Protein AF-0000000086620412 (afdb_homodimer)

Secondary structure (DSSP, 8-state):
------------TTS---------------------------------PPP-TT-EESSHHHHHHHHHHHHHHHT--EEEEEEEEETTEEEEEEEEETT-SB-------TTS----PPP--B----EEEEEEE-SSTTSPPEEEEEEEE---SSPPPPHHHHTTSGGG----HHHHHHHHHHHHTT--HHHHHHHHHHHHT--TT-SSS-HHHHHHHHHHHHHHHHTTHHHHHHHHHHHHHHH-TT-EEEEEE-TTSBEEEEEEE-HHHHHHHHHHTTEEEEEEE-SSSTT---EEEEEEE-TTS-EEEEEEEE-S-SSHHHHHHHHHHHHHHH-S--SEEEE-S-HHHHHHHHHH-TTSEEEE-HHHHHTTHHHHHHHHHGGGHHHHHHHHHHHHT---HHHHHHHHHHHHHHTT-TT-HHHHHHHHTGGGT-HHHHTTS--TT--S------S-HHHHHHHHHHHHHHHHHHHHHH----SS--HHHHHHHHHB-HHHHHHHHHHHHHHTTEEEEEEETTEEEEEESSTTS-PEEEEEE-SS-EEETT-HHHHHSS--HHHHHHHHHTT-----GGGS-GGGB-GGGS---------------S--TTPBPPPPP--SSS-GGG----TTTT-----B-TTT--BT--GGG-GGGS----------------------S-S-----/--------------S------GGG------------------------PPP-TT-EESSHHHHHHHHHHHHHHHT--EEEEEEEEETTEEEEEEEEETT-SB-------TTS----PPP--B----EEEEEEE-SSTTSPPEEEEEEEE---SSPPPPHHHHTTSGGG----HHHHHHHHHHHHTT--HHHHHHHHHHHHT--TT-SSS-HHHHHHHHHHHHHHHHTTHHHHHHHHHHHHHHH-TT-EEEEEE-TTSBEEEEEEE-HHHHHHHHHHTTEEEEEEE-SSSTT---EEEEEEE-TTS-EEEEEEEE-S-SSHHHHHHHHHHHHHHHTS--SEEEE-S-HHHHHHHHHH-TTSEEEE-HHHHHHTHHHHHHHHHGGGHHHHHHHHHHHHT---HHHHHHHHHHHHHHTT-TT-HHHHHHHHTGGGT-HHHHTTS--TT--S------S-HHHHHHHHHHHHHHHHHHHHHH----SS--HHHHHHHHHB-HHHHHHHHHHHHHHTTEEEEEEETTEEEEEESSTTS-PEEEEEE-SS-EEETT-HHHHHSS--HHHHHHHHHTT-----GGGS-GGGB-GGGS---------------S--TTPBPPPPP--SSS-GGG----TTTT-----B-TTT--BT--GGG-GGGS----------------------S-S-----

Structure (mmCIF, N/CA/C/O backbone):
data_AF-0000000086620412-model_v1
#
loop_
_entity.id
_entity.type
_entity.pdbx_description
1 polymer 'Protein FAR1-RELATED SEQUENCE'
#
loop_
_atom_site.group_PDB
_atom_site.id
_atom_site.type_symbol
_atom_site.label_atom_id
_atom_site.label_alt_id
_atom_site.label_comp_id
_atom_site.label_asym_id
_atom_site.label_entity_id
_atom_site.label_seq_id
_atom_site.pdbx_PDB_ins_code
_atom_site.Cartn_x
_atom_site.Cartn_y
_atom_site.Cartn_z
_atom_site.occupancy
_atom_site.B_iso_or_equiv
_atom_site.auth_seq_id
_atom_site.auth_comp_id
_atom_site.auth_asym_id
_atom_site.auth_atom_id
_atom_site.pdbx_PDB_model_num
ATOM 1 N N . MET A 1 1 ? -27.953 24.812 -4.719 1 19.31 1 MET A N 1
ATOM 2 C CA . MET A 1 1 ? -27.594 24.125 -5.953 1 19.31 1 MET A CA 1
ATOM 3 C C . MET A 1 1 ? -26.422 23.172 -5.723 1 19.31 1 MET A C 1
ATOM 5 O O . MET A 1 1 ? -25.375 23.578 -5.215 1 19.31 1 MET A O 1
ATOM 9 N N . PRO A 1 2 ? -26.703 21.875 -5.43 1 20.3 2 PRO A N 1
ATOM 10 C CA . PRO A 1 2 ? -25.859 20.891 -4.746 1 20.3 2 PRO A CA 1
ATOM 11 C C . PRO A 1 2 ? -24.625 20.5 -5.555 1 20.3 2 PRO A C 1
ATOM 13 O O . PRO A 1 2 ? -24.734 20.062 -6.703 1 20.3 2 PRO A O 1
ATOM 16 N N . GLU A 1 3 ? -23.609 21.391 -5.422 1 19.02 3 GLU A N 1
ATOM 17 C CA . GLU A 1 3 ? -22.422 21.5 -6.254 1 19.02 3 GLU A CA 1
ATOM 18 C C . GLU A 1 3 ? -21.656 20.172 -6.277 1 19.02 3 GLU A C 1
ATOM 20 O O . GLU A 1 3 ? -21.328 19.609 -5.227 1 19.02 3 GLU A O 1
ATOM 25 N N . THR A 1 4 ? -22.031 19.391 -7.277 1 22.11 4 THR A N 1
ATOM 26 C CA . THR A 1 4 ? -21.547 18.062 -7.656 1 22.11 4 THR A CA 1
ATOM 27 C C . THR A 1 4 ? -20.031 18.031 -7.754 1 22.11 4 THR A C 1
ATOM 29 O O . THR A 1 4 ? -19.453 18.625 -8.672 1 22.11 4 THR A O 1
ATOM 32 N N . GLY A 1 5 ? -19.406 18.297 -6.605 1 21.05 5 GLY A N 1
ATOM 33 C CA . GLY A 1 5 ? -17.969 18.391 -6.574 1 21.05 5 GLY A CA 1
ATOM 34 C C . GLY A 1 5 ? -17.266 17.125 -7.047 1 21.05 5 GLY A C 1
ATOM 35 O O . GLY A 1 5 ? -17.578 16.031 -6.586 1 21.05 5 GLY A O 1
ATOM 36 N N . LEU A 1 6 ? -17.016 17.094 -8.32 1 22.66 6 LEU A N 1
ATOM 37 C CA . LEU A 1 6 ? -16.312 16.109 -9.125 1 22.66 6 LEU A CA 1
ATOM 38 C C . LEU A 1 6 ? -14.984 15.734 -8.469 1 22.66 6 LEU A C 1
ATOM 40 O O . LEU A 1 6 ? -14.156 16.609 -8.188 1 22.66 6 LEU A O 1
ATOM 44 N N . CYS A 1 7 ? -15.078 14.742 -7.586 1 22.39 7 CYS A N 1
ATOM 45 C CA . CYS A 1 7 ? -13.992 14.273 -6.738 1 22.39 7 CYS A CA 1
ATOM 46 C C . CYS A 1 7 ? -12.914 13.578 -7.562 1 22.39 7 CYS A C 1
ATOM 48 O O . CYS A 1 7 ? -13.227 12.781 -8.453 1 22.39 7 CYS A O 1
ATOM 50 N N . PHE A 1 8 ? -11.828 14.164 -7.746 1 22.31 8 PHE A N 1
ATOM 51 C CA . PHE A 1 8 ? -10.602 13.758 -8.422 1 22.31 8 PHE A CA 1
ATOM 52 C C . PHE A 1 8 ? -10 12.523 -7.766 1 22.31 8 PHE A C 1
ATOM 54 O O . PHE A 1 8 ? -9.656 12.555 -6.582 1 22.31 8 PHE A O 1
ATOM 61 N N . THR A 1 9 ? -10.609 11.297 -7.98 1 23.78 9 THR A N 1
ATOM 62 C CA . THR A 1 9 ? -10.117 10.117 -7.289 1 23.78 9 THR A CA 1
ATOM 63 C C . THR A 1 9 ? -8.844 9.594 -7.953 1 23.78 9 THR A C 1
ATOM 65 O O . THR A 1 9 ? -8.789 9.461 -9.18 1 23.78 9 THR A O 1
ATOM 68 N N . LEU A 1 10 ? -7.738 9.703 -7.355 1 23.58 10 LEU A N 1
ATOM 69 C CA . LEU A 1 10 ? -6.371 9.359 -7.723 1 23.58 10 LEU A CA 1
ATOM 70 C C . LEU A 1 10 ? -6.16 7.852 -7.676 1 23.58 10 LEU A C 1
ATOM 72 O O . LEU A 1 10 ? -6.367 7.223 -6.633 1 23.58 10 LEU A O 1
ATOM 76 N N . ARG A 1 11 ? -6.527 6.992 -8.727 1 26.33 11 ARG A N 1
ATOM 77 C CA . ARG A 1 11 ? -6.441 5.535 -8.664 1 26.33 11 ARG A CA 1
ATOM 78 C C . ARG A 1 11 ? -5 5.066 -8.836 1 26.33 11 ARG A C 1
ATOM 80 O O . ARG A 1 11 ? -4.215 5.703 -9.547 1 26.33 11 ARG A O 1
ATOM 87 N N . THR A 1 12 ? -4.566 4.359 -7.996 1 24.7 12 THR A N 1
ATOM 88 C CA . THR A 1 12 ? -3.277 3.682 -7.949 1 24.7 12 THR A CA 1
ATOM 89 C C . THR A 1 12 ? -3.113 2.752 -9.148 1 24.7 12 THR A C 1
ATOM 91 O O . THR A 1 12 ? -4.07 2.104 -9.57 1 24.7 12 THR A O 1
ATOM 94 N N . MET A 1 13 ? -2.156 3.006 -10.047 1 26.42 13 MET A N 1
ATOM 95 C CA . MET A 1 13 ? -1.78 2.375 -11.312 1 26.42 13 MET A CA 1
ATOM 96 C C . MET A 1 13 ? -1.567 0.875 -11.125 1 26.42 13 MET A C 1
ATOM 98 O O . MET A 1 13 ? -1.158 0.183 -12.062 1 26.42 13 MET A O 1
ATOM 102 N N . ASP A 1 14 ? -1.514 0.409 -10.039 1 25.53 14 ASP A N 1
ATOM 103 C CA . ASP A 1 14 ? -0.965 -0.898 -10.383 1 25.53 14 ASP A CA 1
ATOM 104 C C . ASP A 1 14 ? -1.842 -1.607 -11.414 1 25.53 14 ASP A C 1
ATOM 106 O O . ASP A 1 14 ? -1.625 -2.783 -11.711 1 25.53 14 ASP A O 1
ATOM 110 N N . ASP A 1 15 ? -3.119 -1.238 -11.531 1 23.14 15 ASP A N 1
ATOM 111 C CA . ASP A 1 15 ? -3.871 -2.16 -12.375 1 23.14 15 ASP A CA 1
ATOM 112 C C . ASP A 1 15 ? -3.725 -1.795 -13.852 1 23.14 15 ASP A C 1
ATOM 114 O O . ASP A 1 15 ? -3.66 -0.614 -14.203 1 23.14 15 ASP A O 1
ATOM 118 N N . PRO A 1 16 ? -3.25 -2.693 -14.766 1 24.53 16 PRO A N 1
ATOM 119 C CA . PRO A 1 16 ? -3.152 -2.541 -16.219 1 24.53 16 PRO A CA 1
ATOM 120 C C . PRO A 1 16 ? -4.363 -1.826 -16.828 1 24.53 16 PRO A C 1
ATOM 122 O O . PRO A 1 16 ? -5.461 -1.889 -16.266 1 24.53 16 PRO A O 1
ATOM 125 N N . LEU A 1 17 ? -4.062 -0.818 -17.531 1 26.16 17 LEU A N 1
ATOM 126 C CA . LEU A 1 17 ? -4.938 0.039 -18.328 1 26.16 17 LEU A CA 1
ATOM 127 C C . LEU A 1 17 ? -5.816 -0.792 -19.266 1 26.16 17 LEU A C 1
ATOM 129 O O . LEU A 1 17 ? -5.316 -1.426 -20.188 1 26.16 17 LEU A O 1
ATOM 133 N N . PHE A 1 18 ? -6.781 -1.546 -18.859 1 22.55 18 PHE A N 1
ATOM 134 C CA . PHE A 1 18 ? -7.637 -2.258 -19.812 1 22.55 18 PHE A CA 1
ATOM 135 C C . PHE A 1 18 ? -8.414 -1.278 -20.688 1 22.55 18 PHE A C 1
ATOM 137 O O . PHE A 1 18 ? -8.969 -0.3 -20.188 1 22.55 18 PHE A O 1
ATOM 144 N N . ASP A 1 19 ? -8.031 -1.105 -21.875 1 23.38 19 ASP A N 1
ATOM 145 C CA . ASP A 1 19 ? -8.586 -0.402 -23.031 1 23.38 19 ASP A CA 1
ATOM 146 C C . ASP A 1 19 ? -10.031 -0.82 -23.281 1 23.38 19 ASP A C 1
ATOM 148 O O . ASP A 1 19 ? -10.289 -1.91 -23.797 1 23.38 19 ASP A O 1
ATOM 152 N N . ILE A 1 20 ? -11.023 -0.627 -22.438 1 21.5 20 ILE A N 1
ATOM 153 C CA . ILE A 1 20 ? -12.352 -1.135 -22.781 1 21.5 20 ILE A CA 1
ATOM 154 C C . ILE A 1 20 ? -13.008 -0.201 -23.797 1 21.5 20 ILE A C 1
ATOM 156 O O . ILE A 1 20 ? -13.211 0.982 -23.516 1 21.5 20 ILE A O 1
ATOM 160 N N . ASP A 1 21 ? -12.82 -0.444 -25.062 1 21.73 21 ASP A N 1
ATOM 161 C CA . ASP A 1 21 ? -13.547 0.177 -26.172 1 21.73 21 ASP A CA 1
ATOM 162 C C . ASP A 1 21 ? -15.055 -0.031 -26.016 1 21.73 21 ASP A C 1
ATOM 164 O O . ASP A 1 21 ? -15.555 -1.136 -26.234 1 21.73 21 ASP A O 1
ATOM 168 N N . LEU A 1 22 ? -15.734 0.61 -25.172 1 21.86 22 LEU A N 1
ATOM 169 C CA . LEU A 1 22 ? -17.156 0.353 -25.031 1 21.86 22 LEU A CA 1
ATOM 170 C C . LEU A 1 22 ? -17.938 0.875 -26.25 1 21.86 22 LEU A C 1
ATOM 172 O O . LEU A 1 22 ? -19.156 0.746 -26.312 1 21.86 22 LEU A O 1
ATOM 176 N N . ASN A 1 23 ? -17.438 1.8 -27.109 1 22.44 23 ASN A N 1
ATOM 177 C CA . ASN A 1 23 ? -18.453 2.463 -27.922 1 22.44 23 ASN A CA 1
ATOM 178 C C . ASN A 1 23 ? -19.141 1.486 -28.875 1 22.44 23 ASN A C 1
ATOM 180 O O . ASN A 1 23 ? -20.312 1.637 -29.188 1 22.44 23 ASN A O 1
ATOM 184 N N . GLN A 1 24 ? -18.453 1.116 -29.812 1 22 24 GLN A N 1
ATOM 185 C CA . GLN A 1 24 ? -19.219 0.636 -30.953 1 22 24 GLN A CA 1
ATOM 186 C C . GLN A 1 24 ? -20.062 -0.585 -30.578 1 22 24 GLN A C 1
ATOM 188 O O . GLN A 1 24 ? -19.562 -1.71 -30.562 1 22 24 GLN A O 1
ATOM 193 N N . LEU A 1 25 ? -20.891 -0.355 -29.484 1 23.12 25 LEU A N 1
ATOM 194 C CA . LEU A 1 25 ? -22.234 -0.912 -29.328 1 23.12 25 LEU A CA 1
ATOM 195 C C . LEU A 1 25 ? -22.969 -0.914 -30.656 1 23.12 25 LEU A C 1
ATOM 197 O O . LEU A 1 25 ? -22.953 0.078 -31.391 1 23.12 25 LEU A O 1
ATOM 201 N N . PRO A 1 26 ? -23.016 -2.041 -31.281 1 22.03 26 PRO A N 1
ATOM 202 C CA . PRO A 1 26 ? -23.969 -2.043 -32.375 1 22.03 26 PRO A CA 1
ATOM 203 C C . PRO A 1 26 ? -25.281 -1.34 -32.031 1 22.03 26 PRO A C 1
ATOM 205 O O . PRO A 1 26 ? -25.75 -1.425 -30.891 1 22.03 26 PRO A O 1
ATOM 208 N N . ASN A 1 27 ? -25.656 -0.078 -32.469 1 23.12 27 ASN A N 1
ATOM 209 C CA . ASN A 1 27 ? -27.016 0.402 -32.688 1 23.12 27 ASN A CA 1
ATOM 210 C C . ASN A 1 27 ? -27.922 -0.705 -33.25 1 23.12 27 ASN A C 1
ATOM 212 O O . ASN A 1 27 ? -29.016 -0.43 -33.75 1 23.12 27 ASN A O 1
ATOM 216 N N . ASP A 1 28 ? -27.469 -1.788 -33.688 1 22.22 28 ASP A N 1
ATOM 217 C CA . ASP A 1 28 ? -28.672 -2.418 -34.219 1 22.22 28 ASP A CA 1
ATOM 218 C C . ASP A 1 28 ? -29.766 -2.475 -33.156 1 22.22 28 ASP A C 1
ATOM 220 O O . ASP A 1 28 ? -29.484 -2.455 -31.953 1 22.22 28 ASP A O 1
ATOM 224 N N . GLY A 1 29 ? -31.219 -2.291 -33.375 1 24.94 29 GLY A N 1
ATOM 225 C CA . GLY A 1 29 ? -32.562 -2.15 -32.844 1 24.94 29 GLY A CA 1
ATOM 226 C C . GLY A 1 29 ? -32.781 -3.037 -31.625 1 24.94 29 GLY A C 1
ATOM 227 O O . GLY A 1 29 ? -33.781 -2.855 -30.906 1 24.94 29 GLY A O 1
ATOM 228 N N . GLU A 1 30 ? -32.344 -4.258 -31.531 1 21.38 30 GLU A N 1
ATOM 229 C CA . GLU A 1 30 ? -33.25 -5.09 -30.766 1 21.38 30 GLU A CA 1
ATOM 230 C C . GLU A 1 30 ? -33.25 -4.734 -29.297 1 21.38 30 GLU A C 1
ATOM 232 O O . GLU A 1 30 ? -32.219 -4.285 -28.766 1 21.38 30 GLU A O 1
ATOM 237 N N . ARG A 1 31 ? -34.469 -4.746 -28.516 1 23.41 31 ARG A N 1
ATOM 238 C CA . ARG A 1 31 ? -35.062 -4.512 -27.219 1 23.41 31 ARG A CA 1
ATOM 239 C C . ARG A 1 31 ? -34.25 -5.148 -26.109 1 23.41 31 ARG A C 1
ATOM 241 O O . ARG A 1 31 ? -33.969 -6.348 -26.141 1 23.41 31 ARG A O 1
ATOM 248 N N . VAL A 1 32 ? -33.312 -4.402 -25.562 1 23.94 32 VAL A N 1
ATOM 249 C CA . VAL A 1 32 ? -32.719 -4.82 -24.297 1 23.94 32 VAL A CA 1
ATOM 250 C C . VAL A 1 32 ? -33.812 -5.199 -23.312 1 23.94 32 VAL A C 1
ATOM 252 O O . VAL A 1 32 ? -34.594 -4.348 -22.891 1 23.94 32 VAL A O 1
ATOM 255 N N . ILE A 1 33 ? -34.5 -6.285 -23.484 1 23.92 33 ILE A N 1
ATOM 256 C CA . ILE A 1 33 ? -35.5 -6.785 -22.547 1 23.92 33 ILE A CA 1
ATOM 257 C C . ILE A 1 33 ? -34.938 -6.75 -21.125 1 23.92 33 ILE A C 1
ATOM 259 O O . ILE A 1 33 ? -33.875 -7.32 -20.859 1 23.92 33 ILE A O 1
ATOM 263 N N . GLU A 1 34 ? -35.156 -5.602 -20.406 1 25.61 34 GLU A N 1
ATOM 264 C CA . GLU A 1 34 ? -35.094 -5.418 -18.953 1 25.61 34 GLU A CA 1
ATOM 265 C C . GLU A 1 34 ? -35.531 -6.684 -18.219 1 25.61 34 GLU A C 1
ATOM 267 O O . GLU A 1 34 ? -36.719 -7 -18.172 1 25.61 34 GLU A O 1
ATOM 272 N N . PHE A 1 35 ? -34.812 -7.691 -18.328 1 23.73 35 PHE A N 1
ATOM 273 C CA . PHE A 1 35 ? -35.25 -8.781 -17.469 1 23.73 35 PHE A CA 1
ATOM 274 C C . PHE A 1 35 ? -35.281 -8.352 -16 1 23.73 35 PHE A C 1
ATOM 276 O O . PHE A 1 35 ? -34.25 -7.895 -15.484 1 23.73 35 PHE A O 1
ATOM 283 N N . GLU A 1 36 ? -36.312 -7.637 -15.453 1 26.86 36 GLU A N 1
ATOM 284 C CA . GLU A 1 36 ? -36.688 -7.535 -14.047 1 26.86 36 GLU A CA 1
ATOM 285 C C . GLU A 1 36 ? -36.312 -8.805 -13.289 1 26.86 36 GLU A C 1
ATOM 287 O O . GLU A 1 36 ? -36.875 -9.875 -13.555 1 26.86 36 GLU A O 1
ATOM 292 N N . GLN A 1 37 ? -35.156 -8.961 -13.016 1 27.08 37 GLN A N 1
ATOM 293 C CA . GLN A 1 37 ? -34.781 -10.078 -12.148 1 27.08 37 GLN A CA 1
ATOM 294 C C . GLN A 1 37 ? -35.531 -10.008 -10.82 1 27.08 37 GLN A C 1
ATOM 296 O O . GLN A 1 37 ? -35.25 -9.148 -9.984 1 27.08 37 GLN A O 1
ATOM 301 N N . ASN A 1 38 ? -36.875 -10.039 -10.688 1 26.7 38 ASN A N 1
ATOM 302 C CA . ASN A 1 38 ? -37.469 -10.656 -9.508 1 26.7 38 ASN A CA 1
ATOM 303 C C . ASN A 1 38 ? -36.562 -11.766 -8.953 1 26.7 38 ASN A C 1
ATOM 305 O O . ASN A 1 38 ? -36.062 -12.594 -9.711 1 26.7 38 ASN A O 1
ATOM 309 N N . ALA A 1 39 ? -35.781 -11.422 -7.898 1 28.39 39 ALA A N 1
ATOM 310 C CA . ALA A 1 39 ? -35.281 -12.508 -7.074 1 28.39 39 ALA A CA 1
ATOM 311 C C . ALA A 1 39 ? -36.125 -13.758 -7.211 1 28.39 39 ALA A C 1
ATOM 313 O O . ALA A 1 39 ? -37.219 -13.844 -6.629 1 28.39 39 ALA A O 1
ATOM 314 N N . LEU A 1 40 ? -36.375 -14.242 -8.273 1 28.27 40 LEU A N 1
ATOM 315 C CA . LEU A 1 40 ? -37 -15.555 -8.352 1 28.27 40 LEU A CA 1
ATOM 316 C C . LEU A 1 40 ? -36.5 -16.469 -7.246 1 28.27 40 LEU A C 1
ATOM 318 O O . LEU A 1 40 ? -35.281 -16.641 -7.082 1 28.27 40 LEU A O 1
ATOM 322 N N . GLU A 1 41 ? -37.125 -16.484 -6.07 1 28.7 41 GLU A N 1
ATOM 323 C CA . GLU A 1 41 ? -37.156 -17.609 -5.141 1 28.7 41 GLU A CA 1
ATOM 324 C C . GLU A 1 41 ? -36.719 -18.906 -5.824 1 28.7 41 GLU A C 1
ATOM 326 O O . GLU A 1 41 ? -37.219 -19.25 -6.891 1 28.7 41 GLU A O 1
ATOM 331 N N . LEU A 1 42 ? -35.469 -19.234 -5.805 1 30.17 42 LEU A N 1
ATOM 332 C CA . LEU A 1 42 ? -35.156 -20.641 -6.047 1 30.17 42 LEU A CA 1
ATOM 333 C C . LEU A 1 42 ? -36.375 -21.516 -5.75 1 30.17 42 LEU A C 1
ATOM 335 O O . LEU A 1 42 ? -36.531 -22.047 -4.645 1 30.17 42 LEU A O 1
ATOM 339 N N . ASN A 1 43 ? -37.562 -20.938 -5.73 1 30.08 43 ASN A N 1
ATOM 340 C CA . ASN A 1 43 ? -38.656 -21.891 -5.766 1 30.08 43 ASN A CA 1
ATOM 341 C C . ASN A 1 43 ? -38.344 -23.078 -6.668 1 30.08 43 ASN A C 1
ATOM 343 O O . ASN A 1 43 ? -37.5 -22.984 -7.555 1 30.08 43 ASN A O 1
ATOM 347 N N . GLU A 1 44 ? -39.031 -24.219 -6.352 1 32.75 44 GLU A N 1
ATOM 348 C CA . GLU A 1 44 ? -39.094 -25.5 -7.055 1 32.75 44 GLU A CA 1
ATOM 349 C C . GLU A 1 44 ? -39.219 -25.297 -8.562 1 32.75 44 GLU A C 1
ATOM 351 O O . GLU A 1 44 ? -40.25 -24.844 -9.055 1 32.75 44 GLU A O 1
ATOM 356 N N . TYR A 1 45 ? -38.344 -24.594 -9.156 1 34.97 45 TYR A N 1
ATOM 357 C CA . TYR A 1 45 ? -38.5 -24.672 -10.609 1 34.97 45 TYR A CA 1
ATOM 358 C C . TYR A 1 45 ? -39.219 -25.938 -11.016 1 34.97 45 TYR A C 1
ATOM 360 O O . TYR A 1 45 ? -38.938 -27.031 -10.508 1 34.97 45 TYR A O 1
ATOM 368 N N . PRO A 1 46 ? -40.375 -25.828 -11.344 1 39.22 46 PRO A N 1
ATOM 369 C CA . PRO A 1 46 ? -40.875 -27.078 -11.922 1 39.22 46 PRO A CA 1
ATOM 370 C C . PRO A 1 46 ? -39.781 -27.859 -12.68 1 39.22 46 PRO A C 1
ATOM 372 O O . PRO A 1 46 ? -38.781 -27.281 -13.094 1 39.22 46 PRO A O 1
ATOM 375 N N . LYS A 1 47 ? -39.75 -29.062 -12.625 1 47.31 47 LYS A N 1
ATOM 376 C CA . LYS A 1 47 ? -38.938 -29.984 -13.406 1 47.31 47 LYS A CA 1
ATOM 377 C C . LYS A 1 47 ? -38.625 -29.422 -14.797 1 47.31 47 LYS A C 1
ATOM 379 O O . LYS A 1 47 ? -39.531 -29.375 -15.648 1 47.31 47 LYS A O 1
ATOM 384 N N . GLU A 1 48 ? -37.875 -28.234 -14.93 1 58.88 48 GLU A N 1
ATOM 385 C CA . GLU A 1 48 ? -37.562 -27.594 -16.203 1 58.88 48 GLU A CA 1
ATOM 386 C C . GLU A 1 48 ? -37.375 -28.609 -17.312 1 58.88 48 GLU A C 1
ATOM 388 O O . GLU A 1 48 ? -36.594 -29.562 -17.141 1 58.88 48 GLU A O 1
ATOM 393 N N . ILE A 1 49 ? -38.188 -28.672 -18.156 1 70.69 49 ILE A N 1
ATOM 394 C CA . ILE A 1 49 ? -38.344 -29.578 -19.297 1 70.69 49 ILE A CA 1
ATOM 395 C C . ILE A 1 49 ? -37.25 -29.328 -20.312 1 70.69 49 ILE A C 1
ATOM 397 O O . ILE A 1 49 ? -36.938 -28.188 -20.641 1 70.69 49 ILE A O 1
ATOM 401 N N . ASP A 1 50 ? -36.5 -30.297 -20.688 1 87.19 50 ASP A N 1
ATOM 402 C CA . ASP A 1 50 ? -35.531 -30.266 -21.781 1 87.19 50 ASP A CA 1
ATOM 403 C C . ASP A 1 50 ? -36.219 -29.859 -23.094 1 87.19 50 ASP A C 1
ATOM 405 O O . ASP A 1 50 ? -37.344 -30.219 -23.344 1 87.19 50 ASP A O 1
ATOM 409 N N . PRO A 1 51 ? -35.562 -28.953 -23.703 1 90.94 51 PRO A N 1
ATOM 410 C CA . PRO A 1 51 ? -36.125 -28.625 -25.016 1 90.94 51 PRO A CA 1
ATOM 411 C C . PRO A 1 51 ? -36.438 -29.859 -25.859 1 90.94 51 PRO A C 1
ATOM 413 O O . PRO A 1 51 ? -35.719 -30.859 -25.766 1 90.94 51 PRO A O 1
ATOM 416 N N . PHE A 1 52 ? -37.594 -29.828 -26.531 1 90.69 52 PHE A N 1
ATOM 417 C CA . PHE A 1 52 ? -37.969 -30.938 -27.391 1 90.69 52 PHE A CA 1
ATOM 418 C C . PHE A 1 52 ? -38.469 -30.438 -28.734 1 90.69 52 PHE A C 1
ATOM 420 O O . PHE A 1 52 ? -38.906 -29.281 -28.844 1 90.69 52 PHE A O 1
ATOM 427 N N . ILE A 1 53 ? -38.375 -31.344 -29.719 1 91.19 53 ILE A N 1
ATOM 428 C CA . ILE A 1 53 ? -38.781 -31 -31.062 1 91.19 53 ILE A CA 1
ATOM 429 C C . ILE A 1 53 ? -40.281 -30.75 -31.078 1 91.19 53 ILE A C 1
ATOM 431 O O . ILE A 1 53 ? -41.062 -31.547 -30.562 1 91.19 53 ILE A O 1
ATOM 435 N N . GLY A 1 54 ? -40.719 -29.641 -31.625 1 87.5 54 GLY A N 1
ATOM 436 C CA . GLY A 1 54 ? -42.125 -29.281 -31.719 1 87.5 54 GLY A CA 1
ATOM 437 C C . GLY A 1 54 ? -42.531 -28.219 -30.703 1 87.5 54 GLY A C 1
ATOM 438 O O . GLY A 1 54 ? -43.625 -27.688 -30.766 1 87.5 54 GLY A O 1
ATOM 439 N N . GLN A 1 55 ? -41.594 -27.953 -29.766 1 91.44 55 GLN A N 1
ATOM 440 C CA . GLN A 1 55 ? -41.875 -26.922 -28.766 1 91.44 55 GLN A CA 1
ATOM 441 C C . GLN A 1 55 ? -42 -25.531 -29.406 1 91.44 55 GLN A C 1
ATOM 443 O O . GLN A 1 55 ? -41.188 -25.203 -30.297 1 91.44 55 GLN A O 1
ATOM 448 N N . CYS A 1 56 ? -43 -24.703 -29.016 1 89.19 56 CYS A N 1
ATOM 449 C CA . CYS A 1 56 ? -43.25 -23.406 -29.625 1 89.19 56 CYS A CA 1
ATOM 450 C C . CYS A 1 56 ? -42.969 -22.266 -28.672 1 89.19 56 CYS A C 1
ATOM 452 O O . CYS A 1 56 ? -43.062 -22.422 -27.453 1 89.19 56 CYS A O 1
ATOM 454 N N . PHE A 1 57 ? -42.469 -21.219 -29.25 1 90.69 57 PHE A N 1
ATOM 455 C CA . PHE A 1 57 ? -42.156 -20 -28.516 1 90.69 57 PHE A CA 1
ATOM 456 C C . PHE A 1 57 ? -42.75 -18.781 -29.203 1 90.69 57 PHE A C 1
ATOM 458 O O . PHE A 1 57 ? -42.969 -18.781 -30.406 1 90.69 57 PHE A O 1
ATOM 465 N N . LEU A 1 58 ? -42.938 -17.703 -28.438 1 85.69 58 LEU A N 1
ATOM 466 C CA . LEU A 1 58 ? -43.531 -16.484 -28.984 1 85.69 58 LEU A CA 1
ATOM 467 C C . LEU A 1 58 ? -42.469 -15.617 -29.656 1 85.69 58 LEU A C 1
ATOM 469 O O . LEU A 1 58 ? -42.781 -14.852 -30.562 1 85.69 58 LEU A O 1
ATOM 473 N N . SER A 1 59 ? -41.344 -15.688 -29.125 1 87.69 59 SER A N 1
ATOM 474 C CA . SER A 1 59 ? -40.25 -14.867 -29.688 1 87.69 59 SER A CA 1
ATOM 475 C C . SER A 1 59 ? -38.969 -15.656 -29.797 1 87.69 59 SER A C 1
ATOM 477 O O . SER A 1 59 ? -38.812 -16.703 -29.172 1 87.69 59 SER A O 1
ATOM 479 N N . GLU A 1 60 ? -38.125 -15.148 -30.672 1 87.94 60 GLU A N 1
ATOM 480 C CA . GLU A 1 60 ? -36.781 -15.742 -30.844 1 87.94 60 GLU A CA 1
ATOM 481 C C . GLU A 1 60 ? -36 -15.695 -29.531 1 87.94 60 GLU A C 1
ATOM 483 O O . GLU A 1 60 ? -35.281 -16.656 -29.203 1 87.94 60 GLU A O 1
ATOM 488 N N . GLU A 1 61 ? -36.125 -14.641 -28.812 1 89.31 61 GLU A N 1
ATOM 489 C CA . GLU A 1 61 ? -35.406 -14.43 -27.562 1 89.31 61 GLU A CA 1
ATOM 490 C C . GLU A 1 61 ? -35.812 -15.438 -26.5 1 89.31 61 GLU A C 1
ATOM 492 O O . GLU A 1 61 ? -35 -15.914 -25.719 1 89.31 61 GLU A O 1
ATOM 497 N N . GLU A 1 62 ? -37.031 -15.719 -26.5 1 89.5 62 GLU A N 1
ATOM 498 C CA . GLU A 1 62 ?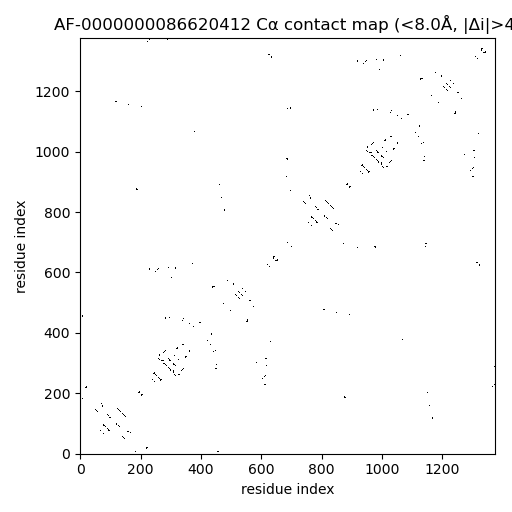 -37.5 -16.703 -25.531 1 89.5 62 GLU A CA 1
ATOM 499 C C . GLU A 1 62 ? -36.906 -18.078 -25.797 1 89.5 62 GLU A C 1
ATOM 501 O O . GLU A 1 62 ? -36.562 -18.797 -24.875 1 89.5 62 GLU A O 1
ATOM 506 N N . ALA A 1 63 ? -36.875 -18.359 -27.094 1 91.06 63 ALA A N 1
ATOM 507 C CA . ALA A 1 63 ? -36.25 -19.641 -27.469 1 91.06 63 ALA A CA 1
ATOM 508 C C . ALA A 1 63 ? -34.781 -19.672 -27.094 1 91.06 63 ALA A C 1
ATOM 510 O O . ALA A 1 63 ? -34.281 -20.688 -26.625 1 91.06 63 ALA A O 1
ATOM 511 N N . PHE A 1 64 ? -34.188 -18.594 -27.328 1 91.56 64 PHE A N 1
ATOM 512 C CA . PHE A 1 64 ? -32.75 -18.484 -27 1 91.56 64 PHE A CA 1
ATOM 513 C C . PHE A 1 64 ? -32.531 -18.641 -25.5 1 91.56 64 PHE A C 1
ATOM 515 O O . PHE A 1 64 ? -31.609 -19.359 -25.078 1 91.56 64 PHE A O 1
ATOM 522 N N . VAL A 1 65 ? -33.312 -18.047 -24.688 1 89.62 65 VAL A N 1
ATOM 523 C CA . VAL A 1 65 ? -33.188 -18.109 -23.234 1 89.62 65 VAL A CA 1
ATOM 524 C C . VAL A 1 65 ? -33.438 -19.547 -22.75 1 89.62 65 VAL A C 1
ATOM 526 O O . VAL A 1 65 ? -32.781 -20.016 -21.844 1 89.62 65 VAL A O 1
ATOM 529 N N . CYS A 1 66 ? -34.375 -20.109 -23.406 1 90.88 66 CYS A N 1
ATOM 530 C CA . CYS A 1 66 ? -34.688 -21.5 -23.062 1 90.88 66 CYS A CA 1
ATOM 531 C C . CYS A 1 66 ? -33.5 -22.406 -23.312 1 90.88 66 CYS A C 1
ATOM 533 O O . CYS A 1 66 ? -33.125 -23.203 -22.438 1 90.88 66 CYS A O 1
ATOM 535 N N . TYR A 1 67 ? -32.969 -22.25 -24.484 1 92.12 67 TYR A N 1
ATOM 536 C CA . TYR A 1 67 ? -31.797 -23.062 -24.812 1 92.12 67 TYR A CA 1
ATOM 537 C C . TYR A 1 67 ? -30.609 -22.703 -23.938 1 92.12 67 TYR A C 1
ATOM 539 O O . TYR A 1 67 ? -29.797 -23.562 -23.562 1 92.12 67 TYR A O 1
ATOM 547 N N . LYS A 1 68 ? -30.438 -21.516 -23.594 1 90.56 68 LYS A N 1
ATOM 548 C CA . LYS A 1 68 ? -29.359 -21.062 -22.719 1 90.56 68 LYS A CA 1
ATOM 549 C C . LYS A 1 68 ? -29.484 -21.688 -21.328 1 90.56 68 LYS A C 1
ATOM 551 O O . LYS A 1 68 ? -28.484 -22.094 -20.75 1 90.56 68 LYS A O 1
ATOM 556 N N . LYS A 1 69 ? -30.656 -21.734 -20.844 1 89.12 69 LYS A N 1
ATOM 557 C CA . LYS A 1 69 ? -30.906 -22.359 -19.531 1 89.12 69 LYS A CA 1
ATOM 558 C C . LYS A 1 69 ? -30.562 -23.844 -19.562 1 89.12 69 LYS A C 1
ATOM 560 O O . LYS A 1 69 ? -29.953 -24.359 -18.625 1 89.12 69 LYS A O 1
ATOM 565 N N . TYR A 1 70 ? -31 -24.391 -20.688 1 91.62 70 TYR A N 1
ATOM 566 C CA . TYR A 1 70 ? -30.656 -25.797 -20.875 1 91.62 70 TYR A CA 1
ATOM 567 C C . TYR A 1 70 ? -29.156 -26 -20.922 1 91.62 70 TYR A C 1
ATOM 569 O O . TYR A 1 70 ? -28.609 -26.922 -20.297 1 91.62 70 TYR A O 1
ATOM 577 N N . ALA A 1 71 ? -28.531 -25.141 -21.672 1 92.19 71 ALA A N 1
ATOM 578 C CA . ALA A 1 71 ? -27.078 -25.203 -21.828 1 92.19 71 ALA A CA 1
ATOM 579 C C . ALA A 1 71 ? -26.375 -25.016 -20.484 1 92.19 71 ALA A C 1
ATOM 581 O O . ALA A 1 71 ? -25.406 -25.703 -20.188 1 92.19 71 ALA A O 1
ATOM 582 N N . HIS A 1 72 ? -26.844 -24.188 -19.672 1 90.5 72 HIS A N 1
ATOM 583 C CA . HIS A 1 72 ? -26.266 -23.922 -18.344 1 90.5 72 HIS A CA 1
ATOM 584 C C . HIS A 1 72 ? -26.406 -25.125 -17.422 1 90.5 72 HIS A C 1
ATOM 586 O O . HIS A 1 72 ? -25.469 -25.469 -16.703 1 90.5 72 HIS A O 1
ATOM 592 N N . ARG A 1 73 ? -27.469 -25.75 -17.516 1 89.44 73 ARG A N 1
ATOM 593 C CA . ARG A 1 73 ? -27.734 -26.922 -16.672 1 89.44 73 ARG A CA 1
ATOM 594 C C . ARG A 1 73 ? -26.891 -28.109 -17.094 1 89.44 73 ARG A C 1
ATOM 596 O O . ARG A 1 73 ? -26.438 -28.891 -16.25 1 89.44 73 ARG A O 1
ATOM 603 N N . THR A 1 74 ? -26.719 -28.219 -18.391 1 90.5 74 THR A N 1
ATOM 604 C CA . THR A 1 74 ? -26 -29.375 -18.906 1 90.5 74 THR A CA 1
ATOM 605 C C . THR A 1 74 ? -24.5 -29.125 -18.891 1 90.5 74 THR A C 1
ATOM 607 O O . THR A 1 74 ? -23.703 -30.078 -18.922 1 90.5 74 THR A O 1
ATOM 610 N N . GLY A 1 75 ? -24.109 -27.859 -18.938 1 90.31 75 GLY A N 1
ATOM 611 C CA . GLY A 1 75 ? -22.688 -27.578 -18.75 1 90.31 75 GLY A CA 1
ATOM 612 C C . GLY A 1 75 ? -22.016 -27.078 -20 1 90.31 75 GLY A C 1
ATOM 613 O O . GLY A 1 75 ? -20.875 -27.453 -20.297 1 90.31 75 GLY A O 1
ATOM 614 N N . PHE A 1 76 ? -22.594 -26.359 -20.844 1 91.19 76 PHE A N 1
ATOM 615 C CA . PHE A 1 76 ? -21.984 -25.75 -22.031 1 91.19 76 PHE A CA 1
ATOM 616 C C . PHE A 1 76 ? -22.594 -24.391 -22.312 1 91.19 76 PHE A C 1
ATOM 618 O O . PHE A 1 76 ? -23.438 -23.906 -21.547 1 91.19 76 PHE A O 1
ATOM 625 N N . SER A 1 77 ? -22.047 -23.656 -23.297 1 90.44 77 SER A N 1
ATOM 626 C CA . SER A 1 77 ? -22.562 -22.344 -23.656 1 90.44 77 SER A CA 1
ATOM 627 C C . SER A 1 77 ? -22.969 -22.297 -25.141 1 90.44 77 SER A C 1
ATOM 629 O O . SER A 1 77 ? -22.609 -23.188 -25.906 1 90.44 77 SER A O 1
ATOM 631 N N . ILE A 1 78 ? -23.797 -21.312 -25.438 1 91.38 78 ILE A N 1
ATOM 632 C CA . ILE A 1 78 ? -24.359 -21.297 -26.781 1 91.38 78 ILE A CA 1
ATOM 633 C C . ILE A 1 78 ? -24.031 -19.969 -27.469 1 91.38 78 ILE A C 1
ATOM 635 O O . ILE A 1 78 ? -23.672 -19 -26.812 1 91.38 78 ILE A O 1
ATOM 639 N N . ARG A 1 79 ? -24.062 -19.969 -28.734 1 88.56 79 ARG A N 1
ATOM 640 C CA . ARG A 1 79 ? -23.938 -18.766 -29.562 1 88.56 79 ARG A CA 1
ATOM 641 C C . ARG A 1 79 ? -24.922 -18.812 -30.734 1 88.56 79 ARG A C 1
ATOM 643 O O . ARG A 1 79 ? -25.391 -19.875 -31.109 1 88.56 79 ARG A O 1
ATOM 650 N N . LYS A 1 80 ? -25.203 -17.609 -31.234 1 86.5 80 LYS A N 1
ATOM 651 C CA . LYS A 1 80 ? -26.047 -17.516 -32.438 1 86.5 80 LYS A CA 1
ATOM 652 C C . LYS A 1 80 ? -25.25 -17.781 -33.688 1 86.5 80 LYS A C 1
ATOM 654 O O . LYS A 1 80 ? -24.094 -17.344 -33.812 1 86.5 80 LYS A O 1
ATOM 659 N N . TYR A 1 81 ? -25.609 -18.547 -34.5 1 82.19 81 TYR A N 1
ATOM 660 C CA . TYR A 1 81 ? -24.828 -19 -35.625 1 82.19 81 TYR A CA 1
ATOM 661 C C . TYR A 1 81 ? -25.422 -18.5 -36.938 1 82.19 81 TYR A C 1
ATOM 663 O O . TYR A 1 81 ? -25.125 -17.391 -37.375 1 82.19 81 TYR A O 1
ATOM 671 N N . ARG A 1 82 ? -26.328 -19.328 -37.625 1 79.5 82 ARG A N 1
ATOM 672 C CA . ARG A 1 82 ? -26.812 -19.031 -38.969 1 79.5 82 ARG A CA 1
ATOM 673 C C . ARG A 1 82 ? -28.234 -18.469 -38.906 1 79.5 82 ARG A C 1
ATOM 675 O O . ARG A 1 82 ? -29.047 -18.891 -38.094 1 79.5 82 ARG A O 1
ATOM 682 N N . THR A 1 83 ? -28.406 -17.328 -39.656 1 83.44 83 THR A N 1
ATOM 683 C CA . THR A 1 83 ? -29.719 -16.719 -39.812 1 83.44 83 THR A CA 1
ATOM 684 C C . THR A 1 83 ? -30.188 -16.797 -41.25 1 83.44 83 THR A C 1
ATOM 686 O O . THR A 1 83 ? -29.406 -16.562 -42.188 1 83.44 83 THR A O 1
ATOM 689 N N . ASP A 1 84 ? -31.281 -17.406 -41.469 1 83.44 84 ASP A N 1
ATOM 690 C CA . ASP A 1 84 ? -31.906 -17.406 -42.781 1 83.44 84 ASP A CA 1
ATOM 691 C C . ASP A 1 84 ? -33 -16.359 -42.875 1 83.44 84 ASP A C 1
ATOM 693 O O . ASP A 1 84 ? -33.969 -16.391 -42.094 1 83.44 84 ASP A O 1
ATOM 697 N N . LYS A 1 85 ? -32.75 -15.391 -43.656 1 82.25 85 LYS A N 1
ATOM 698 C CA . LYS A 1 85 ? -33.719 -14.312 -43.844 1 82.25 85 LYS A CA 1
ATOM 699 C C . LYS A 1 85 ? -34.469 -14.469 -45.156 1 82.25 85 LYS A C 1
ATOM 701 O O . LYS A 1 85 ? -33.844 -14.719 -46.188 1 82.25 85 LYS A O 1
ATOM 706 N N . ARG A 1 86 ? -35.75 -14.562 -45.094 1 75.56 86 ARG A N 1
ATOM 707 C CA . ARG A 1 86 ? -36.625 -14.5 -46.281 1 75.56 86 ARG A CA 1
ATOM 708 C C . ARG A 1 86 ? -37.469 -13.25 -46.281 1 75.56 86 ARG A C 1
ATOM 710 O O . ARG A 1 86 ? -38.219 -13.016 -45.312 1 75.56 86 ARG A O 1
ATOM 717 N N . ASN A 1 87 ? -37.469 -12.438 -47.312 1 78.69 87 ASN A N 1
ATOM 718 C CA . ASN A 1 87 ? -38.188 -11.188 -47.469 1 78.69 87 ASN A CA 1
ATOM 719 C C . ASN A 1 87 ? -37.938 -10.234 -46.312 1 78.69 87 ASN A C 1
ATOM 721 O O . ASN A 1 87 ? -38.875 -9.602 -45.781 1 78.69 87 ASN A O 1
ATOM 725 N N . GLY A 1 88 ? -36.688 -10.242 -45.594 1 74.12 88 GLY A N 1
ATOM 726 C CA . GLY A 1 88 ? -36.312 -9.297 -44.562 1 74.12 88 GLY A CA 1
ATOM 727 C C . GLY A 1 88 ? -36.594 -9.797 -43.156 1 74.12 88 GLY A C 1
ATOM 728 O O . GLY A 1 88 ? -36.156 -9.172 -42.188 1 74.12 88 GLY A O 1
ATOM 729 N N . GLU A 1 89 ? -37.375 -10.766 -43.125 1 77.19 89 GLU A N 1
ATOM 730 C CA . GLU A 1 89 ? -37.719 -11.312 -41.812 1 77.19 89 GLU A CA 1
ATOM 731 C C . GLU A 1 89 ? -36.938 -12.602 -41.531 1 77.19 89 GLU A C 1
ATOM 733 O O . GLU A 1 89 ? -36.75 -13.43 -42.438 1 77.19 89 GLU A O 1
ATOM 738 N N . VAL A 1 90 ? -36.5 -12.711 -40.406 1 83.88 90 VAL A N 1
ATOM 739 C CA . VAL A 1 90 ? -35.781 -13.922 -40 1 83.88 90 VAL A CA 1
ATOM 740 C C . VAL A 1 90 ? -36.75 -15.086 -39.875 1 83.88 90 VAL A C 1
ATOM 742 O O . VAL A 1 90 ? -37.719 -15.016 -39.125 1 83.88 90 VAL A O 1
ATOM 745 N N . LYS A 1 91 ? -36.625 -16.062 -40.781 1 85 91 LYS A N 1
ATOM 746 C CA . LYS A 1 91 ? -37.531 -17.203 -40.75 1 85 91 LYS A CA 1
ATOM 747 C C . LYS A 1 91 ? -36.906 -18.406 -40.062 1 85 91 LYS A C 1
ATOM 749 O O . LYS A 1 91 ? -37.594 -19.312 -39.625 1 85 91 LYS A O 1
ATOM 754 N N . ARG A 1 92 ? -35.594 -18.391 -40.031 1 89.81 92 ARG A N 1
ATOM 755 C CA . ARG A 1 92 ? -34.875 -19.5 -39.406 1 89.81 92 ARG A CA 1
ATOM 756 C C . ARG A 1 92 ? -33.625 -19.016 -38.688 1 89.81 92 ARG A C 1
ATOM 758 O O . ARG A 1 92 ? -32.938 -18.109 -39.156 1 89.81 92 ARG A O 1
ATOM 765 N N . ARG A 1 93 ? -33.469 -19.609 -37.438 1 91.19 93 ARG A N 1
ATOM 766 C CA . ARG A 1 93 ? -32.281 -19.281 -36.656 1 91.19 93 ARG A CA 1
ATOM 767 C C . ARG A 1 93 ? -31.672 -20.547 -36.031 1 91.19 93 ARG A C 1
ATOM 769 O O . ARG A 1 93 ? -32.406 -21.422 -35.562 1 91.19 93 ARG A O 1
ATOM 776 N N . ASP A 1 94 ? -30.406 -20.672 -36.156 1 91.94 94 ASP A N 1
ATOM 777 C CA . ASP A 1 94 ? -29.672 -21.766 -35.531 1 91.94 94 ASP A CA 1
ATOM 778 C C . ASP A 1 94 ? -28.859 -21.281 -34.344 1 91.94 94 ASP A C 1
ATOM 780 O O . ASP A 1 94 ? -28.156 -20.281 -34.438 1 91.94 94 ASP A O 1
ATOM 784 N N . PHE A 1 95 ? -29.109 -22 -33.188 1 93.81 95 PHE A N 1
ATOM 785 C CA . PHE A 1 95 ? -28.266 -21.812 -32.031 1 93.81 95 PHE A CA 1
ATOM 786 C C . PHE A 1 95 ? -27.297 -22.969 -31.859 1 93.81 95 PHE A C 1
ATOM 788 O O . PHE A 1 95 ? -27.703 -24.141 -31.875 1 93.81 95 PHE A O 1
ATOM 795 N N . CYS A 1 96 ? -26.047 -22.734 -31.812 1 92.75 96 CYS A N 1
ATOM 796 C CA . CYS A 1 96 ? -25.078 -23.812 -31.734 1 92.75 96 CYS A CA 1
ATOM 797 C C . CYS A 1 96 ? -24.234 -23.688 -30.469 1 92.75 96 CYS A C 1
ATOM 799 O O . CYS A 1 96 ? -24.25 -22.656 -29.797 1 92.75 96 CYS A O 1
ATOM 801 N N . CYS A 1 97 ? -23.609 -24.828 -30.156 1 91.75 97 CYS A N 1
ATOM 802 C CA . CYS A 1 97 ? -22.641 -24.844 -29.078 1 91.75 97 CYS A CA 1
ATOM 803 C C . CYS A 1 97 ? -21.484 -23.891 -29.359 1 91.75 97 CYS A C 1
ATOM 805 O O . CYS A 1 97 ? -21.125 -23.688 -30.531 1 91.75 97 CYS A O 1
ATOM 807 N N . GLN A 1 98 ? -20.953 -23.328 -28.344 1 88.25 98 GLN A N 1
ATOM 808 C CA . GLN A 1 98 ? -19.844 -22.391 -28.5 1 88.25 98 GLN A CA 1
ATOM 809 C C . GLN A 1 98 ? -18.641 -23.062 -29.125 1 88.25 98 GLN A C 1
ATOM 811 O O . GLN A 1 98 ? -17.812 -22.406 -29.766 1 88.25 98 GLN A O 1
ATOM 816 N N . CYS A 1 99 ? -18.484 -24.375 -28.953 1 86.94 99 CYS A N 1
ATOM 817 C CA . CYS A 1 99 ? -17.328 -25.125 -29.453 1 86.94 99 CYS A CA 1
ATOM 818 C C . CYS A 1 99 ? -17.578 -25.594 -30.875 1 86.94 99 CYS A C 1
ATOM 820 O O . CYS A 1 99 ? -16.812 -26.422 -31.406 1 86.94 99 CYS A O 1
ATOM 822 N N . GLU A 1 100 ? -18.594 -25.016 -31.453 1 87 100 GLU A N 1
ATOM 823 C CA . GLU A 1 100 ? -18.891 -25.391 -32.844 1 87 100 GLU A CA 1
ATOM 824 C C . GLU A 1 100 ? -17.844 -24.828 -33.812 1 87 100 GLU A C 1
ATOM 826 O O . GLU A 1 100 ? -17.359 -23.719 -33.594 1 87 100 GLU A O 1
ATOM 831 N N . GLY A 1 101 ? -17.484 -25.625 -34.719 1 80.06 101 GLY A N 1
ATOM 832 C CA . GLY A 1 101 ? -16.547 -25.172 -35.75 1 80.06 101 GLY A CA 1
ATOM 833 C C . GLY A 1 101 ? -15.117 -25.594 -35.469 1 80.06 101 GLY A C 1
ATOM 834 O O . GLY A 1 101 ? -14.797 -26.109 -34.406 1 80.06 101 GLY A O 1
ATOM 835 N N . LYS A 1 102 ? -14.266 -25.672 -36.438 1 74.38 102 LYS A N 1
ATOM 836 C CA . LYS A 1 102 ? -12.852 -26.016 -36.312 1 74.38 102 LYS A CA 1
ATOM 837 C C . LYS A 1 102 ? -11.969 -24.781 -36.5 1 74.38 102 LYS A C 1
ATOM 839 O O . LYS A 1 102 ? -12.234 -23.953 -37.375 1 74.38 102 LYS A O 1
ATOM 844 N N . ALA A 1 103 ? -11.172 -24.547 -35.406 1 68.5 103 ALA A N 1
ATOM 845 C CA . ALA A 1 103 ? -10.25 -23.422 -35.531 1 68.5 103 ALA A CA 1
ATOM 846 C C . ALA A 1 103 ? -9.312 -23.625 -36.719 1 68.5 103 ALA A C 1
ATOM 848 O O . ALA A 1 103 ? -8.781 -24.719 -36.938 1 68.5 103 ALA A O 1
ATOM 849 N N . PRO A 1 104 ? -9.352 -22.656 -37.625 1 61.03 104 PRO A N 1
ATOM 850 C CA . PRO A 1 104 ? -8.406 -22.797 -38.719 1 61.03 104 PRO A CA 1
ATOM 851 C C . PRO A 1 104 ? -6.957 -22.859 -38.25 1 61.03 104 PRO A C 1
ATOM 853 O O . PRO A 1 104 ? -6.613 -22.312 -37.219 1 61.03 104 PRO A O 1
ATOM 856 N N . LEU A 1 105 ? -6.129 -23.844 -38.688 1 56.38 105 LEU A N 1
ATOM 857 C CA . LEU A 1 105 ? -4.703 -23.938 -38.375 1 56.38 105 LEU A CA 1
ATOM 858 C C . LEU A 1 105 ? -4.012 -22.594 -38.562 1 56.38 105 LEU A C 1
ATOM 860 O O . LEU A 1 105 ? -4.184 -21.938 -39.594 1 56.38 105 LEU A O 1
ATOM 864 N N . LYS A 1 106 ? -3.791 -22 -37.5 1 55.19 106 LYS A N 1
ATOM 865 C CA . LYS A 1 106 ? -3.07 -20.734 -37.594 1 55.19 106 LYS A CA 1
ATOM 866 C C . LYS A 1 106 ? -1.67 -20.953 -38.156 1 55.19 106 LYS A C 1
ATOM 868 O O . LYS A 1 106 ? -0.911 -21.781 -37.656 1 55.19 106 LYS A O 1
ATOM 873 N N . LEU A 1 107 ? -1.479 -20.641 -39.312 1 53.41 107 LEU A N 1
ATOM 874 C CA . LEU A 1 107 ? -0.144 -20.656 -39.906 1 53.41 107 LEU A CA 1
ATOM 875 C C . LEU A 1 107 ? 0.799 -19.734 -39.156 1 53.41 107 LEU A C 1
ATOM 877 O O . LEU A 1 107 ? 0.44 -18.594 -38.844 1 53.41 107 LEU A O 1
ATOM 881 N N . PHE A 1 108 ? 1.636 -20.391 -38.375 1 48.5 108 PHE A N 1
ATOM 882 C CA . PHE A 1 108 ? 2.656 -19.641 -37.656 1 48.5 108 PHE A CA 1
ATOM 883 C C . PHE A 1 108 ? 3.334 -18.641 -38.562 1 48.5 108 PHE A C 1
ATOM 885 O O . PHE A 1 108 ? 3.957 -19.016 -39.562 1 48.5 108 PHE A O 1
ATOM 892 N N . ASP A 1 109 ? 2.787 -17.484 -38.656 1 49.56 109 ASP A N 1
ATOM 893 C CA . ASP A 1 109 ? 3.553 -16.438 -39.312 1 49.56 109 ASP A CA 1
ATOM 894 C C . ASP A 1 109 ? 4.59 -15.828 -38.375 1 49.56 109 ASP A C 1
ATOM 896 O O . ASP A 1 109 ? 4.234 -15.18 -37.375 1 49.56 109 ASP A O 1
ATOM 900 N N . PRO A 1 110 ? 5.844 -16.406 -38.438 1 49.94 110 PRO A N 1
ATOM 901 C CA . PRO A 1 110 ? 6.926 -15.93 -37.562 1 49.94 110 PRO A CA 1
ATOM 902 C C . PRO A 1 110 ? 6.949 -14.414 -37.406 1 49.94 110 PRO A C 1
ATOM 904 O O . PRO A 1 110 ? 7.57 -13.883 -36.5 1 49.94 110 PRO A O 1
ATOM 907 N N . SER A 1 111 ? 6.484 -13.766 -38.312 1 48.81 111 SER A N 1
ATOM 908 C CA . SER A 1 111 ? 6.641 -12.312 -38.312 1 48.81 111 SER A CA 1
ATOM 909 C C . SER A 1 111 ? 5.656 -11.641 -37.375 1 48.81 111 SER A C 1
ATOM 911 O O . SER A 1 111 ? 5.824 -10.469 -37.031 1 48.81 111 SER A O 1
ATOM 913 N N . LYS A 1 112 ? 4.562 -12.234 -37.156 1 48.22 112 LYS A N 1
ATOM 914 C CA . LYS A 1 112 ? 3.533 -11.609 -36.312 1 48.22 112 LYS A CA 1
ATOM 915 C C . LYS A 1 112 ? 3.402 -12.328 -34.969 1 48.22 112 LYS A C 1
ATOM 917 O O . LYS A 1 112 ? 3.4 -13.555 -34.906 1 48.22 112 LYS A O 1
ATOM 922 N N . GLU A 1 113 ? 3.824 -11.727 -33.969 1 49.19 113 GLU A N 1
ATOM 923 C CA . GLU A 1 113 ? 3.58 -12.344 -32.656 1 49.19 113 GLU A CA 1
ATOM 924 C C . GLU A 1 113 ? 2.102 -12.672 -32.5 1 49.19 113 GLU A C 1
ATOM 926 O O . GLU A 1 113 ? 1.251 -11.781 -32.531 1 49.19 113 GLU A O 1
ATOM 931 N N . GLN A 1 114 ? 1.58 -13.547 -33.062 1 49.59 114 GLN A N 1
ATOM 932 C CA . GLN A 1 114 ? 0.171 -13.883 -32.906 1 49.59 114 GLN A CA 1
ATOM 933 C C . GLN A 1 114 ? -0.123 -14.312 -31.469 1 49.59 114 GLN A C 1
ATOM 935 O O . GLN A 1 114 ? 0.674 -15.023 -30.859 1 49.59 114 GLN A O 1
ATOM 940 N N . ARG A 1 115 ? -0.976 -13.562 -30.859 1 51.44 115 ARG A N 1
ATOM 941 C CA . ARG A 1 115 ? -1.435 -14.031 -29.562 1 51.44 115 ARG A CA 1
ATOM 942 C C . ARG A 1 115 ? -1.886 -15.484 -29.625 1 51.44 115 ARG A C 1
ATOM 944 O O . ARG A 1 115 ? -2.576 -15.883 -30.562 1 51.44 115 ARG A O 1
ATOM 951 N N . ASN A 1 116 ? -1.076 -16.266 -29.109 1 53.47 116 ASN A N 1
ATOM 952 C CA . ASN A 1 116 ? -1.47 -17.672 -29.047 1 53.47 116 ASN A CA 1
ATOM 953 C C . ASN A 1 116 ? -2.787 -17.859 -28.297 1 53.47 116 ASN A C 1
ATOM 955 O O . ASN A 1 116 ? -2.791 -18.141 -27.109 1 53.47 116 ASN A O 1
ATOM 959 N N . ARG A 1 117 ? -3.941 -17.203 -29.031 1 57.53 117 ARG A N 1
ATOM 960 C CA . ARG A 1 117 ? -5.23 -17.422 -28.375 1 57.53 117 ARG A CA 1
ATOM 961 C C . ARG A 1 117 ? -5.75 -18.828 -28.641 1 57.53 117 ARG A C 1
ATOM 963 O O . ARG A 1 117 ? -5.758 -19.281 -29.781 1 57.53 117 ARG A O 1
ATOM 970 N N . LYS A 1 118 ? -5.871 -19.594 -27.641 1 65.75 118 LYS A N 1
ATOM 971 C CA . LYS A 1 118 ? -6.387 -20.953 -27.734 1 65.75 118 LYS A CA 1
ATOM 972 C C . LYS A 1 118 ? -7.859 -20.953 -28.125 1 65.75 118 LYS A C 1
ATOM 974 O O . LYS A 1 118 ? -8.625 -20.078 -27.719 1 65.75 118 LYS A O 1
ATOM 979 N N . SER A 1 119 ? -8.188 -21.562 -29.266 1 71.5 119 SER A N 1
ATOM 980 C CA . SER A 1 119 ? -9.57 -21.641 -29.734 1 71.5 119 SER A CA 1
ATOM 981 C C . SER A 1 119 ? -10.344 -22.703 -28.969 1 71.5 119 SER A C 1
ATOM 983 O O . SER A 1 119 ? -9.781 -23.734 -28.562 1 71.5 119 SER A O 1
ATOM 985 N N . VAL A 1 120 ? -11.531 -22.469 -28.641 1 77.44 120 VAL A N 1
ATOM 986 C CA . VAL A 1 120 ? -12.406 -23.406 -27.953 1 77.44 120 VAL A CA 1
ATOM 987 C C . VAL A 1 120 ? -13.18 -24.234 -28.969 1 77.44 120 VAL A C 1
ATOM 989 O O . VAL A 1 120 ? -13.828 -25.219 -28.609 1 77.44 120 VAL A O 1
ATOM 992 N N . ARG A 1 121 ? -12.953 -24.016 -30.234 1 79.88 121 ARG A N 1
ATOM 993 C CA . ARG A 1 121 ? -13.734 -24.672 -31.266 1 79.88 121 ARG A CA 1
ATOM 994 C C . ARG A 1 121 ? -13.227 -26.094 -31.531 1 79.88 121 ARG A C 1
ATOM 996 O O . ARG A 1 121 ? -12.062 -26.281 -31.875 1 79.88 121 ARG A O 1
ATOM 1003 N N . CYS A 1 122 ? -14.055 -27.141 -31.312 1 79.12 122 CYS A N 1
ATOM 1004 C CA . CYS A 1 122 ? -13.664 -28.531 -31.5 1 79.12 122 CYS A CA 1
ATOM 1005 C C . CYS A 1 122 ? -14.617 -29.25 -32.438 1 79.12 122 CYS A C 1
ATOM 1007 O O . CYS A 1 122 ? -14.727 -30.469 -32.406 1 79.12 122 CYS A O 1
ATOM 1009 N N . GLY A 1 123 ? -15.445 -28.516 -33.219 1 81.75 123 GLY A N 1
ATOM 1010 C CA . GLY A 1 123 ? -16.328 -29.109 -34.219 1 81.75 123 GLY A CA 1
ATOM 1011 C C . GLY A 1 123 ? -17.562 -29.75 -33.594 1 81.75 123 GLY A C 1
ATOM 1012 O O . GLY A 1 123 ? -18.078 -30.75 -34.125 1 81.75 123 GLY A O 1
ATOM 1013 N N . CYS A 1 124 ? -17.984 -29.281 -32.5 1 89.25 124 CYS A N 1
ATOM 1014 C CA . CYS A 1 124 ? -19.156 -29.828 -31.844 1 89.25 124 CYS A CA 1
ATOM 1015 C C . CYS A 1 124 ? -20.406 -29.641 -32.688 1 89.25 124 CYS A C 1
ATOM 1017 O O . CYS A 1 124 ? -20.641 -28.547 -33.219 1 89.25 124 CYS A O 1
ATOM 1019 N N . LYS A 1 125 ? -21.25 -30.625 -32.844 1 89.75 125 LYS A N 1
ATOM 1020 C CA . LYS A 1 125 ? -22.406 -30.562 -33.719 1 89.75 125 LYS A CA 1
ATOM 1021 C C . LYS A 1 125 ? -23.672 -30.266 -32.938 1 89.75 125 LYS A C 1
ATOM 1023 O O . LYS A 1 125 ? -24.766 -30.172 -33.5 1 89.75 125 LYS A O 1
ATOM 1028 N N . ALA A 1 126 ? -23.609 -30.109 -31.656 1 93.19 126 ALA A N 1
ATOM 1029 C CA . ALA A 1 126 ? -24.797 -29.828 -30.844 1 93.19 126 ALA A CA 1
ATOM 1030 C C . ALA A 1 126 ? -25.422 -28.484 -31.234 1 93.19 126 ALA A C 1
ATOM 1032 O O . ALA A 1 126 ? -24.734 -27.484 -31.359 1 93.19 126 ALA A O 1
ATOM 1033 N N . ARG A 1 127 ? -26.75 -28.422 -31.484 1 94 127 ARG A N 1
ATOM 1034 C CA . ARG A 1 127 ? -27.422 -27.203 -31.922 1 94 127 ARG A CA 1
ATOM 1035 C C . ARG A 1 127 ? -28.938 -27.344 -31.781 1 94 127 ARG A C 1
ATOM 1037 O O . ARG A 1 127 ? -29.453 -28.453 -31.641 1 94 127 ARG A O 1
ATOM 1044 N N . MET A 1 128 ? -29.547 -26.234 -31.75 1 94.06 128 MET A N 1
ATOM 1045 C CA . MET A 1 128 ? -31 -26.094 -31.75 1 94.06 128 MET A CA 1
ATOM 1046 C C . MET A 1 128 ? -31.453 -25.156 -32.875 1 94.06 128 MET A C 1
ATOM 1048 O O . MET A 1 128 ? -30.984 -24.016 -32.938 1 94.06 128 MET A O 1
ATOM 1052 N N . ARG A 1 129 ? -32.281 -25.703 -33.75 1 94.12 129 ARG A N 1
ATOM 1053 C CA . ARG A 1 129 ? -32.812 -24.906 -34.844 1 94.12 129 ARG A CA 1
ATOM 1054 C C . ARG A 1 129 ? -34.281 -24.531 -34.594 1 94.12 129 ARG A C 1
ATOM 1056 O O . ARG A 1 129 ? -35.094 -25.391 -34.25 1 94.12 129 ARG A O 1
ATOM 1063 N N . ILE A 1 130 ? -34.562 -23.25 -34.75 1 93.25 130 ILE A N 1
ATOM 1064 C CA . ILE A 1 130 ? -35.938 -22.781 -34.625 1 93.25 130 ILE A CA 1
ATOM 1065 C C . ILE A 1 130 ? -36.406 -22.188 -35.969 1 93.25 130 ILE A C 1
ATOM 1067 O O . ILE A 1 130 ? -35.625 -21.562 -36.688 1 93.25 130 ILE A O 1
ATOM 1071 N N . THR A 1 131 ? -37.625 -22.516 -36.281 1 91.56 131 THR A N 1
ATOM 1072 C CA . THR A 1 131 ? -38.219 -22.016 -37.531 1 91.56 131 THR A CA 1
ATOM 1073 C C . THR A 1 131 ? -39.562 -21.375 -37.25 1 91.56 131 THR A C 1
ATOM 1075 O O . THR A 1 131 ? -40.312 -21.844 -36.375 1 91.56 131 THR A O 1
ATOM 1078 N N . LEU A 1 132 ? -39.719 -20.234 -37.906 1 89.56 132 LEU A N 1
ATOM 1079 C CA . LEU A 1 132 ? -41 -19.562 -37.812 1 89.56 132 LEU A CA 1
ATOM 1080 C C . LEU A 1 132 ? -42.062 -20.25 -38.688 1 89.56 132 LEU A C 1
ATOM 1082 O O . LEU A 1 132 ? -41.906 -20.359 -39.875 1 89.56 132 LEU A O 1
ATOM 1086 N N . ARG A 1 133 ? -43 -20.875 -38 1 81.31 133 ARG A N 1
ATOM 1087 C CA . ARG A 1 133 ? -44.031 -21.594 -38.719 1 81.31 133 ARG A CA 1
ATOM 1088 C C . ARG A 1 133 ? -45.438 -21.078 -38.344 1 81.31 133 ARG A C 1
ATOM 1090 O O . ARG A 1 133 ? -45.625 -20.609 -37.219 1 81.31 133 ARG A O 1
ATOM 1097 N N . LYS A 1 134 ? -46.25 -20.969 -39.281 1 73.62 134 LYS A N 1
ATOM 1098 C CA . LYS A 1 134 ? -47.656 -20.672 -39.062 1 73.62 134 LYS A CA 1
ATOM 1099 C C . LYS A 1 134 ? -48.469 -21.953 -38.875 1 73.62 134 LYS A C 1
ATOM 1101 O O . LYS A 1 134 ? -48.531 -22.797 -39.781 1 73.62 134 LYS A O 1
ATOM 1106 N N . SER A 1 135 ? -48.625 -22.5 -37.688 1 63.91 135 SER A N 1
ATOM 1107 C CA . SER A 1 135 ? -49.375 -23.734 -37.469 1 63.91 135 SER A CA 1
ATOM 1108 C C . SER A 1 135 ? -50.812 -23.625 -38 1 63.91 135 SER A C 1
ATOM 1110 O O . SER A 1 135 ? -51.344 -24.578 -38.562 1 63.91 135 SER A O 1
ATOM 1112 N N . PHE A 1 136 ? -51.562 -22.609 -37.625 1 64.69 136 PHE A N 1
ATOM 1113 C CA . PHE A 1 136 ? -52.938 -22.438 -38.094 1 64.69 136 PHE A CA 1
ATOM 1114 C C . PHE A 1 136 ? -53.188 -20.984 -38.5 1 64.69 136 PHE A C 1
ATOM 1116 O O . PHE A 1 136 ? -52.562 -20.078 -37.969 1 64.69 136 PHE A O 1
ATOM 1123 N N . ASP A 1 137 ? -53.844 -20.75 -39.594 1 61.53 137 ASP A N 1
ATOM 1124 C CA . ASP A 1 137 ? -54.156 -19.453 -40.188 1 61.53 137 ASP A CA 1
ATOM 1125 C C . ASP A 1 137 ? -54.656 -18.484 -39.094 1 61.53 137 ASP A C 1
ATOM 1127 O O . ASP A 1 137 ? -54.5 -17.281 -39.219 1 61.53 137 ASP A O 1
ATOM 1131 N N . ILE A 1 138 ? -55.188 -18.938 -38 1 64.44 138 ILE A N 1
ATOM 1132 C CA . ILE A 1 138 ? -55.812 -18.062 -37 1 64.44 138 ILE A CA 1
ATOM 1133 C C . ILE A 1 138 ? -54.781 -17.656 -35.969 1 64.44 138 ILE A C 1
ATOM 1135 O O . ILE A 1 138 ? -54.969 -16.656 -35.25 1 64.44 138 ILE A O 1
ATOM 1139 N N . PHE A 1 139 ? -53.688 -18.453 -35.781 1 65.31 139 PHE A N 1
ATOM 1140 C CA . PHE A 1 139 ? -52.781 -18.172 -34.688 1 65.31 139 PHE A CA 1
ATOM 1141 C C . PHE A 1 139 ? -51.562 -17.422 -35.188 1 65.31 139 PHE A C 1
ATOM 1143 O O . PHE A 1 139 ? -51.156 -17.578 -36.344 1 65.31 139 PHE A O 1
ATOM 1150 N N . PRO A 1 140 ? -51.094 -16.516 -34.469 1 73.75 140 PRO A N 1
ATOM 1151 C CA . PRO A 1 140 ? -49.875 -15.781 -34.875 1 73.75 140 PRO A CA 1
ATOM 1152 C C . PRO A 1 140 ? -48.688 -16.688 -35.125 1 73.75 140 PRO A C 1
ATOM 1154 O O . PRO A 1 140 ? -48.688 -17.844 -34.688 1 73.75 140 PRO A O 1
ATOM 1157 N N . GLN A 1 141 ? -47.875 -16.281 -35.938 1 80.44 141 GLN A N 1
ATOM 1158 C CA . GLN A 1 141 ? -46.625 -17 -36.25 1 80.44 141 GLN A CA 1
ATOM 1159 C C . GLN A 1 141 ? -45.844 -17.281 -34.969 1 80.44 141 GLN A C 1
ATOM 1161 O O . GLN A 1 141 ? -45.75 -16.422 -34.062 1 80.44 141 GLN A O 1
ATOM 1166 N N . GLU A 1 142 ? -45.594 -18.547 -34.781 1 86.44 142 GLU A N 1
ATOM 1167 C CA . GLU A 1 142 ? -44.844 -18.969 -33.625 1 86.44 142 GLU A CA 1
ATOM 1168 C C . GLU A 1 142 ? -43.5 -19.594 -34.031 1 86.44 142 GLU A C 1
ATOM 1170 O O . GLU A 1 142 ? -43.375 -20.172 -35.125 1 86.44 142 GLU A O 1
ATOM 1175 N N . TRP A 1 143 ? -42.531 -19.469 -33.188 1 90.88 143 TRP A N 1
ATOM 1176 C CA . TRP A 1 143 ? -41.219 -20.109 -33.375 1 90.88 143 TRP A CA 1
ATOM 1177 C C . TRP A 1 143 ? -41.25 -21.531 -32.875 1 90.88 143 TRP A C 1
ATOM 1179 O O . TRP A 1 143 ? -41.625 -21.781 -31.703 1 90.88 143 TRP A O 1
ATOM 1189 N N . GLN A 1 144 ? -40.875 -22.438 -33.781 1 91.06 144 GLN A N 1
ATOM 1190 C CA . GLN A 1 144 ? -40.906 -23.844 -33.406 1 91.06 144 GLN A CA 1
ATOM 1191 C C . GLN A 1 144 ? -39.531 -24.5 -33.562 1 91.06 144 GLN A C 1
ATOM 1193 O O . GLN A 1 144 ? -38.812 -24.219 -34.5 1 91.06 144 GLN A O 1
ATOM 1198 N N . ILE A 1 145 ? -39.25 -25.391 -32.562 1 93.94 145 ILE A N 1
ATOM 1199 C CA . ILE A 1 145 ? -38 -26.141 -32.656 1 93.94 145 ILE A CA 1
ATOM 1200 C C . ILE A 1 145 ? -38.125 -27.219 -33.719 1 93.94 145 ILE A C 1
ATOM 1202 O O . ILE A 1 145 ? -38.969 -28.109 -33.594 1 93.94 145 ILE A O 1
ATOM 1206 N N . THR A 1 146 ? -37.312 -27.234 -34.719 1 92.38 146 THR A N 1
ATOM 1207 C CA . THR A 1 146 ? -37.375 -28.188 -35.812 1 92.38 146 THR A CA 1
ATOM 1208 C C . THR A 1 146 ? -36.25 -29.203 -35.719 1 92.38 146 THR A C 1
ATOM 1210 O O . THR A 1 146 ? -36.375 -30.328 -36.188 1 92.38 146 THR A O 1
ATOM 1213 N N . LYS A 1 147 ? -35.156 -28.797 -35.125 1 93 147 LYS A N 1
ATOM 1214 C CA . LYS A 1 147 ? -34.031 -29.688 -34.969 1 93 147 LYS A CA 1
ATOM 1215 C C . LYS A 1 147 ? -33.375 -29.5 -33.594 1 93 147 LYS A C 1
ATOM 1217 O O . LYS A 1 147 ? -33.25 -28.375 -33.125 1 93 147 LYS A O 1
ATOM 1222 N N . PHE A 1 148 ? -33.094 -30.578 -32.938 1 94.38 148 PHE A N 1
ATOM 1223 C CA . PHE A 1 148 ? -32.438 -30.531 -31.641 1 94.38 148 PHE A CA 1
ATOM 1224 C C . PHE A 1 148 ? -31.422 -31.672 -31.5 1 94.38 148 PHE A C 1
ATOM 1226 O O . PHE A 1 148 ? -31.797 -32.844 -31.422 1 94.38 148 PHE A O 1
ATOM 1233 N N . VAL A 1 149 ? -30.172 -31.344 -31.562 1 93.5 149 VAL A N 1
ATOM 1234 C CA . VAL A 1 149 ? -29.094 -32.312 -31.406 1 93.5 149 VAL A CA 1
ATOM 1235 C C . VAL A 1 149 ? -28.469 -32.188 -30.016 1 93.5 149 VAL A C 1
ATOM 1237 O O . VAL A 1 149 ? -27.891 -31.141 -29.688 1 93.5 149 VAL A O 1
ATOM 1240 N N . LYS A 1 150 ? -28.422 -33.156 -29.188 1 91.25 150 LYS A N 1
ATOM 1241 C CA . LYS A 1 150 ? -27.984 -33.125 -27.797 1 91.25 150 LYS A CA 1
ATOM 1242 C C . LYS A 1 150 ? -26.531 -33.594 -27.656 1 91.25 150 LYS A C 1
ATOM 1244 O O . LYS A 1 150 ? -25.875 -33.281 -26.656 1 91.25 150 LYS A O 1
ATOM 1249 N N . GLU A 1 151 ? -26.031 -34.312 -28.625 1 91.06 151 GLU A N 1
ATOM 1250 C CA . GLU A 1 151 ? -24.719 -34.938 -28.5 1 91.06 151 GLU A CA 1
ATOM 1251 C C . GLU A 1 151 ? -23.578 -33.938 -28.688 1 91.06 151 GLU A C 1
ATOM 1253 O O . GLU A 1 151 ? -23.609 -33.156 -29.625 1 91.06 151 GLU A O 1
ATOM 1258 N N . HIS A 1 152 ? -22.719 -33.969 -27.75 1 91.44 152 HIS A N 1
ATOM 1259 C CA . HIS A 1 152 ? -21.547 -33.094 -27.812 1 91.44 152 HIS A CA 1
ATOM 1260 C C . HIS A 1 152 ? -20.281 -33.906 -28.078 1 91.44 152 HIS A C 1
ATOM 1262 O O . HIS A 1 152 ? -20.188 -35.094 -27.719 1 91.44 152 HIS A O 1
ATOM 1268 N N . SER A 1 153 ? -19.297 -33.312 -28.75 1 83.75 153 SER A N 1
ATOM 1269 C CA . SER A 1 153 ? -18.016 -33.969 -29.031 1 83.75 153 SER A CA 1
ATOM 1270 C C . SER A 1 153 ? -16.969 -33.594 -28 1 83.75 153 SER A C 1
ATOM 1272 O O . SER A 1 153 ? -15.789 -33.938 -28.141 1 83.75 153 SER A O 1
ATOM 1274 N N . HIS A 1 154 ? -17.281 -32.875 -27.062 1 83.81 154 HIS A N 1
ATOM 1275 C CA . HIS A 1 154 ? -16.375 -32.438 -26 1 83.81 154 HIS A CA 1
ATOM 1276 C C . HIS A 1 154 ? -16.953 -32.719 -24.625 1 83.81 154 HIS A C 1
ATOM 1278 O O . HIS A 1 154 ? -18.156 -33 -24.484 1 83.81 154 HIS A O 1
ATOM 1284 N N . GLU A 1 155 ? -16.094 -32.688 -23.594 1 84.69 155 GLU A N 1
ATOM 1285 C CA . GLU A 1 155 ? -16.531 -32.938 -22.219 1 84.69 155 GLU A CA 1
ATOM 1286 C C . GLU A 1 155 ? -17.344 -31.734 -21.703 1 84.69 155 GLU A C 1
ATOM 1288 O O . GLU A 1 155 ? -17 -30.578 -21.953 1 84.69 155 GLU A O 1
ATOM 1293 N N . LEU A 1 156 ? -18.453 -32.062 -21.109 1 89.75 156 LEU A N 1
ATOM 1294 C CA . LEU A 1 156 ? -19.328 -31.047 -20.562 1 89.75 156 LEU A CA 1
ATOM 1295 C C . LEU A 1 156 ? -18.844 -30.609 -19.172 1 89.75 156 LEU A C 1
ATOM 1297 O O . LEU A 1 156 ? -18.156 -31.375 -18.484 1 89.75 156 LEU A O 1
ATOM 1301 N N . LEU A 1 157 ? -19.156 -29.453 -18.844 1 90.12 157 LEU A N 1
ATOM 1302 C CA . LEU A 1 157 ? -18.719 -28.875 -17.594 1 90.12 157 LEU A CA 1
ATOM 1303 C C . LEU A 1 157 ? -19.688 -29.203 -16.469 1 90.12 157 LEU A C 1
ATOM 1305 O O . LEU A 1 157 ? -20.875 -29.438 -16.703 1 90.12 157 LEU A O 1
ATOM 1309 N N . THR A 1 158 ? -19.141 -29.219 -15.25 1 88.31 158 THR A N 1
ATOM 1310 C CA . THR A 1 158 ? -19.969 -29.453 -14.07 1 88.31 158 THR A CA 1
ATOM 1311 C C . THR A 1 158 ? -20.703 -28.172 -13.68 1 88.31 158 THR A C 1
ATOM 1313 O O . THR A 1 158 ? -20.422 -27.094 -14.219 1 88.31 158 THR A O 1
ATOM 1316 N N . SER A 1 159 ? -21.656 -28.297 -12.773 1 85.06 159 SER A N 1
ATOM 1317 C CA . SER A 1 159 ? -22.438 -27.156 -12.312 1 85.06 159 SER A CA 1
ATOM 1318 C C . SER A 1 159 ? -21.547 -26.109 -11.648 1 85.06 159 SER A C 1
ATOM 1320 O O . SER A 1 159 ? -21.828 -24.906 -11.734 1 85.06 159 SER A O 1
ATOM 1322 N N . LEU A 1 160 ? -20.484 -26.562 -11.109 1 84.44 160 LEU A N 1
ATOM 1323 C CA . LEU A 1 160 ? -19.594 -25.656 -10.414 1 84.44 160 LEU A CA 1
ATOM 1324 C C . LEU A 1 160 ? -18.672 -24.938 -11.398 1 84.44 160 LEU A C 1
ATOM 1326 O O . LEU A 1 160 ? -18.234 -23.812 -11.141 1 84.44 160 LEU A O 1
ATOM 1330 N N . GLU A 1 161 ? -18.516 -25.547 -12.508 1 87.56 161 GLU A N 1
ATOM 1331 C CA . GLU A 1 161 ? -17.562 -25.016 -13.477 1 87.56 161 GLU A CA 1
ATOM 1332 C C . GLU A 1 161 ? -18.266 -24.078 -14.477 1 87.56 161 GLU A C 1
ATOM 1334 O O . GLU A 1 161 ? -17.641 -23.141 -14.992 1 87.56 161 GLU A O 1
ATOM 1339 N N . VAL A 1 162 ? -19.484 -24.359 -14.766 1 88.94 162 VAL A N 1
ATOM 1340 C CA . VAL A 1 162 ? -20.219 -23.656 -15.812 1 88.94 162 VAL A CA 1
ATOM 1341 C C . VAL A 1 162 ? -20.328 -22.172 -15.477 1 88.94 162 VAL A C 1
ATOM 1343 O O . VAL A 1 162 ? -20.453 -21.328 -16.359 1 88.94 162 VAL A O 1
ATOM 1346 N N . ARG A 1 163 ? -20.281 -21.828 -14.227 1 85.81 163 ARG A N 1
ATOM 1347 C CA . ARG A 1 163 ? -20.422 -20.453 -13.781 1 85.81 163 ARG A CA 1
ATOM 1348 C C . ARG A 1 163 ? -19.266 -19.594 -14.266 1 85.81 163 ARG A C 1
ATOM 1350 O O . ARG A 1 163 ? -19.375 -18.359 -14.305 1 85.81 163 ARG A O 1
ATOM 1357 N N . PHE A 1 164 ? -18.188 -20.219 -14.602 1 88.12 164 PHE A N 1
ATOM 1358 C CA . PHE A 1 164 ? -17 -19.469 -14.984 1 88.12 164 PHE A CA 1
ATOM 1359 C C . PHE A 1 164 ? -17.062 -19.047 -16.438 1 88.12 164 PHE A C 1
ATOM 1361 O O . PHE A 1 164 ? -16.297 -18.188 -16.891 1 88.12 164 PHE A O 1
ATOM 1368 N N . LEU A 1 165 ? -17.953 -19.656 -17.172 1 88.44 165 LEU A N 1
ATOM 1369 C CA . LEU A 1 165 ? -18.062 -19.328 -18.594 1 88.44 165 LEU A CA 1
ATOM 1370 C C . LEU A 1 165 ? -18.5 -17.891 -18.797 1 88.44 165 LEU A C 1
ATOM 1372 O O . LEU A 1 165 ? -19.422 -17.422 -18.109 1 88.44 165 LEU A O 1
ATOM 1376 N N . PRO A 1 166 ? -17.891 -17.188 -19.688 1 83 166 PRO A N 1
ATOM 1377 C CA . PRO A 1 166 ? -18.219 -15.773 -19.922 1 83 166 PRO A CA 1
ATOM 1378 C C . PRO A 1 166 ? -19.703 -15.562 -20.25 1 83 166 PRO A C 1
ATOM 1380 O O . PRO A 1 166 ? -20.266 -14.531 -19.891 1 83 166 PRO A O 1
ATOM 1383 N N . ALA A 1 167 ? -20.328 -16.516 -20.938 1 82.25 167 ALA A N 1
ATOM 1384 C CA . ALA A 1 167 ? -21.719 -16.406 -21.328 1 82.25 167 ALA A CA 1
ATOM 1385 C C . ALA A 1 167 ? -22.641 -16.391 -20.109 1 82.25 167 ALA A C 1
ATOM 1387 O O . ALA A 1 167 ? -23.766 -15.883 -20.172 1 82.25 167 ALA A O 1
ATOM 1388 N N . ASN A 1 168 ? -22.172 -16.938 -19.031 1 85 168 ASN A N 1
ATOM 1389 C CA . ASN A 1 168 ? -23 -17.047 -17.844 1 85 168 ASN A CA 1
ATOM 1390 C C . ASN A 1 168 ? -22.672 -15.953 -16.828 1 85 168 ASN A C 1
ATOM 1392 O O . ASN A 1 168 ? -23.234 -15.922 -15.734 1 85 168 ASN A O 1
ATOM 1396 N N . ARG A 1 169 ? -21.766 -15.148 -17.156 1 87.38 169 ARG A N 1
ATOM 1397 C CA . ARG A 1 169 ? -21.375 -14.07 -16.25 1 87.38 169 ARG A CA 1
ATOM 1398 C C . ARG A 1 169 ? -22.125 -12.781 -16.578 1 87.38 169 ARG A C 1
ATOM 1400 O O . ARG A 1 169 ? -22.266 -12.43 -17.75 1 87.38 169 ARG A O 1
ATOM 1407 N N . ILE A 1 170 ? -22.688 -12.188 -15.531 1 85.88 170 ILE A N 1
ATOM 1408 C CA . ILE A 1 170 ? -23.484 -10.977 -15.75 1 85.88 170 ILE A CA 1
ATOM 1409 C C . ILE A 1 170 ? -23.219 -9.977 -14.625 1 85.88 170 ILE A C 1
ATOM 1411 O O . ILE A 1 170 ? -23.141 -10.359 -13.461 1 85.88 170 ILE A O 1
ATOM 1415 N N . VAL A 1 171 ? -22.953 -8.766 -15.039 1 89 171 VAL A N 1
ATOM 1416 C CA . VAL A 1 171 ? -22.906 -7.668 -14.086 1 89 171 VAL A CA 1
ATOM 1417 C C . VAL A 1 171 ? -24.172 -6.828 -14.195 1 89 171 VAL A C 1
ATOM 1419 O O . VAL A 1 171 ? -24.375 -6.109 -15.172 1 89 171 VAL A O 1
ATOM 1422 N N . TYR A 1 172 ? -24.953 -6.922 -13.188 1 87.5 172 TYR A N 1
ATOM 1423 C CA . TYR A 1 172 ? -26.203 -6.168 -13.172 1 87.5 172 TYR A CA 1
ATOM 1424 C C . TYR A 1 172 ? -25.938 -4.68 -13.008 1 87.5 172 TYR A C 1
ATOM 1426 O O . TYR A 1 172 ? -24.891 -4.281 -12.492 1 87.5 172 TYR A O 1
ATOM 1434 N N . LYS A 1 173 ? -26.812 -3.883 -13.43 1 87.56 173 LYS A N 1
ATOM 1435 C CA . LYS A 1 173 ? -26.672 -2.432 -13.375 1 87.56 173 LYS A CA 1
ATOM 1436 C C . LYS A 1 173 ? -26.5 -1.955 -11.93 1 87.56 173 LYS A C 1
ATOM 1438 O O . LYS A 1 173 ? -25.688 -1.074 -11.656 1 87.56 173 LYS A O 1
ATOM 1443 N N . LYS A 1 174 ? -27.297 -2.566 -11.117 1 89.56 174 LYS A N 1
ATOM 1444 C CA . LYS A 1 174 ? -27.172 -2.213 -9.703 1 89.56 174 LYS A CA 1
ATOM 1445 C C . LYS A 1 174 ? -25.766 -2.451 -9.188 1 89.56 174 LYS A C 1
ATOM 1447 O O . LYS A 1 174 ? -25.234 -1.654 -8.406 1 89.56 174 LYS A O 1
ATOM 1452 N N . ASP A 1 175 ? -25.188 -3.531 -9.648 1 92.62 175 ASP A N 1
ATOM 1453 C CA . ASP A 1 175 ? -23.828 -3.867 -9.234 1 92.62 175 ASP A CA 1
ATOM 1454 C C . ASP A 1 175 ? -22.812 -2.916 -9.859 1 92.62 175 ASP A C 1
ATOM 1456 O O . ASP A 1 175 ? -21.812 -2.561 -9.234 1 92.62 175 ASP A O 1
ATOM 1460 N N . GLU A 1 176 ? -23.141 -2.539 -11.047 1 91.19 176 GLU A N 1
ATOM 1461 C CA . GLU A 1 176 ? -22.25 -1.582 -11.695 1 91.19 176 GLU A CA 1
ATOM 1462 C C . GLU A 1 176 ? -22.188 -0.271 -10.922 1 91.19 176 GLU A C 1
ATOM 1464 O O . GLU A 1 176 ? -21.109 0.285 -10.727 1 91.19 176 GLU A O 1
ATOM 1469 N N . ASP A 1 177 ? -23.297 0.172 -10.5 1 89.88 177 ASP A N 1
ATOM 1470 C CA . ASP A 1 177 ? -23.359 1.412 -9.727 1 89.88 177 ASP A CA 1
ATOM 1471 C C . ASP A 1 177 ? -22.609 1.274 -8.406 1 89.88 177 ASP A C 1
ATOM 1473 O O . ASP A 1 177 ? -21.906 2.195 -7.98 1 89.88 177 ASP A O 1
ATOM 1477 N N . ARG A 1 178 ? -22.859 0.128 -7.855 1 93 178 ARG A N 1
ATOM 1478 C CA . ARG A 1 178 ? -22.188 -0.121 -6.586 1 93 178 ARG A CA 1
ATOM 1479 C C . ARG A 1 178 ? -20.672 -0.193 -6.77 1 93 178 ARG A C 1
ATOM 1481 O O . ARG A 1 178 ? -19.906 0.333 -5.953 1 93 178 ARG A O 1
ATOM 1488 N N . ILE A 1 179 ? -20.25 -0.838 -7.809 1 92.31 179 ILE A N 1
ATOM 1489 C CA . ILE A 1 179 ? -18.844 -0.971 -8.125 1 92.31 179 ILE A CA 1
ATOM 1490 C C . ILE A 1 179 ? -18.234 0.41 -8.344 1 92.31 179 ILE A C 1
ATOM 1492 O O . ILE A 1 179 ? -17.141 0.707 -7.84 1 92.31 179 ILE A O 1
ATOM 1496 N N . LEU A 1 180 ? -18.969 1.254 -8.953 1 88.56 180 LEU A N 1
ATOM 1497 C CA . LEU A 1 180 ? -18.469 2.596 -9.242 1 88.56 180 LEU A CA 1
ATOM 1498 C C . LEU A 1 180 ? -18.375 3.418 -7.961 1 88.56 180 LEU A C 1
ATOM 1500 O O . LEU A 1 180 ? -17.406 4.172 -7.781 1 88.56 180 LEU A O 1
ATOM 1504 N N . LEU A 1 181 ? -19.328 3.264 -7.152 1 89.44 181 LEU A N 1
ATOM 1505 C CA . LEU A 1 181 ? -19.297 3.98 -5.883 1 89.44 181 LEU A CA 1
ATOM 1506 C C . LEU A 1 181 ? -18.094 3.566 -5.043 1 89.44 181 LEU A C 1
ATOM 1508 O O . LEU A 1 181 ? -17.422 4.418 -4.469 1 89.44 181 LEU A O 1
ATOM 1512 N N . LEU A 1 182 ? -17.875 2.264 -4.973 1 91.5 182 LEU A N 1
ATOM 1513 C CA . LEU A 1 182 ? -16.75 1.759 -4.18 1 91.5 182 LEU A CA 1
ATOM 1514 C C . LEU A 1 182 ? -15.422 2.17 -4.793 1 91.5 182 LEU A C 1
ATOM 1516 O O . LEU A 1 182 ? -14.461 2.453 -4.074 1 91.5 182 LEU A O 1
ATOM 1520 N N . LYS A 1 183 ? -15.414 2.188 -6.051 1 87.38 183 LYS A N 1
ATOM 1521 C CA . LYS A 1 183 ? -14.195 2.631 -6.73 1 87.38 183 LYS A CA 1
ATOM 1522 C C . LYS A 1 183 ? -13.914 4.102 -6.445 1 87.38 183 LYS A C 1
ATOM 1524 O O . LYS A 1 183 ? -12.758 4.496 -6.273 1 87.38 183 LYS A O 1
ATOM 1529 N N . GLU A 1 184 ? -14.969 4.848 -6.352 1 81.56 184 GLU A N 1
ATOM 1530 C CA . GLU A 1 184 ? -14.828 6.262 -6.016 1 81.56 184 GLU A CA 1
ATOM 1531 C C . GLU A 1 184 ? -14.289 6.438 -4.602 1 81.56 184 GLU A C 1
ATOM 1533 O O . GLU A 1 184 ? -13.633 7.441 -4.301 1 81.56 184 GLU A O 1
ATOM 1538 N N . GLY A 1 185 ? -14.609 5.496 -3.816 1 81.75 185 GLY A N 1
ATOM 1539 C CA . GLY A 1 185 ? -14.086 5.512 -2.461 1 81.75 185 GLY A CA 1
ATOM 1540 C C . GLY A 1 185 ? -12.617 5.145 -2.383 1 81.75 185 GLY A C 1
ATOM 1541 O O . GLY A 1 185 ? -12.016 5.211 -1.312 1 81.75 185 GLY A O 1
ATOM 1542 N N . GLY A 1 186 ? -12.008 4.746 -3.527 1 78.69 186 GLY A N 1
ATOM 1543 C CA . GLY A 1 186 ? -10.586 4.445 -3.57 1 78.69 186 GLY A CA 1
ATOM 1544 C C . GLY A 1 186 ? -10.281 2.979 -3.33 1 78.69 186 GLY A C 1
ATOM 1545 O O . GLY A 1 186 ? -9.156 2.625 -2.975 1 78.69 186 GLY A O 1
ATOM 1546 N N . LEU A 1 187 ? -11.211 2.123 -3.576 1 87.12 187 LEU A N 1
ATOM 1547 C CA . LEU A 1 187 ? -11.008 0.706 -3.293 1 87.12 187 LEU A CA 1
ATOM 1548 C C . LEU A 1 187 ? -10.383 -0.004 -4.488 1 87.12 187 LEU A C 1
ATOM 1550 O O . LEU A 1 187 ? -10.68 0.33 -5.641 1 87.12 187 LEU A O 1
ATOM 1554 N N . GLN A 1 188 ? -9.555 -1.021 -4.152 1 84.19 188 GLN A N 1
ATOM 1555 C CA . GLN A 1 188 ? -9.031 -1.911 -5.184 1 84.19 188 GLN A CA 1
ATOM 1556 C C . GLN A 1 188 ? -10.078 -2.943 -5.602 1 84.19 188 GLN A C 1
ATOM 1558 O O . GLN A 1 188 ? -11.055 -3.166 -4.891 1 84.19 188 GLN A O 1
ATOM 1563 N N . VAL A 1 189 ? -9.852 -3.508 -6.766 1 89.31 189 VAL A N 1
ATOM 1564 C CA . VAL A 1 189 ? -10.836 -4.434 -7.32 1 89.31 189 VAL A CA 1
ATOM 1565 C C . VAL A 1 189 ? -11.031 -5.609 -6.363 1 89.31 189 VAL A C 1
ATOM 1567 O O . VAL A 1 189 ? -12.164 -6.043 -6.133 1 89.31 189 VAL A O 1
ATOM 1570 N N . SER A 1 190 ? -9.992 -6.113 -5.84 1 85.19 190 SER A N 1
ATOM 1571 C CA . SER A 1 190 ? -10.102 -7.234 -4.914 1 85.19 190 SER A CA 1
ATOM 1572 C C . SER A 1 190 ? -10.938 -6.863 -3.689 1 85.19 190 SER A C 1
ATOM 1574 O O . SER A 1 190 ? -11.711 -7.68 -3.186 1 85.19 190 SER A O 1
ATOM 1576 N N . GLN A 1 191 ? -10.789 -5.613 -3.236 1 87.69 191 GLN A N 1
ATOM 1577 C CA . GLN A 1 191 ? -11.562 -5.137 -2.096 1 87.69 191 GLN A CA 1
ATOM 1578 C C . GLN A 1 191 ? -13.031 -4.969 -2.463 1 87.69 191 GLN A C 1
ATOM 1580 O O . GLN A 1 191 ? -13.922 -5.273 -1.66 1 87.69 191 GLN A O 1
ATOM 1585 N N . ILE A 1 192 ? -13.188 -4.426 -3.67 1 92.38 192 ILE A N 1
ATOM 1586 C CA . ILE A 1 192 ? -14.555 -4.238 -4.152 1 92.38 192 ILE A CA 1
ATOM 1587 C C . ILE A 1 192 ? -15.281 -5.582 -4.172 1 92.38 192 ILE A C 1
ATOM 1589 O O . ILE A 1 192 ? -16.406 -5.695 -3.678 1 92.38 192 ILE A O 1
ATOM 1593 N N . MET A 1 193 ? -14.586 -6.578 -4.727 1 91.75 193 MET A N 1
ATOM 1594 C CA . MET A 1 193 ? -15.18 -7.914 -4.801 1 91.75 193 MET A CA 1
ATOM 1595 C C . MET A 1 193 ? -15.516 -8.438 -3.41 1 91.75 193 MET A C 1
ATOM 1597 O O . MET A 1 193 ? -16.609 -8.961 -3.186 1 91.75 193 MET A O 1
ATOM 1601 N N . ARG A 1 194 ? -14.633 -8.25 -2.492 1 89 194 ARG A N 1
ATOM 1602 C CA . ARG A 1 194 ? -14.828 -8.75 -1.138 1 89 194 ARG A CA 1
ATOM 1603 C C . ARG A 1 194 ? -15.984 -8.031 -0.447 1 89 194 ARG A C 1
ATOM 1605 O O . ARG A 1 194 ? -16.812 -8.664 0.21 1 89 194 ARG A O 1
ATOM 1612 N N . VAL A 1 195 ? -16.047 -6.711 -0.54 1 92.31 195 VAL A N 1
ATOM 1613 C CA . VAL A 1 195 ? -17.109 -5.926 0.081 1 92.31 195 VAL A CA 1
ATOM 1614 C C . VAL A 1 195 ? -18.453 -6.359 -0.469 1 92.31 195 VAL A C 1
ATOM 1616 O O . VAL A 1 195 ? -19.406 -6.547 0.291 1 92.31 195 VAL A O 1
ATOM 1619 N N . MET A 1 196 ? -18.562 -6.562 -1.754 1 93.81 196 MET A N 1
ATOM 1620 C CA . MET A 1 196 ? -19.828 -6.953 -2.375 1 93.81 196 MET A CA 1
ATOM 1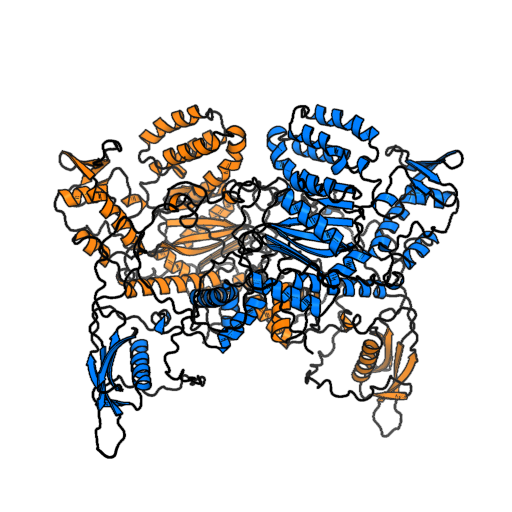621 C C . MET A 1 196 ? -20.234 -8.352 -1.935 1 93.81 196 MET A C 1
ATOM 1623 O O . MET A 1 196 ? -21.422 -8.617 -1.734 1 93.81 196 MET A O 1
ATOM 1627 N N . GLU A 1 197 ? -19.266 -9.266 -1.834 1 91 197 GLU A N 1
ATOM 1628 C CA . GLU A 1 197 ? -19.547 -10.609 -1.338 1 91 197 GLU A CA 1
ATOM 1629 C C . GLU A 1 197 ? -20.109 -10.57 0.081 1 91 197 GLU A C 1
ATOM 1631 O O . GLU A 1 197 ? -21.062 -11.273 0.396 1 91 197 GLU A O 1
ATOM 1636 N N . LEU A 1 198 ? -19.531 -9.727 0.918 1 90.12 198 LEU A N 1
ATOM 1637 C CA . LEU A 1 198 ? -19.984 -9.609 2.305 1 90.12 198 LEU A CA 1
ATOM 1638 C C . LEU A 1 198 ? -21.344 -8.953 2.385 1 90.12 198 LEU A C 1
ATOM 1640 O O . LEU A 1 198 ? -22.188 -9.359 3.182 1 90.12 198 LEU A O 1
ATOM 1644 N N . GLU A 1 199 ? -21.578 -7.918 1.602 1 91.75 199 GLU A N 1
ATOM 1645 C CA . GLU A 1 199 ? -22.859 -7.207 1.595 1 91.75 199 GLU A CA 1
ATOM 1646 C C . GLU A 1 199 ? -24 -8.133 1.188 1 91.75 199 GLU A C 1
ATOM 1648 O O . GLU A 1 199 ? -25.078 -8.07 1.76 1 91.75 199 GLU A O 1
ATOM 1653 N N . LYS A 1 200 ? -23.734 -9.008 0.19 1 91.31 200 LYS A N 1
ATOM 1654 C CA . LYS A 1 200 ? -24.766 -9.898 -0.328 1 91.31 200 LYS A CA 1
ATOM 1655 C C . LYS A 1 200 ? -24.766 -11.227 0.426 1 91.31 200 LYS A C 1
ATOM 1657 O O . LYS A 1 200 ? -25.625 -12.086 0.176 1 91.31 200 LYS A O 1
ATOM 1662 N N . ASN A 1 201 ? -23.844 -11.367 1.325 1 89.19 201 ASN A N 1
ATOM 1663 C CA . ASN A 1 201 ? -23.703 -12.586 2.111 1 89.19 201 ASN A CA 1
ATOM 1664 C C . ASN A 1 201 ? -23.531 -13.812 1.22 1 89.19 201 ASN A C 1
ATOM 1666 O O . ASN A 1 201 ? -24.234 -14.812 1.385 1 89.19 201 ASN A O 1
ATOM 1670 N N . ILE A 1 202 ? -22.719 -13.688 0.155 1 88.44 202 ILE A N 1
ATOM 1671 C CA . ILE A 1 202 ? -22.359 -14.758 -0.774 1 88.44 202 ILE A CA 1
ATOM 1672 C C . ILE A 1 202 ? -20.938 -15.234 -0.494 1 88.44 202 ILE A C 1
ATOM 1674 O O . ILE A 1 202 ? -20.062 -14.43 -0.161 1 88.44 202 ILE A O 1
ATOM 1678 N N . PRO A 1 203 ? -20.781 -16.531 -0.566 1 83.25 203 PRO A N 1
ATOM 1679 C CA . PRO A 1 203 ? -19.422 -17.016 -0.367 1 83.25 203 PRO A CA 1
ATOM 1680 C C . PRO A 1 203 ? -18.422 -16.453 -1.384 1 83.25 203 PRO A C 1
ATOM 1682 O O . PRO A 1 203 ? -18.828 -15.984 -2.449 1 83.25 203 PRO A O 1
ATOM 1685 N N . ARG A 1 204 ? -17.281 -16.484 -1.078 1 83.19 204 ARG A N 1
ATOM 1686 C CA . ARG A 1 204 ? -16.234 -15.906 -1.913 1 83.19 204 ARG A CA 1
ATOM 1687 C C . ARG A 1 204 ? -16.188 -16.594 -3.277 1 83.19 204 ARG A C 1
ATOM 1689 O O . ARG A 1 204 ? -16.219 -17.812 -3.369 1 83.19 204 ARG A O 1
ATOM 1696 N N . GLY A 1 205 ? -16.156 -15.797 -4.258 1 81.62 205 GLY A N 1
ATOM 1697 C CA . GLY A 1 205 ? -16 -16.297 -5.613 1 81.62 205 GLY A CA 1
ATOM 1698 C C . GLY A 1 205 ? -17.328 -16.656 -6.27 1 81.62 205 GLY A C 1
ATOM 1699 O O . GLY A 1 205 ? -17.344 -17.094 -7.422 1 81.62 205 GLY A O 1
ATOM 1700 N N . TYR A 1 206 ? -18.406 -16.453 -5.609 1 86.69 206 TYR A N 1
ATOM 1701 C CA . TYR A 1 206 ? -19.688 -16.891 -6.145 1 86.69 206 TYR A CA 1
ATOM 1702 C C . TYR A 1 206 ? -20.531 -15.703 -6.621 1 86.69 206 TYR A C 1
ATOM 1704 O O . TYR A 1 206 ? -21.734 -15.82 -6.805 1 86.69 206 TYR A O 1
ATOM 1712 N N . LEU A 1 207 ? -19.891 -14.609 -6.723 1 90.12 207 LEU A N 1
ATOM 1713 C CA . LEU A 1 207 ? -20.547 -13.516 -7.43 1 90.12 207 LEU A CA 1
ATOM 1714 C C . LEU A 1 207 ? -20.766 -13.867 -8.898 1 90.12 207 LEU A C 1
ATOM 1716 O O . LEU A 1 207 ? -20.016 -14.656 -9.469 1 90.12 207 LEU A O 1
ATOM 1720 N N . PRO A 1 208 ? -21.781 -13.367 -9.523 1 89.88 208 PRO A N 1
ATOM 1721 C CA . PRO A 1 208 ? -22.062 -13.719 -10.914 1 89.88 208 PRO A CA 1
ATOM 1722 C C . PRO A 1 208 ? -21.031 -13.148 -11.883 1 89.88 208 PRO A C 1
ATOM 1724 O O . PRO A 1 208 ? -21.141 -13.336 -13.102 1 89.88 208 PRO A O 1
ATOM 1727 N N . PHE A 1 209 ? -20.094 -12.398 -11.367 1 91.81 209 PHE A N 1
ATOM 1728 C CA . PHE A 1 209 ? -19.016 -11.867 -12.172 1 91.81 209 PHE A CA 1
ATOM 1729 C C . PHE A 1 209 ? -17.672 -12.039 -11.461 1 91.81 209 PHE A C 1
ATOM 1731 O O . PHE A 1 209 ? -17.641 -12.266 -10.25 1 91.81 209 PHE A O 1
ATOM 1738 N N . PHE A 1 210 ? -16.625 -11.906 -12.258 1 88.94 210 PHE A N 1
ATOM 1739 C CA . PHE A 1 210 ? -15.281 -12.102 -11.719 1 88.94 210 PHE A CA 1
ATOM 1740 C C . PHE A 1 210 ? -14.508 -10.789 -11.719 1 88.94 210 PHE A C 1
ATOM 1742 O O . PHE A 1 210 ? -14.984 -9.773 -12.234 1 88.94 210 PHE A O 1
ATOM 1749 N N . GLU A 1 211 ? -13.367 -10.898 -11.086 1 88.06 211 GLU A N 1
ATOM 1750 C CA . GLU A 1 211 ? -12.5 -9.727 -11.008 1 88.06 211 GLU A CA 1
ATOM 1751 C C . GLU A 1 211 ? -12.156 -9.203 -12.398 1 88.06 211 GLU A C 1
ATOM 1753 O O . GLU A 1 211 ? -12.117 -7.988 -12.625 1 88.06 211 GLU A O 1
ATOM 1758 N N . LYS A 1 212 ? -11.938 -10.125 -13.281 1 85.5 212 LYS A N 1
ATOM 1759 C CA . LYS A 1 212 ? -11.586 -9.75 -14.648 1 85.5 212 LYS A CA 1
ATOM 1760 C C . LYS A 1 212 ? -12.711 -8.945 -15.305 1 85.5 212 LYS A C 1
ATOM 1762 O O . LYS A 1 212 ? -12.445 -8.023 -16.078 1 85.5 212 LYS A O 1
ATOM 1767 N N . ASP A 1 213 ? -13.922 -9.336 -15.008 1 89.81 213 ASP A N 1
ATOM 1768 C CA . ASP A 1 213 ? -15.062 -8.617 -15.562 1 89.81 213 ASP A CA 1
ATOM 1769 C C . ASP A 1 213 ? -15.102 -7.176 -15.047 1 89.81 213 ASP A C 1
ATOM 1771 O O . ASP A 1 213 ? -15.422 -6.254 -15.797 1 89.81 213 ASP A O 1
ATOM 1775 N N . VAL A 1 214 ? -14.797 -7.031 -13.781 1 90.88 214 VAL A N 1
ATOM 1776 C CA . VAL A 1 214 ? -14.789 -5.703 -13.18 1 90.88 214 VAL A CA 1
ATOM 1777 C C . VAL A 1 214 ? -13.656 -4.871 -13.773 1 90.88 214 VAL A C 1
ATOM 1779 O O . VAL A 1 214 ? -13.844 -3.691 -14.086 1 90.88 214 VAL A O 1
ATOM 1782 N N . ARG A 1 215 ? -12.562 -5.496 -13.961 1 87.44 215 ARG A N 1
ATOM 1783 C CA . ARG A 1 215 ? -11.438 -4.793 -14.57 1 87.44 215 ARG A CA 1
ATOM 1784 C C . ARG A 1 215 ? -11.758 -4.379 -16 1 87.44 215 ARG A C 1
ATOM 1786 O O . ARG A 1 215 ? -11.438 -3.266 -16.422 1 87.44 215 ARG A O 1
ATOM 1793 N N . ASN A 1 216 ? -12.398 -5.32 -16.703 1 82.69 216 ASN A N 1
ATOM 1794 C CA . ASN A 1 216 ? -12.844 -5.004 -18.047 1 82.69 216 ASN A CA 1
ATOM 1795 C C . ASN A 1 216 ? -13.852 -3.859 -18.062 1 82.69 216 ASN A C 1
ATOM 1797 O O . ASN A 1 216 ? -13.836 -3.016 -18.953 1 82.69 216 ASN A O 1
ATOM 1801 N N . PHE A 1 217 ? -14.695 -3.932 -17.031 1 86.81 217 PHE A N 1
ATOM 1802 C CA . PHE A 1 217 ? -15.68 -2.871 -16.859 1 86.81 217 PHE A CA 1
ATOM 1803 C C . PHE A 1 217 ? -15 -1.518 -16.703 1 86.81 217 PHE A C 1
ATOM 1805 O O . PHE A 1 217 ? -15.391 -0.54 -17.344 1 86.81 217 PHE A O 1
ATOM 1812 N N . PHE A 1 218 ? -13.969 -1.408 -15.984 1 82.81 218 PHE A N 1
ATOM 1813 C CA . PHE A 1 218 ? -13.234 -0.166 -15.773 1 82.81 218 PHE A CA 1
ATOM 1814 C C . PHE A 1 218 ? -12.508 0.251 -17.047 1 82.81 218 PHE A C 1
ATOM 1816 O O . PHE A 1 218 ? -12.453 1.438 -17.375 1 82.81 218 PHE A O 1
ATOM 1823 N N . THR A 1 219 ? -11.914 -0.775 -17.75 1 78.31 219 THR A N 1
ATOM 1824 C CA . THR A 1 219 ? -11.227 -0.485 -19 1 78.31 219 THR A CA 1
ATOM 1825 C C . THR A 1 219 ? -12.188 0.094 -20.031 1 78.31 219 THR A C 1
ATOM 1827 O O . THR A 1 219 ? -11.836 1.015 -20.781 1 78.31 219 THR A O 1
ATOM 1830 N N . ARG A 1 220 ? -13.391 -0.439 -20 1 77.31 220 ARG A N 1
ATOM 1831 C CA . ARG A 1 220 ? -14.414 0.064 -20.906 1 77.31 220 ARG A CA 1
ATOM 1832 C C . ARG A 1 220 ? -14.781 1.507 -20.578 1 77.31 220 ARG A C 1
ATOM 1834 O O . ARG A 1 220 ? -14.953 2.334 -21.469 1 77.31 220 ARG A O 1
ATOM 1841 N N . ILE A 1 221 ? -14.844 1.786 -19.359 1 75.25 221 ILE A N 1
ATOM 1842 C CA . ILE A 1 221 ? -15.172 3.135 -18.906 1 75.25 221 ILE A CA 1
ATOM 1843 C C . ILE A 1 221 ? -14.023 4.082 -19.234 1 75.25 221 ILE A C 1
ATOM 1845 O O . ILE A 1 221 ? -14.242 5.203 -19.703 1 75.25 221 ILE A O 1
ATOM 1849 N N . ALA A 1 222 ? -12.82 3.645 -19.062 1 69.56 222 ALA A N 1
ATOM 1850 C CA . ALA A 1 222 ? -11.641 4.461 -19.312 1 69.56 222 ALA A CA 1
ATOM 1851 C C . ALA A 1 222 ? -11.5 4.77 -20.812 1 69.56 222 ALA A C 1
ATOM 1853 O O . ALA A 1 222 ? -11.125 5.883 -21.188 1 69.56 222 ALA A O 1
ATOM 1854 N N . LYS A 1 223 ? -11.703 3.805 -21.625 1 65.88 223 LYS A N 1
ATOM 1855 C CA . LYS A 1 223 ? -11.602 3.982 -23.078 1 65.88 223 LYS A CA 1
ATOM 1856 C C . LYS A 1 223 ? -12.625 4.992 -23.578 1 65.88 223 LYS A C 1
ATOM 1858 O O . LYS A 1 223 ? -12.336 5.781 -24.484 1 65.88 223 LYS A O 1
ATOM 1863 N N . LYS A 1 224 ? -13.68 4.988 -22.953 1 63.5 224 LYS A N 1
ATOM 1864 C CA . LYS A 1 224 ? -14.734 5.93 -23.344 1 63.5 224 LYS A CA 1
ATOM 1865 C C . LYS A 1 224 ? -14.352 7.359 -22.984 1 63.5 224 LYS A C 1
ATOM 1867 O O . LYS A 1 224 ? -14.625 8.289 -23.75 1 63.5 224 LYS A O 1
ATOM 1872 N N . HIS A 1 225 ? -13.578 7.543 -21.891 1 60.03 225 HIS A N 1
ATOM 1873 C CA . HIS A 1 225 ? -13.25 8.883 -21.406 1 60.03 225 HIS A CA 1
ATOM 1874 C C . HIS A 1 225 ? -11.797 9.234 -21.688 1 60.03 225 HIS A C 1
ATOM 1876 O O . HIS A 1 225 ? -11.422 10.414 -21.641 1 60.03 225 HIS A O 1
ATOM 1882 N N . GLY A 1 226 ? -10.953 8.297 -21.984 1 59.91 226 GLY A N 1
ATOM 1883 C CA . GLY A 1 226 ? -9.516 8.484 -22.109 1 59.91 226 GLY A CA 1
ATOM 1884 C C . GLY A 1 226 ? -9.117 9.336 -23.297 1 59.91 226 GLY A C 1
ATOM 1885 O O . GLY A 1 226 ? -8.125 10.07 -23.234 1 59.91 226 GLY A O 1
ATOM 1886 N N . ALA A 1 227 ? -9.859 9.398 -24.312 1 60.59 227 ALA A N 1
ATOM 1887 C CA . ALA A 1 227 ? -9.438 10.141 -25.516 1 60.59 227 ALA A CA 1
ATOM 1888 C C . ALA A 1 227 ? -9.523 11.641 -25.281 1 60.59 227 ALA A C 1
ATOM 1890 O O . ALA A 1 227 ? -8.758 12.414 -25.875 1 60.59 227 ALA A O 1
ATOM 1891 N N . ASN A 1 228 ? -10.289 12.07 -24.297 1 69.12 228 ASN A N 1
ATOM 1892 C CA . ASN A 1 228 ? -10.484 13.5 -24.094 1 69.12 228 ASN A CA 1
ATOM 1893 C C . ASN A 1 228 ? -10.117 13.922 -22.672 1 69.12 228 ASN A C 1
ATOM 1895 O O . ASN A 1 228 ? -10.727 14.844 -22.125 1 69.12 228 ASN A O 1
ATOM 1899 N N . ASP A 1 229 ? -9.031 13.305 -22.188 1 75.06 229 ASP A N 1
ATOM 1900 C CA . ASP A 1 229 ? -8.68 13.578 -20.797 1 75.06 229 ASP A CA 1
ATOM 1901 C C . ASP A 1 229 ? -8.234 15.023 -20.609 1 75.06 229 ASP A C 1
ATOM 1903 O O . ASP A 1 229 ? -8.648 15.695 -19.672 1 75.06 229 ASP A O 1
ATOM 1907 N N . ALA A 1 230 ? -7.43 15.43 -21.531 1 79 230 ALA A N 1
ATOM 1908 C CA . ALA A 1 230 ? -6.895 16.781 -21.422 1 79 230 ALA A CA 1
ATOM 1909 C C . ALA A 1 230 ? -7.996 17.828 -21.609 1 79 230 ALA A C 1
ATOM 1911 O O . ALA A 1 230 ? -8.062 18.797 -20.844 1 79 230 ALA A O 1
ATOM 1912 N N . GLU A 1 231 ? -8.836 17.594 -22.484 1 80.25 231 GLU A N 1
ATOM 1913 C CA . GLU A 1 231 ? -9.938 18.516 -22.734 1 80.25 231 GLU A CA 1
ATOM 1914 C C . GLU A 1 231 ? -10.891 18.562 -21.547 1 80.25 231 GLU A C 1
ATOM 1916 O O . GLU A 1 231 ? -11.391 19.641 -21.188 1 80.25 231 GLU A O 1
ATOM 1921 N N . ASP A 1 232 ? -11.078 17.453 -21 1 76.12 232 ASP A N 1
ATOM 1922 C CA . ASP A 1 232 ? -11.961 17.406 -19.844 1 76.12 232 ASP A CA 1
ATOM 1923 C C . ASP A 1 232 ? -11.367 18.141 -18.656 1 76.12 232 ASP A C 1
ATOM 1925 O O . ASP A 1 232 ? -12.086 18.812 -17.906 1 76.12 232 ASP A O 1
ATOM 1929 N N . LEU A 1 233 ? -10.125 17.984 -18.469 1 81.31 233 LEU A N 1
ATOM 1930 C CA . LEU A 1 233 ? -9.445 18.688 -17.391 1 81.31 233 LEU A CA 1
ATOM 1931 C C . LEU A 1 233 ? -9.547 20.203 -17.562 1 81.31 233 LEU A C 1
ATOM 1933 O O . LEU A 1 233 ? -9.836 20.922 -16.609 1 81.31 233 LEU A O 1
ATOM 1937 N N . LEU A 1 234 ? -9.344 20.547 -18.75 1 84.5 234 LEU A N 1
ATOM 1938 C CA . LEU A 1 234 ? -9.383 21.984 -19.031 1 84.5 234 LEU A CA 1
ATOM 1939 C C . LEU A 1 234 ? -10.805 22.516 -18.922 1 84.5 234 LEU A C 1
ATOM 1941 O O . LEU A 1 234 ? -11.016 23.641 -18.469 1 84.5 234 LEU A O 1
ATOM 1945 N N . ARG A 1 235 ? -11.719 21.703 -19.328 1 80.81 235 ARG A N 1
ATOM 1946 C CA . ARG A 1 235 ? -13.117 22.094 -19.156 1 80.81 235 ARG A CA 1
ATOM 1947 C C . ARG A 1 235 ? -13.469 22.25 -17.672 1 80.81 235 ARG A C 1
ATOM 1949 O O . ARG A 1 235 ? -14.18 23.172 -17.281 1 80.81 235 ARG A O 1
ATOM 1956 N N . HIS A 1 236 ? -12.953 21.375 -16.953 1 80.5 236 HIS A N 1
ATOM 1957 C CA . HIS A 1 236 ? -13.18 21.453 -15.516 1 80.5 236 HIS A CA 1
ATOM 1958 C C . HIS A 1 236 ? -12.57 22.719 -14.93 1 80.5 236 HIS A C 1
ATOM 1960 O O . HIS A 1 236 ? -13.18 23.359 -14.062 1 80.5 236 HIS A O 1
ATOM 1966 N N . CYS A 1 237 ? -11.422 23.016 -15.312 1 83.94 237 CYS A N 1
ATOM 1967 C CA . CYS A 1 237 ? -10.766 24.234 -14.836 1 83.94 237 CYS A CA 1
ATOM 1968 C C . CYS A 1 237 ? -11.555 25.469 -15.25 1 83.94 237 CYS A C 1
ATOM 1970 O O . CYS A 1 237 ? -11.703 26.406 -14.461 1 83.94 237 CYS A O 1
ATOM 1972 N N . ARG A 1 238 ? -12.078 25.359 -16.391 1 84.69 238 ARG A N 1
ATOM 1973 C CA . ARG A 1 238 ? -12.867 26.484 -16.875 1 84.69 238 ARG A CA 1
ATOM 1974 C C . ARG A 1 238 ? -14.141 26.672 -16.062 1 84.69 238 ARG A C 1
ATOM 1976 O O . ARG A 1 238 ? -14.492 27.797 -15.68 1 84.69 238 ARG A O 1
ATOM 1983 N N . ILE A 1 239 ? -14.727 25.609 -15.812 1 81.5 239 ILE A N 1
ATOM 1984 C CA . ILE A 1 239 ? -15.961 25.656 -15.031 1 81.5 239 ILE A CA 1
ATOM 1985 C C . ILE A 1 239 ? -15.656 26.141 -13.617 1 81.5 239 ILE A C 1
ATOM 1987 O O . ILE A 1 239 ? -16.391 26.953 -13.07 1 81.5 239 ILE A O 1
ATOM 1991 N N . ALA A 1 240 ? -14.625 25.641 -13.047 1 83 240 ALA A N 1
ATOM 1992 C CA . ALA A 1 240 ? -14.234 26.047 -11.695 1 83 240 ALA A CA 1
ATOM 1993 C C . ALA A 1 240 ? -13.93 27.547 -11.633 1 83 240 ALA A C 1
ATOM 1995 O O . ALA A 1 240 ? -14.266 28.203 -10.656 1 83 240 ALA A O 1
ATOM 1996 N N . LYS A 1 241 ? -13.367 28.062 -12.648 1 87.25 241 LYS A N 1
ATOM 1997 C CA . LYS A 1 241 ? -13.039 29.484 -12.703 1 87.25 241 LYS A CA 1
ATOM 1998 C C . LYS A 1 241 ? -14.297 30.344 -12.867 1 87.25 241 LYS A C 1
ATOM 2000 O O . LYS A 1 241 ? -14.391 31.422 -12.289 1 87.25 241 LYS A O 1
ATOM 2005 N N . GLU A 1 242 ? -15.164 29.781 -13.578 1 85.88 242 GLU A N 1
ATOM 2006 C CA . GLU A 1 242 ? -16.422 30.484 -13.766 1 85.88 242 GLU A CA 1
ATOM 2007 C C . GLU A 1 242 ? -17.234 30.531 -12.477 1 85.88 242 GLU A C 1
ATOM 2009 O O . GLU A 1 242 ? -17.922 31.516 -12.195 1 85.88 242 GLU A O 1
ATOM 2014 N N . GLU A 1 243 ? -17.125 29.5 -11.758 1 83.94 243 GLU A N 1
ATOM 2015 C CA . GLU A 1 243 ? -17.859 29.438 -10.492 1 83.94 243 GLU A CA 1
ATOM 2016 C C . GLU A 1 243 ? -17.219 30.312 -9.438 1 83.94 243 GLU A C 1
ATOM 2018 O O . GLU A 1 243 ? -17.922 30.969 -8.656 1 83.94 243 GLU A O 1
ATOM 2023 N N . ASN A 1 244 ? -15.953 30.234 -9.367 1 87.5 244 ASN A N 1
ATOM 2024 C CA . ASN A 1 244 ? -15.195 31.031 -8.406 1 87.5 244 ASN A CA 1
ATOM 2025 C C . ASN A 1 244 ? -14.008 31.734 -9.062 1 87.5 244 ASN A C 1
ATOM 2027 O O . ASN A 1 244 ? -13.039 31.078 -9.453 1 87.5 244 ASN A O 1
ATOM 2031 N N . ILE A 1 245 ? -14.016 32.938 -9.031 1 85.38 245 ILE A N 1
ATOM 2032 C CA . ILE A 1 245 ? -13.031 33.75 -9.727 1 85.38 245 ILE A CA 1
ATOM 2033 C C . ILE A 1 245 ? -11.656 33.531 -9.102 1 85.38 245 ILE A C 1
ATOM 2035 O O . ILE A 1 245 ? -10.633 33.781 -9.75 1 85.38 245 ILE A O 1
ATOM 2039 N N . LYS A 1 246 ? -11.602 33.094 -7.945 1 88.12 246 LYS A N 1
ATOM 2040 C CA . LYS A 1 246 ? -10.328 32.906 -7.254 1 88.12 246 LYS A CA 1
ATOM 2041 C C . LYS A 1 246 ? -9.609 31.641 -7.723 1 88.12 246 LYS A C 1
ATOM 2043 O O . LYS A 1 246 ? -8.43 31.453 -7.434 1 88.12 246 LYS A O 1
ATOM 2048 N N . PHE A 1 247 ? -10.344 30.906 -8.469 1 90.31 247 PHE A N 1
ATOM 2049 C CA . PHE A 1 247 ? -9.695 29.734 -9.055 1 90.31 247 PHE A CA 1
ATOM 2050 C C . PHE A 1 247 ? -8.75 30.156 -10.18 1 90.31 247 PHE A C 1
ATOM 2052 O O . PHE A 1 247 ? -9.172 30.797 -11.141 1 90.31 247 PHE A O 1
ATOM 2059 N N . GLN A 1 248 ? -7.5 29.797 -10.023 1 91 248 GLN A N 1
ATOM 2060 C CA . GLN A 1 248 ? -6.5 30.188 -11.016 1 91 248 GLN A CA 1
ATOM 2061 C C . GLN A 1 248 ? -5.93 28.969 -11.734 1 91 248 GLN A C 1
ATOM 2063 O O . GLN A 1 248 ? -5.66 27.953 -11.102 1 91 248 GLN A O 1
ATOM 2068 N N . TYR A 1 249 ? -5.887 29.078 -13.016 1 91.62 249 TYR A N 1
ATOM 2069 C CA . TYR A 1 249 ? -5.23 28.016 -13.75 1 91.62 249 TYR A CA 1
ATOM 2070 C C . TYR A 1 249 ? -4.598 28.531 -15.031 1 91.62 249 TYR A C 1
ATOM 2072 O O . TYR A 1 249 ? -4.953 29.609 -15.516 1 91.62 249 TYR A O 1
ATOM 2080 N N . ALA A 1 250 ? -3.572 27.922 -15.516 1 93.25 250 ALA A N 1
ATOM 2081 C CA . ALA A 1 250 ? -2.893 28.219 -16.781 1 93.25 250 ALA A CA 1
ATOM 2082 C C . ALA A 1 250 ? -2.328 26.938 -17.391 1 93.25 250 ALA A C 1
ATOM 2084 O O . ALA A 1 250 ? -2.01 25.984 -16.688 1 93.25 250 ALA A O 1
ATOM 2085 N N . PHE A 1 251 ? -2.336 26.906 -18.719 1 92.06 251 PHE A N 1
ATOM 2086 C CA . PHE A 1 251 ? -1.793 25.734 -19.391 1 92.06 251 PHE A CA 1
ATOM 2087 C C . PHE A 1 251 ? -1.099 26.125 -20.688 1 92.06 251 PHE A C 1
ATOM 2089 O O . PHE A 1 251 ? -1.269 27.25 -21.172 1 92.06 251 PHE A O 1
ATOM 2096 N N . THR A 1 252 ? -0.2 25.297 -21.125 1 91.19 252 THR A N 1
ATOM 2097 C CA . THR A 1 252 ? 0.458 25.469 -22.422 1 91.19 252 THR A CA 1
ATOM 2098 C C . THR A 1 252 ? 0.274 24.219 -23.281 1 91.19 252 THR A C 1
ATOM 2100 O O . THR A 1 252 ? 0.038 23.125 -22.766 1 91.19 252 THR A O 1
ATOM 2103 N N . VAL A 1 253 ? 0.23 24.422 -24.562 1 89.75 253 VAL A N 1
ATOM 2104 C CA . VAL A 1 253 ? 0.098 23.328 -25.516 1 89.75 253 VAL A CA 1
ATOM 2105 C C . VAL A 1 253 ? 1.283 23.344 -26.484 1 89.75 253 VAL A C 1
ATOM 2107 O O . VAL A 1 253 ? 1.848 24.406 -26.766 1 89.75 253 VAL A O 1
ATOM 2110 N N . ASP A 1 254 ? 1.644 22.234 -26.906 1 85.44 254 ASP A N 1
ATOM 2111 C CA . ASP A 1 254 ? 2.762 22.141 -27.844 1 85.44 254 ASP A CA 1
ATOM 2112 C C . ASP A 1 254 ? 2.305 22.422 -29.266 1 85.44 254 ASP A C 1
ATOM 2114 O O . ASP A 1 254 ? 1.16 22.828 -29.5 1 85.44 254 ASP A O 1
ATOM 2118 N N . GLU A 1 255 ? 3.225 22.25 -30.188 1 81.31 255 GLU A N 1
ATOM 2119 C CA . GLU A 1 255 ? 2.977 22.547 -31.594 1 81.31 255 GLU A CA 1
ATOM 2120 C C . GLU A 1 255 ? 1.844 21.688 -32.156 1 81.31 255 GLU A C 1
ATOM 2122 O O . GLU A 1 255 ? 1.077 22.125 -33 1 81.31 255 GLU A O 1
ATOM 2127 N N . GLN A 1 256 ? 1.702 20.469 -31.641 1 81.94 256 GLN A N 1
ATOM 2128 C CA . GLN A 1 256 ? 0.65 19.562 -32.094 1 81.94 256 GLN A CA 1
ATOM 2129 C C . GLN A 1 256 ? -0.608 19.719 -31.234 1 81.94 256 GLN A C 1
ATOM 2131 O O . GLN A 1 256 ? -1.495 18.859 -31.266 1 81.94 256 GLN A O 1
ATOM 2136 N N . ARG A 1 257 ? -0.67 20.75 -30.438 1 85.38 257 ARG A N 1
ATOM 2137 C CA . ARG A 1 257 ? -1.796 21.094 -29.562 1 85.38 257 ARG A CA 1
ATOM 2138 C C . ARG A 1 257 ? -1.975 20.062 -28.469 1 85.38 257 ARG A C 1
ATOM 2140 O O . ARG A 1 257 ? -3.102 19.734 -28.078 1 85.38 257 ARG A O 1
ATOM 2147 N N . ARG A 1 258 ? -0.968 19.516 -28.141 1 88.06 258 ARG A N 1
ATOM 2148 C CA . ARG A 1 258 ? -0.987 18.625 -26.984 1 88.06 258 ARG A CA 1
ATOM 2149 C C . ARG A 1 258 ? -0.678 19.375 -25.703 1 88.06 258 ARG A C 1
ATOM 2151 O O . ARG A 1 258 ? 0.172 20.281 -25.688 1 88.06 258 ARG A O 1
ATOM 2158 N N . LEU A 1 259 ? -1.296 18.859 -24.641 1 86.81 259 LEU A N 1
ATOM 2159 C CA . LEU A 1 259 ? -1.084 19.516 -23.359 1 86.81 259 LEU A CA 1
ATOM 2160 C C . LEU A 1 259 ? 0.36 19.359 -22.906 1 86.81 259 LEU A C 1
ATOM 2162 O O . LEU A 1 259 ? 0.875 18.234 -22.844 1 86.81 259 LEU A O 1
ATOM 2166 N N . GLU A 1 260 ? 1.021 20.438 -22.656 1 88.31 260 GLU A N 1
ATOM 2167 C CA . GLU A 1 260 ? 2.41 20.406 -22.203 1 88.31 260 GLU A CA 1
ATOM 2168 C C . GLU A 1 260 ? 2.508 20.625 -20.688 1 88.31 260 GLU A C 1
ATOM 2170 O O . GLU A 1 260 ? 3.115 19.812 -19.984 1 88.31 260 GLU A O 1
ATOM 2175 N N . HIS A 1 261 ? 2.029 21.828 -20.281 1 91 261 HIS A N 1
ATOM 2176 C CA . HIS A 1 261 ? 2.031 22.172 -18.859 1 91 261 HIS A CA 1
ATOM 2177 C C . HIS A 1 261 ? 0.659 22.656 -18.422 1 91 261 HIS A C 1
ATOM 2179 O O . HIS A 1 261 ? -0.085 23.25 -19.203 1 91 261 HIS A O 1
ATOM 2185 N N . ILE A 1 262 ? 0.372 22.312 -17.172 1 90 262 ILE A N 1
ATOM 2186 C CA . ILE A 1 262 ? -0.837 22.875 -16.578 1 90 262 ILE A CA 1
ATOM 2187 C C . ILE A 1 262 ? -0.609 23.141 -15.094 1 90 262 ILE A C 1
ATOM 2189 O O . ILE A 1 262 ? 0.049 22.359 -14.414 1 90 262 ILE A O 1
ATOM 2193 N N . PHE A 1 263 ? -0.954 24.344 -14.68 1 92.69 263 PHE A N 1
ATOM 2194 C CA . PHE A 1 263 ? -0.954 24.734 -13.273 1 92.69 263 PHE A CA 1
ATOM 2195 C C . PHE A 1 263 ? -2.357 25.125 -12.82 1 92.69 263 PHE A C 1
ATOM 2197 O O . PHE A 1 263 ? -3.107 25.75 -13.57 1 92.69 263 PHE A O 1
ATOM 2204 N N . GLY A 1 264 ? -2.682 24.578 -11.664 1 90.25 264 GLY A N 1
ATOM 2205 C CA . GLY A 1 264 ? -3.977 24.906 -11.094 1 90.25 264 GLY A CA 1
ATOM 2206 C C . GLY A 1 264 ? -3.922 25.172 -9.602 1 90.25 264 GLY A C 1
ATOM 2207 O O . GLY A 1 264 ? -3.203 24.5 -8.867 1 90.25 264 GLY A O 1
ATOM 2208 N N . SER A 1 265 ? -4.598 26.25 -9.195 1 91.88 265 SER A N 1
ATOM 2209 C CA . SER A 1 265 ? -4.762 26.609 -7.789 1 91.88 265 SER A CA 1
ATOM 2210 C C . SER A 1 265 ? -6.227 26.875 -7.457 1 91.88 265 SER A C 1
ATOM 2212 O O . SER A 1 265 ? -6.77 27.938 -7.789 1 91.88 265 SER A O 1
ATOM 2214 N N . PRO A 1 266 ? -6.855 25.922 -6.832 1 88.81 266 PRO A N 1
ATOM 2215 C CA . PRO A 1 266 ? -8.242 26.156 -6.418 1 88.81 266 PRO A CA 1
ATOM 2216 C C . PRO A 1 266 ? -8.406 27.391 -5.547 1 88.81 266 PRO A C 1
ATOM 2218 O O . PRO A 1 266 ? -7.418 27.938 -5.043 1 88.81 266 PRO A O 1
ATOM 2221 N N . ALA A 1 267 ? -9.602 27.75 -5.352 1 88.25 267 ALA A N 1
ATOM 2222 C CA . ALA A 1 267 ? -9.922 29.016 -4.695 1 88.25 267 ALA A CA 1
ATOM 2223 C C . ALA A 1 267 ? -9.391 29.047 -3.264 1 88.25 267 ALA A C 1
ATOM 2225 O O . ALA A 1 267 ? -8.789 30.031 -2.832 1 88.25 267 ALA A O 1
ATOM 2226 N N . HIS A 1 268 ? -9.523 28 -2.57 1 88.44 268 HIS A N 1
ATOM 2227 C CA . HIS A 1 268 ? -9.07 27.938 -1.186 1 88.44 268 HIS A CA 1
ATOM 2228 C C . HIS A 1 268 ? -7.547 28.016 -1.101 1 88.44 268 HIS A C 1
ATOM 2230 O O . HIS A 1 268 ? -6.996 28.594 -0.161 1 88.44 268 HIS A O 1
ATOM 2236 N N . CYS A 1 269 ? -6.957 27.406 -2.072 1 91.88 269 CYS A N 1
ATOM 2237 C CA . CYS A 1 269 ? -5.5 27.422 -2.111 1 91.88 269 CYS A CA 1
ATOM 2238 C C . CYS A 1 269 ? -4.969 28.828 -2.371 1 91.88 269 CYS A C 1
ATOM 2240 O O . CYS A 1 269 ? -3.955 29.219 -1.796 1 91.88 269 CYS A O 1
ATOM 2242 N N . PHE A 1 270 ? -5.719 29.484 -3.18 1 92.5 270 PHE A N 1
ATOM 2243 C CA . PHE A 1 270 ? -5.371 30.875 -3.471 1 92.5 270 PHE A CA 1
ATOM 2244 C C . PHE A 1 270 ? -5.457 31.734 -2.213 1 92.5 270 PHE A C 1
ATOM 2246 O O . PHE A 1 270 ? -4.57 32.531 -1.947 1 92.5 270 PHE A O 1
ATOM 2253 N N . ASP A 1 271 ? -6.395 31.5 -1.459 1 90.75 271 ASP A N 1
ATOM 2254 C CA . ASP A 1 271 ? -6.566 32.219 -0.206 1 90.75 271 ASP A CA 1
ATOM 2255 C C . ASP A 1 271 ? -5.453 31.891 0.783 1 90.75 271 ASP A C 1
ATOM 2257 O O . ASP A 1 271 ? -4.926 32.781 1.462 1 90.75 271 ASP A O 1
ATOM 2261 N N . TRP A 1 272 ? -5.176 30.625 0.826 1 91.62 272 TRP A N 1
ATOM 2262 C CA . TRP A 1 272 ? -4.113 30.188 1.724 1 91.62 272 TRP A CA 1
ATOM 2263 C C . TRP A 1 272 ? -2.777 30.812 1.332 1 91.62 272 TRP A C 1
ATOM 2265 O O . TRP A 1 272 ? -1.988 31.203 2.197 1 91.62 272 TRP A O 1
ATOM 2275 N N . TYR A 1 273 ? -2.6 30.922 0.098 1 94.31 273 TYR A N 1
ATOM 2276 C CA . TYR A 1 273 ? -1.336 31.5 -0.36 1 94.31 273 TYR A CA 1
ATOM 2277 C C . TYR A 1 273 ? -1.229 32.969 0.017 1 94.31 273 TYR A C 1
ATOM 2279 O O . TYR A 1 273 ? -0.151 33.438 0.382 1 94.31 273 TYR A O 1
ATOM 2287 N N . HIS A 1 274 ? -2.209 33.656 -0.085 1 91.62 274 HIS A N 1
ATOM 2288 C CA . HIS A 1 274 ? -2.182 35.062 0.226 1 91.62 274 HIS A CA 1
ATOM 2289 C C . HIS A 1 274 ? -1.998 35.312 1.722 1 91.62 274 HIS A C 1
ATOM 2291 O O . HIS A 1 274 ? -1.416 36.312 2.131 1 91.62 274 HIS A O 1
ATOM 2297 N N . LYS A 1 275 ? -2.422 34.375 2.424 1 90.31 275 LYS A N 1
ATOM 2298 C CA . LYS A 1 275 ? -2.268 34.5 3.869 1 90.31 275 LYS A CA 1
ATOM 2299 C C . LYS A 1 275 ? -0.911 33.969 4.328 1 90.31 275 LYS A C 1
ATOM 2301 O O . LYS A 1 275 ? -0.278 34.562 5.207 1 90.31 275 LYS A O 1
ATOM 2306 N N . TYR A 1 276 ? -0.472 32.875 3.688 1 92.62 276 TYR A N 1
ATOM 2307 C CA . TYR A 1 276 ? 0.684 32.156 4.234 1 92.62 276 TYR A CA 1
ATOM 2308 C C . TYR A 1 276 ? 1.73 31.922 3.154 1 92.62 276 TYR A C 1
ATOM 2310 O O . TYR A 1 276 ? 2.656 31.125 3.352 1 92.62 276 TYR A O 1
ATOM 2318 N N . GLY A 1 277 ? 1.689 32.5 2.082 1 93.56 277 GLY A N 1
ATOM 2319 C CA . GLY A 1 277 ? 2.535 32.219 0.936 1 93.56 277 GLY A CA 1
ATOM 2320 C C . GLY A 1 277 ? 3.928 32.812 1.056 1 93.56 277 GLY A C 1
ATOM 2321 O O . GLY A 1 277 ? 4.676 32.844 0.075 1 93.56 277 GLY A O 1
ATOM 2322 N N . ASP A 1 278 ? 4.352 33.281 2.207 1 93.5 278 ASP A N 1
ATOM 2323 C CA . ASP A 1 278 ? 5.699 33.781 2.412 1 93.5 278 ASP A CA 1
ATOM 2324 C C . ASP A 1 278 ? 6.738 32.688 2.342 1 93.5 278 ASP A C 1
ATOM 2326 O O . ASP A 1 278 ? 7.863 32.906 1.884 1 93.5 278 ASP A O 1
ATOM 2330 N N . VAL A 1 279 ? 6.332 31.562 2.807 1 93.69 279 VAL A N 1
ATOM 2331 C CA . VAL A 1 279 ? 7.195 30.391 2.734 1 93.69 279 VAL A CA 1
ATOM 2332 C C . VAL A 1 279 ? 6.535 29.312 1.874 1 93.69 279 VAL A C 1
ATOM 2334 O O . VAL A 1 279 ? 5.402 28.906 2.141 1 93.69 279 VAL A O 1
ATOM 2337 N N . VAL A 1 280 ? 7.285 28.859 0.912 1 94.75 280 VAL A N 1
ATOM 2338 C CA . VAL A 1 280 ? 6.73 27.891 -0.028 1 94.75 280 VAL A CA 1
ATOM 2339 C C . VAL A 1 280 ? 7.668 26.688 -0.155 1 94.75 280 VAL A C 1
ATOM 2341 O O . VAL A 1 280 ? 8.891 26.844 -0.122 1 94.75 280 VAL A O 1
ATOM 2344 N N . VAL A 1 281 ? 7.074 25.547 -0.205 1 92.31 281 VAL A N 1
ATOM 2345 C CA . VAL A 1 281 ? 7.812 24.328 -0.482 1 92.31 281 VAL A CA 1
ATOM 2346 C C . VAL A 1 281 ? 7.316 23.703 -1.788 1 92.31 281 VAL A C 1
ATOM 2348 O O . VAL A 1 281 ? 6.109 23.609 -2.021 1 92.31 281 VAL A O 1
ATOM 2351 N N . PHE A 1 282 ? 8.219 23.422 -2.598 1 91.38 282 PHE A N 1
ATOM 2352 C CA . PHE A 1 282 ? 7.848 22.797 -3.867 1 91.38 282 PHE A CA 1
ATOM 2353 C C . PHE A 1 282 ? 8.539 21.453 -4.031 1 91.38 282 PHE A C 1
ATOM 2355 O O . PHE A 1 282 ? 9.742 21.328 -3.793 1 91.38 282 PHE A O 1
ATOM 2362 N N . ASP A 1 283 ? 7.723 20.5 -4.402 1 85.12 283 ASP A N 1
ATOM 2363 C CA . ASP A 1 283 ? 8.234 19.141 -4.629 1 85.12 283 ASP A CA 1
ATOM 2364 C C . ASP A 1 283 ? 7.52 18.469 -5.801 1 85.12 283 ASP A C 1
ATOM 2366 O O . ASP A 1 283 ? 6.348 18.75 -6.059 1 85.12 283 ASP A O 1
ATOM 2370 N N . THR A 1 284 ? 8.312 17.734 -6.539 1 79.69 284 THR A N 1
ATOM 2371 C CA . THR A 1 284 ? 7.734 17.016 -7.668 1 79.69 284 THR A CA 1
ATOM 2372 C C . THR A 1 284 ? 7.738 15.508 -7.414 1 79.69 284 THR A C 1
ATOM 2374 O O . THR A 1 284 ? 8.641 14.984 -6.75 1 79.69 284 THR A O 1
ATOM 2377 N N . THR A 1 285 ? 6.684 14.867 -7.805 1 71.69 285 THR A N 1
ATOM 2378 C CA . THR A 1 285 ? 6.582 13.414 -7.711 1 71.69 285 THR A CA 1
ATOM 2379 C C . THR A 1 285 ? 6.203 12.812 -9.062 1 71.69 285 THR A C 1
ATOM 2381 O O . THR A 1 285 ? 5.477 13.43 -9.844 1 71.69 285 THR A O 1
ATOM 2384 N N . TYR A 1 286 ? 6.762 11.555 -9.32 1 59.78 286 TYR A N 1
ATOM 2385 C CA . TYR A 1 286 ? 6.477 10.883 -10.578 1 59.78 286 TYR A CA 1
ATOM 2386 C C . TYR A 1 286 ? 5.477 9.75 -10.383 1 59.78 286 TYR A C 1
ATOM 2388 O O . TYR A 1 286 ? 5.152 9.391 -9.25 1 59.78 286 TYR A O 1
ATOM 2396 N N . LYS A 1 287 ? 4.98 9.219 -11.477 1 54.25 287 LYS A N 1
ATOM 2397 C CA . LYS A 1 287 ? 4.207 7.984 -11.609 1 54.25 287 LYS A CA 1
ATOM 2398 C C . LYS A 1 287 ? 2.881 8.094 -10.859 1 54.25 287 LYS A C 1
ATOM 2400 O O . LYS A 1 287 ? 2.426 7.117 -10.258 1 54.25 287 LYS A O 1
ATOM 2405 N N . VAL A 1 288 ? 2.441 9.328 -10.883 1 59.84 288 VAL A N 1
ATOM 2406 C CA . VAL A 1 288 ? 1.184 9.508 -10.164 1 59.84 288 VAL A CA 1
ATOM 2407 C C . VAL A 1 288 ? 0.036 9.664 -11.164 1 59.84 288 VAL A C 1
ATOM 2409 O O . VAL A 1 288 ? -1.134 9.688 -10.773 1 59.84 288 VAL A O 1
ATOM 2412 N N . ASN A 1 289 ? 0.391 9.789 -12.438 1 64.81 289 ASN A N 1
ATOM 2413 C CA . ASN A 1 289 ? -0.636 9.93 -13.461 1 64.81 289 ASN A CA 1
ATOM 2414 C C . ASN A 1 289 ? -0.376 9.008 -14.648 1 64.81 289 ASN A C 1
ATOM 2416 O O . ASN A 1 289 ? 0.728 8.484 -14.797 1 64.81 289 ASN A O 1
ATOM 2420 N N . ALA A 1 290 ? -1.373 8.781 -15.43 1 63.44 290 ALA A N 1
ATOM 2421 C CA . ALA A 1 290 ? -1.348 7.824 -16.531 1 63.44 290 ALA A CA 1
ATOM 2422 C C . ALA A 1 290 ? -0.326 8.234 -17.594 1 63.44 290 ALA A C 1
ATOM 2424 O O . ALA A 1 290 ? 0.161 7.398 -18.359 1 63.44 290 ALA A O 1
ATOM 2425 N N . TYR A 1 291 ? -0.013 9.477 -17.578 1 71.38 291 TYR A N 1
ATOM 2426 C CA . TYR A 1 291 ? 0.865 9.992 -18.625 1 71.38 291 TYR A CA 1
ATOM 2427 C C . TYR A 1 291 ? 2.285 10.18 -18.109 1 71.38 291 TYR A C 1
ATOM 2429 O O . TYR A 1 291 ? 3.154 10.68 -18.812 1 71.38 291 TYR A O 1
ATOM 2437 N N . GLN A 1 292 ? 2.49 9.859 -16.766 1 74.56 292 GLN A N 1
ATOM 2438 C CA . GLN A 1 292 ? 3.791 9.898 -16.109 1 74.56 292 GLN A CA 1
ATOM 2439 C C . GLN A 1 292 ? 4.371 11.305 -16.125 1 74.56 292 GLN A C 1
ATOM 2441 O O . GLN A 1 292 ? 5.582 11.484 -16.266 1 74.56 292 GLN A O 1
ATOM 2446 N N . MET A 1 293 ? 3.498 12.242 -16.188 1 82.94 293 MET A N 1
ATOM 2447 C CA . MET A 1 293 ? 3.938 13.625 -16.094 1 82.94 293 MET A CA 1
ATOM 2448 C C . MET A 1 293 ? 4.371 13.953 -14.664 1 82.94 293 MET A C 1
ATOM 2450 O O . MET A 1 293 ? 3.74 13.516 -13.703 1 82.94 293 MET A O 1
ATOM 2454 N N . PRO A 1 294 ? 5.496 14.648 -14.562 1 84.62 294 PRO A N 1
ATOM 2455 C CA . PRO A 1 294 ? 5.859 15.086 -13.211 1 84.62 294 PRO A CA 1
ATOM 2456 C C . PRO A 1 294 ? 4.766 15.914 -12.539 1 84.62 294 PRO A C 1
ATOM 2458 O O . PRO A 1 294 ? 4.273 16.875 -13.125 1 84.62 294 PRO A O 1
ATOM 2461 N N . PHE A 1 295 ? 4.375 15.469 -11.398 1 86.19 295 PHE A N 1
ATOM 2462 C CA . PHE A 1 295 ? 3.377 16.172 -10.602 1 86.19 295 PHE A CA 1
ATOM 2463 C C . PHE A 1 295 ? 4.039 17.016 -9.516 1 86.19 295 PHE A C 1
ATOM 2465 O O . PHE A 1 295 ? 4.699 16.469 -8.625 1 86.19 295 PHE A O 1
ATOM 2472 N N . GLY A 1 296 ? 3.9 18.281 -9.625 1 88 296 GLY A N 1
ATOM 2473 C CA . GLY A 1 296 ? 4.465 19.203 -8.648 1 88 296 GLY A CA 1
ATOM 2474 C C . GLY A 1 296 ? 3.42 19.812 -7.73 1 88 296 GLY A C 1
ATOM 2475 O O . GLY A 1 296 ? 2.318 20.141 -8.172 1 88 296 GLY A O 1
ATOM 2476 N N . ILE A 1 297 ? 3.799 19.953 -6.477 1 88.88 297 ILE A N 1
ATOM 2477 C CA . ILE A 1 297 ? 2.883 20.547 -5.508 1 88.88 297 ILE A CA 1
ATOM 2478 C C . ILE A 1 297 ? 3.58 21.688 -4.773 1 88.88 297 ILE A C 1
ATOM 2480 O O . ILE A 1 297 ? 4.766 21.594 -4.453 1 88.88 297 ILE A O 1
ATOM 2484 N N . PHE A 1 298 ? 2.848 22.766 -4.645 1 91.56 298 PHE A N 1
ATOM 2485 C CA . PHE A 1 298 ? 3.26 23.875 -3.793 1 91.56 298 PHE A CA 1
ATOM 2486 C C . PHE A 1 298 ? 2.578 23.781 -2.434 1 91.56 298 PHE A C 1
ATOM 2488 O O . PHE A 1 298 ? 1.349 23.797 -2.35 1 91.56 298 PHE A O 1
ATOM 2495 N N . VAL A 1 299 ? 3.408 23.656 -1.462 1 90.88 299 VAL A N 1
ATOM 2496 C CA . VAL A 1 299 ? 2.844 23.484 -0.127 1 90.88 299 VAL A CA 1
ATOM 2497 C C . VAL A 1 299 ? 3.416 24.547 0.812 1 90.88 299 VAL A C 1
ATOM 2499 O O . VAL A 1 299 ? 4.449 25.156 0.518 1 90.88 299 VAL A O 1
ATOM 2502 N N . GLY A 1 300 ? 2.691 24.812 1.866 1 90.56 300 GLY A N 1
ATOM 2503 C CA . GLY A 1 300 ? 3.117 25.703 2.934 1 90.56 300 GLY A CA 1
ATOM 2504 C C . GLY A 1 300 ? 2.635 25.266 4.305 1 90.56 300 GLY A C 1
ATOM 2505 O O . GLY A 1 300 ? 2.23 24.109 4.488 1 90.56 300 GLY A O 1
ATOM 2506 N N . ILE A 1 301 ? 2.812 26.156 5.242 1 90.75 301 ILE A N 1
ATOM 2507 C CA . ILE A 1 301 ? 2.379 25.875 6.609 1 90.75 301 ILE A CA 1
ATOM 2508 C C . ILE A 1 301 ? 1.449 26.984 7.09 1 90.75 301 ILE A C 1
ATOM 2510 O O . ILE A 1 301 ? 1.695 28.172 6.824 1 90.75 301 ILE A O 1
ATOM 2514 N N . ASN A 1 302 ? 0.415 26.594 7.668 1 90.06 302 ASN A N 1
ATOM 2515 C CA . ASN A 1 302 ? -0.507 27.594 8.188 1 90.06 302 ASN A CA 1
ATOM 2516 C C . ASN A 1 302 ? -0.15 28 9.617 1 90.06 302 ASN A C 1
ATOM 2518 O O . ASN A 1 302 ? 0.929 27.656 10.109 1 90.06 302 ASN A O 1
ATOM 2522 N N . ASN A 1 303 ? -0.95 28.766 10.281 1 91.31 303 ASN A N 1
ATOM 2523 C CA . ASN A 1 303 ? -0.688 29.297 11.609 1 91.31 303 ASN A CA 1
ATOM 2524 C C . ASN A 1 303 ? -0.746 28.219 12.68 1 91.31 303 ASN A C 1
ATOM 2526 O O . ASN A 1 303 ? -0.266 28.406 13.797 1 91.31 303 ASN A O 1
ATOM 2530 N N . HIS A 1 304 ? -1.333 27.078 12.312 1 89.44 304 HIS A N 1
ATOM 2531 C CA . HIS A 1 304 ? -1.409 25.969 13.258 1 89.44 304 HIS A CA 1
ATOM 2532 C C . HIS A 1 304 ? -0.262 24.984 13.039 1 89.44 304 HIS A C 1
ATOM 2534 O O . HIS A 1 304 ? -0.245 23.906 13.633 1 89.44 304 HIS A O 1
ATOM 2540 N N . GLY A 1 305 ? 0.579 25.359 12.164 1 87.62 305 GLY A N 1
ATOM 2541 C CA . GLY A 1 305 ? 1.716 24.484 11.914 1 87.62 305 GLY A CA 1
ATOM 2542 C C . GLY A 1 305 ? 1.37 23.297 11.047 1 87.62 305 GLY A C 1
ATOM 2543 O O . GLY A 1 305 ? 2.053 22.266 11.102 1 87.62 305 GLY A O 1
ATOM 2544 N N . LYS A 1 306 ? 0.321 23.391 10.375 1 87.56 306 LYS A N 1
ATOM 2545 C CA . LYS A 1 306 ? -0.108 22.281 9.523 1 87.56 306 LYS A CA 1
ATOM 2546 C C . LYS A 1 306 ? 0.174 22.578 8.055 1 87.56 306 LYS A C 1
ATOM 2548 O O . LYS A 1 306 ? 0.122 23.734 7.629 1 87.56 306 LYS A O 1
ATOM 2553 N N . THR A 1 307 ? 0.388 21.5 7.332 1 86.38 307 THR A N 1
ATOM 2554 C CA . THR A 1 307 ? 0.699 21.641 5.914 1 86.38 307 THR A CA 1
ATOM 2555 C C . THR A 1 307 ? -0.551 22 5.117 1 86.38 307 THR A C 1
ATOM 2557 O O . THR A 1 307 ? -1.628 21.453 5.355 1 86.38 307 THR A O 1
ATOM 2560 N N . ILE A 1 308 ? -0.406 22.953 4.285 1 89.38 308 ILE A N 1
ATOM 2561 C CA . ILE A 1 308 ? -1.489 23.375 3.404 1 89.38 308 ILE A CA 1
ATOM 2562 C C . ILE A 1 308 ? -1.014 23.359 1.954 1 89.38 308 ILE A C 1
ATOM 2564 O O . ILE A 1 308 ? 0.191 23.344 1.689 1 89.38 308 ILE A O 1
ATOM 2568 N N . LEU A 1 309 ? -1.999 23.391 1.021 1 90.25 309 LEU A N 1
ATOM 2569 C CA . LEU A 1 309 ? -1.705 23.297 -0.406 1 90.25 309 LEU A CA 1
ATOM 2570 C C . LEU A 1 309 ? -1.945 24.641 -1.098 1 90.25 309 LEU A C 1
ATOM 2572 O O . LEU A 1 309 ? -2.959 25.297 -0.852 1 90.25 309 LEU A O 1
ATOM 2576 N N . PHE A 1 310 ? -1.001 25.094 -1.905 1 93.19 310 PHE A N 1
ATOM 2577 C CA . PHE A 1 310 ? -1.146 26.359 -2.635 1 93.19 310 PHE A CA 1
ATOM 2578 C C . PHE A 1 310 ? -1.553 26.094 -4.078 1 93.19 310 PHE A C 1
ATOM 2580 O O . PHE A 1 310 ? -2.199 26.938 -4.707 1 93.19 310 PHE A O 1
ATOM 2587 N N . GLY A 1 311 ? -1.127 25.016 -4.535 1 90.88 311 GLY A N 1
ATOM 2588 C CA . GLY A 1 311 ? -1.438 24.656 -5.91 1 90.88 311 GLY A CA 1
ATOM 2589 C C . GLY A 1 311 ? -0.711 23.406 -6.379 1 90.88 311 GLY A C 1
ATOM 2590 O O . GLY A 1 311 ? 0.149 22.875 -5.672 1 90.88 311 GLY A O 1
ATOM 2591 N N . CYS A 1 312 ? -1.144 22.969 -7.57 1 89.69 312 CYS A N 1
ATOM 2592 C CA . CYS A 1 312 ? -0.538 21.781 -8.164 1 89.69 312 CYS A CA 1
ATOM 2593 C C . CYS A 1 312 ? -0.261 22 -9.648 1 89.69 312 CYS A C 1
ATOM 2595 O O . CYS A 1 312 ? -0.886 22.844 -10.289 1 89.69 312 CYS A O 1
ATOM 2597 N N . ALA A 1 313 ? 0.774 21.25 -10.102 1 90.62 313 ALA A N 1
ATOM 2598 C CA . ALA A 1 313 ? 1.148 21.406 -11.508 1 90.62 313 ALA A CA 1
ATOM 2599 C C . ALA A 1 313 ? 1.496 20.062 -12.141 1 90.62 313 ALA A C 1
ATOM 2601 O O . ALA A 1 313 ? 1.972 19.156 -11.453 1 90.62 313 ALA A O 1
ATOM 2602 N N . LEU A 1 314 ? 1.138 19.969 -13.367 1 88.38 314 LEU A N 1
ATOM 2603 C CA . LEU A 1 314 ? 1.591 18.859 -14.219 1 88.38 314 LEU A CA 1
ATOM 2604 C C . LEU A 1 314 ? 2.531 19.375 -15.305 1 88.38 314 LEU A C 1
ATOM 2606 O O . LEU A 1 314 ? 2.166 20.266 -16.078 1 88.38 314 LEU A O 1
ATOM 2610 N N . LEU A 1 315 ? 3.705 18.812 -15.32 1 90.62 315 LEU A N 1
ATOM 2611 C CA . LEU A 1 315 ? 4.723 19.312 -16.234 1 90.62 315 LEU A CA 1
ATOM 2612 C C . LEU A 1 315 ? 5.098 18.234 -17.266 1 90.62 315 LEU A C 1
ATOM 2614 O O . LEU A 1 315 ? 5.039 17.047 -16.969 1 90.62 315 LEU A O 1
ATOM 2618 N N . ARG A 1 316 ? 5.484 18.734 -18.391 1 86.38 316 ARG A N 1
ATOM 2619 C CA . ARG A 1 316 ? 5.906 17.812 -19.453 1 86.38 316 ARG A CA 1
ATOM 2620 C C . ARG A 1 316 ? 7.199 17.109 -19.078 1 86.38 316 ARG A C 1
ATOM 2622 O O . ARG A 1 316 ? 7.348 15.906 -19.344 1 86.38 316 ARG A O 1
ATOM 2629 N N . ASN A 1 317 ? 8.039 17.844 -18.609 1 84.62 317 ASN A N 1
ATOM 2630 C CA . ASN A 1 317 ? 9.336 17.328 -18.188 1 84.62 317 ASN A CA 1
ATOM 2631 C C . ASN A 1 317 ? 9.922 18.156 -17.047 1 84.62 317 ASN A C 1
ATOM 2633 O O . ASN A 1 317 ? 9.297 19.125 -16.594 1 84.62 317 ASN A O 1
ATOM 2637 N N . GLU A 1 318 ? 11.008 17.672 -16.609 1 85.19 318 GLU A N 1
ATOM 2638 C CA . GLU A 1 318 ? 11.656 18.375 -15.508 1 85.19 318 GLU A CA 1
ATOM 2639 C C . GLU A 1 318 ? 12.891 19.141 -15.984 1 85.19 318 GLU A C 1
ATOM 2641 O O . GLU A 1 318 ? 13.961 19.047 -15.375 1 85.19 318 GLU A O 1
ATOM 2646 N N . LYS A 1 319 ? 12.664 19.859 -17.016 1 87.75 319 LYS A N 1
ATOM 2647 C CA . LYS A 1 319 ? 13.758 20.672 -17.531 1 87.75 319 LYS A CA 1
ATOM 2648 C C . LYS A 1 319 ? 13.641 22.125 -17.047 1 87.75 319 LYS A C 1
ATOM 2650 O O . LYS A 1 319 ? 12.617 22.5 -16.484 1 87.75 319 LYS A O 1
ATOM 2655 N N . THR A 1 320 ? 14.688 22.891 -17.328 1 91.94 320 THR A N 1
ATOM 2656 C CA . THR A 1 320 ? 14.75 24.266 -16.859 1 91.94 320 THR A CA 1
ATOM 2657 C C . THR A 1 320 ? 13.625 25.094 -17.469 1 91.94 320 THR A C 1
ATOM 2659 O O . THR A 1 320 ? 13 25.906 -16.797 1 91.94 320 THR A O 1
ATOM 2662 N N . THR A 1 321 ? 13.281 24.812 -18.672 1 91.75 321 THR A N 1
ATOM 2663 C CA . THR A 1 321 ? 12.258 25.578 -19.375 1 91.75 321 THR A CA 1
ATOM 2664 C C . THR A 1 321 ? 10.883 25.328 -18.75 1 91.75 321 THR A C 1
ATOM 2666 O O . THR A 1 321 ? 10.094 26.266 -18.594 1 91.75 321 THR A O 1
ATOM 2669 N N . SER A 1 322 ? 10.672 24.094 -18.422 1 92.62 322 SER A N 1
ATOM 2670 C CA . SER A 1 322 ? 9.398 23.75 -17.781 1 92.62 322 SER A CA 1
ATOM 2671 C C . SER A 1 322 ? 9.273 24.391 -16.406 1 92.62 322 SER A C 1
ATOM 2673 O O . SER A 1 322 ? 8.219 24.922 -16.062 1 92.62 322 SER A O 1
ATOM 2675 N N . PHE A 1 323 ? 10.367 24.422 -15.695 1 94.81 323 PHE A N 1
ATOM 2676 C CA . PHE A 1 323 ? 10.344 25.016 -14.359 1 94.81 323 PHE A CA 1
ATOM 2677 C C . PHE A 1 323 ? 10.242 26.531 -14.453 1 94.81 323 PHE A C 1
ATOM 2679 O O . PHE A 1 323 ? 9.625 27.172 -13.602 1 94.81 323 PHE A O 1
ATOM 2686 N N . GLN A 1 324 ? 10.852 27.062 -15.438 1 95.75 324 GLN A N 1
ATOM 2687 C CA . GLN A 1 324 ? 10.734 28.5 -15.648 1 95.75 324 GLN A CA 1
ATOM 2688 C C . GLN A 1 324 ? 9.289 28.906 -15.906 1 95.75 324 GLN A C 1
ATOM 2690 O O . GLN A 1 324 ? 8.789 29.875 -15.32 1 95.75 324 GLN A O 1
ATOM 2695 N N . TRP A 1 325 ? 8.711 28.125 -16.734 1 94.75 325 TRP A N 1
ATOM 2696 C CA . TRP A 1 325 ? 7.297 28.391 -17 1 94.75 325 TRP A CA 1
ATOM 2697 C C . TRP A 1 325 ? 6.48 28.297 -15.711 1 94.75 325 TRP A C 1
ATOM 2699 O O . TRP A 1 325 ? 5.625 29.156 -15.445 1 94.75 325 TRP A O 1
ATOM 2709 N N . LEU A 1 326 ? 6.723 27.281 -14.977 1 95.56 326 LEU A N 1
ATOM 2710 C CA . LEU A 1 326 ? 5.949 27.031 -13.766 1 95.56 326 LEU A CA 1
ATOM 2711 C C . LEU A 1 326 ? 6.121 28.172 -12.766 1 95.56 326 LEU A C 1
ATOM 2713 O O . LEU A 1 326 ? 5.137 28.672 -12.219 1 95.56 326 LEU A O 1
ATOM 2717 N N . MET A 1 327 ? 7.352 28.609 -12.539 1 96.06 327 MET A N 1
ATOM 2718 C CA . MET A 1 327 ? 7.621 29.656 -11.562 1 96.06 327 MET A CA 1
ATOM 2719 C C . MET A 1 327 ? 7.023 30.984 -12 1 96.06 327 MET A C 1
ATOM 2721 O O . MET A 1 327 ? 6.422 31.703 -11.195 1 96.06 327 MET A O 1
ATOM 2725 N N . LYS A 1 328 ? 7.148 31.203 -13.242 1 94.62 328 LYS A N 1
ATOM 2726 C CA . LYS A 1 328 ? 6.578 32.438 -13.797 1 94.62 328 LYS A CA 1
ATOM 2727 C C . LYS A 1 328 ? 5.059 32.438 -13.68 1 94.62 328 LYS A C 1
ATOM 2729 O O . LYS A 1 328 ? 4.461 33.438 -13.289 1 94.62 328 LYS A O 1
ATOM 2734 N N . THR A 1 329 ? 4.527 31.344 -14.062 1 93.94 329 THR A N 1
ATOM 2735 C CA . THR A 1 329 ? 3.074 31.203 -14.016 1 93.94 329 THR A CA 1
ATOM 2736 C C . THR A 1 329 ? 2.57 31.297 -12.578 1 93.94 329 THR A C 1
ATOM 2738 O O . THR A 1 329 ? 1.568 31.953 -12.305 1 93.94 329 THR A O 1
ATOM 2741 N N . PHE A 1 330 ? 3.248 30.641 -11.664 1 94.12 330 PHE A N 1
ATOM 2742 C CA . PHE A 1 330 ? 2.854 30.609 -10.266 1 94.12 330 PHE A CA 1
ATOM 2743 C C . PHE A 1 330 ? 2.803 32.031 -9.68 1 94.12 330 PHE A C 1
ATOM 2745 O O . PHE A 1 330 ? 1.794 32.438 -9.094 1 94.12 330 PHE A O 1
ATOM 2752 N N . VAL A 1 331 ? 3.812 32.781 -9.906 1 93.69 331 VAL A N 1
ATOM 2753 C CA . VAL A 1 331 ? 3.91 34.125 -9.32 1 93.69 331 VAL A CA 1
ATOM 2754 C C . VAL A 1 331 ? 2.938 35.062 -10.023 1 93.69 331 VAL A C 1
ATOM 2756 O O . VAL A 1 331 ? 2.344 35.938 -9.391 1 93.69 331 VAL A O 1
ATOM 2759 N N . SER A 1 332 ? 2.807 34.844 -11.289 1 91.69 332 SER A N 1
ATOM 2760 C CA . SER A 1 332 ? 1.907 35.688 -12.047 1 91.69 332 SER A CA 1
ATOM 2761 C C . SER A 1 332 ? 0.457 35.5 -11.625 1 91.69 332 SER A C 1
ATOM 2763 O O . SER A 1 332 ? -0.295 36.469 -11.477 1 91.69 332 SER A O 1
ATOM 2765 N N . LEU A 1 333 ? 0.107 34.25 -11.453 1 91.88 333 LEU A N 1
ATOM 2766 C CA . LEU A 1 333 ? -1.272 33.938 -11.102 1 91.88 333 LEU A CA 1
ATOM 2767 C C . LEU A 1 333 ? -1.547 34.25 -9.633 1 91.88 333 LEU A C 1
ATOM 2769 O O . LEU A 1 333 ? -2.631 34.75 -9.289 1 91.88 333 LEU A O 1
ATOM 2773 N N . MET A 1 334 ? -0.606 33.969 -8.773 1 92.62 334 MET A N 1
ATOM 2774 C CA . MET A 1 334 ? -0.807 34.156 -7.344 1 92.62 334 MET A CA 1
ATOM 2775 C C . MET A 1 334 ? -0.591 35.625 -6.953 1 92.62 334 MET A C 1
ATOM 2777 O O . MET A 1 334 ? -0.963 36.031 -5.852 1 92.62 334 MET A O 1
ATOM 2781 N N . LYS A 1 335 ? 0.071 36.438 -7.75 1 88.12 335 LYS A N 1
ATOM 2782 C CA . LYS A 1 335 ? 0.204 37.875 -7.652 1 88.12 335 LYS A CA 1
ATOM 2783 C C . LYS A 1 335 ? 1.069 38.281 -6.457 1 88.12 335 LYS A C 1
ATOM 2785 O O . LYS A 1 335 ? 0.965 39.375 -5.949 1 88.12 335 LYS A O 1
ATOM 2790 N N . LYS A 1 336 ? 1.71 37.406 -5.934 1 89.62 336 LYS A N 1
ATOM 2791 C CA . LYS A 1 336 ? 2.596 37.656 -4.801 1 89.62 336 LYS A CA 1
ATOM 2792 C C . LYS A 1 336 ? 3.83 36.75 -4.859 1 89.62 336 LYS A C 1
ATOM 2794 O O . LYS A 1 336 ? 3.723 35.562 -5.152 1 89.62 336 LYS A O 1
ATOM 2799 N N . HIS A 1 337 ? 4.957 37.375 -4.613 1 93.56 337 HIS A N 1
ATOM 2800 C CA . HIS A 1 337 ? 6.195 36.625 -4.598 1 93.56 337 HIS A CA 1
ATOM 2801 C C . HIS A 1 337 ? 6.461 36.031 -3.217 1 93.56 337 HIS A C 1
ATOM 2803 O O . HIS A 1 337 ? 6.281 36.719 -2.203 1 93.56 337 HIS A O 1
ATOM 2809 N N . PRO A 1 338 ? 6.809 34.812 -3.246 1 95.25 338 PRO A N 1
ATOM 2810 C CA . PRO A 1 338 ? 7.219 34.25 -1.951 1 95.25 338 PRO A CA 1
ATOM 2811 C C . PRO A 1 338 ? 8.555 34.812 -1.472 1 95.25 338 PRO A C 1
ATOM 2813 O O . PRO A 1 338 ? 9.383 35.219 -2.287 1 95.25 338 PRO A O 1
ATOM 2816 N N . LYS A 1 339 ? 8.734 34.812 -0.195 1 94.56 339 LYS A N 1
ATOM 2817 C CA . LYS A 1 339 ? 10 35.281 0.363 1 94.56 339 LYS A CA 1
ATOM 2818 C C . LYS A 1 339 ? 11.062 34.188 0.294 1 94.56 339 LYS A C 1
ATOM 2820 O O . LYS A 1 339 ? 12.227 34.469 -0.008 1 94.56 339 LYS A O 1
ATOM 2825 N N . THR A 1 340 ? 10.602 33.062 0.608 1 95.88 340 THR A N 1
ATOM 2826 C CA . THR A 1 340 ? 11.531 31.938 0.59 1 95.88 340 THR A CA 1
ATOM 2827 C C . THR A 1 340 ? 10.898 30.719 -0.072 1 95.88 340 THR A C 1
ATOM 2829 O O . THR A 1 340 ? 9.672 30.578 -0.07 1 95.88 340 THR A O 1
ATOM 2832 N N . ILE A 1 341 ? 11.719 29.844 -0.683 1 95.12 341 ILE A N 1
ATOM 2833 C CA . ILE A 1 341 ? 11.242 28.625 -1.331 1 95.12 341 ILE A CA 1
ATOM 2834 C C . ILE A 1 341 ? 12.195 27.469 -1.016 1 95.12 341 ILE A C 1
ATOM 2836 O O . ILE A 1 341 ? 13.414 27.625 -1.078 1 95.12 341 ILE A O 1
ATOM 2840 N N . LEU A 1 342 ? 11.641 26.438 -0.587 1 94 342 LEU A N 1
ATOM 2841 C CA . LEU A 1 342 ? 12.383 25.219 -0.281 1 94 342 LEU A CA 1
ATOM 2842 C C . LEU A 1 342 ? 12.125 24.141 -1.333 1 94 342 LEU A C 1
ATOM 2844 O O . LEU A 1 342 ? 10.977 23.891 -1.694 1 94 342 LEU A O 1
ATOM 2848 N N . THR A 1 343 ? 13.188 23.516 -1.863 1 92.31 343 THR A N 1
ATOM 2849 C CA . THR A 1 343 ? 13.047 22.484 -2.885 1 92.31 343 THR A CA 1
ATOM 2850 C C . THR A 1 343 ? 14.055 21.359 -2.662 1 92.31 343 THR A C 1
ATOM 2852 O O . THR A 1 343 ? 14.883 21.438 -1.757 1 92.31 343 THR A O 1
ATOM 2855 N N . ASP A 1 344 ? 13.93 20.344 -3.465 1 87.94 344 ASP A N 1
ATOM 2856 C CA . ASP A 1 344 ? 14.961 19.312 -3.529 1 87.94 344 ASP A CA 1
ATOM 2857 C C . ASP A 1 344 ? 16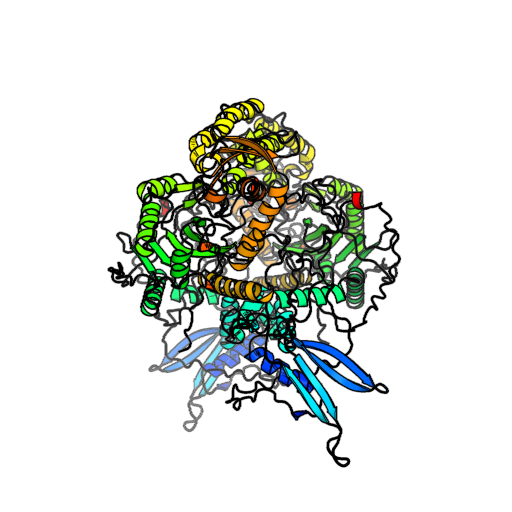.172 19.797 -4.316 1 87.94 344 ASP A C 1
ATOM 2859 O O . ASP A 1 344 ? 16.125 20.844 -4.961 1 87.94 344 ASP A O 1
ATOM 2863 N N . GLN A 1 345 ? 17.203 19.016 -4.234 1 85.88 345 GLN A N 1
ATOM 2864 C CA . GLN A 1 345 ? 18.422 19.391 -4.949 1 85.88 345 GLN A CA 1
ATOM 2865 C C . GLN A 1 345 ? 18.297 19.094 -6.441 1 85.88 345 GLN A C 1
ATOM 2867 O O . GLN A 1 345 ? 18.609 17.984 -6.891 1 85.88 345 GLN A O 1
ATOM 2872 N N . ASP A 1 346 ? 17.781 20.031 -7.145 1 86.38 346 ASP A N 1
ATOM 2873 C CA . ASP A 1 346 ? 17.656 19.922 -8.594 1 86.38 346 ASP A CA 1
ATOM 2874 C C . ASP A 1 346 ? 18.25 21.125 -9.297 1 86.38 346 ASP A C 1
ATOM 2876 O O . ASP A 1 346 ? 17.781 22.25 -9.117 1 86.38 346 ASP A O 1
ATOM 2880 N N . PRO A 1 347 ? 19.266 20.906 -10.062 1 87.31 347 PRO A N 1
ATOM 2881 C CA . PRO A 1 347 ? 19.938 22.031 -10.695 1 87.31 347 PRO A CA 1
ATOM 2882 C C . PRO A 1 347 ? 19.047 22.781 -11.68 1 87.31 347 PRO A C 1
ATOM 2884 O O . PRO A 1 347 ? 19.125 24.016 -11.789 1 87.31 347 PRO A O 1
ATOM 2887 N N . TRP A 1 348 ? 18.188 22.078 -12.352 1 90.12 348 TRP A N 1
ATOM 2888 C CA . TRP A 1 348 ? 17.297 22.719 -13.312 1 90.12 348 TRP A CA 1
ATOM 2889 C C . TRP A 1 348 ? 16.281 23.609 -12.602 1 90.12 348 TRP A C 1
ATOM 2891 O O . TRP A 1 348 ? 16.016 24.719 -13.055 1 90.12 348 TRP A O 1
ATOM 2901 N N . MET A 1 349 ? 15.859 23.141 -11.562 1 92.25 349 MET A N 1
ATOM 2902 C CA . MET A 1 349 ? 14.906 23.906 -10.773 1 92.25 349 MET A CA 1
ATOM 2903 C C . MET A 1 349 ? 15.578 25.125 -10.148 1 92.25 349 MET A C 1
ATOM 2905 O O . MET A 1 349 ? 14.992 26.219 -10.117 1 92.25 349 MET A O 1
ATOM 2909 N N . SER A 1 350 ? 16.781 24.906 -9.703 1 92.88 350 SER A N 1
ATOM 2910 C CA . SER A 1 350 ? 17.531 26 -9.086 1 92.88 350 SER A CA 1
ATOM 2911 C C . SER A 1 350 ? 17.797 27.125 -10.086 1 92.88 350 SER A C 1
ATOM 2913 O O . SER A 1 350 ? 17.688 28.297 -9.742 1 92.88 350 SER A O 1
ATOM 2915 N N . GLU A 1 351 ? 18.094 26.688 -11.211 1 93.62 351 GLU A N 1
ATOM 2916 C CA . GLU A 1 351 ? 18.328 27.672 -12.258 1 93.62 351 GLU A CA 1
ATOM 2917 C C . GLU A 1 351 ? 17.062 28.438 -12.602 1 93.62 351 GLU A C 1
ATOM 2919 O O . GLU A 1 351 ? 17.094 29.656 -12.797 1 93.62 351 GLU A O 1
ATOM 2924 N N . ALA A 1 352 ? 16.031 27.766 -12.703 1 95.69 352 ALA A N 1
ATOM 2925 C CA . ALA A 1 352 ? 14.742 28.391 -13.008 1 95.69 352 ALA A CA 1
ATOM 2926 C C . ALA A 1 352 ? 14.344 29.375 -11.922 1 95.69 352 ALA A C 1
ATOM 2928 O O . ALA A 1 352 ? 13.875 30.484 -12.211 1 95.69 352 ALA A O 1
ATOM 2929 N N . ILE A 1 353 ? 14.531 29.031 -10.68 1 95.56 353 ILE A N 1
ATOM 2930 C CA . ILE A 1 353 ? 14.172 29.891 -9.555 1 95.56 353 ILE A CA 1
ATOM 2931 C C . ILE A 1 353 ? 15.055 31.141 -9.547 1 95.56 353 ILE A C 1
ATOM 2933 O O . ILE A 1 353 ? 14.57 32.25 -9.305 1 95.56 353 ILE A O 1
ATOM 2937 N N . ALA A 1 354 ? 16.297 30.953 -9.797 1 95 354 ALA A N 1
ATOM 2938 C CA . ALA A 1 354 ? 17.234 32.062 -9.82 1 95 354 ALA A CA 1
ATOM 2939 C C . ALA A 1 354 ? 16.859 33.094 -10.906 1 95 354 ALA A C 1
ATOM 2941 O O . ALA A 1 354 ? 17 34.281 -10.711 1 95 354 ALA A O 1
ATOM 2942 N N . LYS A 1 355 ? 16.344 32.625 -11.969 1 94.75 355 LYS A N 1
ATOM 2943 C CA . LYS A 1 355 ? 16.016 33.469 -13.109 1 94.75 355 LYS A CA 1
ATOM 2944 C C . LYS A 1 355 ? 14.664 34.156 -12.93 1 94.75 355 LYS A C 1
ATOM 2946 O O . LYS A 1 355 ? 14.523 35.344 -13.172 1 94.75 355 LYS A O 1
ATOM 2951 N N . GLU A 1 356 ? 13.719 33.406 -12.523 1 94.75 356 GLU A N 1
ATOM 2952 C CA . GLU A 1 356 ? 12.344 33.875 -12.508 1 94.75 356 GLU A CA 1
ATOM 2953 C C . GLU A 1 356 ? 12 34.531 -11.164 1 94.75 356 GLU A C 1
ATOM 2955 O O . GLU A 1 356 ? 11.078 35.344 -11.078 1 94.75 356 GLU A O 1
ATOM 2960 N N . LEU A 1 357 ? 12.633 34.031 -10.062 1 95.06 357 LEU A N 1
ATOM 2961 C CA . LEU A 1 357 ? 12.383 34.531 -8.727 1 95.06 357 LEU A CA 1
ATOM 2962 C C . LEU A 1 357 ? 13.68 35.031 -8.078 1 95.06 357 LEU A C 1
ATOM 2964 O O . LEU A 1 357 ? 14.078 34.5 -7.031 1 95.06 357 LEU A O 1
ATOM 2968 N N . PRO A 1 358 ? 14.18 36.031 -8.523 1 92.31 358 PRO A N 1
ATOM 2969 C CA . PRO A 1 358 ? 15.469 36.469 -7.988 1 92.31 358 PRO A CA 1
ATOM 2970 C C . PRO A 1 358 ? 15.359 37.031 -6.574 1 92.31 358 PRO A C 1
ATOM 2972 O O . PRO A 1 358 ? 16.328 37 -5.816 1 92.31 358 PRO A O 1
ATOM 2975 N N . ALA A 1 359 ? 14.203 37.5 -6.242 1 92.44 359 ALA A N 1
ATOM 2976 C CA . ALA A 1 359 ? 14.023 38.125 -4.93 1 92.44 359 ALA A CA 1
ATOM 2977 C C . ALA A 1 359 ? 13.734 37.062 -3.867 1 92.44 359 ALA A C 1
ATOM 2979 O O . ALA A 1 359 ? 13.789 37.344 -2.668 1 92.44 359 ALA A O 1
ATOM 2980 N N . THR A 1 360 ? 13.422 35.906 -4.277 1 95.5 360 THR A N 1
ATOM 2981 C CA . THR A 1 360 ? 13.078 34.812 -3.365 1 95.5 360 THR A CA 1
ATOM 2982 C C . THR A 1 360 ? 14.328 34.031 -2.965 1 95.5 360 THR A C 1
ATOM 2984 O O . THR A 1 360 ? 15.125 33.625 -3.82 1 95.5 360 THR A O 1
ATOM 2987 N N . LYS A 1 361 ? 14.5 33.906 -1.683 1 96 361 LYS A N 1
ATOM 2988 C CA . LYS A 1 361 ? 15.633 33.125 -1.227 1 96 361 LYS A CA 1
ATOM 2989 C C . LYS A 1 361 ? 15.359 31.625 -1.381 1 96 361 LYS A C 1
ATOM 2991 O O . LYS A 1 361 ? 14.352 31.125 -0.888 1 96 361 LYS A O 1
ATOM 2996 N N . HIS A 1 362 ? 16.234 30.984 -2.035 1 95.56 362 HIS A N 1
ATOM 2997 C CA . HIS A 1 362 ? 16.078 29.562 -2.34 1 95.56 362 HIS A CA 1
ATOM 2998 C C . HIS A 1 362 ? 16.906 28.703 -1.383 1 95.56 362 HIS A C 1
ATOM 3000 O O . HIS A 1 362 ? 18.062 29.031 -1.09 1 95.56 362 HIS A O 1
ATOM 3006 N N . SER A 1 363 ? 16.266 27.609 -0.852 1 94.88 363 SER A N 1
ATOM 3007 C CA . SER A 1 363 ? 16.969 26.672 0.02 1 94.88 363 SER A CA 1
ATOM 3008 C C . SER A 1 363 ? 16.641 25.234 -0.359 1 94.88 363 SER A C 1
ATOM 3010 O O . SER A 1 363 ? 15.625 24.969 -1.012 1 94.88 363 SER A O 1
ATOM 3012 N N . PHE A 1 364 ? 17.578 24.359 0.1 1 93.75 364 PHE A N 1
ATOM 3013 C CA . PHE A 1 364 ? 17.375 22.938 -0.15 1 93.75 364 PHE A CA 1
ATOM 3014 C C . PHE A 1 364 ? 16.906 22.219 1.116 1 93.75 364 PHE A C 1
ATOM 3016 O O . PHE A 1 364 ? 17.297 22.609 2.225 1 93.75 364 PHE A O 1
ATOM 3023 N N . CYS A 1 365 ? 16.094 21.25 0.854 1 89.12 365 CYS A N 1
ATOM 3024 C CA . CYS A 1 365 ? 15.609 20.406 1.953 1 89.12 365 CYS A CA 1
ATOM 3025 C C . CYS A 1 365 ? 16.734 19.531 2.5 1 89.12 365 CYS A C 1
ATOM 3027 O O . CYS A 1 365 ? 17.312 18.734 1.767 1 89.12 365 CYS A O 1
ATOM 3029 N N . ILE A 1 366 ? 16.984 19.625 3.75 1 87.88 366 ILE A N 1
ATOM 3030 C CA . ILE A 1 366 ? 18.094 18.922 4.383 1 87.88 366 ILE A CA 1
ATOM 3031 C C . ILE A 1 366 ? 17.812 17.422 4.383 1 87.88 366 ILE A C 1
ATOM 3033 O O . ILE A 1 366 ? 18.734 16.609 4.254 1 87.88 366 ILE A O 1
ATOM 3037 N N . TRP A 1 367 ? 16.594 17.141 4.469 1 83.06 367 TRP A N 1
ATOM 3038 C CA . TRP A 1 367 ? 16.25 15.719 4.48 1 83.06 367 TRP A CA 1
ATOM 3039 C C . TRP A 1 367 ? 16.641 15.047 3.17 1 83.06 367 TRP A C 1
ATOM 3041 O O . TRP A 1 367 ? 17.156 13.922 3.166 1 83.06 367 TRP A O 1
ATOM 3051 N N . HIS A 1 368 ? 16.438 15.625 2.127 1 80.62 368 HIS A N 1
ATOM 3052 C CA . HIS A 1 368 ? 16.781 15.062 0.822 1 80.62 368 HIS A CA 1
ATOM 3053 C C . HIS A 1 368 ? 18.297 14.922 0.655 1 80.62 368 HIS A C 1
ATOM 3055 O O . HIS A 1 368 ? 18.766 13.984 0.008 1 80.62 368 HIS A O 1
ATOM 3061 N N . ILE A 1 369 ? 18.969 15.828 1.254 1 85.94 369 ILE A N 1
ATOM 3062 C CA . ILE A 1 369 ? 20.422 15.773 1.182 1 85.94 369 ILE A CA 1
ATOM 3063 C C . ILE A 1 369 ? 20.938 14.617 2.029 1 85.94 369 ILE A C 1
ATOM 3065 O O . ILE A 1 369 ? 21.734 13.797 1.554 1 85.94 369 ILE A O 1
ATOM 3069 N N . THR A 1 370 ? 20.5 14.555 3.223 1 85.44 370 THR A N 1
ATOM 3070 C CA . THR A 1 370 ? 21.016 13.555 4.148 1 85.44 370 THR A CA 1
ATOM 3071 C C . THR A 1 370 ? 20.516 12.164 3.777 1 85.44 370 THR A C 1
ATOM 3073 O O . THR A 1 370 ? 21.141 11.156 4.117 1 85.44 370 THR A O 1
ATOM 3076 N N . SER A 1 371 ? 19.359 12.156 3.125 1 77.19 371 SER A N 1
ATOM 3077 C CA . SER A 1 371 ? 18.844 10.867 2.684 1 77.19 371 SER A CA 1
ATOM 3078 C C . SER A 1 371 ? 19.781 10.203 1.681 1 77.19 371 SER A C 1
ATOM 3080 O O . SER A 1 371 ? 19.781 8.984 1.533 1 77.19 371 SER A O 1
ATOM 3082 N N . LYS A 1 372 ? 20.656 10.945 1.065 1 79.62 372 LYS A N 1
ATOM 3083 C CA . LYS A 1 372 ? 21.594 10.438 0.065 1 79.62 372 LYS A CA 1
ATOM 3084 C C . LYS A 1 372 ? 22.906 9.992 0.711 1 79.62 372 LYS A C 1
ATOM 3086 O O . LYS A 1 372 ? 23.734 9.352 0.063 1 79.62 372 LYS A O 1
ATOM 3091 N N . PHE A 1 373 ? 23.094 10.258 1.938 1 81.06 373 PHE A N 1
ATOM 3092 C CA . PHE A 1 373 ? 24.359 10.008 2.635 1 81.06 373 PHE A CA 1
ATOM 3093 C C . PHE A 1 373 ? 24.672 8.516 2.652 1 81.06 373 PHE A C 1
ATOM 3095 O O . PHE A 1 373 ? 25.828 8.125 2.486 1 81.06 373 PHE A O 1
ATOM 3102 N N . SER A 1 374 ? 23.625 7.824 2.818 1 72.81 374 SER A N 1
ATOM 3103 C CA . SER A 1 374 ? 23.844 6.387 2.91 1 72.81 374 SER A CA 1
ATOM 3104 C C . SER A 1 374 ? 24.484 5.844 1.634 1 72.81 374 SER A C 1
ATOM 3106 O O . SER A 1 374 ? 25.422 5.047 1.691 1 72.81 374 SER A O 1
ATOM 3108 N N . GLY A 1 375 ? 24 6.352 0.548 1 70.12 375 GLY A N 1
ATOM 3109 C CA . GLY A 1 375 ? 24.547 5.922 -0.727 1 70.12 375 GLY A CA 1
ATOM 3110 C C . GLY A 1 375 ? 25.938 6.461 -0.99 1 70.12 375 GLY A C 1
ATOM 3111 O O . GLY A 1 375 ? 26.766 5.785 -1.604 1 70.12 375 GLY A O 1
ATOM 3112 N N . TRP A 1 376 ? 26.25 7.586 -0.408 1 74.69 376 TRP A N 1
ATOM 3113 C CA . TRP A 1 376 ? 27.5 8.281 -0.695 1 74.69 376 TRP A CA 1
ATOM 3114 C C . TRP A 1 376 ? 28.625 7.758 0.187 1 74.69 376 TRP A C 1
ATOM 3116 O O . TRP A 1 376 ? 29.766 7.625 -0.266 1 74.69 376 TRP A O 1
ATOM 3126 N N . PHE A 1 377 ? 28.281 7.457 1.493 1 80.62 377 PHE A N 1
ATOM 3127 C CA . PHE A 1 377 ? 29.391 7.43 2.443 1 80.62 377 PHE A CA 1
ATOM 3128 C C . PHE A 1 377 ? 29.438 6.098 3.178 1 80.62 377 PHE A C 1
ATOM 3130 O O . PHE A 1 377 ? 30.422 5.793 3.857 1 80.62 377 PHE A O 1
ATOM 3137 N N . THR A 1 378 ? 28.406 5.398 3.098 1 69.12 378 THR A N 1
ATOM 3138 C CA . THR A 1 378 ? 28.391 4.18 3.898 1 69.12 378 THR A CA 1
ATOM 3139 C C . THR A 1 378 ? 29.562 3.271 3.518 1 69.12 378 THR A C 1
ATOM 3141 O O . THR A 1 378 ? 30.25 2.736 4.391 1 69.12 378 THR A O 1
ATOM 3144 N N . ALA A 1 379 ? 29.75 3.111 2.266 1 63.16 379 ALA A N 1
ATOM 3145 C CA . ALA A 1 379 ? 30.812 2.236 1.777 1 63.16 379 ALA A CA 1
ATOM 3146 C C . ALA A 1 379 ? 32.188 2.812 2.104 1 63.16 379 ALA A C 1
ATOM 3148 O O . ALA A 1 379 ? 33.125 2.066 2.406 1 63.16 379 ALA A O 1
ATOM 3149 N N . LEU A 1 380 ? 32.281 4.012 2.105 1 75.62 380 LEU A N 1
ATOM 3150 C CA . LEU A 1 380 ? 33.562 4.703 2.275 1 75.62 380 LEU A CA 1
ATOM 3151 C C . LEU A 1 380 ? 33.938 4.777 3.748 1 75.62 380 LEU A C 1
ATOM 3153 O O . LEU A 1 380 ? 35.094 4.57 4.102 1 75.62 380 LEU A O 1
ATOM 3157 N N . LEU A 1 381 ? 32.969 5.059 4.602 1 83.56 381 LEU A N 1
ATOM 3158 C CA . LEU A 1 381 ? 33.281 5.367 5.996 1 83.56 381 LEU A CA 1
ATOM 3159 C C . LEU A 1 381 ? 33 4.16 6.891 1 83.56 381 LEU A C 1
ATOM 3161 O O . LEU A 1 381 ? 33.5 4.09 8.016 1 83.56 381 LEU A O 1
ATOM 3165 N N . GLN A 1 382 ? 32.25 3.23 6.383 1 71.94 382 GLN A N 1
ATOM 3166 C CA . GLN A 1 382 ? 31.953 1.993 7.094 1 71.94 382 GLN A CA 1
ATOM 3167 C C . GLN A 1 382 ? 31.547 2.275 8.539 1 71.94 382 GLN A C 1
ATOM 3169 O O . GLN A 1 382 ? 30.578 2.986 8.789 1 71.94 382 GLN A O 1
ATOM 3174 N N . GLY A 1 383 ? 32.375 1.958 9.477 1 70.06 383 GLY A N 1
ATOM 3175 C CA . GLY A 1 383 ? 32.125 2.105 10.898 1 70.06 383 GLY A CA 1
ATOM 3176 C C . GLY A 1 383 ? 32.031 3.553 11.344 1 70.06 383 GLY A C 1
ATOM 3177 O O . GLY A 1 383 ? 31.391 3.867 12.344 1 70.06 383 GLY A O 1
ATOM 3178 N N . GLU A 1 384 ? 32.594 4.406 10.57 1 85.25 384 GLU A N 1
ATOM 3179 C CA . GLU A 1 384 ? 32.656 5.812 10.961 1 85.25 384 GLU A CA 1
ATOM 3180 C C . GLU A 1 384 ? 31.5 6.598 10.359 1 85.25 384 GLU A C 1
ATOM 3182 O O . GLU A 1 384 ? 31.406 7.812 10.547 1 85.25 384 GLU A O 1
ATOM 3187 N N . TYR A 1 385 ? 30.656 5.922 9.758 1 84.44 385 TYR A N 1
ATOM 3188 C CA . TYR A 1 385 ? 29.562 6.582 9.07 1 84.44 385 TYR A CA 1
ATOM 3189 C C . TYR A 1 385 ? 28.641 7.301 10.062 1 84.44 385 TYR A C 1
ATOM 3191 O O . TYR A 1 385 ? 28.266 8.453 9.836 1 84.44 385 TYR A O 1
ATOM 3199 N N . GLN A 1 386 ? 28.406 6.652 11.125 1 82.56 386 GLN A N 1
ATOM 3200 C CA . GLN A 1 386 ? 27.516 7.258 12.117 1 82.56 386 GLN A CA 1
ATOM 3201 C C . GLN A 1 386 ? 28.172 8.484 12.758 1 82.56 386 GLN A C 1
ATOM 3203 O O . GLN A 1 386 ? 27.484 9.469 13.039 1 82.56 386 GLN A O 1
ATOM 3208 N N . ASP A 1 387 ? 29.359 8.367 12.938 1 86.81 387 ASP A N 1
ATOM 3209 C CA . ASP A 1 387 ? 30.078 9.5 13.5 1 86.81 387 ASP A CA 1
ATOM 3210 C C . ASP A 1 387 ? 30.109 10.672 12.516 1 86.81 387 ASP A C 1
ATOM 3212 O O . ASP A 1 387 ? 29.984 11.828 12.914 1 86.81 387 ASP A O 1
ATOM 3216 N N . TRP A 1 388 ? 30.234 10.312 11.367 1 90.62 388 TRP A N 1
ATOM 3217 C CA . TRP A 1 388 ? 30.203 11.336 10.328 1 90.62 388 TRP A CA 1
ATOM 3218 C C . TRP A 1 388 ? 28.844 12.039 10.305 1 90.62 388 TRP A C 1
ATOM 3220 O O . TRP A 1 388 ? 28.781 13.266 10.234 1 90.62 388 TRP A O 1
ATOM 3230 N N . CYS A 1 389 ? 27.812 11.281 10.375 1 88.62 389 CYS A N 1
ATOM 3231 C CA . CYS A 1 389 ? 26.484 11.859 10.375 1 88.62 389 CYS A CA 1
ATOM 3232 C C . CYS A 1 389 ? 26.281 12.773 11.578 1 88.62 389 CYS A C 1
ATOM 3234 O O . CYS A 1 389 ? 25.734 13.867 11.445 1 88.62 389 CYS A O 1
ATOM 3236 N N . ALA A 1 390 ? 26.797 12.367 12.68 1 88 390 ALA A N 1
ATOM 3237 C CA . ALA A 1 390 ? 26.672 13.164 13.891 1 88 390 ALA A CA 1
ATOM 3238 C C . ALA A 1 390 ? 27.438 14.477 13.766 1 88 390 ALA A C 1
ATOM 3240 O O . ALA A 1 390 ? 26.922 15.547 14.102 1 88 390 ALA A O 1
ATOM 3241 N N . ASP A 1 391 ? 28.609 14.336 13.305 1 90.38 391 ASP A N 1
ATOM 3242 C CA . ASP A 1 391 ? 29.438 15.531 13.141 1 90.38 391 ASP A CA 1
ATOM 3243 C C . ASP A 1 391 ? 28.844 16.469 12.086 1 90.38 391 ASP A C 1
ATOM 3245 O O . ASP A 1 391 ? 28.922 17.688 12.219 1 90.38 391 ASP A O 1
ATOM 3249 N N . PHE A 1 392 ? 28.281 15.883 11.109 1 91.94 392 PHE A N 1
ATOM 3250 C CA . PHE A 1 392 ? 27.641 16.688 10.07 1 91.94 392 PHE A CA 1
ATOM 3251 C C . PHE A 1 392 ? 26.469 17.484 10.641 1 91.94 392 PHE A C 1
ATOM 3253 O O . PHE A 1 392 ? 26.328 18.672 10.344 1 91.94 392 PHE A O 1
ATOM 3260 N N . TYR A 1 393 ? 25.734 16.859 11.398 1 89.62 393 TYR A N 1
ATOM 3261 C CA . TYR A 1 393 ? 24.594 17.562 11.984 1 89.62 393 TYR A CA 1
ATOM 3262 C C . TYR A 1 393 ? 25.047 18.609 12.992 1 89.62 393 TYR A C 1
ATOM 3264 O O . TYR A 1 393 ? 24.406 19.656 13.133 1 89.62 393 TYR A O 1
ATOM 3272 N N . ASN A 1 394 ? 26.094 18.297 13.648 1 88 394 ASN A N 1
ATOM 3273 C CA . ASN A 1 394 ? 26.656 19.328 14.516 1 88 394 ASN A CA 1
ATOM 3274 C C . ASN A 1 394 ? 27.078 20.562 13.727 1 88 394 ASN A C 1
ATOM 3276 O O . ASN A 1 394 ? 26.875 21.688 14.172 1 88 394 ASN A O 1
ATOM 3280 N N . LEU A 1 395 ? 27.656 20.234 12.602 1 90.5 395 LEU A N 1
ATOM 3281 C CA . LEU A 1 395 ? 28.016 21.344 11.711 1 90.5 395 LEU A CA 1
ATOM 3282 C C . LEU A 1 395 ? 26.781 22.078 11.219 1 90.5 395 LEU A C 1
ATOM 3284 O O . LEU A 1 395 ? 26.781 23.312 11.133 1 90.5 395 LEU A O 1
ATOM 3288 N N . TYR A 1 396 ? 25.75 21.281 10.969 1 90 396 TYR A N 1
ATOM 3289 C CA . TYR A 1 396 ? 24.5 21.812 10.453 1 90 396 TYR A CA 1
ATOM 3290 C C . TYR A 1 396 ? 23.844 22.75 11.469 1 90 396 TYR A C 1
ATOM 3292 O O . TYR A 1 396 ? 23.203 23.734 11.094 1 90 396 TYR A O 1
ATOM 3300 N N . HIS A 1 397 ? 24.047 22.578 12.734 1 85 397 HIS A N 1
ATOM 3301 C CA . HIS A 1 397 ? 23.344 23.328 13.773 1 85 397 HIS A CA 1
ATOM 3302 C C . HIS A 1 397 ? 24.172 24.5 14.266 1 85 397 HIS A C 1
ATOM 3304 O O . HIS A 1 397 ? 23.781 25.219 15.188 1 85 397 HIS A O 1
ATOM 3310 N N . LEU A 1 398 ? 25.281 24.656 13.562 1 83.81 398 LEU A N 1
ATOM 3311 C CA . LEU A 1 398 ? 26.109 25.797 13.93 1 83.81 398 LEU A CA 1
ATOM 3312 C C . LEU A 1 398 ? 25.406 27.109 13.57 1 83.81 398 LEU A C 1
ATOM 3314 O O . LEU A 1 398 ? 24.672 27.172 12.586 1 83.81 398 LEU A O 1
ATOM 3318 N N . ASP A 1 399 ? 25.594 28.219 14.305 1 79.19 399 ASP A N 1
ATOM 3319 C CA . ASP A 1 399 ? 24.828 29.453 14.172 1 79.19 399 ASP A CA 1
ATOM 3320 C C . ASP A 1 399 ? 25.547 30.438 13.25 1 79.19 399 ASP A C 1
ATOM 3322 O O . ASP A 1 399 ? 24.891 31.234 12.57 1 79.19 399 ASP A O 1
ATOM 3326 N N . SER A 1 400 ? 26.875 30.391 13.281 1 84.25 400 SER A N 1
ATOM 3327 C CA . SER A 1 400 ? 27.609 31.438 12.562 1 84.25 400 SER A CA 1
ATOM 3328 C C . SER A 1 400 ? 28.344 30.859 11.359 1 84.25 400 SER A C 1
ATOM 3330 O O . SER A 1 400 ? 28.938 29.781 11.445 1 84.25 400 SER A O 1
ATOM 3332 N N . PRO A 1 401 ? 28.203 31.656 10.219 1 90.94 401 PRO A N 1
ATOM 3333 C CA . PRO A 1 401 ? 28.938 31.219 9.023 1 90.94 401 PRO A CA 1
ATOM 3334 C C . PRO A 1 401 ? 30.438 31.125 9.25 1 90.94 401 PRO A C 1
ATOM 3336 O O . PRO A 1 401 ? 31.094 30.234 8.688 1 90.94 401 PRO A O 1
ATOM 3339 N N . GLU A 1 402 ? 30.984 31.984 10.109 1 88.75 402 GLU A N 1
ATOM 3340 C CA . GLU A 1 402 ? 32.438 32 10.367 1 88.75 402 GLU A CA 1
ATOM 3341 C C . GLU A 1 402 ? 32.875 30.703 11.047 1 88.75 402 GLU A C 1
ATOM 3343 O O . GLU A 1 402 ? 33.875 30.125 10.68 1 88.75 402 GLU A O 1
ATOM 3348 N N . VAL A 1 403 ? 32.125 30.344 12 1 88 403 VAL A N 1
ATOM 3349 C CA . VAL A 1 403 ? 32.438 29.125 12.727 1 88 403 VAL A CA 1
ATOM 3350 C C . VAL A 1 403 ? 32.312 27.922 11.789 1 88 403 VAL A C 1
ATOM 3352 O O . VAL A 1 403 ? 33.125 26.984 11.859 1 88 403 VAL A O 1
ATOM 3355 N N . PHE A 1 404 ? 31.312 28.016 10.938 1 93.5 404 PHE A N 1
ATOM 3356 C CA . PHE A 1 404 ? 31.109 26.922 9.992 1 93.5 404 PHE A CA 1
ATOM 3357 C C . PHE A 1 404 ? 32.312 26.781 9.055 1 93.5 404 PHE A C 1
ATOM 3359 O O . PHE A 1 404 ? 32.781 25.672 8.812 1 93.5 404 PHE A O 1
ATOM 3366 N N . GLU A 1 405 ? 32.781 27.906 8.586 1 94.56 405 GLU A N 1
ATOM 3367 C CA . GLU A 1 405 ? 33.906 27.906 7.645 1 94.56 405 GLU A CA 1
ATOM 3368 C C . GLU A 1 405 ? 35.188 27.391 8.305 1 94.56 405 GLU A C 1
ATOM 3370 O O . GLU A 1 405 ? 36.031 26.797 7.633 1 94.56 405 GLU A O 1
ATOM 3375 N N . HIS A 1 406 ? 35.219 27.531 9.586 1 92.38 406 HIS A N 1
ATOM 3376 C CA . HIS A 1 406 ? 36.375 27.078 10.328 1 92.38 406 HIS A CA 1
ATOM 3377 C C . HIS A 1 406 ? 36.312 25.594 10.641 1 92.38 406 HIS A C 1
ATOM 3379 O O . HIS A 1 406 ? 37.312 24.875 10.547 1 92.38 406 HIS A O 1
ATOM 3385 N N . GLN A 1 407 ? 35.156 25.141 10.961 1 93.5 407 GLN A N 1
ATOM 3386 C CA . GLN A 1 407 ? 35 23.766 11.445 1 93.5 407 GLN A CA 1
ATOM 3387 C C . GLN A 1 407 ? 34.844 22.797 10.297 1 93.5 407 GLN A C 1
ATOM 3389 O O . GLN A 1 407 ? 35.188 21.625 10.398 1 93.5 407 GLN A O 1
ATOM 3394 N N . TRP A 1 408 ? 34.25 23.25 9.172 1 95 408 TRP A N 1
ATOM 3395 C CA . TRP A 1 408 ? 33.938 22.375 8.055 1 95 408 TRP A CA 1
ATOM 3396 C C . TRP A 1 408 ? 35.188 21.641 7.57 1 95 408 TRP A C 1
ATOM 3398 O O . TRP A 1 408 ? 35.219 20.422 7.496 1 95 408 TRP A O 1
ATOM 3408 N N . PRO A 1 409 ? 36.375 22.328 7.406 1 93.94 409 PRO A N 1
ATOM 3409 C CA . PRO A 1 409 ? 37.562 21.625 6.93 1 93.94 409 PRO A CA 1
ATOM 3410 C C . PRO A 1 409 ? 38.125 20.656 7.961 1 93.94 409 PRO A C 1
ATOM 3412 O O . PRO A 1 409 ? 38.688 19.609 7.594 1 93.94 409 PRO A O 1
ATOM 3415 N N . GLN A 1 410 ? 37.906 20.969 9.172 1 93.25 410 GLN A N 1
ATOM 3416 C CA . GLN A 1 410 ? 38.406 20.094 10.234 1 93.25 410 GLN A CA 1
ATOM 3417 C C . GLN A 1 410 ? 37.656 18.766 10.258 1 93.25 410 GLN A C 1
ATOM 3419 O O . GLN A 1 410 ? 38.281 17.703 10.367 1 93.25 410 GLN A O 1
ATOM 3424 N N . VAL A 1 411 ? 36.375 18.875 10.156 1 94.19 411 VAL A N 1
ATOM 3425 C CA . VAL A 1 411 ? 35.531 17.672 10.219 1 94.19 411 VAL A CA 1
ATOM 3426 C C . VAL A 1 411 ? 35.75 16.828 8.969 1 94.19 411 VAL A C 1
ATOM 3428 O O . VAL A 1 411 ? 35.844 15.602 9.047 1 94.19 411 VAL A O 1
ATOM 3431 N N . VAL A 1 412 ? 35.844 17.453 7.844 1 94.06 412 VAL A N 1
ATOM 3432 C CA . VAL A 1 412 ? 36.062 16.75 6.582 1 94.06 412 VAL A CA 1
ATOM 3433 C C . VAL A 1 412 ? 37.406 16.031 6.594 1 94.06 412 VAL A C 1
ATOM 3435 O O . VAL A 1 412 ? 37.531 14.906 6.125 1 94.06 412 VAL A O 1
ATOM 3438 N N . ALA A 1 413 ? 38.406 16.672 7.207 1 92.38 413 ALA A N 1
ATOM 3439 C CA . ALA A 1 413 ? 39.75 16.094 7.301 1 92.38 413 ALA A CA 1
ATOM 3440 C C . ALA A 1 413 ? 39.75 14.898 8.242 1 92.38 413 ALA A C 1
ATOM 3442 O O . ALA A 1 413 ? 40.469 13.93 8.008 1 92.38 413 ALA A O 1
ATOM 3443 N N . LYS A 1 414 ? 38.969 15.039 9.195 1 93.06 414 LYS A N 1
ATOM 3444 C CA . LYS A 1 414 ? 38.906 13.969 10.18 1 93.06 414 LYS A CA 1
ATOM 3445 C C . LYS A 1 414 ? 38.5 12.656 9.531 1 93.06 414 LYS A C 1
ATOM 3447 O O . LYS A 1 414 ? 38.938 11.586 9.945 1 93.06 414 LYS A O 1
ATOM 3452 N N . TYR A 1 415 ? 37.688 12.742 8.5 1 93.12 415 TYR A N 1
ATOM 3453 C CA . TYR A 1 415 ? 37.188 11.531 7.863 1 93.12 415 TYR A CA 1
ATOM 3454 C C . TYR A 1 415 ? 37.844 11.328 6.496 1 93.12 415 TYR A C 1
ATOM 3456 O O . TYR A 1 415 ? 37.375 10.492 5.707 1 93.12 415 TYR A O 1
ATOM 3464 N N . HIS A 1 416 ? 38.75 12.148 6.141 1 89.25 416 HIS A N 1
ATOM 3465 C CA . HIS A 1 416 ? 39.531 12.055 4.906 1 89.25 416 HIS A CA 1
ATOM 3466 C C . HIS A 1 416 ? 38.625 12.172 3.682 1 89.25 416 HIS A C 1
ATOM 3468 O O . HIS A 1 416 ? 38.75 11.383 2.742 1 89.25 416 HIS A O 1
ATOM 3474 N N . LEU A 1 417 ? 37.688 13.07 3.766 1 91 417 LEU A N 1
ATOM 3475 C CA . LEU A 1 417 ? 36.719 13.227 2.682 1 91 417 LEU A CA 1
ATOM 3476 C C . LEU A 1 417 ? 37 14.492 1.877 1 91 417 LEU A C 1
ATOM 3478 O O . LEU A 1 417 ? 36.125 14.992 1.173 1 91 417 LEU A O 1
ATOM 3482 N N . ASP A 1 418 ? 38.156 15.047 1.896 1 88.94 418 ASP A N 1
ATOM 3483 C CA . ASP A 1 418 ? 38.531 16.312 1.275 1 88.94 418 ASP A CA 1
ATOM 3484 C C . ASP A 1 418 ? 38.375 16.25 -0.244 1 88.94 418 ASP A C 1
ATOM 3486 O O . ASP A 1 418 ? 37.969 17.219 -0.88 1 88.94 418 ASP A O 1
ATOM 3490 N N . SER A 1 419 ? 38.625 15.141 -0.735 1 86.88 419 SER A N 1
ATOM 3491 C CA . SER A 1 419 ? 38.625 15.016 -2.189 1 86.88 419 SER A CA 1
ATOM 3492 C C . SER A 1 419 ? 37.344 14.344 -2.672 1 86.88 419 SER A C 1
ATOM 3494 O O . SER A 1 419 ? 37.125 14.156 -3.875 1 86.88 419 SER A O 1
ATOM 3496 N N . ASN A 1 420 ? 36.5 14.078 -1.763 1 88.69 420 ASN A N 1
ATOM 3497 C CA . ASN A 1 420 ? 35.281 13.422 -2.145 1 88.69 420 ASN A CA 1
ATOM 3498 C C . ASN A 1 420 ? 34.344 14.367 -2.908 1 88.69 420 ASN A C 1
ATOM 3500 O O . ASN A 1 420 ? 34.094 15.484 -2.457 1 88.69 420 ASN A O 1
ATOM 3504 N N . LYS A 1 421 ? 33.875 13.938 -3.975 1 87.25 421 LYS A N 1
ATOM 3505 C CA . LYS A 1 421 ? 33.094 14.773 -4.883 1 87.25 421 LYS A CA 1
ATOM 3506 C C . LYS A 1 421 ? 31.812 15.25 -4.219 1 87.25 421 LYS A C 1
ATOM 3508 O O . LYS A 1 421 ? 31.391 16.391 -4.418 1 87.25 421 LYS A O 1
ATOM 3513 N N . HIS A 1 422 ? 31.188 14.406 -3.471 1 88.69 422 HIS A N 1
ATOM 3514 C CA . HIS A 1 422 ? 29.922 14.75 -2.828 1 88.69 422 HIS A CA 1
ATOM 3515 C C . HIS A 1 422 ? 30.125 15.797 -1.739 1 88.69 422 HIS A C 1
ATOM 3517 O O . HIS A 1 422 ? 29.312 16.734 -1.606 1 88.69 422 HIS A O 1
ATOM 3523 N N . VAL A 1 423 ? 31.203 15.641 -1.032 1 92.56 423 VAL A N 1
ATOM 3524 C CA . VAL A 1 423 ? 31.484 16.578 0.057 1 92.56 423 VAL A CA 1
ATOM 3525 C C . VAL A 1 423 ? 31.906 17.922 -0.513 1 92.56 423 VAL A C 1
ATOM 3527 O O . VAL A 1 423 ? 31.5 18.969 -0.006 1 92.56 423 VAL A O 1
ATOM 3530 N N . VAL A 1 424 ? 32.656 17.875 -1.53 1 92 424 VAL A N 1
ATOM 3531 C CA . VAL A 1 424 ? 33.062 19.109 -2.203 1 92 424 VAL A CA 1
ATOM 3532 C C . VAL A 1 424 ? 31.828 19.812 -2.785 1 92 424 VAL A C 1
ATOM 3534 O O . VAL A 1 424 ? 31.703 21.031 -2.689 1 92 424 VAL A O 1
ATOM 3537 N N . GLY A 1 425 ? 30.969 19.031 -3.35 1 90.94 425 GLY A N 1
ATOM 3538 C CA . GLY A 1 425 ? 29.734 19.578 -3.896 1 90.94 425 GLY A CA 1
ATOM 3539 C C . GLY A 1 425 ? 28.859 20.219 -2.842 1 90.94 425 GLY A C 1
ATOM 3540 O O . GLY A 1 425 ? 28.266 21.266 -3.076 1 90.94 425 GLY A O 1
ATOM 3541 N N . LEU A 1 426 ? 28.781 19.578 -1.72 1 92.44 426 LEU A N 1
ATOM 3542 C CA . LEU A 1 426 ? 27.969 20.109 -0.624 1 92.44 426 LEU A CA 1
ATOM 3543 C C . LEU A 1 426 ? 28.516 21.453 -0.142 1 92.44 426 LEU A C 1
ATOM 3545 O O . LEU A 1 426 ? 27.734 22.344 0.204 1 92.44 426 LEU A O 1
ATOM 3549 N N . TYR A 1 427 ? 29.812 21.484 -0.102 1 94.25 427 TYR A N 1
ATOM 3550 C CA . TYR A 1 427 ? 30.422 22.734 0.333 1 94.25 427 TYR A CA 1
ATOM 3551 C C . TYR A 1 427 ? 30.188 23.844 -0.682 1 94.25 427 TYR A C 1
ATOM 3553 O O . TYR A 1 427 ? 29.984 25 -0.307 1 94.25 427 TYR A O 1
ATOM 3561 N N . GLU A 1 428 ? 30.172 23.516 -1.904 1 92 428 GLU A N 1
ATOM 3562 C CA . GLU A 1 428 ? 29.969 24.5 -2.957 1 92 428 GLU A CA 1
ATOM 3563 C C . GLU A 1 428 ? 28.562 25.125 -2.881 1 92 428 GLU A C 1
ATOM 3565 O O . GLU A 1 428 ? 28.391 26.297 -3.182 1 92 428 GLU A O 1
ATOM 3570 N N . ILE A 1 429 ? 27.641 24.344 -2.469 1 92.75 429 ILE A N 1
ATOM 3571 C CA . ILE A 1 429 ? 26.266 24.828 -2.42 1 92.75 429 ILE A CA 1
ATOM 3572 C C . ILE A 1 429 ? 25.875 25.109 -0.973 1 92.75 429 ILE A C 1
ATOM 3574 O O . ILE A 1 429 ? 24.703 25.031 -0.617 1 92.75 429 ILE A O 1
ATOM 3578 N N . LYS A 1 430 ? 26.797 25.422 -0.1 1 93.81 430 LYS A N 1
ATOM 3579 C CA . LYS A 1 430 ? 26.578 25.609 1.331 1 93.81 430 LYS A CA 1
ATOM 3580 C C . LYS A 1 430 ? 25.562 26.719 1.587 1 93.81 430 LYS A C 1
ATOM 3582 O O . LYS A 1 430 ? 24.828 26.672 2.574 1 93.81 430 LYS A O 1
ATOM 3587 N N . HIS A 1 431 ? 25.406 27.641 0.714 1 93.5 431 HIS A N 1
ATOM 3588 C CA . HIS A 1 431 ? 24.516 28.797 0.885 1 93.5 431 HIS A CA 1
ATOM 3589 C C . HIS A 1 431 ? 23.062 28.391 0.735 1 93.5 431 HIS A C 1
ATOM 3591 O O . HIS A 1 431 ? 22.156 29.156 1.084 1 93.5 431 HIS A O 1
ATOM 3597 N N . PHE A 1 432 ? 22.859 27.125 0.302 1 94.38 432 PHE A N 1
ATOM 3598 C CA . PHE A 1 432 ? 21.484 26.703 0.013 1 94.38 432 PHE A CA 1
ATOM 3599 C C . PHE A 1 432 ? 20.984 25.719 1.064 1 94.38 432 PHE A C 1
ATOM 3601 O O . PHE A 1 432 ? 19.797 25.391 1.099 1 94.38 432 PHE A O 1
ATOM 3608 N N . TRP A 1 433 ? 21.875 25.234 1.942 1 93.12 433 TRP A N 1
ATOM 3609 C CA . TRP A 1 433 ? 21.359 24.203 2.83 1 93.12 433 TRP A CA 1
ATOM 3610 C C . TRP A 1 433 ? 21.844 24.406 4.258 1 93.12 433 TRP A C 1
ATOM 3612 O O . TRP A 1 433 ? 21.266 23.859 5.203 1 93.12 433 TRP A O 1
ATOM 3622 N N . VAL A 1 434 ? 22.891 25.156 4.457 1 93.56 434 VAL A N 1
ATOM 3623 C CA . VAL A 1 434 ? 23.422 25.391 5.797 1 93.56 434 VAL A CA 1
ATOM 3624 C C . VAL A 1 434 ? 22.609 26.484 6.492 1 93.56 434 VAL A C 1
ATOM 3626 O O . VAL A 1 434 ? 22.547 27.625 6.012 1 93.56 434 VAL A O 1
ATOM 3629 N N . PRO A 1 435 ? 22.078 26.188 7.586 1 91.19 435 PRO A N 1
ATOM 3630 C CA . PRO A 1 435 ? 21.234 27.156 8.289 1 91.19 435 PRO A CA 1
ATOM 3631 C C . PRO A 1 435 ? 21.984 28.438 8.641 1 91.19 435 PRO A C 1
ATOM 3633 O O . PRO A 1 435 ? 21.391 29.516 8.664 1 91.19 435 PRO A O 1
ATOM 3636 N N . ALA A 1 436 ? 23.281 28.359 8.938 1 91.19 436 ALA A N 1
ATOM 3637 C CA . ALA A 1 436 ? 24.062 29.547 9.297 1 91.19 436 ALA A CA 1
ATOM 3638 C C . ALA A 1 436 ? 23.938 30.625 8.219 1 91.19 436 ALA A C 1
ATOM 3640 O O . ALA A 1 436 ? 23.953 31.812 8.523 1 91.19 436 ALA A O 1
ATOM 3641 N N . TYR A 1 437 ? 23.781 30.219 7.004 1 93.38 437 TYR A N 1
ATOM 3642 C CA . TYR A 1 437 ? 23.656 31.156 5.895 1 93.38 437 TYR A CA 1
ATOM 3643 C C . TYR A 1 437 ? 22.188 31.484 5.609 1 93.38 437 TYR A C 1
ATOM 3645 O O . TYR A 1 437 ? 21.891 32.406 4.863 1 93.38 437 TYR A O 1
ATOM 3653 N N . LEU A 1 438 ? 21.297 30.766 6.211 1 93.69 438 LEU A N 1
ATOM 3654 C CA . LEU A 1 438 ? 19.891 30.859 5.836 1 93.69 438 LEU A CA 1
ATOM 3655 C C . LEU A 1 438 ? 19.078 31.453 6.969 1 93.69 438 LEU A C 1
ATOM 3657 O O . LEU A 1 438 ? 17.953 31.922 6.746 1 93.69 438 LEU A O 1
ATOM 3661 N N . ARG A 1 439 ? 19.516 31.547 8.117 1 92.31 439 ARG A N 1
ATOM 3662 C CA . ARG A 1 439 ? 18.75 31.938 9.297 1 92.31 439 ARG A CA 1
ATOM 3663 C C . ARG A 1 439 ? 18.328 33.406 9.227 1 92.31 439 ARG A C 1
ATOM 3665 O O . ARG A 1 439 ? 17.422 33.844 9.945 1 92.31 439 ARG A O 1
ATOM 3672 N N . SER A 1 440 ? 18.953 34.125 8.375 1 91.38 440 SER A N 1
ATOM 3673 C CA . SER A 1 440 ? 18.578 35.531 8.234 1 91.38 440 SER A CA 1
ATOM 3674 C C . SER A 1 440 ? 17.297 35.688 7.438 1 91.38 440 SER A C 1
ATOM 3676 O O . SER A 1 440 ? 16.734 36.781 7.371 1 91.38 440 SER A O 1
ATOM 3678 N N . TYR A 1 441 ? 16.859 34.656 6.914 1 94 441 TYR A N 1
ATOM 3679 C CA . TYR A 1 441 ? 15.641 34.656 6.113 1 94 441 TYR A CA 1
ATOM 3680 C C . TYR A 1 441 ? 14.516 33.906 6.809 1 94 441 TYR A C 1
ATOM 3682 O O . TYR A 1 441 ? 14.766 33 7.609 1 94 441 TYR A O 1
ATOM 3690 N N . PHE A 1 442 ? 13.305 34.281 6.496 1 94.56 442 PHE A N 1
ATOM 3691 C CA . PHE A 1 442 ? 12.156 33.688 7.164 1 94.56 442 PHE A CA 1
ATOM 3692 C C . PHE A 1 442 ? 11.75 32.375 6.473 1 94.56 442 PHE A C 1
ATOM 3694 O O . PHE A 1 442 ? 11.352 32.406 5.309 1 94.56 442 PHE A O 1
ATOM 3701 N N . PHE A 1 443 ? 11.781 31.281 7.23 1 93 443 PHE A N 1
ATOM 3702 C CA . PHE A 1 443 ? 11.391 29.984 6.684 1 93 443 PHE A CA 1
ATOM 3703 C C . PHE A 1 443 ? 10.281 29.359 7.523 1 93 443 PHE A C 1
ATOM 3705 O O . PHE A 1 443 ? 9.938 28.188 7.336 1 93 443 PHE A O 1
ATOM 3712 N N . GLY A 1 444 ? 9.719 30.141 8.453 1 89.19 444 GLY A N 1
ATOM 3713 C CA . GLY A 1 444 ? 8.695 29.594 9.32 1 89.19 444 GLY A CA 1
ATOM 3714 C C . GLY A 1 444 ? 9.141 28.344 10.055 1 89.19 444 GLY A C 1
ATOM 3715 O O . GLY A 1 444 ? 8.328 27.453 10.352 1 89.19 444 GLY A O 1
ATOM 3716 N N . GLY A 1 445 ? 10.422 28.172 10.164 1 85.31 445 GLY A N 1
ATOM 3717 C CA . GLY A 1 445 ? 10.977 27.016 10.859 1 85.31 445 GLY A CA 1
ATOM 3718 C C . GLY A 1 445 ? 11.07 25.781 9.977 1 85.31 445 GLY A C 1
ATOM 3719 O O . GLY A 1 445 ? 11.523 24.719 10.422 1 85.31 445 GLY A O 1
ATOM 3720 N N . MET A 1 446 ? 10.68 25.812 8.766 1 83.5 446 MET A N 1
ATOM 3721 C CA . MET A 1 446 ? 10.656 24.656 7.879 1 83.5 446 MET A CA 1
ATOM 3722 C C . MET A 1 446 ? 12.047 24.391 7.305 1 83.5 446 MET A C 1
ATOM 3724 O O . MET A 1 446 ? 12.711 25.297 6.812 1 83.5 446 MET A O 1
ATOM 3728 N N . THR A 1 447 ? 12.445 23.141 7.469 1 74.06 447 THR A N 1
ATOM 3729 C CA . THR A 1 447 ? 13.711 22.734 6.863 1 74.06 447 THR A CA 1
ATOM 3730 C C . THR A 1 447 ? 13.516 21.5 5.984 1 74.06 447 THR A C 1
ATOM 3732 O O . THR A 1 447 ? 14.438 21.094 5.273 1 74.06 447 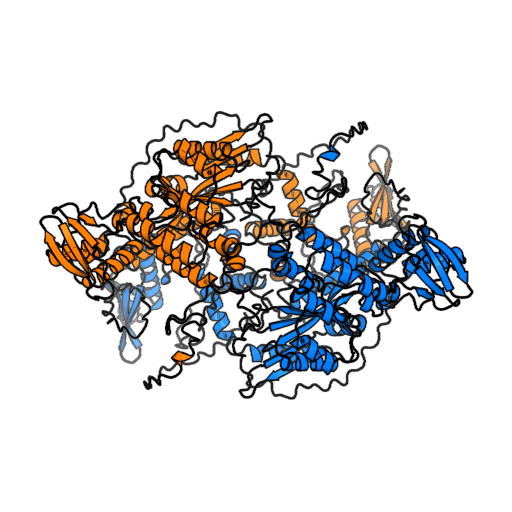THR A O 1
ATOM 3735 N N . THR A 1 448 ? 12.289 20.938 6.152 1 74.06 448 THR A N 1
ATOM 3736 C CA . THR A 1 448 ? 11.984 19.734 5.387 1 74.06 448 THR A CA 1
ATOM 3737 C C . THR A 1 448 ? 10.719 19.922 4.559 1 74.06 448 THR A C 1
ATOM 3739 O O . THR A 1 448 ? 9.914 20.812 4.832 1 74.06 448 THR A O 1
ATOM 3742 N N . THR A 1 449 ? 10.625 19.234 3.436 1 63.97 449 THR A N 1
ATOM 3743 C CA . THR A 1 449 ? 9.484 19.359 2.535 1 63.97 449 THR A CA 1
ATOM 3744 C C . THR A 1 449 ? 8.273 18.609 3.088 1 63.97 449 THR A C 1
ATOM 3746 O O . THR A 1 449 ? 7.145 18.828 2.654 1 63.97 449 THR A O 1
ATOM 3749 N N . GLY A 1 450 ? 8.172 18.281 4.219 1 56.97 450 GLY A N 1
ATOM 3750 C CA . GLY A 1 450 ? 7.039 17.531 4.719 1 56.97 450 GLY A CA 1
ATOM 3751 C C . GLY A 1 450 ? 6.562 16.469 3.748 1 56.97 450 GLY A C 1
ATOM 3752 O O . GLY A 1 450 ? 6.965 16.453 2.584 1 56.97 450 GLY A O 1
ATOM 3753 N N . ARG A 1 451 ? 5.902 15.289 4.105 1 47.72 451 ARG A N 1
ATOM 3754 C CA . ARG A 1 451 ? 5.438 14.18 3.275 1 47.72 451 ARG A CA 1
ATOM 3755 C C . ARG A 1 451 ? 4.23 14.602 2.436 1 47.72 451 ARG A C 1
ATOM 3757 O O . ARG A 1 451 ? 3.17 14.906 2.979 1 47.72 451 ARG A O 1
ATOM 3764 N N . SER A 1 452 ? 4.398 15.25 1.343 1 48.19 452 SER A N 1
ATOM 3765 C CA . SER A 1 452 ? 3.314 15.695 0.475 1 48.19 452 SER A CA 1
ATOM 3766 C C . SER A 1 452 ? 2.707 14.531 -0.298 1 48.19 452 SER A C 1
ATOM 3768 O O . SER A 1 452 ? 2.975 14.367 -1.49 1 48.19 452 SER A O 1
ATOM 3770 N N . GLU A 1 453 ? 2.568 13.227 0.14 1 43.75 453 GLU A N 1
ATOM 3771 C CA . GLU A 1 453 ? 2.174 12.148 -0.765 1 43.75 453 GLU A CA 1
ATOM 3772 C C . GLU A 1 453 ? 0.659 12.094 -0.927 1 43.75 453 GLU A C 1
ATOM 3774 O O . GLU A 1 453 ? -0.012 11.297 -0.262 1 43.75 453 GLU A O 1
ATOM 3779 N N . SER A 1 454 ? -0.069 13.266 -0.98 1 43.84 454 SER A N 1
ATOM 3780 C CA . SER A 1 454 ? -1.504 13.008 -1.04 1 43.84 454 SER A CA 1
ATOM 3781 C C . SER A 1 454 ? -1.945 12.664 -2.459 1 43.84 454 SER A C 1
ATOM 3783 O O . SER A 1 454 ? -1.443 13.234 -3.428 1 43.84 454 SER A O 1
ATOM 3785 N N . LYS A 1 455 ? -2.684 11.641 -2.709 1 47.06 455 LYS A N 1
ATOM 3786 C CA . LYS A 1 455 ? -3.23 11 -3.898 1 47.06 455 LYS A CA 1
ATOM 3787 C C . LYS A 1 455 ? -4.223 11.914 -4.609 1 47.06 455 LYS A C 1
ATOM 3789 O O . LYS A 1 455 ? -4.207 12.016 -5.84 1 47.06 455 LYS A O 1
ATOM 3794 N N . CYS A 1 456 ? -5.344 12.383 -4.004 1 49.06 456 CYS A N 1
ATOM 3795 C CA . CYS A 1 456 ? -6.395 13.164 -4.641 1 49.06 456 CYS A CA 1
ATOM 3796 C C . CYS A 1 456 ? -6.414 14.594 -4.102 1 49.06 456 CYS A C 1
ATOM 3798 O O . CYS A 1 456 ? -6.688 14.812 -2.922 1 49.06 456 CYS A O 1
ATOM 3800 N N . VAL A 1 457 ? -6.074 15.562 -5.07 1 62.81 457 VAL A N 1
ATOM 3801 C CA . VAL A 1 457 ? -5.855 16.953 -4.695 1 62.81 457 VAL A CA 1
ATOM 3802 C C . VAL A 1 457 ? -7.129 17.531 -4.074 1 62.81 457 VAL A C 1
ATOM 3804 O O . VAL A 1 457 ? -7.074 18.203 -3.041 1 62.81 457 VAL A O 1
ATOM 3807 N N . ASP A 1 458 ? -8.258 17.203 -4.703 1 63.78 458 ASP A N 1
ATOM 3808 C CA . ASP A 1 458 ? -9.5 17.781 -4.211 1 63.78 458 ASP A CA 1
ATOM 3809 C C . ASP A 1 458 ? -9.844 17.25 -2.818 1 63.78 458 ASP A C 1
ATOM 3811 O O . ASP A 1 458 ? -10.273 18 -1.946 1 63.78 458 ASP A O 1
ATOM 3815 N N . LEU A 1 459 ? -9.578 15.992 -2.76 1 69.5 459 LEU A N 1
ATOM 3816 C CA . LEU A 1 459 ? -9.844 15.383 -1.462 1 69.5 459 LEU A CA 1
ATOM 3817 C C . LEU A 1 459 ? -8.859 15.883 -0.412 1 69.5 459 LEU A C 1
ATOM 3819 O O . LEU A 1 459 ? -9.234 16.094 0.744 1 69.5 459 LEU A O 1
ATOM 3823 N N . ALA A 1 460 ? -7.77 16.141 -0.872 1 74.62 460 ALA A N 1
ATOM 3824 C CA . ALA A 1 460 ? -6.746 16.641 0.043 1 74.62 460 ALA A CA 1
ATOM 3825 C C . ALA A 1 460 ? -7.094 18.047 0.533 1 74.62 460 ALA A C 1
ATOM 3827 O O . ALA A 1 460 ? -6.914 18.359 1.712 1 74.62 460 ALA A O 1
ATOM 3828 N N . ILE A 1 461 ? -7.637 18.797 -0.398 1 80.38 461 ILE A N 1
ATOM 3829 C CA . ILE A 1 461 ? -7.992 20.172 -0.056 1 80.38 461 ILE A CA 1
ATOM 3830 C C . ILE A 1 461 ? -9.133 20.172 0.966 1 80.38 461 ILE A C 1
ATOM 3832 O O . ILE A 1 461 ? -9.086 20.906 1.954 1 80.38 461 ILE A O 1
ATOM 3836 N N . GLU A 1 462 ? -10.031 19.297 0.703 1 79.62 462 GLU A N 1
ATOM 3837 C CA . GLU A 1 462 ? -11.156 19.203 1.631 1 79.62 462 GLU A CA 1
ATOM 3838 C C . GLU A 1 462 ? -10.695 18.734 3.008 1 79.62 462 GLU A C 1
ATOM 3840 O O . GLU A 1 462 ? -11.18 19.219 4.031 1 79.62 462 GLU A O 1
ATOM 3845 N N . ASN A 1 463 ? -9.828 17.891 2.99 1 80.62 463 ASN A N 1
ATOM 3846 C CA . ASN A 1 463 ? -9.297 17.391 4.254 1 80.62 463 ASN A CA 1
ATOM 3847 C C . ASN A 1 463 ? -8.531 18.469 5.012 1 80.62 463 ASN A C 1
ATOM 3849 O O . ASN A 1 463 ? -8.641 18.562 6.234 1 80.62 463 ASN A O 1
ATOM 3853 N N . ILE A 1 464 ? -7.855 19.203 4.285 1 83.94 464 ILE A N 1
ATOM 3854 C CA . ILE A 1 464 ? -7.074 20.281 4.898 1 83.94 464 ILE A CA 1
ATOM 3855 C C . ILE A 1 464 ? -8.016 21.328 5.492 1 83.94 464 ILE A C 1
ATOM 3857 O O . ILE A 1 464 ? -7.781 21.812 6.602 1 83.94 464 ILE A O 1
ATOM 3861 N N . GLN A 1 465 ? -9.039 21.547 4.766 1 84.44 465 GLN A N 1
ATOM 3862 C CA . GLN A 1 465 ? -10.016 22.516 5.254 1 84.44 465 GLN A CA 1
ATOM 3863 C C . GLN A 1 465 ? -10.656 22.047 6.555 1 84.44 465 GLN A C 1
ATOM 3865 O O . GLN A 1 465 ? -10.805 22.828 7.5 1 84.44 465 GLN A O 1
ATOM 3870 N N . GLN A 1 466 ? -10.945 20.859 6.566 1 83.56 466 GLN A N 1
ATOM 3871 C CA . GLN A 1 466 ? -11.578 20.297 7.754 1 83.56 466 GLN A CA 1
ATOM 3872 C C . GLN A 1 466 ? -10.617 20.281 8.938 1 83.56 466 GLN A C 1
ATOM 3874 O O . GLN A 1 466 ? -11.016 20.547 10.07 1 83.56 466 GLN A O 1
ATOM 3879 N N . ARG A 1 467 ? -9.484 20.062 8.656 1 84.12 467 ARG A N 1
ATOM 3880 C CA . ARG A 1 467 ? -8.484 20.047 9.719 1 84.12 467 ARG A CA 1
ATOM 3881 C C . ARG A 1 467 ? -8.242 21.453 10.273 1 84.12 467 ARG A C 1
ATOM 3883 O O . ARG A 1 467 ? -8.031 21.625 11.477 1 84.12 467 ARG A O 1
ATOM 3890 N N . GLN A 1 468 ? -8.258 22.344 9.398 1 85.38 468 GLN A N 1
ATOM 3891 C CA . GLN A 1 468 ? -8.078 23.719 9.828 1 85.38 468 GLN A CA 1
ATOM 3892 C C . GLN A 1 468 ? -9.227 24.156 10.734 1 85.38 468 GLN A C 1
ATOM 3894 O O . GLN A 1 468 ? -8.992 24.812 11.758 1 85.38 468 GLN A O 1
ATOM 3899 N N . LEU A 1 469 ? -10.344 23.766 10.297 1 85.25 469 LEU A N 1
ATOM 3900 C CA . LEU A 1 469 ? -11.508 24.094 11.102 1 85.25 469 LEU A CA 1
ATOM 3901 C C . LEU A 1 469 ? -11.445 23.406 12.461 1 85.25 469 LEU A C 1
ATOM 3903 O O . LEU A 1 469 ? -11.773 24.016 13.484 1 85.25 469 LEU A O 1
ATOM 3907 N N . HIS A 1 470 ? -11.062 22.281 12.406 1 86.81 470 HIS A N 1
ATOM 3908 C CA . HIS A 1 470 ? -10.93 21.516 13.641 1 86.81 470 HIS A CA 1
ATOM 3909 C C . HIS A 1 470 ? -9.875 22.125 14.555 1 86.81 470 HIS A C 1
ATOM 3911 O O . HIS A 1 470 ? -10.086 22.234 15.766 1 86.81 470 HIS A O 1
ATOM 3917 N N . ASN A 1 471 ? -8.82 22.547 14.055 1 85.31 471 ASN A N 1
ATOM 3918 C CA . ASN A 1 471 ? -7.762 23.156 14.852 1 85.31 471 ASN A CA 1
ATOM 3919 C C . ASN A 1 471 ? -8.195 24.5 15.43 1 85.31 471 ASN A C 1
ATOM 3921 O O . ASN A 1 471 ? -7.844 24.828 16.562 1 85.31 471 ASN A O 1
ATOM 3925 N N . THR A 1 472 ? -8.875 25.172 14.633 1 84.12 472 THR A N 1
ATOM 3926 C CA . THR A 1 472 ? -9.398 26.453 15.117 1 84.12 472 THR A CA 1
ATOM 3927 C C . THR A 1 472 ? -10.359 26.219 16.281 1 84.12 472 THR A C 1
ATOM 3929 O O . THR A 1 472 ? -10.359 26.984 17.25 1 84.12 472 THR A O 1
ATOM 3932 N N . MET A 1 473 ? -11.117 25.25 16.109 1 83.12 473 MET A N 1
ATOM 3933 C CA . MET A 1 473 ? -12.055 24.906 17.188 1 83.12 473 MET A CA 1
ATOM 3934 C C . MET A 1 473 ? -11.305 24.516 18.453 1 83.12 473 MET A C 1
ATOM 3936 O O . MET A 1 473 ? -11.68 24.938 19.547 1 83.12 473 MET A O 1
ATOM 3940 N N . LEU A 1 474 ? -10.312 23.781 18.312 1 82.56 474 LEU A N 1
ATOM 3941 C CA . LEU A 1 474 ? -9.523 23.328 19.453 1 82.56 474 LEU A CA 1
ATOM 3942 C C . LEU A 1 474 ? -8.844 24.516 20.141 1 82.56 474 LEU A C 1
ATOM 3944 O O . LEU A 1 474 ? -8.734 24.547 21.359 1 82.56 474 LEU A O 1
ATOM 3948 N N . GLN A 1 475 ? -8.461 25.406 19.344 1 82 475 GLN A N 1
ATOM 3949 C CA . GLN A 1 475 ? -7.855 26.625 19.859 1 82 475 GLN A CA 1
ATOM 3950 C C . GLN A 1 475 ? -8.836 27.406 20.734 1 82 475 GLN A C 1
ATOM 3952 O O . GLN A 1 475 ? -8.469 27.875 21.812 1 82 475 GLN A O 1
ATOM 3957 N N . LYS A 1 476 ? -9.969 27.438 20.281 1 78.06 476 LYS A N 1
ATOM 3958 C CA . LYS A 1 476 ? -10.992 28.172 21.016 1 78.06 476 LYS A CA 1
ATOM 3959 C C . LYS A 1 476 ? -11.43 27.391 22.266 1 78.06 476 LYS A C 1
ATOM 3961 O O . LYS A 1 476 ? -11.664 27.984 23.312 1 78.06 476 LYS A O 1
ATOM 3966 N N . HIS A 1 477 ? -11.445 26.109 22.047 1 78.94 477 HIS A N 1
ATOM 3967 C CA . HIS A 1 477 ? -12.039 25.25 23.062 1 78.94 477 HIS A CA 1
ATOM 3968 C C . HIS A 1 477 ? -11.031 24.938 24.172 1 78.94 477 HIS A C 1
ATOM 3970 O O . HIS A 1 477 ? -11.406 24.859 25.344 1 78.94 477 HIS A O 1
ATOM 3976 N N . ARG A 1 478 ? -9.852 24.578 23.938 1 74.12 478 ARG A N 1
ATOM 3977 C CA . ARG A 1 478 ? -8.883 24.125 24.922 1 74.12 478 ARG A CA 1
ATOM 3978 C C . ARG A 1 478 ? -8.016 25.281 25.406 1 74.12 478 ARG A C 1
ATOM 3980 O O . ARG A 1 478 ? -7.516 25.266 26.531 1 74.12 478 ARG A O 1
ATOM 3987 N N . GLY A 1 479 ? -8.094 26.359 24.781 1 67.62 479 GLY A N 1
ATOM 3988 C CA . GLY A 1 479 ? -7.223 27.453 25.156 1 67.62 479 GLY A CA 1
ATOM 3989 C C . GLY A 1 479 ? -5.793 27.016 25.422 1 67.62 479 GLY A C 1
ATOM 3990 O O . GLY A 1 479 ? -5.438 25.859 25.203 1 67.62 479 GLY A O 1
ATOM 3991 N N . SER A 1 480 ? -4.793 27.859 25.75 1 73.81 480 SER A N 1
ATOM 3992 C CA . SER A 1 480 ? -3.396 27.609 26.094 1 73.81 480 SER A CA 1
ATOM 3993 C C . SER A 1 480 ? -3.135 27.844 27.578 1 73.81 480 SER A C 1
ATOM 3995 O O . SER A 1 480 ? -3.809 28.656 28.203 1 73.81 480 SER A O 1
ATOM 3997 N N . THR A 1 481 ? -2.332 26.984 28.141 1 73.38 481 THR A N 1
ATOM 3998 C CA . THR A 1 481 ? -2.02 27.109 29.562 1 73.38 481 THR A CA 1
ATOM 3999 C C . THR A 1 481 ? -0.715 27.875 29.766 1 73.38 481 THR A C 1
ATOM 4001 O O . THR A 1 481 ? 0.263 27.641 29.047 1 73.38 481 THR A O 1
ATOM 4004 N N . LEU A 1 482 ? -0.836 28.844 30.672 1 79.5 482 LEU A N 1
ATOM 4005 C CA . LEU A 1 482 ? 0.35 29.625 31.016 1 79.5 482 LEU A CA 1
ATOM 4006 C C . LEU A 1 482 ? 1.251 28.828 31.969 1 79.5 482 LEU A C 1
ATOM 4008 O O . LEU A 1 482 ? 0.763 28.125 32.844 1 79.5 482 LEU A O 1
ATOM 4012 N N . ARG A 1 483 ? 2.467 28.844 31.703 1 76.44 483 ARG A N 1
ATOM 4013 C CA . ARG A 1 483 ? 3.424 28.172 32.562 1 76.44 483 ARG A CA 1
ATOM 4014 C C . ARG A 1 483 ? 3.957 29.125 33.625 1 76.44 483 ARG A C 1
ATOM 4016 O O . ARG A 1 483 ? 4.32 28.703 34.75 1 76.44 483 ARG A O 1
ATOM 4023 N N . THR A 1 484 ? 4.023 30.359 33.188 1 78.5 484 THR A N 1
ATOM 4024 C CA . THR A 1 484 ? 4.508 31.391 34.094 1 78.5 484 THR A CA 1
ATOM 4025 C C . THR A 1 484 ? 3.498 32.531 34.219 1 78.5 484 THR A C 1
ATOM 4027 O O . THR A 1 484 ? 2.543 32.594 33.438 1 78.5 484 THR A O 1
ATOM 4030 N N . MET A 1 485 ? 3.619 33.344 35.25 1 78.69 485 MET A N 1
ATOM 4031 C CA . MET A 1 485 ? 2.723 34.5 35.438 1 78.69 485 MET A CA 1
ATOM 4032 C C . MET A 1 485 ? 3.322 35.75 34.844 1 78.69 485 MET A C 1
ATOM 4034 O O . MET A 1 485 ? 2.951 36.875 35.25 1 78.69 485 MET A O 1
ATOM 4038 N N . SER A 1 486 ? 4.172 35.531 33.906 1 86.75 486 SER A N 1
ATOM 4039 C CA . SER A 1 486 ? 4.812 36.688 33.312 1 86.75 486 SER A CA 1
ATOM 4040 C C . SER A 1 486 ? 3.879 37.375 32.312 1 86.75 486 SER A C 1
ATOM 4042 O O . SER A 1 486 ? 3.137 36.719 31.578 1 86.75 486 SER A O 1
ATOM 4044 N N . PRO A 1 487 ? 3.895 38.625 32.312 1 91.06 487 PRO A N 1
ATOM 4045 C CA . PRO A 1 487 ? 3.076 39.375 31.359 1 91.06 487 PRO A CA 1
ATOM 4046 C C . PRO A 1 487 ? 3.461 39.094 29.906 1 91.06 487 PRO A C 1
ATOM 4048 O O . PRO A 1 487 ? 2.613 39.156 29.016 1 91.06 487 PRO A O 1
ATOM 4051 N N . LEU A 1 488 ? 4.707 38.781 29.75 1 92.56 488 LEU A N 1
ATOM 4052 C CA . LEU A 1 488 ? 5.148 38.438 28.391 1 92.56 488 LEU A CA 1
ATOM 4053 C C . LEU A 1 488 ? 4.449 37.188 27.891 1 92.56 488 LEU A C 1
ATOM 4055 O O . LEU A 1 488 ? 3.98 37.125 26.766 1 92.56 488 LEU A O 1
ATOM 4059 N N . GLU A 1 489 ? 4.383 36.219 28.703 1 91.38 489 GLU A N 1
ATOM 4060 C CA . GLU A 1 489 ? 3.727 34.969 28.344 1 91.38 489 GLU A CA 1
ATOM 4061 C C . GLU A 1 489 ? 2.225 35.156 28.156 1 91.38 489 GLU A C 1
ATOM 4063 O O . GLU A 1 489 ? 1.622 34.531 27.266 1 91.38 489 GLU A O 1
ATOM 4068 N N . GLU A 1 490 ? 1.684 35.969 28.953 1 89.75 490 GLU A N 1
ATOM 4069 C CA . GLU A 1 490 ? 0.254 36.25 28.859 1 89.75 490 GLU A CA 1
ATOM 4070 C C . GLU A 1 490 ? -0.083 36.938 27.547 1 89.75 490 GLU A C 1
ATOM 4072 O O . GLU A 1 490 ? -1.079 36.594 26.891 1 89.75 490 GLU A O 1
ATOM 4077 N N . GLN A 1 491 ? 0.71 37.906 27.234 1 93.19 491 GLN A N 1
ATOM 4078 C CA . GLN A 1 491 ? 0.504 38.594 25.984 1 93.19 491 GLN A CA 1
ATOM 4079 C C . GLN A 1 491 ? 0.619 37.625 24.797 1 93.19 491 GLN A C 1
ATOM 4081 O O . GLN A 1 491 ? -0.219 37.656 23.891 1 93.19 491 GLN A O 1
ATOM 4086 N N . ALA A 1 492 ? 1.625 36.844 24.812 1 93.38 492 ALA A N 1
ATOM 4087 C CA . ALA A 1 492 ? 1.842 35.875 23.734 1 93.38 492 ALA A CA 1
ATOM 4088 C C . ALA A 1 492 ? 0.688 34.906 23.641 1 93.38 492 ALA A C 1
ATOM 4090 O O . ALA A 1 492 ? 0.26 34.531 22.547 1 93.38 492 ALA A O 1
ATOM 4091 N N . CYS A 1 493 ? 0.198 34.469 24.734 1 88.94 493 CYS A N 1
ATOM 4092 C CA . CYS A 1 493 ? -0.9 33.5 24.797 1 88.94 493 CYS A CA 1
ATOM 4093 C C . CYS A 1 493 ? -2.16 34.062 24.156 1 88.94 493 CYS A C 1
ATOM 4095 O O . CYS A 1 493 ? -2.908 33.344 23.5 1 88.94 493 CYS A O 1
ATOM 4097 N N . GLY A 1 494 ? -2.363 35.281 24.312 1 86.56 494 GLY A N 1
ATOM 4098 C CA . GLY A 1 494 ? -3.566 35.938 23.812 1 86.56 494 GLY A CA 1
ATOM 4099 C C . GLY A 1 494 ? -3.518 36.188 22.312 1 86.56 494 GLY A C 1
ATOM 4100 O O . GLY A 1 494 ? -4.559 36.312 21.672 1 86.56 494 GLY A O 1
ATOM 4101 N N . VAL A 1 495 ? -2.348 36.281 21.781 1 91.5 495 VAL A N 1
ATOM 4102 C CA . VAL A 1 495 ? -2.217 36.719 20.406 1 91.5 495 VAL A CA 1
ATOM 4103 C C . VAL A 1 495 ? -1.846 35.531 19.516 1 91.5 495 VAL A C 1
ATOM 4105 O O . VAL A 1 495 ? -2.396 35.375 18.422 1 91.5 495 VAL A O 1
ATOM 4108 N N . LEU A 1 496 ? -0.975 34.719 19.969 1 92.31 496 LEU A N 1
ATOM 4109 C CA . LEU A 1 496 ? -0.425 33.625 19.141 1 92.31 496 LEU A CA 1
ATOM 4110 C C . LEU A 1 496 ? -1.34 32.406 19.172 1 92.31 496 LEU A C 1
ATOM 4112 O O . LEU A 1 496 ? -2.125 32.219 20.094 1 92.31 496 LEU A O 1
ATOM 4116 N N . THR A 1 497 ? -1.244 31.641 18.094 1 91.12 497 THR A N 1
ATOM 4117 C CA . THR A 1 497 ? -1.935 30.359 18.078 1 91.12 497 THR A CA 1
ATOM 4118 C C . THR A 1 497 ? -1.298 29.391 19.062 1 91.12 497 THR A C 1
ATOM 4120 O O . THR A 1 497 ? -0.148 29.578 19.469 1 91.12 497 THR A O 1
ATOM 4123 N N . PRO A 1 498 ? -2.018 28.344 19.438 1 86.5 498 PRO A N 1
ATOM 4124 C CA . PRO A 1 498 ? -1.461 27.375 20.391 1 86.5 498 PRO A CA 1
ATOM 4125 C C . PRO A 1 498 ? -0.168 26.734 19.891 1 86.5 498 PRO A C 1
ATOM 4127 O O . PRO A 1 498 ? 0.734 26.469 20.688 1 86.5 498 PRO A O 1
ATOM 4130 N N . PHE A 1 499 ? -0.116 26.578 18.656 1 88.81 499 PHE A N 1
ATOM 4131 C CA . PHE A 1 499 ? 1.093 26 18.078 1 88.81 499 PHE A CA 1
ATOM 4132 C C . PHE A 1 499 ? 2.289 26.922 18.297 1 88.81 499 PHE A C 1
ATOM 4134 O O . PHE A 1 499 ? 3.328 26.484 18.797 1 88.81 499 PHE A O 1
ATOM 4141 N N . CYS A 1 500 ? 2.166 28.125 17.938 1 92.12 500 CYS A N 1
ATOM 4142 C CA . CYS A 1 500 ? 3.262 29.094 18.047 1 92.12 500 CYS A CA 1
ATOM 4143 C C . CYS A 1 500 ? 3.512 29.453 19.516 1 92.12 500 CYS A C 1
ATOM 4145 O O . CYS A 1 500 ? 4.648 29.719 19.906 1 92.12 500 CYS A O 1
ATOM 4147 N N . PHE A 1 501 ? 2.469 29.453 20.25 1 92.56 501 PHE A N 1
ATOM 4148 C CA . PHE A 1 501 ? 2.607 29.75 21.672 1 92.56 501 PHE A CA 1
ATOM 4149 C C . PHE A 1 501 ? 3.436 28.688 22.375 1 92.56 501 PHE A C 1
ATOM 4151 O O . PHE A 1 501 ? 4.238 28.984 23.266 1 92.56 501 PHE A O 1
ATOM 4158 N N . GLU A 1 502 ? 3.223 27.453 22.016 1 89.94 502 GLU A N 1
ATOM 4159 C CA . GLU A 1 502 ? 4.016 26.359 22.594 1 89.94 502 GLU A CA 1
ATOM 4160 C C . GLU A 1 502 ? 5.5 26.547 22.281 1 89.94 502 GLU A C 1
ATOM 4162 O O . GLU A 1 502 ? 6.352 26.312 23.141 1 89.94 502 GLU A O 1
ATOM 4167 N N . LYS A 1 503 ? 5.793 26.969 21.141 1 92.44 503 LYS A N 1
ATOM 4168 C CA . LYS A 1 503 ? 7.18 27.234 20.766 1 92.44 503 LYS A CA 1
ATOM 4169 C C . LYS A 1 503 ? 7.742 28.422 21.547 1 92.44 503 LYS A C 1
ATOM 4171 O O . LYS A 1 503 ? 8.898 28.391 21.969 1 92.44 503 LYS A O 1
ATOM 4176 N N . PHE A 1 504 ? 6.922 29.391 21.672 1 93.94 504 PHE A N 1
ATOM 4177 C CA . PHE A 1 504 ? 7.312 30.547 22.469 1 93.94 504 PHE A CA 1
ATOM 4178 C C . PHE A 1 504 ? 7.586 30.141 23.906 1 93.94 504 PHE A C 1
ATOM 4180 O O . PHE A 1 504 ? 8.57 30.578 24.5 1 93.94 504 PHE A O 1
ATOM 4187 N N . GLN A 1 505 ? 6.754 29.266 24.406 1 90.69 505 GLN A N 1
ATOM 4188 C CA . GLN A 1 505 ? 6.887 28.812 25.781 1 90.69 505 GLN A CA 1
ATOM 4189 C C . GLN A 1 505 ? 8.188 28.047 26 1 90.69 505 GLN A C 1
ATOM 4191 O O . GLN A 1 505 ? 8.812 28.141 27.047 1 90.69 505 GLN A O 1
ATOM 4196 N N . GLU A 1 506 ? 8.484 27.359 25.031 1 90.19 506 GLU A N 1
ATOM 4197 C CA . GLU A 1 506 ? 9.742 26.609 25.109 1 90.19 506 GLU A CA 1
ATOM 4198 C C . GLU A 1 506 ? 10.938 27.562 25.172 1 90.19 506 GLU A C 1
ATOM 4200 O O . GLU A 1 506 ? 11.844 27.375 25.984 1 90.19 506 GLU A O 1
ATOM 4205 N N . GLU A 1 507 ? 10.93 28.562 24.359 1 92.69 507 GLU A N 1
ATOM 4206 C CA . GLU A 1 507 ? 12.008 29.547 24.375 1 92.69 507 GLU A CA 1
ATOM 4207 C C . GLU A 1 507 ? 12 30.359 25.656 1 92.69 507 GLU A C 1
ATOM 4209 O O . GLU A 1 507 ? 13.062 30.656 26.219 1 92.69 507 GLU A O 1
ATOM 4214 N N . PHE A 1 508 ? 10.844 30.688 26.062 1 92.12 508 PHE A N 1
ATOM 4215 C CA . PHE A 1 508 ? 10.695 31.5 27.266 1 92.12 508 PHE A CA 1
ATOM 4216 C C . PHE A 1 508 ? 11.195 30.734 28.5 1 92.12 508 PHE A C 1
ATOM 4218 O O . PHE A 1 508 ? 11.859 31.297 29.359 1 92.12 508 PHE A O 1
ATOM 4225 N N . GLY A 1 509 ? 10.836 29.484 28.531 1 88.25 509 GLY A N 1
ATOM 4226 C CA . GLY A 1 509 ? 11.32 28.656 29.625 1 88.25 509 GLY A CA 1
ATOM 4227 C C . GLY A 1 509 ? 12.828 28.531 29.656 1 88.25 509 GLY A C 1
ATOM 4228 O O . GLY A 1 509 ? 13.43 28.547 30.734 1 88.25 509 GLY A O 1
ATOM 4229 N N . ARG A 1 510 ? 13.422 28.547 28.547 1 89.25 510 ARG A N 1
ATOM 4230 C CA . ARG A 1 510 ? 14.867 28.406 28.453 1 89.25 510 ARG A CA 1
ATOM 4231 C C . ARG A 1 510 ? 15.562 29.734 28.703 1 89.25 510 ARG A C 1
ATOM 4233 O O . ARG A 1 510 ? 16.75 29.781 29.031 1 89.25 510 ARG A O 1
ATOM 4240 N N . ALA A 1 511 ? 14.883 30.812 28.531 1 91.5 511 ALA A N 1
ATOM 4241 C CA . ALA A 1 511 ? 15.445 32.156 28.719 1 91.5 511 ALA A CA 1
ATOM 4242 C C . ALA A 1 511 ? 15.906 32.344 30.156 1 91.5 511 ALA A C 1
ATOM 4244 O O . ALA A 1 511 ? 16.859 33.094 30.422 1 91.5 511 ALA A O 1
ATOM 4245 N N . THR A 1 512 ? 15.297 31.625 31.078 1 85.88 512 THR A N 1
ATOM 4246 C CA . THR A 1 512 ? 15.609 31.766 32.5 1 85.88 512 THR A CA 1
ATOM 4247 C C . THR A 1 512 ? 16.969 31.141 32.812 1 85.88 512 THR A C 1
ATOM 4249 O O . THR A 1 512 ? 17.562 31.422 33.844 1 85.88 512 THR A O 1
ATOM 4252 N N . LEU A 1 513 ? 17.531 30.438 31.875 1 87.25 513 LEU A N 1
ATOM 4253 C CA . LEU A 1 513 ? 18.781 29.734 32.094 1 87.25 513 LEU A CA 1
ATOM 4254 C C . LEU A 1 513 ? 19.969 30.594 31.641 1 87.25 513 LEU A C 1
ATOM 4256 O O . LEU A 1 513 ? 21.125 30.203 31.797 1 87.25 513 LEU A O 1
ATOM 4260 N N . TYR A 1 514 ? 19.641 31.703 31.172 1 90.12 514 TYR A N 1
ATOM 4261 C CA . TYR A 1 514 ? 20.703 32.562 30.625 1 90.12 514 TYR A CA 1
ATOM 4262 C C . TYR A 1 514 ? 20.906 33.781 31.5 1 90.12 514 TYR A C 1
ATOM 4264 O O . TYR A 1 514 ? 19.969 34.281 32.125 1 90.12 514 TYR A O 1
ATOM 4272 N N . SER A 1 515 ? 22.219 34.25 31.531 1 89.56 515 SER A N 1
ATOM 4273 C CA . SER A 1 515 ? 22.578 35.438 32.312 1 89.56 515 SER A CA 1
ATOM 4274 C C . SER A 1 515 ? 23.281 36.438 31.422 1 89.56 515 SER A C 1
ATOM 4276 O O . SER A 1 515 ? 23.844 36.094 30.391 1 89.56 515 SER A O 1
ATOM 4278 N N . LEU A 1 516 ? 23.156 37.656 31.875 1 91.31 516 LEU A N 1
ATOM 4279 C CA . LEU A 1 516 ? 23.844 38.75 31.172 1 91.31 516 LEU A CA 1
ATOM 4280 C C . LEU A 1 516 ? 25.312 38.812 31.578 1 91.31 516 LEU A C 1
ATOM 4282 O O . LEU A 1 516 ? 25.625 38.906 32.781 1 91.31 516 LEU A O 1
ATOM 4286 N N . VAL A 1 517 ? 26.172 38.688 30.609 1 88.94 517 VAL A N 1
ATOM 4287 C CA . VAL A 1 517 ? 27.609 38.688 30.875 1 88.94 517 VAL A CA 1
ATOM 4288 C C . VAL A 1 517 ? 28.141 40.125 30.766 1 88.94 517 VAL A C 1
ATOM 4290 O O . VAL A 1 517 ? 29.031 40.531 31.531 1 88.94 517 VAL A O 1
ATOM 4293 N N . HIS A 1 518 ? 27.781 40.812 29.781 1 88.5 518 HIS A N 1
ATOM 4294 C CA . HIS A 1 518 ? 28.203 42.188 29.656 1 88.5 518 HIS A CA 1
ATOM 4295 C C . HIS A 1 518 ? 27.094 43.062 29.062 1 88.5 518 HIS A C 1
ATOM 4297 O O . HIS A 1 518 ? 26.172 42.562 28.438 1 88.5 518 HIS A O 1
ATOM 4303 N N . GLU A 1 519 ? 27.125 44.375 29.422 1 91.31 519 GLU A N 1
ATOM 4304 C CA . GLU A 1 519 ? 26.188 45.375 28.922 1 91.31 519 GLU A CA 1
ATOM 4305 C C . GLU A 1 519 ? 26.938 46.625 28.422 1 91.31 519 GLU A C 1
ATOM 4307 O O . GLU A 1 519 ? 27.531 47.344 29.219 1 91.31 519 GLU A O 1
ATOM 4312 N N . HIS A 1 520 ? 27.047 46.688 27.203 1 92.06 520 HIS A N 1
ATOM 4313 C CA . HIS A 1 520 ? 27.656 47.844 26.594 1 92.06 520 HIS A CA 1
ATOM 4314 C C . HIS A 1 520 ? 26.641 48.656 25.797 1 92.06 520 HIS A C 1
ATOM 4316 O O . HIS A 1 520 ? 26.516 48.469 24.578 1 92.06 520 HIS A O 1
ATOM 4322 N N . GLY A 1 521 ? 25.953 49.562 26.328 1 88.94 521 GLY A N 1
ATOM 4323 C CA . GLY A 1 521 ? 24.938 50.344 25.641 1 88.94 521 GLY A CA 1
ATOM 4324 C C . GLY A 1 521 ? 23.75 49.5 25.188 1 88.94 521 GLY A C 1
ATOM 4325 O O . GLY A 1 521 ? 22.984 49 26 1 88.94 521 GLY A O 1
ATOM 4326 N N . CYS A 1 522 ? 23.766 49.375 23.812 1 91.88 522 CYS A N 1
ATOM 4327 C CA . CYS A 1 522 ? 22.641 48.625 23.25 1 91.88 522 CYS A CA 1
ATOM 4328 C C . CYS A 1 522 ? 23.031 47.188 22.984 1 91.88 522 CYS A C 1
ATOM 4330 O O . CYS A 1 522 ? 22.203 46.406 22.516 1 91.88 522 CYS A O 1
ATOM 4332 N N . GLU A 1 523 ? 24.234 46.875 23.359 1 95.12 523 GLU A N 1
ATOM 4333 C CA . GLU A 1 523 ? 24.734 45.531 23.125 1 95.12 523 GLU A CA 1
ATOM 4334 C C . GLU A 1 523 ? 24.75 44.719 24.422 1 95.12 523 GLU A C 1
ATOM 4336 O O . GLU A 1 523 ? 25.328 45.156 25.422 1 95.12 523 GLU A O 1
ATOM 4341 N N . PHE A 1 524 ? 24.141 43.594 24.422 1 95.69 524 PHE A N 1
ATOM 4342 C CA . PHE A 1 524 ? 24.078 42.75 25.594 1 95.69 524 PHE A CA 1
ATOM 4343 C C . PHE A 1 524 ? 24.688 41.375 25.297 1 95.69 524 PHE A C 1
ATOM 4345 O O . PHE A 1 524 ? 24.344 40.75 24.281 1 95.69 524 PHE A O 1
ATOM 4352 N N . GLY A 1 525 ? 25.547 40.969 26.031 1 93.62 525 GLY A N 1
ATOM 4353 C CA . GLY A 1 525 ? 26.062 39.594 25.953 1 93.62 525 GLY A CA 1
ATOM 4354 C C . GLY A 1 525 ? 25.344 38.625 26.875 1 93.62 525 GLY A C 1
ATOM 4355 O O . GLY A 1 525 ? 25.219 38.906 28.078 1 93.62 525 GLY A O 1
ATOM 4356 N N . VAL A 1 526 ? 24.75 37.562 26.266 1 92.81 526 VAL A N 1
ATOM 4357 C CA . VAL A 1 526 ? 24 36.562 27.031 1 92.81 526 VAL A CA 1
ATOM 4358 C C . VAL A 1 526 ? 24.703 35.219 26.984 1 92.81 526 VAL A C 1
ATOM 4360 O O . VAL A 1 526 ? 25.141 34.781 25.922 1 92.81 526 VAL A O 1
ATOM 4363 N N . LYS A 1 527 ? 24.859 34.594 28.125 1 91.12 527 LYS A N 1
ATOM 4364 C CA . LYS A 1 527 ? 25.516 33.281 28.234 1 91.12 527 LYS A CA 1
ATOM 4365 C C . LYS A 1 527 ? 24.75 32.344 29.141 1 91.12 527 LYS A C 1
ATOM 4367 O O . LYS A 1 527 ? 24.109 32.781 30.094 1 91.12 527 LYS A O 1
ATOM 4372 N N . HIS A 1 528 ? 24.859 31.078 28.703 1 89.12 528 HIS A N 1
ATOM 4373 C CA . HIS A 1 528 ? 24.219 30.047 29.516 1 89.12 528 HIS A CA 1
ATOM 4374 C C . HIS A 1 528 ? 24.875 29.922 30.875 1 89.12 528 HIS A C 1
ATOM 4376 O O . HIS A 1 528 ? 26.094 30.094 31 1 89.12 528 HIS A O 1
ATOM 4382 N N . HIS A 1 529 ? 24.125 29.578 31.859 1 82.88 529 HIS A N 1
ATOM 4383 C CA . HIS A 1 529 ? 24.625 29.516 33.219 1 82.88 529 HIS A CA 1
ATOM 4384 C C . HIS A 1 529 ? 25.656 28.406 33.375 1 82.88 529 HIS A C 1
ATOM 4386 O O . HIS A 1 529 ? 26.594 28.531 34.188 1 82.88 529 HIS A O 1
ATOM 4392 N N . ASP A 1 530 ? 25.375 27.234 32.594 1 75.25 530 ASP A N 1
ATOM 4393 C CA . ASP A 1 530 ? 26.328 26.125 32.656 1 75.25 530 ASP A CA 1
ATOM 4394 C C . ASP A 1 530 ? 27.562 26.422 31.828 1 75.25 530 ASP A C 1
ATOM 4396 O O . ASP A 1 530 ? 27.469 26.703 30.641 1 75.25 530 ASP A O 1
ATOM 4400 N N . SER A 1 531 ? 28.656 26.531 32.406 1 63.41 531 SER A N 1
ATOM 4401 C CA . SER A 1 531 ? 29.953 26.891 31.859 1 63.41 531 SER A CA 1
ATOM 4402 C C . SER A 1 531 ? 30.344 25.969 30.703 1 63.41 531 SER A C 1
ATOM 4404 O O . SER A 1 531 ? 31.125 26.359 29.828 1 63.41 531 SER A O 1
ATOM 4406 N N . THR A 1 532 ? 29.812 24.844 30.688 1 60.22 532 THR A N 1
ATOM 4407 C CA . THR A 1 532 ? 30.219 23.922 29.625 1 60.22 532 THR A CA 1
ATOM 4408 C C . THR A 1 532 ? 29.625 24.359 28.281 1 60.22 532 THR A C 1
ATOM 4410 O O . THR A 1 532 ? 30.172 24.031 27.219 1 60.22 532 THR A O 1
ATOM 4413 N N . LYS A 1 533 ? 28.547 25.062 28.453 1 61.5 533 LYS A N 1
ATOM 4414 C CA . LYS A 1 533 ? 27.891 25.516 27.234 1 61.5 533 LYS A CA 1
ATOM 4415 C C . LYS A 1 533 ? 28.281 26.953 26.891 1 61.5 533 LYS A C 1
ATOM 4417 O O . LYS A 1 533 ? 27.594 27.891 27.281 1 61.5 533 LYS A O 1
ATOM 4422 N N . SER A 1 534 ? 29.438 27.125 26.5 1 63.06 534 SER A N 1
ATOM 4423 C CA . SER A 1 534 ? 30.281 28.328 26.547 1 63.06 534 SER A CA 1
ATOM 4424 C C . SER A 1 534 ? 29.891 29.312 25.438 1 63.06 534 SER A C 1
ATOM 4426 O O . SER A 1 534 ? 30.469 30.391 25.359 1 63.06 534 SER A O 1
ATOM 4428 N N . LYS A 1 535 ? 28.766 29.094 24.75 1 77.25 535 LYS A N 1
ATOM 4429 C CA . LYS A 1 535 ? 28.656 30.047 23.656 1 77.25 535 LYS A CA 1
ATOM 4430 C C . LYS A 1 535 ? 27.891 31.312 24.078 1 77.25 535 LYS A C 1
ATOM 4432 O O . LYS A 1 535 ? 26.828 31.219 24.672 1 77.25 535 LYS A O 1
ATOM 4437 N N . THR A 1 536 ? 28.656 32.5 23.984 1 85.88 536 THR A N 1
ATOM 4438 C CA . THR A 1 536 ? 28.031 33.781 24.281 1 85.88 536 THR A CA 1
ATOM 4439 C C . THR A 1 536 ? 27.297 34.312 23.062 1 85.88 536 THR A C 1
ATOM 4441 O O . THR A 1 536 ? 27.859 34.344 21.953 1 85.88 536 THR A O 1
ATOM 4444 N N . HIS A 1 537 ? 26.094 34.656 23.219 1 90.88 537 HIS A N 1
ATOM 4445 C CA . HIS A 1 537 ? 25.297 35.281 22.156 1 90.88 537 HIS A CA 1
ATOM 4446 C C . HIS A 1 537 ? 25.156 36.781 22.375 1 90.88 537 HIS A C 1
ATOM 4448 O O . HIS A 1 537 ? 25.047 37.25 23.516 1 90.88 537 HIS A O 1
ATOM 4454 N N . ILE A 1 538 ? 25.219 37.5 21.297 1 92.06 538 ILE A N 1
ATOM 4455 C CA . ILE A 1 538 ? 25.125 38.938 21.359 1 92.06 538 ILE A CA 1
ATOM 4456 C C . ILE A 1 538 ? 23.734 39.406 20.953 1 92.06 538 ILE A C 1
ATOM 4458 O O . ILE A 1 538 ? 23.234 39.031 19.875 1 92.06 538 ILE A O 1
ATOM 4462 N N . VAL A 1 539 ? 23.125 40.125 21.844 1 95.56 539 VAL A N 1
ATOM 4463 C CA . VAL A 1 539 ? 21.797 40.656 21.594 1 95.56 539 VAL A CA 1
ATOM 4464 C C . VAL A 1 539 ? 21.891 42.188 21.484 1 95.56 539 VAL A C 1
ATOM 4466 O O . VAL A 1 539 ? 22.453 42.844 22.359 1 95.56 539 VAL A O 1
ATOM 4469 N N . PHE A 1 540 ? 21.453 42.75 20.422 1 95.62 540 PHE A N 1
ATOM 4470 C CA . PHE A 1 540 ? 21.359 44.188 20.234 1 95.62 540 PHE A CA 1
ATOM 4471 C C . PHE A 1 540 ? 19.938 44.688 20.5 1 95.62 540 PHE A C 1
ATOM 4473 O O . PHE A 1 540 ? 18.984 44.219 19.859 1 95.62 540 PHE A O 1
ATOM 4480 N N . TRP A 1 541 ? 19.734 45.594 21.438 1 94.25 541 TRP A N 1
ATOM 4481 C CA . TRP A 1 541 ? 18.422 46.094 21.781 1 94.25 541 TRP A CA 1
ATOM 4482 C C . TRP A 1 541 ? 18.469 47.594 22.094 1 94.25 541 TRP A C 1
ATOM 4484 O O . TRP A 1 541 ? 19.188 48.031 23 1 94.25 541 TRP A O 1
ATOM 4494 N N . ASP A 1 542 ? 17.75 48.406 21.312 1 90.06 542 ASP A N 1
ATOM 4495 C CA . ASP A 1 542 ? 17.75 49.844 21.484 1 90.06 542 ASP A CA 1
ATOM 4496 C C . ASP A 1 542 ? 16.516 50.312 22.25 1 90.06 542 ASP A C 1
ATOM 4498 O O . ASP A 1 542 ? 16.25 51.5 22.328 1 90.06 542 ASP A O 1
ATOM 4502 N N . GLY A 1 543 ? 15.734 49.469 22.719 1 84.81 543 GLY A N 1
ATOM 4503 C CA . GLY A 1 543 ? 14.523 49.812 23.438 1 84.81 543 GLY A CA 1
ATOM 4504 C C . GLY A 1 543 ? 13.258 49.531 22.641 1 84.81 543 GLY A C 1
ATOM 4505 O O . GLY A 1 543 ? 12.172 49.406 23.219 1 84.81 543 GLY A O 1
ATOM 4506 N N . GLU A 1 544 ? 13.438 49.5 21.297 1 85.88 544 GLU A N 1
ATOM 4507 C CA . GLU A 1 544 ? 12.281 49.219 20.453 1 85.88 544 GLU A CA 1
ATOM 4508 C C . GLU A 1 544 ? 12.469 47.969 19.641 1 85.88 544 GLU A C 1
ATOM 4510 O O . GLU A 1 544 ? 11.562 47.125 19.547 1 85.88 544 GLU A O 1
ATOM 4515 N N . THR A 1 545 ? 13.633 47.875 19.094 1 92.31 545 THR A N 1
ATOM 4516 C CA . THR A 1 545 ? 13.938 46.719 18.234 1 92.31 545 THR A CA 1
ATOM 4517 C C . THR A 1 545 ? 15.086 45.906 18.812 1 92.31 545 THR A C 1
ATOM 4519 O O . THR A 1 545 ? 16.062 46.469 19.328 1 92.31 545 THR A O 1
ATOM 4522 N N . ALA A 1 546 ? 14.891 44.625 18.844 1 94.44 546 ALA A N 1
ATOM 4523 C CA . ALA A 1 546 ? 15.906 43.688 19.359 1 94.44 546 ALA A CA 1
ATOM 4524 C C . ALA A 1 546 ? 16.328 42.688 18.281 1 94.44 546 ALA A C 1
ATOM 4526 O O . ALA A 1 546 ? 15.5 42.219 17.5 1 94.44 546 ALA A O 1
ATOM 4527 N N . THR A 1 547 ? 17.594 42.469 18.109 1 94 547 THR A N 1
ATOM 4528 C CA . THR A 1 547 ? 18.141 41.469 17.219 1 94 547 THR A CA 1
ATOM 4529 C C . THR A 1 547 ? 19.172 40.594 17.938 1 94 547 THR A C 1
ATOM 4531 O O . THR A 1 547 ? 19.875 41.062 18.812 1 94 547 THR A O 1
ATOM 4534 N N . CYS A 1 548 ? 19.125 39.344 17.672 1 93.81 548 CYS A N 1
ATOM 4535 C CA . CYS A 1 548 ? 20.031 38.375 18.312 1 93.81 548 CYS A CA 1
ATOM 4536 C C . CYS A 1 548 ? 20.953 37.75 17.281 1 93.81 548 CYS A C 1
ATOM 4538 O O . CYS A 1 548 ? 20.578 37.562 16.125 1 93.81 548 CYS A O 1
ATOM 4540 N N . SER A 1 549 ? 22.094 37.406 17.688 1 89.06 549 SER A N 1
ATOM 4541 C CA . SER A 1 549 ? 23.062 36.75 16.828 1 89.06 549 SER A CA 1
ATOM 4542 C C . SER A 1 549 ? 22.594 35.375 16.375 1 89.06 549 SER A C 1
ATOM 4544 O O . SER A 1 549 ? 23.031 34.875 15.344 1 89.06 549 SER A O 1
ATOM 4546 N N . CYS A 1 550 ? 21.688 34.781 17.078 1 89.38 550 CYS A N 1
ATOM 4547 C CA . CYS A 1 550 ? 21.203 33.438 16.703 1 89.38 550 CYS A CA 1
ATOM 4548 C C . CYS A 1 550 ? 20.219 33.531 15.547 1 89.38 550 CYS A C 1
ATOM 4550 O O . CYS A 1 550 ? 19.953 32.531 14.867 1 89.38 550 CYS A O 1
ATOM 4552 N N . LYS A 1 551 ? 19.562 34.656 15.328 1 92.69 551 LYS A N 1
ATOM 4553 C CA . LYS A 1 551 ? 18.656 34.938 14.227 1 92.69 551 LYS A CA 1
ATOM 4554 C C . LYS A 1 551 ? 17.453 34 14.25 1 92.69 551 LYS A C 1
ATOM 4556 O O . LYS A 1 551 ? 16.938 33.594 13.203 1 92.69 551 LYS A O 1
ATOM 4561 N N . HIS A 1 552 ? 17.031 33.625 15.445 1 92.62 552 HIS A N 1
ATOM 4562 C CA . HIS A 1 552 ? 15.891 32.719 15.609 1 92.62 552 HIS A CA 1
ATOM 4563 C C . HIS A 1 552 ? 14.594 33.406 15.188 1 92.62 552 HIS A C 1
ATOM 4565 O O . HIS A 1 552 ? 13.734 32.781 14.562 1 92.62 552 HIS A O 1
ATOM 4571 N N . PHE A 1 553 ? 14.461 34.594 15.547 1 94.88 553 PHE A N 1
ATOM 4572 C CA . PHE A 1 553 ? 13.242 35.312 15.188 1 94.88 553 PHE A CA 1
ATOM 4573 C C . PHE A 1 553 ? 13.133 35.438 13.672 1 94.88 553 PHE A C 1
ATOM 4575 O O . PHE A 1 553 ? 12.055 35.281 13.102 1 94.88 553 PHE A O 1
ATOM 4582 N N . GLU A 1 554 ? 14.18 35.781 13.023 1 93.56 554 GLU A N 1
ATOM 4583 C CA . GLU A 1 554 ? 14.164 35.969 11.57 1 93.56 554 GLU A CA 1
ATOM 4584 C C . GLU A 1 554 ? 13.82 34.656 10.867 1 93.56 554 GLU A C 1
ATOM 4586 O O . GLU A 1 554 ? 13.109 34.656 9.859 1 93.56 554 GLU A O 1
ATOM 4591 N N . PHE A 1 555 ? 14.234 33.656 11.453 1 93.38 555 PHE A N 1
ATOM 4592 C CA . PHE A 1 555 ? 14.07 32.375 10.805 1 93.38 555 PHE A CA 1
ATOM 4593 C C . PHE A 1 555 ? 12.695 31.797 11.102 1 93.38 555 PHE A C 1
ATOM 4595 O O . PHE A 1 555 ? 12.039 31.25 10.211 1 93.38 555 PHE A O 1
ATOM 4602 N N . TRP A 1 556 ? 12.219 31.922 12.344 1 92.75 556 TRP A N 1
ATOM 4603 C CA . TRP A 1 556 ? 11.008 31.25 12.797 1 92.75 556 TRP A CA 1
ATOM 4604 C C . TRP A 1 556 ? 9.859 32.25 12.938 1 92.75 556 TRP A C 1
ATOM 4606 O O . TRP A 1 556 ? 8.688 31.844 12.875 1 92.75 556 TRP A O 1
ATOM 4616 N N . GLY A 1 557 ? 10.188 33.438 13.227 1 93.25 557 GLY A N 1
ATOM 4617 C CA . GLY A 1 557 ? 9.172 34.406 13.555 1 93.25 557 GLY A CA 1
ATOM 4618 C C . GLY A 1 557 ? 8.758 34.375 15.016 1 93.25 557 GLY A C 1
ATOM 4619 O O . GLY A 1 557 ? 7.699 34.906 15.383 1 93.25 557 GLY A O 1
ATOM 4620 N N . ILE A 1 558 ? 9.586 33.688 15.844 1 94.75 558 ILE A N 1
ATOM 4621 C CA . ILE A 1 558 ? 9.352 33.562 17.281 1 94.75 558 ILE A CA 1
ATOM 4622 C C . ILE A 1 558 ? 10.578 34.062 18.031 1 94.75 558 ILE A C 1
ATOM 4624 O O . ILE A 1 558 ? 11.719 33.781 17.656 1 94.75 558 ILE A O 1
ATOM 4628 N N . LEU A 1 559 ? 10.305 34.844 19.031 1 95.31 559 LEU A N 1
ATOM 4629 C CA . LEU A 1 559 ? 11.398 35.406 19.797 1 95.31 559 LEU A CA 1
ATOM 4630 C C . LEU A 1 559 ? 12.258 34.312 20.422 1 95.31 559 LEU A C 1
ATOM 4632 O O . LEU A 1 559 ? 11.727 33.312 20.922 1 95.31 559 LEU A O 1
ATOM 4636 N N . CYS A 1 560 ? 13.539 34.531 20.391 1 94.62 560 CYS A N 1
ATOM 4637 C CA . CYS A 1 560 ? 14.461 33.531 20.906 1 94.62 560 CYS A CA 1
ATOM 4638 C C . CYS A 1 560 ? 14.641 33.688 22.406 1 94.62 560 CYS A C 1
ATOM 4640 O O . CYS A 1 560 ? 14.305 34.719 22.984 1 94.62 560 CYS A O 1
ATOM 4642 N N . ARG A 1 561 ? 15.227 32.75 22.984 1 94.56 561 ARG A N 1
ATOM 4643 C CA . ARG A 1 561 ? 15.492 32.719 24.422 1 94.56 561 ARG A CA 1
ATOM 4644 C C . ARG A 1 561 ? 16.469 33.812 24.812 1 94.56 561 ARG A C 1
ATOM 4646 O O . ARG A 1 561 ? 16.375 34.375 25.922 1 94.56 561 ARG A O 1
ATOM 4653 N N . HIS A 1 562 ? 17.344 34.281 23.984 1 94.25 562 HIS A N 1
ATOM 4654 C CA . HIS A 1 562 ? 18.359 35.281 24.281 1 94.25 562 HIS A CA 1
ATOM 4655 C C . HIS A 1 562 ? 17.734 36.688 24.406 1 94.25 562 HIS A C 1
ATOM 4657 O O . HIS A 1 562 ? 18.016 37.406 25.375 1 94.25 562 HIS A O 1
ATOM 4663 N N . ILE A 1 563 ? 16.906 37 23.469 1 95.56 563 ILE A N 1
ATOM 4664 C CA . ILE A 1 563 ? 16.219 38.281 23.516 1 95.56 563 ILE A CA 1
ATOM 4665 C C . ILE A 1 563 ? 15.297 38.312 24.734 1 95.56 563 ILE A C 1
ATOM 4667 O O . ILE A 1 563 ? 15.25 39.312 25.453 1 95.56 563 ILE A O 1
ATOM 4671 N N . LEU A 1 564 ? 14.633 37.219 24.922 1 95.19 564 LEU A N 1
ATOM 4672 C CA . LEU A 1 564 ? 13.711 37.156 26.047 1 95.19 564 LEU A CA 1
ATOM 4673 C C . LEU A 1 564 ? 14.453 37.281 27.375 1 95.19 564 LEU A C 1
ATOM 4675 O O . LEU A 1 564 ? 13.938 37.844 28.328 1 95.19 564 LEU A O 1
ATOM 4679 N N . SER A 1 565 ? 15.625 36.688 27.406 1 94.25 565 SER A N 1
ATOM 4680 C CA . SER A 1 565 ? 16.438 36.812 28.609 1 94.25 565 SER A CA 1
ATOM 4681 C C . SER A 1 565 ? 16.797 38.281 28.891 1 94.25 565 SER A C 1
ATOM 4683 O O . SER A 1 565 ? 16.781 38.719 30.031 1 94.25 565 SER A O 1
ATOM 4685 N N . VAL A 1 566 ? 17.125 39.062 27.906 1 94.81 566 VAL A N 1
ATOM 4686 C CA . VAL A 1 566 ? 17.438 40.469 28.047 1 94.81 566 VAL A CA 1
ATOM 4687 C C . VAL A 1 566 ? 16.188 41.219 28.516 1 94.81 566 VAL A C 1
ATOM 4689 O O . VAL A 1 566 ? 16.281 42.094 29.391 1 94.81 566 VAL A O 1
ATOM 4692 N N . PHE A 1 567 ? 15.031 40.906 27.906 1 94 567 PHE A N 1
ATOM 4693 C CA . PHE A 1 567 ? 13.781 41.531 28.328 1 94 567 PHE A CA 1
ATOM 4694 C C . PHE A 1 567 ? 13.531 41.312 29.812 1 94 567 PHE A C 1
ATOM 4696 O O . PHE A 1 567 ? 13.133 42.219 30.531 1 94 567 PHE A O 1
ATOM 4703 N N . LEU A 1 568 ? 13.773 40.094 30.25 1 91.62 568 LEU A N 1
ATOM 4704 C CA . LEU A 1 568 ? 13.547 39.75 31.641 1 91.62 568 LEU A CA 1
ATOM 4705 C C . LEU A 1 568 ? 14.492 40.5 32.562 1 91.62 568 LEU A C 1
ATOM 4707 O O . LEU A 1 568 ? 14.07 41.031 33.625 1 91.62 568 LEU A O 1
ATOM 4711 N N . HIS A 1 569 ? 15.703 40.625 32.25 1 91.44 569 HIS A N 1
ATOM 4712 C CA . HIS A 1 569 ? 16.703 41.281 33.094 1 91.44 569 HIS A CA 1
ATOM 4713 C C . HIS A 1 569 ? 16.5 42.812 33.125 1 91.44 569 HIS A C 1
ATOM 4715 O O . HIS A 1 569 ? 16.844 43.469 34.094 1 91.44 569 HIS A O 1
ATOM 4721 N N . LYS A 1 570 ? 15.969 43.281 32.062 1 92.12 570 LYS A N 1
ATOM 4722 C CA . LYS A 1 570 ? 15.742 44.75 32 1 92.12 570 LYS A CA 1
ATOM 4723 C C . LYS A 1 570 ? 14.32 45.094 32.406 1 92.12 570 LYS A C 1
ATOM 4725 O O . LYS A 1 570 ? 13.883 46.219 32.25 1 92.12 570 LYS A O 1
ATOM 4730 N N . ASP A 1 571 ? 13.508 44.156 32.875 1 89.31 571 ASP A N 1
ATOM 4731 C CA . ASP A 1 571 ? 12.141 44.281 33.375 1 89.31 571 ASP A CA 1
ATOM 4732 C C . ASP A 1 571 ? 11.227 44.875 32.281 1 89.31 571 ASP A C 1
ATOM 4734 O O . ASP A 1 571 ? 10.492 45.844 32.531 1 89.31 571 ASP A O 1
ATOM 4738 N N . TYR A 1 572 ? 11.484 44.438 31.125 1 91.06 572 TYR A N 1
ATOM 4739 C CA . TYR A 1 572 ? 10.625 44.781 30 1 91.06 572 TYR A CA 1
ATOM 4740 C C . TYR A 1 572 ? 9.477 43.781 29.859 1 91.06 572 TYR A C 1
ATOM 4742 O O . TYR A 1 572 ? 9.695 42.625 29.531 1 91.06 572 TYR A O 1
ATOM 4750 N N . TYR A 1 573 ? 8.234 44.25 30 1 89.62 573 TYR A N 1
ATOM 4751 C CA . TYR A 1 573 ? 7.141 43.312 30.172 1 89.62 573 TYR A CA 1
ATOM 4752 C C . TYR A 1 573 ? 6.164 43.375 29.016 1 89.62 573 TYR A C 1
ATOM 4754 O O . TYR A 1 573 ? 5.047 42.875 29.094 1 89.62 573 TYR A O 1
ATOM 4762 N N . LYS A 1 574 ? 6.574 43.969 27.906 1 92.19 574 LYS A N 1
ATOM 4763 C CA . LYS A 1 574 ? 5.707 44.062 26.734 1 92.19 574 LYS A CA 1
ATOM 4764 C C . LYS A 1 574 ? 6.449 43.656 25.469 1 92.19 574 LYS A C 1
ATOM 4766 O O . LYS A 1 574 ? 7.539 44.188 25.188 1 92.19 574 LYS A O 1
ATOM 4771 N N . ILE A 1 575 ? 5.812 42.812 24.766 1 93.25 575 ILE A N 1
ATOM 4772 C CA . ILE A 1 575 ? 6.395 42.406 23.5 1 93.25 575 ILE A CA 1
ATOM 4773 C C . ILE A 1 575 ? 5.953 43.375 22.391 1 93.25 575 ILE A C 1
ATOM 4775 O O . ILE A 1 575 ? 4.758 43.531 22.125 1 93.25 575 ILE A O 1
ATOM 4779 N N . PRO A 1 576 ? 6.859 43.969 21.828 1 92 576 PRO A N 1
ATOM 4780 C CA . PRO A 1 576 ? 6.469 44.812 20.703 1 92 576 PRO A CA 1
ATOM 4781 C C . PRO A 1 576 ? 5.742 44.031 19.594 1 92 576 PRO A C 1
ATOM 4783 O O . PRO A 1 576 ? 6.055 42.875 19.344 1 92 576 PRO A O 1
ATOM 4786 N N . SER A 1 577 ? 4.863 44.688 18.859 1 89.38 577 SER A N 1
ATOM 4787 C CA . SER A 1 577 ? 3.99 44.062 17.875 1 89.38 577 SER A CA 1
ATOM 4788 C C . SER A 1 577 ? 4.789 43.5 16.703 1 89.38 577 SER A C 1
ATOM 4790 O O . SER A 1 577 ? 4.363 42.562 16.031 1 89.38 577 SER A O 1
ATOM 4792 N N . ILE A 1 578 ? 5.949 44.062 16.5 1 90 578 ILE A N 1
ATOM 4793 C CA . ILE A 1 578 ? 6.781 43.656 15.383 1 90 578 ILE A CA 1
ATOM 4794 C C . ILE A 1 578 ? 7.227 42.219 15.586 1 90 578 ILE A C 1
ATOM 4796 O O . ILE A 1 578 ? 7.52 41.5 14.609 1 90 578 ILE A O 1
ATOM 4800 N N . TYR A 1 579 ? 7.227 41.75 16.844 1 93.81 579 TYR A N 1
ATOM 4801 C CA . TYR A 1 579 ? 7.719 40.438 17.141 1 93.81 579 TYR A CA 1
ATOM 4802 C C . TYR A 1 579 ? 6.57 39.438 17.234 1 93.81 579 TYR A C 1
ATOM 4804 O O . TYR A 1 579 ? 6.758 38.281 17.672 1 93.81 579 TYR A O 1
ATOM 4812 N N . LEU A 1 580 ? 5.43 39.844 16.859 1 92.5 580 LEU A N 1
ATOM 4813 C CA . LEU A 1 580 ? 4.242 39 16.766 1 92.5 580 LEU A CA 1
ATOM 4814 C C . LEU A 1 580 ? 3.656 39.031 15.367 1 92.5 580 LEU A C 1
ATOM 4816 O O . LEU A 1 580 ? 2.604 39.656 15.141 1 92.5 580 LEU A O 1
ATOM 4820 N N . PRO A 1 581 ? 4.328 38.281 14.516 1 91.56 581 PRO A N 1
ATOM 4821 C CA . PRO A 1 581 ? 3.871 38.312 13.125 1 91.56 581 PRO A CA 1
ATOM 4822 C C . PRO A 1 581 ? 2.436 37.812 12.969 1 91.56 581 PRO A C 1
ATOM 4824 O O . PRO A 1 581 ? 2.027 36.875 13.641 1 91.56 581 PRO A O 1
ATOM 4827 N N . LEU A 1 582 ? 1.743 38.375 12.023 1 88.81 582 LEU A N 1
ATOM 4828 C CA . LEU A 1 582 ? 0.328 38.125 11.797 1 88.81 582 LEU A CA 1
ATOM 4829 C C . LEU A 1 582 ? 0.109 36.656 11.406 1 88.81 582 LEU A C 1
ATOM 4831 O O . LEU A 1 582 ? -0.919 36.062 11.742 1 88.81 582 LEU A O 1
ATOM 4835 N N . ARG A 1 583 ? 1.054 36.094 10.805 1 89.75 583 ARG A N 1
ATOM 4836 C CA . ARG A 1 583 ? 0.88 34.719 10.305 1 89.75 583 ARG A CA 1
ATOM 4837 C C . ARG A 1 583 ? 0.728 33.75 11.461 1 89.75 583 ARG A C 1
ATOM 4839 O O . ARG A 1 583 ? 0.144 32.656 11.297 1 89.75 583 ARG A O 1
ATOM 4846 N N . TRP A 1 584 ? 1.337 34.062 12.539 1 92.81 584 TRP A N 1
ATOM 4847 C CA . TRP A 1 584 ? 1.33 33.156 13.664 1 92.81 584 TRP A CA 1
ATOM 4848 C C . TRP A 1 584 ? 0.21 33.469 14.641 1 92.81 584 TRP A C 1
ATOM 4850 O O . TRP A 1 584 ? 0.042 32.812 15.664 1 92.81 584 TRP A O 1
ATOM 4860 N N . CYS A 1 585 ? -0.542 34.5 14.344 1 91.69 585 CYS A N 1
ATOM 4861 C CA . CYS A 1 585 ? -1.584 34.969 15.25 1 91.69 585 CYS A CA 1
ATOM 4862 C C . CYS A 1 585 ? -2.895 34.25 15.008 1 91.69 585 CYS A C 1
ATOM 4864 O O . CYS A 1 585 ? -3.059 33.594 13.969 1 91.69 585 CYS A O 1
ATOM 4866 N N . ARG A 1 586 ? -3.727 34.344 15.898 1 87.19 586 ARG A N 1
ATOM 4867 C CA . ARG A 1 586 ? -5.055 33.75 15.82 1 87.19 586 ARG A CA 1
ATOM 4868 C C . ARG A 1 586 ? -5.855 34.344 14.672 1 87.19 586 ARG A C 1
ATOM 4870 O O . ARG A 1 586 ? -5.645 35.5 14.289 1 87.19 586 ARG A O 1
ATOM 4877 N N . GLU A 1 587 ? -6.75 33.562 14.164 1 79.69 587 GLU A N 1
ATOM 4878 C CA . GLU A 1 587 ? -7.5 33.938 12.969 1 79.69 587 GLU A CA 1
ATOM 4879 C C . GLU A 1 587 ? -8.336 35.188 13.219 1 79.69 587 GLU A C 1
ATOM 4881 O O . GLU A 1 587 ? -8.547 36 12.312 1 79.69 587 GLU A O 1
ATOM 4886 N N . THR A 1 588 ? -8.797 35.344 14.375 1 73.69 588 THR A N 1
ATOM 4887 C CA . THR A 1 588 ? -9.633 36.5 14.711 1 73.69 588 THR A CA 1
ATOM 4888 C C . THR A 1 588 ? -8.859 37.812 14.516 1 73.69 588 THR A C 1
ATOM 4890 O O . THR A 1 588 ? -9.453 38.875 14.281 1 73.69 588 THR A O 1
ATOM 4893 N N . LEU A 1 589 ? -7.59 37.625 14.586 1 74.44 589 LEU A N 1
ATOM 4894 C CA . LEU A 1 589 ? -6.754 38.812 14.484 1 74.44 589 LEU A CA 1
ATOM 4895 C C . LEU A 1 589 ? -6.262 39 13.055 1 74.44 589 LEU A C 1
ATOM 4897 O O . LEU A 1 589 ? -5.738 40.062 12.719 1 74.44 589 LEU A O 1
ATOM 4901 N N . GLN A 1 590 ? -6.426 37.938 12.344 1 71.62 590 GLN A N 1
ATOM 4902 C CA . GLN A 1 590 ? -5.949 38.031 10.961 1 71.62 590 GLN A CA 1
ATOM 4903 C C . GLN A 1 590 ? -6.965 38.75 10.078 1 71.62 590 GLN A C 1
ATOM 4905 O O . GLN A 1 590 ? -8.164 38.5 10.172 1 71.62 590 GLN A O 1
ATOM 4910 N N . SER A 1 591 ? -6.742 40.062 9.922 1 60.94 591 SER A N 1
ATOM 4911 C CA . SER A 1 591 ? -7.633 40.875 9.086 1 60.94 591 SER A CA 1
ATOM 4912 C C . SER A 1 591 ? -7.934 40.156 7.766 1 60.94 591 SER A C 1
ATOM 4914 O O . SER A 1 591 ? -7.086 39.438 7.234 1 60.94 591 SER A O 1
ATOM 4916 N N . GLU A 1 592 ? -9.227 39.969 7.445 1 54.78 592 GLU A N 1
ATOM 4917 C CA . GLU A 1 592 ? -9.648 39.562 6.113 1 54.78 592 GLU A CA 1
ATOM 4918 C C . GLU A 1 592 ? -8.953 40.375 5.027 1 54.78 592 GLU A C 1
ATOM 4920 O O . GLU A 1 592 ? -9.25 41.562 4.844 1 54.78 592 GLU A O 1
ATOM 4925 N N . GLU A 1 593 ? -7.742 40.375 4.973 1 50.53 593 GLU A N 1
ATOM 4926 C CA . GLU A 1 593 ? -7.176 41.156 3.865 1 50.53 593 GLU A CA 1
ATOM 4927 C C . GLU A 1 593 ? -7.953 40.906 2.576 1 50.53 593 GLU A C 1
ATOM 4929 O O . GLU A 1 593 ? -8.281 39.781 2.248 1 50.53 593 GLU A O 1
ATOM 4934 N N . GLU A 1 594 ? -8.648 41.938 2.146 1 49.81 594 GLU A N 1
ATOM 4935 C CA . GLU A 1 594 ? -9.375 42.031 0.882 1 49.81 594 GLU A CA 1
ATOM 4936 C C . GLU A 1 594 ? -8.555 41.438 -0.263 1 49.81 594 GLU A C 1
ATOM 4938 O O . GLU A 1 594 ? -7.406 41.844 -0.473 1 49.81 594 GLU A O 1
ATOM 4943 N N . THR A 1 595 ? -8.797 40.281 -0.562 1 52.16 595 THR A N 1
ATOM 4944 C CA . THR A 1 595 ? -8.219 39.719 -1.783 1 52.16 595 THR A CA 1
ATOM 4945 C C . THR A 1 595 ? -8.211 40.75 -2.896 1 52.16 595 THR A C 1
ATOM 4947 O O . THR A 1 595 ? -9.219 41.406 -3.148 1 52.16 595 THR A O 1
ATOM 4950 N N . PRO A 1 596 ? -7.062 41.312 -3.207 1 49.59 596 PRO A N 1
ATOM 4951 C CA . PRO A 1 596 ? -7.055 42.281 -4.305 1 49.59 596 PRO A CA 1
ATOM 4952 C C . PRO A 1 596 ? -8 41.875 -5.438 1 49.59 596 PRO A C 1
ATOM 4954 O O . PRO A 1 596 ? -8.211 40.688 -5.695 1 49.59 596 PRO A O 1
ATOM 4957 N N . ARG A 1 597 ? -8.953 42.781 -5.66 1 47.03 597 ARG A N 1
ATOM 4958 C CA . ARG A 1 597 ? -9.766 42.656 -6.867 1 47.03 597 ARG A CA 1
ATOM 4959 C C . ARG A 1 597 ? -8.906 42.281 -8.07 1 47.03 597 ARG A C 1
ATOM 4961 O O . ARG A 1 597 ? -8 43.031 -8.445 1 47.03 597 ARG A O 1
ATOM 4968 N N . LEU A 1 598 ? -8.539 41.094 -8.281 1 45.56 598 LEU A N 1
ATOM 4969 C CA . LEU A 1 598 ? -7.652 40.594 -9.328 1 45.56 598 LEU A CA 1
ATOM 4970 C C . LEU A 1 598 ? -8.258 40.844 -10.711 1 45.56 598 LEU A C 1
ATOM 4972 O O . LEU A 1 598 ? -9.367 40.375 -10.984 1 45.56 598 LEU A O 1
ATOM 4976 N N . ASP A 1 599 ? -8.055 42 -11.273 1 40.91 599 ASP A N 1
ATOM 4977 C CA . ASP A 1 599 ? -8.234 42.062 -12.719 1 40.91 599 ASP A CA 1
ATOM 4978 C C . ASP A 1 599 ? -7.523 40.906 -13.406 1 40.91 599 ASP A C 1
ATOM 4980 O O . ASP A 1 599 ? -6.305 40.938 -13.602 1 40.91 599 ASP A O 1
ATOM 4984 N N . ILE A 1 600 ? -7.805 39.75 -13.141 1 41.41 600 ILE A N 1
ATOM 4985 C CA . ILE A 1 600 ? -7.199 38.531 -13.617 1 41.41 600 ILE A CA 1
ATOM 4986 C C . ILE A 1 600 ? -7.246 38.469 -15.148 1 41.41 600 ILE A C 1
ATOM 4988 O O . ILE A 1 600 ? -8.328 38.469 -15.742 1 41.41 600 ILE A O 1
ATOM 4992 N N . GLU A 1 601 ? -6.363 39.094 -15.797 1 38.25 601 GLU A N 1
ATOM 4993 C CA . GLU A 1 601 ? -6.266 38.75 -17.219 1 38.25 601 GLU A CA 1
ATOM 4994 C C . GLU A 1 601 ? -6.234 37.219 -17.422 1 38.25 601 GLU A C 1
ATOM 4996 O O . GLU A 1 601 ? -5.355 36.531 -16.891 1 38.25 601 GLU A O 1
ATOM 5001 N N . ILE A 1 602 ? -7.254 36.625 -17.531 1 41.34 602 ILE A N 1
ATOM 5002 C CA . ILE A 1 602 ? -7.484 35.25 -17.922 1 41.34 602 ILE A CA 1
ATOM 5003 C C . ILE A 1 602 ? -6.508 34.844 -19.031 1 41.34 602 ILE A C 1
ATOM 5005 O O . ILE A 1 602 ? -6.559 35.406 -20.141 1 41.34 602 ILE A O 1
ATOM 5009 N N . LEU A 1 603 ? -5.387 34.656 -18.797 1 40.72 603 LEU A N 1
ATOM 5010 C CA . LEU A 1 603 ? -4.547 34.125 -19.859 1 40.72 603 LEU A CA 1
ATOM 5011 C C . LEU A 1 603 ? -5.219 32.938 -20.562 1 40.72 603 LEU A C 1
ATOM 5013 O O . LEU A 1 603 ? -4.754 31.812 -20.453 1 40.72 603 LEU A O 1
ATOM 5017 N N . VAL A 1 604 ? -6.43 32.75 -20.328 1 44.44 604 VAL A N 1
ATOM 5018 C CA . VAL A 1 604 ? -7.059 31.594 -20.984 1 44.44 604 VAL A CA 1
ATOM 5019 C C . VAL A 1 604 ? -7.121 31.828 -22.484 1 44.44 604 VAL A C 1
ATOM 5021 O O . VAL A 1 604 ? -8.125 32.312 -23 1 44.44 604 VAL A O 1
ATOM 5024 N N . ASP A 1 605 ? -6.316 32.469 -23.125 1 44.66 605 ASP A N 1
ATOM 5025 C CA . ASP A 1 605 ? -6.723 32.844 -24.469 1 44.66 605 ASP A CA 1
ATOM 5026 C C . ASP A 1 605 ? -6.902 31.625 -25.359 1 44.66 605 ASP A C 1
ATOM 5028 O O . ASP A 1 605 ? -7.195 31.75 -26.547 1 44.66 605 ASP A O 1
ATOM 5032 N N . LYS A 1 606 ? -6.453 30.453 -24.953 1 52.28 606 LYS A N 1
ATOM 5033 C CA . LYS A 1 606 ? -6.48 29.547 -26.094 1 52.28 606 LYS A CA 1
ATOM 5034 C C . LYS A 1 606 ? -7.727 28.656 -26.062 1 52.28 606 LYS A C 1
ATOM 5036 O O . LYS A 1 606 ? -8.18 28.25 -25 1 52.28 606 LYS A O 1
ATOM 5041 N N . PRO A 1 607 ? -8.492 28.672 -27.125 1 59.03 607 PRO A N 1
ATOM 5042 C CA . PRO A 1 607 ? -9.68 27.828 -27.234 1 59.03 607 PRO A CA 1
ATOM 5043 C C . PRO A 1 607 ? -9.406 26.391 -26.797 1 59.03 607 PRO A C 1
ATOM 5045 O O . PRO A 1 607 ? -8.391 25.797 -27.188 1 59.03 607 PRO A O 1
ATOM 5048 N N . ILE A 1 608 ? -10.047 26.016 -25.562 1 63.34 608 ILE A N 1
ATOM 5049 C CA . ILE A 1 608 ? -9.961 24.656 -25.016 1 63.34 608 ILE A CA 1
ATOM 5050 C C . ILE A 1 608 ? -10.312 23.641 -26.078 1 63.34 608 ILE A C 1
ATOM 5052 O O . ILE A 1 608 ? -9.922 22.469 -25.984 1 63.34 608 ILE A O 1
ATOM 5056 N N . GLY A 1 609 ? -10.781 24.203 -27.25 1 64.44 609 GLY A N 1
ATOM 5057 C CA . GLY A 1 609 ? -11.211 23.266 -28.266 1 64.44 609 GLY A CA 1
ATOM 5058 C C . GLY A 1 609 ? -10.062 22.5 -28.906 1 64.44 609 GLY A C 1
ATOM 5059 O O . GLY A 1 609 ? -9.008 23.078 -29.172 1 64.44 609 GLY A O 1
ATOM 5060 N N . ASP A 1 610 ? -9.977 21.219 -28.891 1 73.88 610 ASP A N 1
ATOM 5061 C CA . ASP A 1 610 ? -9.188 20.234 -29.625 1 73.88 610 ASP A CA 1
ATOM 5062 C C . ASP A 1 610 ? -7.84 19.984 -28.953 1 73.88 610 ASP A C 1
ATOM 5064 O O . ASP A 1 610 ? -6.828 19.781 -29.641 1 73.88 610 ASP A O 1
ATOM 5068 N N . VAL A 1 611 ? -7.637 20.234 -27.625 1 82.12 611 VAL A N 1
ATOM 5069 C CA . VAL A 1 611 ? -6.371 19.922 -26.969 1 82.12 611 VAL A CA 1
ATOM 5070 C C . VAL A 1 611 ? -6.23 18.406 -26.828 1 82.12 611 VAL A C 1
ATOM 5072 O O . VAL A 1 611 ? -7.141 17.734 -26.344 1 82.12 611 VAL A O 1
ATOM 5075 N N . GLN A 1 612 ? -5.129 17.953 -27.359 1 81.31 612 GLN A N 1
ATOM 5076 C CA . GLN A 1 612 ? -4.871 16.531 -27.344 1 81.31 612 GLN A CA 1
ATOM 5077 C C . GLN A 1 612 ? -4.164 16.109 -26.047 1 81.31 612 GLN A C 1
ATOM 5079 O O . GLN A 1 612 ? -3.582 16.953 -25.359 1 81.31 612 GLN A O 1
ATOM 5084 N N . CYS A 1 613 ? -4.289 14.859 -25.734 1 79.38 613 CYS A N 1
ATOM 5085 C CA . CYS A 1 613 ? -3.648 14.297 -24.547 1 79.38 613 CYS A CA 1
ATOM 5086 C C . CYS A 1 613 ? -2.133 14.281 -24.703 1 79.38 613 CYS A C 1
ATOM 5088 O O . CYS A 1 613 ? -1.618 14.141 -25.812 1 79.38 613 CYS A O 1
ATOM 5090 N N . PRO A 1 614 ? -1.422 14.531 -23.594 1 78.56 614 PRO A N 1
ATOM 5091 C CA . PRO A 1 614 ? 0.041 14.547 -23.656 1 78.56 614 PRO A CA 1
ATOM 5092 C C . PRO A 1 614 ? 0.635 13.164 -23.906 1 78.56 614 PRO A C 1
ATOM 5094 O O . PRO A 1 614 ? -0.004 12.148 -23.609 1 78.56 614 PRO A O 1
ATOM 5097 N N . PRO A 1 615 ? 1.776 13.227 -24.5 1 75.94 615 PRO A N 1
ATOM 5098 C CA . PRO A 1 615 ? 2.484 11.945 -24.609 1 75.94 615 PRO A CA 1
ATOM 5099 C C . PRO A 1 615 ? 3.066 11.477 -23.281 1 75.94 615 PRO A C 1
ATOM 5101 O O . PRO A 1 615 ? 3.133 12.242 -22.328 1 75.94 615 PRO A O 1
ATOM 5104 N N . ILE A 1 616 ? 3.424 10.344 -23.109 1 68.56 616 ILE A N 1
ATOM 5105 C CA . ILE A 1 616 ? 4.008 9.805 -21.875 1 68.56 616 ILE A CA 1
ATOM 5106 C C . ILE A 1 616 ? 5.359 10.461 -21.625 1 68.56 616 ILE A C 1
ATOM 5108 O O . ILE A 1 616 ? 6.203 10.547 -22.516 1 68.56 616 ILE A O 1
ATOM 5112 N N . SER A 1 617 ? 5.516 11.094 -20.453 1 70.44 617 SER A N 1
ATOM 5113 C CA . SER A 1 617 ? 6.723 11.836 -20.094 1 70.44 617 SER A CA 1
ATOM 5114 C C . SER A 1 617 ? 7.852 10.891 -19.703 1 70.44 617 SER A C 1
ATOM 5116 O O . SER A 1 617 ? 7.605 9.82 -19.141 1 70.44 617 SER A O 1
ATOM 5118 N N . ILE A 1 618 ? 9.086 11.305 -20 1 58.75 618 ILE A N 1
ATOM 5119 C CA . ILE A 1 618 ? 10.266 10.523 -19.656 1 58.75 618 ILE A CA 1
ATOM 5120 C C . ILE A 1 618 ? 10.781 10.953 -18.281 1 58.75 618 ILE A C 1
ATOM 5122 O O . ILE A 1 618 ? 10.969 12.148 -18.031 1 58.75 618 ILE A O 1
ATOM 5126 N N . THR A 1 619 ? 10.695 10.32 -17.25 1 55.81 619 THR A N 1
ATOM 5127 C CA . THR A 1 619 ? 11.125 10.656 -15.891 1 55.81 619 THR A CA 1
ATOM 5128 C C . THR A 1 619 ? 12.633 10.898 -15.852 1 55.81 619 THR A C 1
ATOM 5130 O O . THR A 1 619 ? 13.375 10.312 -16.641 1 55.81 619 THR A O 1
ATOM 5133 N N . LYS A 1 620 ? 12.836 12.008 -15.008 1 55.84 620 LYS A N 1
ATOM 5134 C CA . LYS A 1 620 ? 14.25 12.266 -14.727 1 55.84 620 LYS A CA 1
ATOM 5135 C C . LYS A 1 620 ? 14.844 11.164 -13.852 1 55.84 620 LYS A C 1
ATOM 5137 O O . LYS A 1 620 ? 14.148 10.586 -13.016 1 55.84 620 LYS A O 1
ATOM 5142 N N . GLY A 1 621 ? 15.984 10.938 -14.055 1 47.44 621 GLY A N 1
ATOM 5143 C CA . GLY A 1 621 ? 16.75 10.016 -13.227 1 47.44 621 GLY A CA 1
ATOM 5144 C C . GLY A 1 621 ? 16.734 8.594 -13.75 1 47.44 621 GLY A C 1
ATOM 5145 O O . GLY A 1 621 ? 16.094 8.297 -14.75 1 47.44 621 GLY A O 1
ATOM 5146 N N . ARG A 1 622 ? 17.469 8.008 -13.055 1 39.41 622 ARG A N 1
ATOM 5147 C CA . ARG A 1 622 ? 17.625 6.602 -13.422 1 39.41 622 ARG A CA 1
ATOM 5148 C C . ARG A 1 622 ? 16.328 5.832 -13.203 1 39.41 622 ARG A C 1
ATOM 5150 O O . ARG A 1 622 ? 15.641 6.039 -12.203 1 39.41 622 ARG A O 1
ATOM 5157 N N . PRO A 1 623 ? 15.68 5.414 -14.172 1 39.81 623 PRO A N 1
ATOM 5158 C CA . PRO A 1 623 ? 14.438 4.648 -14.055 1 39.81 623 PRO A CA 1
ATOM 5159 C C . PRO A 1 623 ? 14.32 3.922 -12.711 1 39.81 623 PRO A C 1
ATOM 5161 O O . PRO A 1 623 ? 15.328 3.543 -12.117 1 39.81 623 PRO A O 1
ATOM 5164 N N . LYS A 1 624 ? 13.086 4.145 -12.023 1 38.91 624 LYS A N 1
ATOM 5165 C CA . LYS A 1 624 ? 12.883 3.602 -10.68 1 38.91 624 LYS A CA 1
ATOM 5166 C C . LYS A 1 624 ? 13.555 2.242 -10.523 1 38.91 624 LYS A C 1
ATOM 5168 O O . LYS A 1 624 ? 14.047 1.907 -9.445 1 38.91 624 LYS A O 1
ATOM 5173 N N . THR A 1 625 ? 13.461 1.535 -11.578 1 34.91 625 THR A N 1
ATOM 5174 C CA . THR A 1 625 ? 14.07 0.21 -11.602 1 34.91 625 THR A CA 1
ATOM 5175 C C . THR A 1 625 ? 15.578 0.308 -11.422 1 34.91 625 THR A C 1
ATOM 5177 O O . THR A 1 625 ? 16.234 -0.682 -11.094 1 34.91 625 THR A O 1
ATOM 5180 N N . LYS A 1 626 ? 16.094 1.649 -11.656 1 37.38 626 LYS A N 1
ATOM 5181 C CA . LYS A 1 626 ? 17.531 1.87 -11.641 1 37.38 626 LYS A CA 1
ATOM 5182 C C . LYS A 1 626 ? 17.953 2.734 -10.453 1 37.38 626 LYS A C 1
ATOM 5184 O O . LYS A 1 626 ? 19.109 3.111 -10.328 1 37.38 626 LYS A O 1
ATOM 5189 N N . ARG A 1 627 ? 17.078 3.348 -9.828 1 38.94 627 ARG A N 1
ATOM 5190 C CA . ARG A 1 627 ? 17.422 4.305 -8.781 1 38.94 627 ARG A CA 1
ATOM 5191 C C . ARG A 1 627 ? 17.891 3.588 -7.52 1 38.94 627 ARG A C 1
ATOM 5193 O O . ARG A 1 627 ? 17.312 2.564 -7.137 1 38.94 627 ARG A O 1
ATOM 5200 N N . LEU A 1 628 ? 19.047 3.893 -6.941 1 34.88 628 LEU A N 1
ATOM 5201 C CA . LEU A 1 628 ? 19.641 3.455 -5.684 1 34.88 628 LEU A CA 1
ATOM 5202 C C . LEU A 1 628 ? 18.812 3.93 -4.492 1 34.88 628 LEU A C 1
ATOM 5204 O O . LEU A 1 628 ? 18.453 5.105 -4.414 1 34.88 628 LEU A O 1
ATOM 5208 N N . LYS A 1 629 ? 17.953 3.221 -3.967 1 35.44 629 LYS A N 1
ATOM 5209 C CA . LYS A 1 629 ? 17.234 3.678 -2.783 1 35.44 629 LYS A CA 1
ATOM 5210 C C . LYS A 1 629 ? 18.172 4.344 -1.787 1 35.44 629 LYS A C 1
ATOM 5212 O O . LYS A 1 629 ? 19.281 3.848 -1.545 1 35.44 629 LYS A O 1
ATOM 5217 N N . GLY A 1 630 ? 17.984 5.648 -1.511 1 28.38 630 GLY A N 1
ATOM 5218 C CA . GLY A 1 630 ? 18.859 6.383 -0.604 1 28.38 630 GLY A CA 1
ATOM 5219 C C . GLY A 1 630 ? 18.844 5.836 0.81 1 28.38 630 GLY A C 1
ATOM 5220 O O . GLY A 1 630 ? 18 5 1.15 1 28.38 630 GLY A O 1
ATOM 5221 N N . GLY A 1 631 ? 19.797 6.191 1.659 1 28.17 631 GLY A N 1
ATOM 5222 C CA . GLY A 1 631 ? 20.094 5.855 3.043 1 28.17 631 GLY A CA 1
ATOM 5223 C C . GLY A 1 631 ? 18.922 6.098 3.979 1 28.17 631 GLY A C 1
ATOM 5224 O O . GLY A 1 631 ? 18.734 5.359 4.945 1 28.17 631 GLY A O 1
ATOM 5225 N N . LYS A 1 632 ? 18.203 7.129 3.773 1 32.12 632 LYS A N 1
ATOM 5226 C CA . LYS A 1 632 ? 17.172 7.488 4.746 1 32.12 632 LYS A CA 1
ATOM 5227 C C . LYS A 1 632 ? 15.984 6.535 4.668 1 32.12 632 LYS A C 1
ATOM 5229 O O . LYS A 1 632 ? 15.211 6.418 5.621 1 32.12 632 LYS A O 1
ATOM 5234 N N . GLU A 1 633 ? 15.656 6.105 3.525 1 33.5 633 GLU A N 1
ATOM 5235 C CA . GLU A 1 633 ? 14.492 5.23 3.375 1 33.5 633 GLU A CA 1
ATOM 5236 C C . GLU A 1 633 ? 14.695 3.912 4.113 1 33.5 633 GLU A C 1
ATOM 5238 O O . GLU A 1 633 ? 13.727 3.236 4.465 1 33.5 633 GLU A O 1
ATOM 5243 N N . THR A 1 634 ? 15.953 3.551 4.355 1 31.16 634 THR A N 1
ATOM 5244 C CA . THR A 1 634 ? 16.359 2.414 5.176 1 31.16 634 THR A CA 1
ATOM 5245 C C . THR A 1 634 ? 16.422 2.805 6.648 1 31.16 634 THR A C 1
ATOM 5247 O O . THR A 1 634 ? 16.781 1.982 7.496 1 31.16 634 THR A O 1
ATOM 5250 N N . LYS A 1 635 ? 16.578 4.078 7.109 1 31.73 635 LYS A N 1
ATOM 5251 C CA . LYS A 1 635 ? 16.844 4.449 8.5 1 31.73 635 LYS A CA 1
ATOM 5252 C C . LYS A 1 635 ? 15.695 4.008 9.414 1 31.73 635 LYS A C 1
ATOM 5254 O O . LYS A 1 635 ? 14.539 4.336 9.164 1 31.73 635 LYS A O 1
ATOM 5259 N N . LYS A 1 636 ? 15.984 2.977 10.141 1 34.59 636 LYS A N 1
ATOM 5260 C CA . LYS A 1 636 ? 15.273 2.633 11.367 1 34.59 636 LYS A CA 1
ATOM 5261 C C . LYS A 1 636 ? 15.211 3.822 12.32 1 34.59 636 LYS A C 1
ATOM 5263 O O . LYS A 1 636 ? 16.25 4.406 12.664 1 34.59 636 LYS A O 1
ATOM 5268 N N . VAL A 1 637 ? 14.32 4.656 12.289 1 32.16 637 VAL A N 1
ATOM 5269 C CA . VAL A 1 637 ? 14.25 5.582 13.414 1 32.16 637 VAL A CA 1
ATOM 5270 C C . VAL A 1 637 ? 14.547 4.844 14.719 1 32.16 637 VAL A C 1
ATOM 5272 O O . VAL A 1 637 ? 13.82 3.922 15.094 1 32.16 637 VAL A O 1
ATOM 5275 N N . THR A 1 638 ? 15.742 4.598 14.992 1 35.94 638 THR A N 1
ATOM 5276 C CA . THR A 1 638 ? 16.109 4.145 16.328 1 35.94 638 THR A CA 1
ATOM 5277 C C . THR A 1 638 ? 15.414 4.977 17.391 1 35.94 638 THR A C 1
ATOM 5279 O O . THR A 1 638 ? 15.617 6.191 17.469 1 35.94 638 THR A O 1
ATOM 5282 N N . LYS A 1 639 ? 14.234 4.582 17.734 1 40.12 639 LYS A N 1
ATOM 5283 C CA . LYS A 1 639 ? 13.586 5.23 18.875 1 40.12 639 LYS A CA 1
ATOM 5284 C C . LYS A 1 639 ? 14.469 5.184 20.109 1 40.12 639 LYS A C 1
ATOM 5286 O O . LYS A 1 639 ? 15.086 4.156 20.406 1 40.12 639 LYS A O 1
ATOM 5291 N N . SER A 1 640 ? 15.109 6.121 20.375 1 43.75 640 SER A N 1
ATOM 5292 C CA . SER A 1 640 ? 15.789 6.25 21.656 1 43.75 640 SER A CA 1
ATOM 5293 C C . SER A 1 640 ? 14.797 6.188 22.812 1 43.75 640 SER A C 1
ATOM 5295 O O . SER A 1 640 ? 13.672 6.691 22.703 1 43.75 640 SER A O 1
ATOM 5297 N N . CYS A 1 641 ? 15.109 5.344 23.688 1 47.59 641 CYS A N 1
ATOM 5298 C CA . CYS A 1 641 ? 14.312 5.246 24.906 1 47.59 641 CYS A CA 1
ATOM 5299 C C . CYS A 1 641 ? 14.242 6.586 25.625 1 47.59 641 CYS A C 1
ATOM 5301 O O . CYS A 1 641 ? 15.266 7.238 25.828 1 47.59 641 CYS A O 1
ATOM 5303 N N . GLY A 1 642 ? 13.258 7.223 25.641 1 51.72 642 GLY A N 1
ATOM 5304 C CA . GLY A 1 642 ? 13.109 8.484 26.359 1 51.72 642 GLY A CA 1
ATOM 5305 C C . GLY A 1 642 ? 13.523 8.406 27.812 1 51.72 642 GLY A C 1
ATOM 5306 O O . GLY A 1 642 ? 13.695 9.43 28.469 1 51.72 642 GLY A O 1
ATOM 5307 N N . TRP A 1 643 ? 13.602 7.145 28.328 1 54.81 643 TRP A N 1
ATOM 5308 C CA . TRP A 1 643 ? 14.023 6.969 29.703 1 54.81 643 TRP A CA 1
ATOM 5309 C C . TRP A 1 643 ? 15.531 6.805 29.812 1 54.81 643 TRP A C 1
ATOM 5311 O O . TRP A 1 643 ? 16.203 7.598 30.469 1 54.81 643 TRP A O 1
ATOM 5321 N N . CYS A 1 644 ? 16.203 5.832 29.234 1 54.59 644 CYS A N 1
ATOM 5322 C CA . CYS A 1 644 ? 17.625 5.582 29.422 1 54.59 644 CYS A CA 1
ATOM 5323 C C . CYS A 1 644 ? 18.438 6.23 28.297 1 54.59 644 CYS A C 1
ATOM 5325 O O . CYS A 1 644 ? 19.672 6.184 28.312 1 54.59 644 CYS A O 1
ATOM 5327 N N . LYS A 1 645 ? 17.797 7.02 27.422 1 57.91 645 LYS A N 1
ATOM 5328 C CA . LYS A 1 645 ? 18.375 7.77 26.297 1 57.91 645 LYS A CA 1
ATOM 5329 C C . LYS A 1 645 ? 19.188 6.855 25.391 1 57.91 645 LYS A C 1
ATOM 5331 O O . LYS A 1 645 ? 19.969 7.328 24.578 1 57.91 645 LYS A O 1
ATOM 5336 N N . LYS A 1 646 ? 19.031 5.594 25.656 1 55.12 646 LYS A N 1
ATOM 5337 C CA . LYS A 1 646 ? 19.781 4.656 24.828 1 55.12 646 LYS A CA 1
ATOM 5338 C C . LYS A 1 646 ? 18.969 4.25 23.594 1 55.12 646 LYS A C 1
ATOM 5340 O O . LYS A 1 646 ? 17.734 4.352 23.594 1 55.12 646 LYS A O 1
ATOM 5345 N N . VAL A 1 647 ? 19.625 4.078 22.547 1 55.72 647 VAL A N 1
ATOM 5346 C CA . VAL A 1 647 ? 19.062 3.834 21.234 1 55.72 647 VAL A CA 1
ATOM 5347 C C . VAL A 1 647 ? 18.672 2.363 21.094 1 55.72 647 VAL A C 1
ATOM 5349 O O . VAL A 1 647 ? 19.297 1.49 21.703 1 55.72 647 VAL A O 1
ATOM 5352 N N . GLY A 1 648 ? 17.422 1.95 20.641 1 52.94 648 GLY A N 1
ATOM 5353 C CA . GLY A 1 648 ? 17.078 0.564 20.375 1 52.94 648 GLY A CA 1
ATOM 5354 C C . GLY A 1 648 ? 15.758 0.139 21 1 52.94 648 GLY A C 1
ATOM 5355 O O . GLY A 1 648 ? 15.219 -0.918 20.672 1 52.94 648 GLY A O 1
ATOM 5356 N N . HIS A 1 649 ? 15.289 0.912 22.203 1 51.28 649 HIS A N 1
ATOM 5357 C CA . HIS A 1 649 ? 14.055 0.597 22.922 1 51.28 649 HIS A CA 1
ATOM 5358 C C . HIS A 1 649 ? 13.258 1.861 23.234 1 51.28 649 HIS A C 1
ATOM 5360 O O . HIS A 1 649 ? 13.734 2.973 23 1 51.28 649 HIS A O 1
ATOM 5366 N N . ASN A 1 650 ? 12.008 1.726 23.344 1 52.53 650 ASN A N 1
ATOM 5367 C CA . ASN A 1 650 ? 11.227 2.838 23.875 1 52.53 650 ASN A CA 1
ATOM 5368 C C . ASN A 1 650 ? 11.055 2.723 25.391 1 52.53 650 ASN A C 1
ATOM 5370 O O . ASN A 1 650 ? 11.469 1.733 25.984 1 52.53 650 ASN A O 1
ATOM 5374 N N . ILE A 1 651 ? 10.547 3.691 25.906 1 53.53 651 ILE A N 1
ATOM 5375 C CA . ILE A 1 651 ? 10.383 3.812 27.359 1 53.53 651 ILE A CA 1
ATOM 5376 C C . ILE A 1 651 ? 9.672 2.574 27.906 1 53.53 651 ILE A C 1
ATOM 5378 O O . ILE A 1 651 ? 9.984 2.104 29 1 53.53 651 ILE A O 1
ATOM 5382 N N . THR A 1 652 ? 8.805 1.945 27.25 1 56.22 652 THR A N 1
ATOM 5383 C CA . THR A 1 652 ? 8.016 0.827 27.75 1 56.22 652 THR A CA 1
ATOM 5384 C C . THR A 1 652 ? 8.836 -0.456 27.766 1 56.22 652 THR A C 1
ATOM 5386 O O . THR A 1 652 ? 8.617 -1.339 28.594 1 56.22 652 THR A O 1
ATOM 5389 N N . THR A 1 653 ? 9.75 -0.448 26.875 1 51.88 653 THR A N 1
ATOM 5390 C CA . THR A 1 653 ? 10.531 -1.678 26.797 1 51.88 653 THR A CA 1
ATOM 5391 C C . THR A 1 653 ? 11.938 -1.462 27.359 1 51.88 653 THR A C 1
ATOM 5393 O O . THR A 1 653 ? 12.852 -2.244 27.078 1 51.88 653 THR A O 1
ATOM 5396 N N . CYS A 1 654 ? 12.117 -0.365 27.922 1 49.47 654 CYS A N 1
ATOM 5397 C CA . CYS A 1 654 ? 13.414 -0.03 28.5 1 49.47 654 CYS A CA 1
ATOM 5398 C C . CYS A 1 654 ? 13.828 -1.047 29.562 1 49.47 654 CYS A C 1
ATOM 5400 O O . CYS A 1 654 ? 13.117 -1.247 30.547 1 49.47 654 CYS A O 1
ATOM 5402 N N . PRO A 1 655 ? 14.688 -1.965 29.219 1 51.53 655 PRO A N 1
ATOM 5403 C CA . PRO A 1 655 ? 15.117 -2.92 30.25 1 51.53 655 PRO A CA 1
ATOM 5404 C C . PRO A 1 655 ? 15.492 -2.246 31.562 1 51.53 655 PRO A C 1
ATOM 5406 O O . PRO A 1 655 ? 15.523 -2.898 32.594 1 51.53 655 PRO A O 1
ATOM 5409 N N . GLU A 1 656 ? 16.141 -1.066 31.391 1 46.69 656 GLU A N 1
ATOM 5410 C CA . GLU A 1 656 ? 16.562 -0.453 32.656 1 46.69 656 GLU A CA 1
ATOM 5411 C C . GLU A 1 656 ? 15.359 0.036 33.438 1 46.69 656 GLU A C 1
ATOM 5413 O O . GLU A 1 656 ? 15.508 0.513 34.562 1 46.69 656 GLU A O 1
ATOM 5418 N N . LYS A 1 657 ? 14.297 0.13 32.875 1 43.91 657 LYS A N 1
ATOM 5419 C CA . LYS A 1 657 ? 13.133 0.453 33.719 1 43.91 657 LYS A CA 1
ATOM 5420 C C . LYS A 1 657 ? 12.773 -0.708 34.625 1 43.91 657 LYS A C 1
ATOM 5422 O O . LYS A 1 657 ? 11.75 -0.669 35.312 1 43.91 657 LYS A O 1
ATOM 5427 N N . GLU A 1 658 ? 13.5 -1.894 34.562 1 36.41 658 GLU A N 1
ATOM 5428 C CA . GLU A 1 658 ? 13.094 -2.885 35.562 1 36.41 658 GLU A CA 1
ATOM 5429 C C . GLU A 1 658 ? 12.922 -2.25 36.938 1 36.41 658 GLU A C 1
ATOM 5431 O O . GLU A 1 658 ? 11.938 -2.516 37.625 1 36.41 658 GLU A O 1
ATOM 5436 N N . ASN A 1 659 ? 14.086 -2.07 37.656 1 33.28 659 ASN A N 1
ATOM 5437 C CA . ASN A 1 659 ? 14.109 -2.389 39.062 1 33.28 659 ASN A CA 1
ATOM 5438 C C . ASN A 1 659 ? 13.43 -1.301 39.906 1 33.28 659 ASN A C 1
ATOM 5440 O O . ASN A 1 659 ? 13.602 -1.248 41.125 1 33.28 659 ASN A O 1
ATOM 5444 N N . ILE A 1 660 ? 13.297 -0.084 39.5 1 28.69 660 ILE A N 1
ATOM 5445 C CA . ILE A 1 660 ? 12.875 0.584 40.719 1 28.69 660 ILE A CA 1
ATOM 5446 C C . ILE A 1 660 ? 11.453 0.171 41.094 1 28.69 660 ILE A C 1
ATOM 5448 O O . ILE A 1 660 ? 10.531 0.323 40.281 1 28.69 660 ILE A O 1
ATOM 5452 N N . GLU A 1 661 ? 11.227 -0.673 42.188 1 28.44 661 GLU A N 1
ATOM 5453 C CA . GLU A 1 661 ? 10.188 -1.058 43.125 1 28.44 661 GLU A CA 1
ATOM 5454 C C . GLU A 1 661 ? 9.273 0.122 43.438 1 28.44 661 GLU A C 1
ATOM 5456 O O . GLU A 1 661 ? 9.602 0.954 44.281 1 28.44 661 GLU A O 1
ATOM 5461 N N . TYR A 1 662 ? 8.875 1.077 42.656 1 25 662 TYR A N 1
ATOM 5462 C CA . TYR A 1 662 ? 7.992 1.908 43.469 1 25 662 TYR A CA 1
ATOM 5463 C C . TYR A 1 662 ? 6.871 1.075 44.062 1 25 662 TYR A C 1
ATOM 5465 O O . TYR A 1 662 ? 6.312 0.194 43.406 1 25 662 TYR A O 1
ATOM 5473 N N . ALA A 1 663 ? 6.688 0.931 45.531 1 22.56 663 ALA A N 1
ATOM 5474 C CA . ALA A 1 663 ? 5.828 0.528 46.625 1 22.56 663 ALA A CA 1
ATOM 5475 C C . ALA A 1 663 ? 4.367 0.869 46.344 1 22.56 663 ALA A C 1
ATOM 5477 O O . ALA A 1 663 ? 3.461 0.344 47 1 22.56 663 ALA A O 1
ATOM 5478 N N . ASN A 1 664 ? 3.947 2.029 45.812 1 21.72 664 ASN A N 1
ATOM 5479 C CA . ASN A 1 664 ? 2.598 2.379 46.25 1 21.72 664 ASN A CA 1
ATOM 5480 C C . ASN A 1 664 ? 1.562 1.404 45.688 1 21.72 664 ASN A C 1
ATOM 5482 O O . ASN A 1 664 ? 1.631 1.014 44.531 1 21.72 664 ASN A O 1
ATOM 5486 N N . GLU A 1 665 ? 0.774 0.58 46.562 1 23.03 665 GLU A N 1
ATOM 5487 C CA . GLU A 1 665 ? -0.382 -0.278 46.812 1 23.03 665 GLU A CA 1
ATOM 5488 C C . GLU A 1 665 ? -1.598 0.2 46.031 1 23.03 665 GLU A C 1
ATOM 5490 O O . GLU A 1 665 ? -2.713 -0.278 46.25 1 23.03 665 GLU A O 1
ATOM 5495 N N . SER A 1 666 ? -1.655 1.375 45.406 1 21.66 666 SER A N 1
ATOM 5496 C CA . SER A 1 666 ? -3.062 1.722 45.25 1 21.66 666 SER A CA 1
ATOM 5497 C C . SER A 1 666 ? -3.801 0.655 44.438 1 21.66 666 SER A C 1
ATOM 5499 O O . SER A 1 666 ? -3.266 0.118 43.469 1 21.66 666 SER A O 1
ATOM 5501 N N . GLN A 1 667 ? -4.844 -0.053 45.062 1 21.2 667 GLN A N 1
ATOM 5502 C CA . GLN A 1 667 ? -5.922 -1.028 44.906 1 21.2 667 GLN A CA 1
ATOM 5503 C C . GLN A 1 667 ? -6.723 -0.785 43.656 1 21.2 667 GLN A C 1
ATOM 5505 O O . GLN A 1 667 ? -7.953 -0.88 43.656 1 21.2 667 GLN A O 1
ATOM 5510 N N . LYS A 1 668 ? -6.379 0.078 42.688 1 22.53 668 LYS A N 1
ATOM 5511 C CA . LYS A 1 668 ? -7.512 0.388 41.844 1 22.53 668 LYS A CA 1
ATOM 5512 C C . LYS A 1 668 ? -8.078 -0.878 41.188 1 22.53 668 LYS A C 1
ATOM 5514 O O . LYS A 1 668 ? -7.352 -1.646 40.562 1 22.53 668 LYS A O 1
ATOM 5519 N N . LYS A 1 669 ? -9.305 -1.382 41.719 1 19.53 669 LYS A N 1
ATOM 5520 C CA . LYS A 1 669 ? -10.359 -2.357 41.469 1 19.53 669 LYS A CA 1
ATOM 5521 C C . LYS A 1 669 ? -10.805 -2.318 40 1 19.53 669 LYS A C 1
ATOM 5523 O O . LYS A 1 669 ? -11.633 -1.487 39.625 1 19.53 669 LYS A O 1
ATOM 5528 N N . LYS A 1 670 ? -10.047 -2.248 39.031 1 22.12 670 LYS A N 1
ATOM 5529 C CA . LYS A 1 670 ? -10.672 -2.211 37.719 1 22.12 670 LYS A CA 1
ATOM 5530 C C . LYS A 1 670 ? -11.523 -3.453 37.5 1 22.12 670 LYS A C 1
ATOM 5532 O O . LYS A 1 670 ? -11.008 -4.57 37.438 1 22.12 670 LYS A O 1
ATOM 5537 N N . LYS A 1 671 ? -12.727 -3.479 38.188 1 19.95 671 LYS A N 1
ATOM 5538 C CA . LYS A 1 671 ? -13.773 -4.441 37.844 1 19.95 671 LYS A CA 1
ATOM 5539 C C . LYS A 1 671 ? -13.922 -4.59 36.344 1 19.95 671 LYS A C 1
ATOM 5541 O O . LYS A 1 671 ? -14.055 -3.594 35.625 1 19.95 671 LYS A O 1
ATOM 5546 N N . LYS A 1 672 ? -13.516 -5.684 35.906 1 22.73 672 LYS A N 1
ATOM 5547 C CA . LYS A 1 672 ? -13.469 -6.297 34.594 1 22.73 672 LYS A CA 1
ATOM 5548 C C . LYS A 1 672 ? -14.859 -6.395 33.969 1 22.73 672 LYS A C 1
ATOM 5550 O O . LYS A 1 672 ? -15.695 -7.176 34.438 1 22.73 672 LYS A O 1
ATOM 5555 N N . ILE A 1 673 ? -15.57 -5.203 33.875 1 20.02 673 ILE A N 1
ATOM 5556 C CA . ILE A 1 673 ? -16.891 -5.316 33.25 1 20.02 673 ILE A CA 1
ATOM 5557 C C . ILE A 1 673 ? -16.844 -6.285 32.094 1 20.02 673 ILE A C 1
ATOM 5559 O O . ILE A 1 673 ? -15.961 -6.18 31.219 1 20.02 673 ILE A O 1
ATOM 5563 N N . SER A 1 674 ? -17.516 -7.398 32.281 1 20.38 674 SER A N 1
ATOM 5564 C CA . SER A 1 674 ? -17.781 -8.641 31.578 1 20.38 674 SER A CA 1
ATOM 5565 C C . SER A 1 674 ? -18.438 -8.375 30.219 1 20.38 674 SER A C 1
ATOM 5567 O O . SER A 1 674 ? -19 -9.289 29.609 1 20.38 674 SER A O 1
ATOM 5569 N N . SER A 1 675 ? -18.547 -7.129 29.859 1 20.58 675 SER A N 1
ATOM 5570 C CA . SER A 1 675 ? -19.5 -7.047 28.75 1 20.58 675 SER A CA 1
ATOM 5571 C C . SER A 1 675 ? -19.203 -8.086 27.672 1 20.58 675 SER A C 1
ATOM 5573 O O . SER A 1 675 ? -18.047 -8.32 27.344 1 20.58 675 SER A O 1
ATOM 5575 N N . SER A 1 676 ? -20.141 -9.023 27.5 1 19.7 676 SER A N 1
ATOM 5576 C CA . SER A 1 676 ? -20.406 -10.211 26.688 1 19.7 676 SER A CA 1
ATOM 5577 C C . SER A 1 676 ? -20.188 -9.922 25.203 1 19.7 676 SER A C 1
ATOM 5579 O O . SER A 1 676 ? -20.5 -10.75 24.359 1 19.7 676 SER A O 1
ATOM 5581 N N . TYR A 1 677 ? -20.328 -8.656 24.922 1 19.89 677 TYR A N 1
ATOM 5582 C CA . TYR A 1 677 ? -20.594 -8.508 23.5 1 19.89 677 TYR A CA 1
ATOM 5583 C C . TYR A 1 677 ? -19.562 -9.273 22.672 1 19.89 677 TYR A C 1
ATOM 5585 O O . TYR A 1 677 ? -18.406 -9.414 23.078 1 19.89 677 TYR A O 1
ATOM 5593 N N . ILE A 1 678 ? -20.078 -9.914 21.719 1 21.33 678 ILE A N 1
ATOM 5594 C CA . ILE A 1 678 ? -19.766 -10.906 20.703 1 21.33 678 ILE A CA 1
ATOM 5595 C C . ILE A 1 678 ? -18.484 -10.516 19.969 1 21.33 678 ILE A C 1
ATOM 5597 O O . ILE A 1 678 ? -18.125 -9.336 19.938 1 21.33 678 ILE A O 1
ATOM 5601 N N . GLY A 1 679 ? -18.062 -11.438 19.172 1 22.41 679 GLY A N 1
ATOM 5602 C CA . GLY A 1 679 ? -16.828 -11.977 18.625 1 22.41 679 GLY A CA 1
ATOM 5603 C C . GLY A 1 679 ? -16.125 -11.039 17.672 1 22.41 679 GLY A C 1
ATOM 5604 O O . GLY A 1 679 ? -16.328 -11.133 16.453 1 22.41 679 GLY A O 1
ATOM 5605 N N . LEU A 1 680 ? -16.312 -9.75 17.969 1 21.27 680 LEU A N 1
ATOM 5606 C CA . LEU A 1 680 ? -15.688 -9.062 16.844 1 21.27 680 LEU A CA 1
ATOM 5607 C C . LEU A 1 680 ? -14.258 -9.547 16.656 1 21.27 680 LEU A C 1
ATOM 5609 O O . LEU A 1 680 ? -13.641 -10.078 17.578 1 21.27 680 LEU A O 1
ATOM 5613 N N . ASN A 1 681 ? -13.648 -9.266 15.492 1 23.45 681 ASN A N 1
ATOM 5614 C CA . ASN A 1 681 ? -12.516 -9.953 14.883 1 23.45 681 ASN A CA 1
ATOM 5615 C C . ASN A 1 681 ? -11.258 -9.828 15.734 1 23.45 681 ASN A C 1
ATOM 5617 O O . ASN A 1 681 ? -10.742 -8.727 15.93 1 23.45 681 ASN A O 1
ATOM 5621 N N . PRO A 1 682 ? -11.078 -10.641 16.859 1 23.38 682 PRO A N 1
ATOM 5622 C CA . PRO A 1 682 ? -9.984 -10.805 17.812 1 23.38 682 PRO A CA 1
ATOM 5623 C C . PRO A 1 682 ? -8.609 -10.555 17.203 1 23.38 682 PRO A C 1
ATOM 5625 O O . PRO A 1 682 ? -8.5 -10.383 15.984 1 23.38 682 PRO A O 1
ATOM 5628 N N . VAL A 1 683 ? -7.66 -11.547 17.531 1 23.67 683 VAL A N 1
ATOM 5629 C CA . VAL A 1 683 ? -6.293 -11.82 17.953 1 23.67 683 VAL A CA 1
ATOM 5630 C C . VAL A 1 683 ? -5.344 -11.672 16.766 1 23.67 683 VAL A C 1
ATOM 5632 O O . VAL A 1 683 ? -4.367 -10.922 16.828 1 23.67 683 VAL A O 1
ATOM 5635 N N . PHE A 1 684 ? -4.668 -12.891 16.266 1 23.31 684 PHE A N 1
ATOM 5636 C CA . PHE A 1 684 ? -3.42 -13.141 15.555 1 23.31 684 PHE A CA 1
ATOM 5637 C C . PHE A 1 684 ? -3.527 -12.695 14.102 1 23.31 684 PHE A C 1
ATOM 5639 O O . PHE A 1 684 ? -3.953 -13.461 13.242 1 23.31 684 PHE A O 1
ATOM 5646 N N . CYS A 1 685 ? -3.947 -11.562 13.805 1 26.05 685 CYS A N 1
ATOM 5647 C CA . CYS A 1 685 ? -4.141 -11 12.469 1 26.05 685 CYS A CA 1
ATOM 5648 C C . CYS A 1 685 ? -2.803 -10.727 11.797 1 26.05 685 CYS A C 1
ATOM 5650 O O . CYS A 1 685 ? -1.98 -9.977 12.32 1 26.05 685 CYS A O 1
ATOM 5652 N N . LEU A 1 686 ? -2.188 -11.719 11.141 1 23.94 686 LEU A N 1
ATOM 5653 C CA . LEU A 1 686 ? -0.917 -11.648 10.422 1 23.94 686 LEU A CA 1
ATOM 5654 C C . LEU A 1 686 ? -0.968 -10.586 9.336 1 23.94 686 LEU A C 1
ATOM 5656 O O . LEU A 1 686 ? -1.959 -10.484 8.602 1 23.94 686 LEU A O 1
ATOM 5660 N N . LYS A 1 687 ? -0.451 -9.469 9.445 1 24.5 687 LYS A N 1
ATOM 5661 C CA . LYS A 1 687 ? -0.304 -8.344 8.523 1 24.5 687 LYS A CA 1
ATOM 5662 C C . LYS A 1 687 ? 0.3 -8.789 7.199 1 24.5 687 LYS A C 1
ATOM 5664 O O . LYS A 1 687 ? 1.37 -9.398 7.172 1 24.5 687 LYS A O 1
ATOM 5669 N N . CYS A 1 688 ? -0.469 -9.312 6.312 1 21.5 688 CYS A N 1
ATOM 5670 C CA . CYS A 1 688 ? 0.134 -9.508 4.996 1 21.5 688 CYS A CA 1
ATOM 5671 C C . CYS A 1 688 ? 0.287 -8.18 4.27 1 21.5 688 CYS A C 1
ATOM 5673 O O . CYS A 1 688 ? -0.603 -7.324 4.328 1 21.5 688 CYS A O 1
ATOM 5675 N N . MET B 1 1 ? -26.312 -26.328 6.934 1 19.61 1 MET B N 1
ATOM 5676 C CA . MET B 1 1 ? -26.078 -25.406 8.047 1 19.61 1 MET B CA 1
ATOM 5677 C C . MET B 1 1 ? -24.891 -24.5 7.766 1 19.61 1 MET B C 1
ATOM 5679 O O . MET B 1 1 ? -23.781 -24.984 7.477 1 19.61 1 MET B O 1
ATOM 5683 N N . PRO B 1 2 ? -25.094 -23.297 7.176 1 20.53 2 PRO B N 1
ATOM 5684 C CA . PRO B 1 2 ? -24.172 -22.469 6.383 1 20.53 2 PRO B CA 1
ATOM 5685 C C . PRO B 1 2 ? -23.016 -21.906 7.215 1 20.53 2 PRO B C 1
ATOM 5687 O O . PRO B 1 2 ? -23.266 -21.219 8.211 1 20.53 2 PRO B O 1
ATOM 5690 N N . GLU B 1 3 ? -22 -22.75 7.391 1 19.66 3 GLU B N 1
ATOM 5691 C CA . GLU B 1 3 ? -20.859 -22.672 8.312 1 19.66 3 GLU B CA 1
ATOM 5692 C C . GLU B 1 3 ? -20.094 -21.375 8.133 1 19.66 3 GLU B C 1
ATOM 5694 O O . GLU B 1 3 ? -19.766 -20.984 7.012 1 19.66 3 GLU B O 1
ATOM 5699 N N . THR B 1 4 ? -20.406 -20.438 9.023 1 22.92 4 THR B N 1
ATOM 5700 C CA . THR B 1 4 ? -19.969 -19.062 9.227 1 22.92 4 THR B CA 1
ATOM 5701 C C . THR B 1 4 ? -18.438 -18.984 9.273 1 22.92 4 THR B C 1
ATOM 5703 O O . THR B 1 4 ? -17.812 -19.484 10.219 1 22.92 4 THR B O 1
ATOM 5706 N N . GLY B 1 5 ? -17.859 -19.281 8.117 1 21.48 5 GLY B N 1
ATOM 5707 C CA . GLY B 1 5 ? -16.406 -19.344 8.016 1 21.48 5 GLY B CA 1
ATOM 5708 C C . GLY B 1 5 ? -15.719 -18.047 8.43 1 21.48 5 GLY B C 1
ATOM 5709 O O . GLY B 1 5 ? -16.125 -16.969 8.023 1 21.48 5 GLY B O 1
ATOM 5710 N N . LEU B 1 6 ? -15.281 -18 9.648 1 23.11 6 LEU B N 1
ATOM 5711 C CA . LEU B 1 6 ? -14.531 -17 10.406 1 23.11 6 LEU B CA 1
ATOM 5712 C C . LEU B 1 6 ? -13.312 -16.531 9.625 1 23.11 6 LEU B C 1
ATOM 5714 O O . LEU B 1 6 ? -12.484 -17.344 9.203 1 23.11 6 LEU B O 1
ATOM 5718 N N . CYS B 1 7 ? -13.539 -15.516 8.789 1 23.03 7 CYS B N 1
ATOM 5719 C CA . CYS B 1 7 ? -12.555 -14.953 7.859 1 23.03 7 CYS B CA 1
ATOM 5720 C C . CYS B 1 7 ? -11.445 -14.227 8.617 1 23.03 7 CYS B C 1
ATOM 5722 O O . CYS B 1 7 ? -11.711 -13.484 9.562 1 23.03 7 CYS B O 1
ATOM 5724 N N . PHE B 1 8 ? -10.266 -14.742 8.664 1 22.78 8 PHE B N 1
ATOM 5725 C CA . PHE B 1 8 ? -9 -14.289 9.227 1 22.78 8 PHE B CA 1
ATOM 5726 C C . PHE B 1 8 ? -8.508 -13.031 8.531 1 22.78 8 PHE B C 1
ATOM 5728 O O . PHE B 1 8 ? -8.312 -13.023 7.312 1 22.78 8 PHE B O 1
ATOM 5735 N N . THR B 1 9 ? -9.055 -11.805 8.852 1 24.12 9 THR B N 1
ATOM 5736 C CA . THR B 1 9 ? -8.68 -10.594 8.133 1 24.12 9 THR B CA 1
ATOM 5737 C C . THR B 1 9 ? -7.379 -10.016 8.672 1 24.12 9 THR B C 1
ATOM 5739 O O . THR B 1 9 ? -7.195 -9.922 9.891 1 24.12 9 THR B O 1
ATOM 5742 N N . LEU B 1 10 ? -6.312 -9.977 7.961 1 23.53 10 LEU B N 1
ATOM 5743 C CA . LEU B 1 10 ? -4.949 -9.523 8.227 1 23.53 10 LEU B CA 1
ATOM 5744 C C . LEU B 1 10 ? -4.859 -8 8.141 1 23.53 10 LEU B C 1
ATOM 5746 O O . LEU B 1 10 ? -5.219 -7.41 7.121 1 23.53 10 LEU B O 1
ATOM 5750 N N . ARG B 1 11 ? -5.055 -7.121 9.227 1 26.27 11 ARG B N 1
ATOM 5751 C CA . ARG B 1 11 ? -5.043 -5.66 9.195 1 26.27 11 ARG B CA 1
ATOM 5752 C C . ARG B 1 11 ? -3.623 -5.129 9.055 1 26.27 11 ARG B C 1
ATOM 5754 O O . ARG B 1 11 ? -2.686 -5.688 9.625 1 26.27 11 ARG B O 1
ATOM 5761 N N . THR B 1 12 ? -3.312 -4.453 8.086 1 24.58 12 THR B N 1
ATOM 5762 C CA . THR B 1 12 ? -2.078 -3.73 7.809 1 24.58 12 THR B CA 1
ATOM 5763 C C . THR B 1 12 ? -1.854 -2.627 8.844 1 24.58 12 THR B C 1
ATOM 5765 O O . THR B 1 12 ? -2.793 -1.922 9.211 1 24.58 12 THR B O 1
ATOM 5768 N N . MET B 1 13 ? -0.888 -2.729 9.758 1 26.83 13 MET B N 1
ATOM 5769 C CA . MET B 1 13 ? -0.482 -1.848 10.852 1 26.83 13 MET B CA 1
ATOM 5770 C C . MET B 1 13 ? -0.114 -0.464 10.328 1 26.83 13 MET B C 1
ATOM 5772 O O . MET B 1 13 ? 0.443 0.354 11.062 1 26.83 13 MET B O 1
ATOM 5776 N N . ASP B 1 14 ? -0.194 -0.236 9.156 1 25.78 14 ASP B N 1
ATOM 5777 C CA . ASP B 1 14 ? 0.51 1.041 9.086 1 25.78 14 ASP B CA 1
ATOM 5778 C C . ASP B 1 14 ? -0.067 2.045 10.078 1 25.78 14 ASP B C 1
ATOM 5780 O O . ASP B 1 14 ? 0.255 3.232 10.031 1 25.78 14 ASP B O 1
ATOM 5784 N N . ASP B 1 15 ? -1.28 1.804 10.578 1 24.22 15 ASP B N 1
ATOM 5785 C CA . ASP B 1 15 ? -1.738 2.988 11.297 1 24.22 15 ASP B CA 1
ATOM 5786 C C . ASP B 1 15 ? -1.081 3.084 12.672 1 24.22 15 ASP B C 1
ATOM 5788 O O . ASP B 1 15 ? -0.919 2.072 13.359 1 24.22 15 ASP B O 1
ATOM 5792 N N . PRO B 1 16 ? -0.24 4.086 12.961 1 25.39 16 PRO B N 1
ATOM 5793 C CA . PRO B 1 16 ? 0.378 4.332 14.266 1 25.39 16 PRO B CA 1
ATOM 5794 C C . PRO B 1 16 ? -0.571 4.059 15.43 1 25.39 16 PRO B C 1
ATOM 5796 O O . PRO B 1 16 ? -1.783 4.246 15.297 1 25.39 16 PRO B O 1
ATOM 5799 N N . LEU B 1 17 ? -0.201 3.082 16.156 1 25.64 17 LEU B N 1
ATOM 5800 C CA . LEU B 1 17 ? -0.859 2.811 17.422 1 25.64 17 LEU B CA 1
ATOM 5801 C C . LEU B 1 17 ? -1.048 4.094 18.219 1 25.64 17 LEU B C 1
ATOM 5803 O O . LEU B 1 17 ? -0.07 4.742 18.609 1 25.64 17 LEU B O 1
ATOM 5807 N N . PHE B 1 18 ? -1.931 4.941 17.891 1 23.91 18 PHE B N 1
ATOM 5808 C CA . PHE B 1 18 ? -2.238 6.07 18.766 1 23.91 18 PHE B CA 1
ATOM 5809 C C . PHE B 1 18 ? -2.525 5.594 20.172 1 23.91 18 PHE B C 1
ATOM 5811 O O . PHE B 1 18 ? -3.252 4.621 20.375 1 23.91 18 PHE B O 1
ATOM 5818 N N . ASP B 1 19 ? -1.575 5.742 21.031 1 24.53 19 ASP B N 1
ATOM 5819 C CA . ASP B 1 19 ? -1.691 5.602 22.484 1 24.53 19 ASP B CA 1
ATOM 5820 C C . ASP B 1 19 ? -2.947 6.293 23 1 24.53 19 ASP B C 1
ATOM 5822 O O . ASP B 1 19 ? -3.053 7.52 22.953 1 24.53 19 ASP B O 1
ATOM 5826 N N . ILE B 1 20 ? -4.043 5.645 22.812 1 23.22 20 ILE B N 1
ATOM 5827 C CA . ILE B 1 20 ? -5.297 6.086 23.406 1 23.22 20 ILE B CA 1
ATOM 5828 C C . ILE B 1 20 ? -5.156 6.105 24.938 1 23.22 20 ILE B C 1
ATOM 5830 O O . ILE B 1 20 ? -4.797 5.098 25.547 1 23.22 20 ILE B O 1
ATOM 5834 N N . ASP B 1 21 ? -4.75 7.234 25.406 1 22.77 21 ASP B N 1
ATOM 5835 C CA . ASP B 1 21 ? -4.91 7.41 26.859 1 22.77 21 ASP B CA 1
ATOM 5836 C C . ASP B 1 21 ? -6.312 7.008 27.297 1 22.77 21 ASP B C 1
ATOM 5838 O O . ASP B 1 21 ? -7.301 7.645 26.922 1 22.77 21 ASP B O 1
ATOM 5842 N N . LEU B 1 22 ? -6.484 5.746 27.531 1 22.97 22 LEU B N 1
ATOM 5843 C CA . LEU B 1 22 ? -7.652 5.043 28.047 1 22.97 22 LEU B CA 1
ATOM 5844 C C . LEU B 1 22 ? -8.164 5.711 29.328 1 22.97 22 LEU B C 1
ATOM 5846 O O . LEU B 1 22 ? -9.133 5.242 29.938 1 22.97 22 LEU B O 1
ATOM 5850 N N . ASN B 1 23 ? -7.395 6.52 30 1 23.53 23 ASN B N 1
ATOM 5851 C CA . ASN B 1 23 ? -7.867 6.742 31.375 1 23.53 23 ASN B CA 1
ATOM 5852 C C . ASN B 1 23 ? -9.258 7.367 31.391 1 23.53 23 ASN B C 1
ATOM 5854 O O . ASN B 1 23 ? -9.859 7.531 32.438 1 23.53 23 ASN B O 1
ATOM 5858 N N . GLN B 1 24 ? -9.625 8.266 30.469 1 22.2 24 GLN B N 1
ATOM 5859 C CA . GLN B 1 24 ? -10.828 8.961 30.891 1 22.2 24 GLN B CA 1
ATOM 5860 C C . GLN B 1 24 ? -12.07 8.094 30.688 1 22.2 24 GLN B C 1
ATOM 5862 O O . GLN B 1 24 ? -12.914 8.414 29.844 1 22.2 24 GLN B O 1
ATOM 5867 N N . LEU B 1 25 ? -11.859 6.73 30.531 1 23.66 25 LEU B N 1
ATOM 5868 C CA . LEU B 1 25 ? -13.117 5.988 30.453 1 23.66 25 LEU B CA 1
ATOM 5869 C C . LEU B 1 25 ? -13.953 6.207 31.719 1 23.66 25 LEU B C 1
ATOM 5871 O O . LEU B 1 25 ? -13.508 5.902 32.812 1 23.66 25 LEU B O 1
ATOM 5875 N N . PRO B 1 26 ? -14.836 7.207 31.719 1 22.11 26 PRO B N 1
ATOM 5876 C CA . PRO B 1 26 ? -15.781 7.223 32.844 1 22.11 26 PRO B CA 1
ATOM 5877 C C . PRO B 1 26 ? -16.5 5.887 33.031 1 22.11 26 PRO B C 1
ATOM 5879 O O . PRO B 1 26 ? -16.672 5.137 32.062 1 22.11 26 PRO B O 1
ATOM 5882 N N . ASN B 1 27 ? -16.5 5.172 34.156 1 22.78 27 ASN B N 1
ATOM 5883 C CA . ASN B 1 27 ? -17.125 3.988 34.75 1 22.78 27 ASN B CA 1
ATOM 5884 C C . ASN B 1 27 ? -18.609 3.898 34.406 1 22.78 27 ASN B C 1
ATOM 5886 O O . ASN B 1 27 ? -19.172 2.807 34.375 1 22.78 27 ASN B O 1
ATOM 5890 N N . ASP B 1 28 ? -19.484 4.867 34.75 1 21.75 28 ASP B N 1
ATOM 5891 C CA . ASP B 1 28 ? -20.766 4.562 35.375 1 21.75 28 ASP B CA 1
ATOM 5892 C C . ASP B 1 28 ? -21.688 3.82 34.438 1 21.75 28 ASP B C 1
ATOM 5894 O O . ASP B 1 28 ? -21.5 3.871 33.219 1 21.75 28 ASP B O 1
ATOM 5898 N N . GLY B 1 29 ? -22.953 3.098 34.875 1 24.06 29 GLY B N 1
ATOM 5899 C CA . GLY B 1 29 ? -24.047 2.158 34.656 1 24.06 29 GLY B CA 1
ATOM 5900 C C . GLY B 1 29 ? -24.875 2.473 33.438 1 24.06 29 GLY B C 1
ATOM 5901 O O . GLY B 1 29 ? -25.281 1.564 32.719 1 24.06 29 GLY B O 1
ATOM 5902 N N . GLU B 1 30 ? -25.547 3.631 33.344 1 21.48 30 GLU B N 1
ATOM 5903 C CA . GLU B 1 30 ? -26.953 3.646 32.938 1 21.48 30 GLU B CA 1
ATOM 5904 C C . GLU B 1 30 ? -27.109 3.275 31.453 1 21.48 30 GLU B C 1
ATOM 5906 O O . GLU B 1 30 ? -26.141 3.332 30.703 1 21.48 30 GLU B O 1
ATOM 5911 N N . ARG B 1 31 ? -28.547 3.332 30.953 1 23.11 31 ARG B N 1
ATOM 5912 C CA . ARG B 1 31 ? -29.438 2.885 29.891 1 23.11 31 ARG B CA 1
ATOM 5913 C C . ARG B 1 31 ? -29.047 3.486 28.562 1 23.11 31 ARG B C 1
ATOM 5915 O O . ARG B 1 31 ? -28.875 4.703 28.438 1 23.11 31 ARG B O 1
ATOM 5922 N N . VAL B 1 32 ? -28.359 2.734 27.797 1 23.97 32 VAL B N 1
ATOM 5923 C CA . VAL B 1 32 ? -28.172 3.043 26.391 1 23.97 32 VAL B CA 1
ATOM 5924 C C . VAL B 1 32 ? -29.531 3.346 25.75 1 23.97 32 VAL B C 1
ATOM 5926 O O . VAL B 1 32 ? -30.375 2.463 25.625 1 23.97 32 VAL B O 1
ATOM 5929 N N . ILE B 1 33 ? -30.219 4.43 26.141 1 23.95 33 ILE B N 1
ATOM 5930 C CA . ILE B 1 33 ? -31.469 4.797 25.484 1 23.95 33 ILE B CA 1
ATOM 5931 C C . ILE B 1 33 ? -31.266 4.773 23.969 1 23.95 33 ILE B C 1
ATOM 5933 O O . ILE B 1 33 ? -30.359 5.422 23.438 1 23.95 33 ILE B O 1
ATOM 5937 N N . GLU B 1 34 ? -31.641 3.623 23.359 1 25.19 34 GLU B N 1
ATOM 5938 C CA . GLU B 1 34 ? -31.906 3.404 21.938 1 25.19 34 GLU B CA 1
ATOM 5939 C C . GLU B 1 34 ? -32.594 4.613 21.312 1 25.19 34 GLU B C 1
ATOM 5941 O O . GLU B 1 34 ? -33.781 4.852 21.531 1 25.19 34 GLU B O 1
ATOM 5946 N N . PHE B 1 35 ? -31.984 5.699 21.297 1 24.09 35 PHE B N 1
ATOM 5947 C CA . PHE B 1 35 ? -32.688 6.73 20.547 1 24.09 35 PHE B CA 1
ATOM 5948 C C . PHE B 1 35 ? -32.969 6.27 19.125 1 24.09 35 PHE B C 1
ATOM 5950 O O . PHE B 1 35 ? -32.062 5.879 18.406 1 24.09 35 PHE B O 1
ATOM 5957 N N . GLU B 1 36 ? -34.094 5.516 18.844 1 27.06 36 GLU B N 1
ATOM 5958 C CA . GLU B 1 36 ? -34.719 5.367 17.531 1 27.06 36 GLU B CA 1
ATOM 5959 C C . GLU B 1 36 ? -34.594 6.645 16.719 1 27.06 36 GLU B C 1
ATOM 5961 O O . GLU B 1 36 ? -35.125 7.688 17.094 1 27.06 36 GLU B O 1
ATOM 5966 N N . GLN B 1 37 ? -33.5 6.871 16.203 1 27.75 37 GLN B N 1
ATOM 5967 C CA . GLN B 1 37 ? -33.344 7.988 15.281 1 27.75 37 GLN B CA 1
ATOM 5968 C C . GLN B 1 37 ? -34.344 7.934 14.148 1 27.75 37 GLN B C 1
ATOM 5970 O O . GLN B 1 37 ? -34.25 7.098 13.25 1 27.75 37 GLN B O 1
ATOM 5975 N N . ASN B 1 38 ? -35.656 7.938 14.336 1 26.78 38 ASN B N 1
ATOM 5976 C CA . ASN B 1 38 ? -36.5 8.516 13.289 1 26.78 38 ASN B CA 1
ATOM 5977 C C . ASN B 1 38 ? -35.812 9.688 12.602 1 26.78 38 ASN B C 1
ATOM 5979 O O . ASN B 1 38 ? -35.25 10.562 13.273 1 26.78 38 ASN B O 1
ATOM 5983 N N . ALA B 1 39 ? -35.188 9.406 11.453 1 28.61 39 ALA B N 1
ATOM 5984 C CA . ALA B 1 39 ? -34.875 10.5 10.539 1 28.61 39 ALA B CA 1
ATOM 5985 C C . ALA B 1 39 ? -35.812 11.695 10.766 1 28.61 39 ALA B C 1
ATOM 5987 O O . ALA B 1 39 ? -36.969 11.688 10.328 1 28.61 39 ALA B O 1
ATOM 5988 N N . LEU B 1 40 ? -36 12.188 11.867 1 28.27 40 LEU B N 1
ATOM 5989 C CA . LEU B 1 40 ? -36.719 13.453 11.992 1 28.27 40 LEU B CA 1
ATOM 5990 C C . LEU B 1 40 ? -36.375 14.398 10.844 1 28.27 40 LEU B C 1
ATOM 5992 O O . LEU B 1 40 ? -35.188 14.625 10.562 1 28.27 40 LEU B O 1
ATOM 5996 N N . GLU B 1 41 ? -37.125 14.406 9.758 1 28.94 41 GLU B N 1
ATOM 5997 C CA . GLU B 1 41 ? -37.312 15.5 8.812 1 28.94 41 GLU B CA 1
ATOM 5998 C C . GLU B 1 41 ? -36.844 16.828 9.422 1 28.94 41 GLU B C 1
ATOM 6000 O O . GLU B 1 41 ? -37.219 17.156 10.547 1 28.94 41 GLU B O 1
ATOM 6005 N N . LEU B 1 42 ? -35.656 17.234 9.188 1 30.22 42 LEU B N 1
ATOM 6006 C CA . LEU B 1 42 ? -35.406 18.656 9.375 1 30.22 42 LEU B CA 1
ATOM 6007 C C . LEU B 1 42 ? -36.688 19.469 9.242 1 30.22 42 LEU B C 1
ATOM 6009 O O . LEU B 1 42 ? -37 19.969 8.156 1 30.22 42 LEU B O 1
ATOM 6013 N N . ASN B 1 43 ? -37.844 18.844 9.398 1 30.05 43 ASN B N 1
ATOM 6014 C CA . ASN B 1 43 ? -38.969 19.75 9.555 1 30.05 43 ASN B CA 1
ATOM 6015 C C . ASN B 1 43 ? -38.594 20.984 10.375 1 30.05 43 ASN B C 1
ATOM 6017 O O . ASN B 1 43 ? -37.625 20.953 11.141 1 30.05 43 ASN B O 1
ATOM 6021 N N . GLU B 1 44 ? -39.344 22.094 10.086 1 32.94 44 GLU B N 1
ATOM 6022 C CA . GLU B 1 44 ? -39.375 23.391 10.758 1 32.94 44 GLU B CA 1
ATOM 6023 C C . GLU B 1 44 ? -39.312 23.234 12.273 1 32.94 44 GLU B C 1
ATOM 6025 O O . GLU B 1 44 ? -40.25 22.734 12.898 1 32.94 44 GLU B O 1
ATOM 6030 N N . TYR B 1 45 ? -38.344 22.641 12.781 1 34.88 45 TYR B N 1
ATOM 6031 C CA . TYR B 1 45 ? -38.312 22.734 14.234 1 34.88 45 TYR B CA 1
ATOM 6032 C C . TYR B 1 45 ? -39.094 23.953 14.719 1 34.88 45 TYR B C 1
ATOM 6034 O O . TYR B 1 45 ? -38.906 25.047 14.18 1 34.88 45 TYR B O 1
ATOM 6042 N N . PRO B 1 46 ? -40.156 23.766 15.156 1 39.53 46 PRO B N 1
ATOM 6043 C CA . PRO B 1 46 ? -40.688 24.984 15.805 1 39.53 46 PRO B CA 1
ATOM 6044 C C . PRO B 1 46 ? -39.562 25.812 16.453 1 39.53 46 PRO B C 1
ATOM 6046 O O . PRO B 1 46 ? -38.5 25.281 16.766 1 39.53 46 PRO B O 1
ATOM 6049 N N . LYS B 1 47 ? -39.594 27.016 16.406 1 47.38 47 LYS B N 1
ATOM 6050 C CA . LYS B 1 47 ? -38.75 27.984 17.109 1 47.38 47 LYS B CA 1
ATOM 6051 C C . LYS B 1 47 ? -38.312 27.422 18.469 1 47.38 47 LYS B C 1
ATOM 6053 O O . LYS B 1 47 ? -39.125 27.328 19.406 1 47.38 47 LYS B O 1
ATOM 6058 N N . GLU B 1 48 ? -37.5 26.281 18.531 1 58.81 48 GLU B N 1
ATOM 6059 C CA . GLU B 1 48 ? -37.031 25.641 19.75 1 58.81 48 GLU B CA 1
ATOM 6060 C C . GLU B 1 48 ? -36.781 26.672 20.844 1 58.81 48 GLU B C 1
ATOM 6062 O O . GLU B 1 48 ? -36.062 27.672 20.609 1 58.81 48 GLU B O 1
ATOM 6067 N N . ILE B 1 49 ? -37.5 26.703 21.766 1 70.38 49 ILE B N 1
ATOM 6068 C CA . ILE B 1 49 ? -37.594 27.594 22.922 1 70.38 49 ILE B CA 1
ATOM 6069 C C . ILE B 1 49 ? -36.375 27.406 23.812 1 70.38 49 ILE B C 1
ATOM 6071 O O . ILE B 1 49 ? -35.969 26.266 24.094 1 70.38 49 ILE B O 1
ATOM 6075 N N . ASP B 1 50 ? -35.625 28.422 24.109 1 87.12 50 ASP B N 1
ATOM 6076 C CA . ASP B 1 50 ? -34.562 28.422 25.109 1 87.12 50 ASP B CA 1
ATOM 6077 C C . ASP B 1 50 ? -35.062 27.984 26.469 1 87.12 50 ASP B C 1
ATOM 6079 O O . ASP B 1 50 ? -36.219 28.312 26.844 1 87.12 50 ASP B O 1
ATOM 6083 N N . PRO B 1 51 ? -34.344 27.141 27.016 1 90.94 51 PRO B N 1
ATOM 6084 C CA . PRO B 1 51 ? -34.75 26.781 28.375 1 90.94 51 PRO B CA 1
ATOM 6085 C C . PRO B 1 51 ? -35 28 29.25 1 90.94 51 PRO B C 1
ATOM 6087 O O . PRO B 1 51 ? -34.344 29.031 29.094 1 90.94 51 PRO B O 1
ATOM 6090 N N . PHE B 1 52 ? -36.094 27.906 30.047 1 90.56 52 PHE B N 1
ATOM 6091 C CA . PHE B 1 52 ? -36.438 29 30.953 1 90.56 52 PHE B CA 1
ATOM 6092 C C . PHE B 1 52 ? -36.781 28.484 32.344 1 90.56 52 PHE B C 1
ATOM 6094 O O . PHE B 1 52 ? -37.156 27.312 32.5 1 90.56 52 PHE B O 1
ATOM 6101 N N . ILE B 1 53 ? -36.594 29.406 33.312 1 90.88 53 ILE B N 1
ATOM 6102 C CA . ILE B 1 53 ? -36.875 29.047 34.688 1 90.88 53 ILE B CA 1
ATOM 6103 C C . ILE B 1 53 ? -38.344 28.719 34.875 1 90.88 53 ILE B C 1
ATOM 6105 O O . ILE B 1 53 ? -39.219 29.484 34.438 1 90.88 53 ILE B O 1
ATOM 6109 N N . GLY B 1 54 ? -38.656 27.594 35.469 1 87.31 54 GLY B N 1
ATOM 6110 C CA . GLY B 1 54 ? -40.031 27.172 35.688 1 87.31 54 GLY B CA 1
ATOM 6111 C C . GLY B 1 54 ? -40.469 26.094 34.719 1 87.31 54 GLY B C 1
ATOM 6112 O O . GLY B 1 54 ? -41.562 25.516 34.906 1 87.31 54 GLY B O 1
ATOM 6113 N N . GLN B 1 55 ? -39.656 25.844 33.688 1 91.38 55 GLN B N 1
ATOM 6114 C CA . GLN B 1 55 ? -39.969 24.812 32.719 1 91.38 55 GLN B CA 1
ATOM 6115 C C . GLN B 1 55 ? -39.969 23.422 33.344 1 91.38 55 GLN B C 1
ATOM 6117 O O . GLN B 1 55 ? -39.062 23.125 34.156 1 91.38 55 GLN B O 1
ATOM 6122 N N . CYS B 1 56 ? -40.938 22.547 33.062 1 89 56 CYS B N 1
ATOM 6123 C CA . CYS B 1 56 ? -41.094 21.25 33.688 1 89 56 CYS B CA 1
ATOM 6124 C C . CYS B 1 56 ? -40.844 20.125 32.688 1 89 56 CYS B C 1
ATOM 6126 O O . CYS B 1 56 ? -41.062 20.266 31.5 1 89 56 CYS B O 1
ATOM 6128 N N . PHE B 1 57 ? -40.25 19.094 33.219 1 90.75 57 PHE B N 1
ATOM 6129 C CA . PHE B 1 57 ? -39.969 17.891 32.438 1 90.75 57 PHE B CA 1
ATOM 6130 C C . PHE B 1 57 ? -40.438 16.641 33.188 1 90.75 57 PHE B C 1
ATOM 6132 O O . PHE B 1 57 ? -40.5 16.641 34.406 1 90.75 57 PHE B O 1
ATOM 6139 N N . LEU B 1 58 ? -40.625 15.57 32.469 1 85.62 58 LEU B N 1
ATOM 6140 C CA . LEU B 1 58 ? -41.094 14.32 33.031 1 85.62 58 LEU B CA 1
ATOM 6141 C C . LEU B 1 58 ? -39.938 13.5 33.594 1 85.62 58 LEU B C 1
ATOM 6143 O O . LEU B 1 58 ? -40.125 12.719 34.531 1 85.62 58 LEU B O 1
ATOM 6147 N N . SER B 1 59 ? -38.875 13.617 32.938 1 87.62 59 SER B N 1
ATOM 6148 C CA . SER B 1 59 ? -37.719 12.852 33.375 1 87.62 59 SER B CA 1
ATOM 6149 C C . SER B 1 59 ? -36.438 13.703 33.375 1 87.62 59 SER B C 1
ATOM 6151 O O . SER B 1 59 ? -36.406 14.75 32.719 1 87.62 59 SER B O 1
ATOM 6153 N N . GLU B 1 60 ? -35.5 13.242 34.156 1 87.94 60 GLU B N 1
ATOM 6154 C CA . GLU B 1 60 ? -34.188 13.898 34.188 1 87.94 60 GLU B CA 1
ATOM 6155 C C . GLU B 1 60 ? -33.531 13.891 32.812 1 87.94 60 GLU B C 1
ATOM 6157 O O . GLU B 1 60 ? -32.906 14.883 32.406 1 87.94 60 GLU B O 1
ATOM 6162 N N . GLU B 1 61 ? -33.719 12.82 32.094 1 89.31 61 GLU B N 1
ATOM 6163 C CA . GLU B 1 61 ? -33.094 12.648 30.781 1 89.31 61 GLU B CA 1
ATOM 6164 C C . GLU B 1 61 ? -33.656 13.641 29.766 1 89.31 61 GLU B C 1
ATOM 6166 O O . GLU B 1 61 ? -32.938 14.156 28.922 1 89.31 61 GLU B O 1
ATOM 6171 N N . GLU B 1 62 ? -34.875 13.859 29.906 1 89.38 62 GLU B N 1
ATOM 6172 C CA . GLU B 1 62 ? -35.5 14.82 29 1 89.38 62 GLU B CA 1
ATOM 6173 C C . GLU B 1 62 ? -34.938 16.219 29.219 1 89.38 62 GLU B C 1
ATOM 6175 O O . GLU B 1 62 ? -34.719 16.969 28.25 1 89.38 62 GLU B O 1
ATOM 6180 N N . ALA B 1 63 ? -34.781 16.516 30.484 1 91.06 63 ALA B N 1
ATOM 6181 C CA . ALA B 1 63 ? -34.188 17.812 30.797 1 91.06 63 ALA B CA 1
ATOM 6182 C C . ALA B 1 63 ? -32.75 17.922 30.281 1 91.06 63 ALA B C 1
ATOM 6184 O O . ALA B 1 63 ? -32.344 18.953 29.766 1 91.06 63 ALA B O 1
ATOM 6185 N N . PHE B 1 64 ? -32.094 16.859 30.438 1 91.62 64 PHE B N 1
ATOM 6186 C CA . PHE B 1 64 ? -30.719 16.828 29.969 1 91.62 64 PHE B CA 1
ATOM 6187 C C . PHE B 1 64 ? -30.641 17 28.469 1 91.62 64 PHE B C 1
ATOM 6189 O O . PHE B 1 64 ? -29.812 17.75 27.953 1 91.62 64 PHE B O 1
ATOM 6196 N N . VAL B 1 65 ? -31.469 16.359 27.734 1 89.56 65 VAL B N 1
ATOM 6197 C CA . VAL B 1 65 ? -31.5 16.422 26.266 1 89.56 65 VAL B CA 1
ATOM 6198 C C . VAL B 1 65 ? -31.875 17.844 25.828 1 89.56 65 VAL B C 1
ATOM 6200 O O . VAL B 1 65 ? -31.328 18.344 24.844 1 89.56 65 VAL B O 1
ATOM 6203 N N . CYS B 1 66 ? -32.75 18.375 26.578 1 90.81 66 CYS B N 1
ATOM 6204 C CA . CYS B 1 66 ? -33.156 19.734 26.266 1 90.81 66 CYS B CA 1
ATOM 6205 C C . CYS B 1 66 ? -32 20.703 26.391 1 90.81 66 CYS B C 1
ATOM 6207 O O . CYS B 1 66 ? -31.766 21.516 25.5 1 90.81 66 CYS B O 1
ATOM 6209 N N . TYR B 1 67 ? -31.344 20.578 27.516 1 92.19 67 TYR B N 1
ATOM 6210 C CA . TYR B 1 67 ? -30.188 21.453 27.719 1 92.19 67 TYR B CA 1
ATOM 6211 C C . TYR B 1 67 ? -29.078 21.141 26.719 1 92.19 67 TYR B C 1
ATOM 6213 O O . TYR B 1 67 ? -28.359 22.047 26.281 1 92.19 67 TYR B O 1
ATOM 6221 N N . LYS B 1 68 ? -28.891 19.969 26.359 1 90.5 68 LYS B N 1
ATOM 6222 C CA . LYS B 1 68 ? -27.891 19.562 25.375 1 90.5 68 LYS B CA 1
ATOM 6223 C C . LYS B 1 68 ? -28.188 20.172 24 1 90.5 68 LYS B C 1
ATOM 6225 O O . LYS B 1 68 ? -27.266 20.641 23.312 1 90.5 68 LYS B O 1
ATOM 6230 N N . LYS B 1 69 ? -29.406 20.156 23.641 1 89.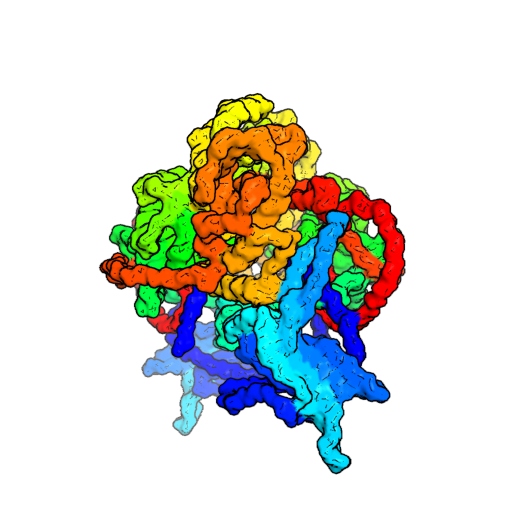12 69 LYS B N 1
ATOM 6231 C CA . LYS B 1 69 ? -29.812 20.766 22.375 1 89.12 69 LYS B CA 1
ATOM 6232 C C . LYS B 1 69 ? -29.531 22.266 22.375 1 89.12 69 LYS B C 1
ATOM 6234 O O . LYS B 1 69 ? -29.062 22.812 21.375 1 89.12 69 LYS B O 1
ATOM 6239 N N . TYR B 1 70 ? -29.891 22.828 23.547 1 91.38 70 TYR B N 1
ATOM 6240 C CA . TYR B 1 70 ? -29.594 24.25 23.688 1 91.38 70 TYR B CA 1
ATOM 6241 C C . TYR B 1 70 ? -28.094 24.516 23.594 1 91.38 70 TYR B C 1
ATOM 6243 O O . TYR B 1 70 ? -27.672 25.453 22.922 1 91.38 70 TYR B O 1
ATOM 6251 N N . ALA B 1 71 ? -27.375 23.672 24.281 1 92.31 71 ALA B N 1
ATOM 6252 C CA . ALA B 1 71 ? -25.922 23.812 24.281 1 92.31 71 ALA B CA 1
ATOM 6253 C C . ALA B 1 71 ? -25.344 23.656 22.875 1 92.31 71 ALA B C 1
ATOM 6255 O O . ALA B 1 71 ? -24.438 24.391 22.484 1 92.31 71 ALA B O 1
ATOM 6256 N N . HIS B 1 72 ? -25.844 22.812 22.094 1 90.5 72 HIS B N 1
ATOM 6257 C CA . HIS B 1 72 ? -25.391 22.562 20.734 1 90.5 72 HIS B CA 1
ATOM 6258 C C . HIS B 1 72 ? -25.672 23.75 19.844 1 90.5 72 HIS B C 1
ATOM 6260 O O . HIS B 1 72 ? -24.828 24.141 19.016 1 90.5 72 HIS B O 1
ATOM 6266 N N . ARG B 1 73 ? -26.766 24.328 20.031 1 89.44 73 ARG B N 1
ATOM 6267 C CA . ARG B 1 73 ? -27.156 25.484 19.219 1 89.44 73 ARG B CA 1
ATOM 6268 C C . ARG B 1 73 ? -26.328 26.703 19.547 1 89.44 73 ARG B C 1
ATOM 6270 O O . ARG B 1 73 ? -26.016 27.516 18.672 1 89.44 73 ARG B O 1
ATOM 6277 N N . THR B 1 74 ? -26.031 26.828 20.844 1 90.5 74 THR B N 1
ATOM 6278 C CA . THR B 1 74 ? -25.328 28.016 21.297 1 90.5 74 THR B CA 1
ATOM 6279 C C . THR B 1 74 ? -23.828 27.844 21.125 1 90.5 74 THR B C 1
ATOM 6281 O O . THR B 1 74 ? -23.078 28.828 21.078 1 90.5 74 THR B O 1
ATOM 6284 N N . GLY B 1 75 ? -23.359 26.609 21.125 1 90.44 75 GLY B N 1
ATOM 6285 C CA . GLY B 1 75 ? -21.969 26.391 20.797 1 90.44 75 GLY B CA 1
ATOM 6286 C C . GLY B 1 75 ? -21.141 25.922 21.984 1 90.44 75 GLY B C 1
ATOM 6287 O O . GLY B 1 75 ? -20 26.344 22.156 1 90.44 75 GLY B O 1
ATOM 6288 N N . PHE B 1 76 ? -21.594 25.172 22.875 1 91.38 76 PHE B N 1
ATOM 6289 C CA . PHE B 1 76 ? -20.844 24.594 23.984 1 91.38 76 PHE B CA 1
ATOM 6290 C C . PHE B 1 76 ? -21.359 23.203 24.328 1 91.38 76 PHE B C 1
ATOM 6292 O O . PHE B 1 76 ? -22.25 22.688 23.641 1 91.38 76 PHE B O 1
ATOM 6299 N N . SER B 1 77 ? -20.672 22.5 25.219 1 90.62 77 SER B N 1
ATOM 6300 C CA . SER B 1 77 ? -21.094 21.156 25.641 1 90.62 77 SER B CA 1
ATOM 6301 C C . SER B 1 77 ? -21.344 21.109 27.141 1 90.62 77 SER B C 1
ATOM 6303 O O . SER B 1 77 ? -20.969 22.031 27.875 1 90.62 77 SER B O 1
ATOM 6305 N N . ILE B 1 78 ? -22.078 20.078 27.531 1 91.38 78 ILE B N 1
ATOM 6306 C CA . ILE B 1 78 ? -22.516 20.047 28.922 1 91.38 78 ILE B CA 1
ATOM 6307 C C . ILE B 1 78 ? -22.062 18.75 29.578 1 91.38 78 ILE B C 1
ATOM 6309 O O . ILE B 1 78 ? -21.719 17.781 28.891 1 91.38 78 ILE B O 1
ATOM 6313 N N . ARG B 1 79 ? -21.969 18.734 30.828 1 88.62 79 ARG B N 1
ATOM 6314 C CA . ARG B 1 79 ? -21.703 17.547 31.641 1 88.62 79 ARG B CA 1
ATOM 6315 C C . ARG B 1 79 ? -22.562 17.547 32.906 1 88.62 79 ARG B C 1
ATOM 6317 O O . ARG B 1 79 ? -23.031 18.594 33.344 1 88.62 79 ARG B O 1
ATOM 6324 N N . LYS B 1 80 ? -22.734 16.344 33.438 1 86.81 80 LYS B N 1
ATOM 6325 C CA . LYS B 1 80 ? -23.453 16.219 34.688 1 86.81 80 LYS B CA 1
ATOM 6326 C C . LYS B 1 80 ? -22.531 16.516 35.875 1 86.81 80 LYS B C 1
ATOM 6328 O O . LYS B 1 80 ? -21.359 16.141 35.875 1 86.81 80 LYS B O 1
ATOM 6333 N N . TYR B 1 81 ? -22.844 17.266 36.688 1 82.38 81 TYR B N 1
ATOM 6334 C CA . TYR B 1 81 ? -21.969 17.75 37.75 1 82.38 81 TYR B CA 1
ATOM 6335 C C . TYR B 1 81 ? -22.422 17.234 39.125 1 82.38 81 TYR B C 1
ATOM 6337 O O . TYR B 1 81 ? -22.016 16.141 39.531 1 82.38 81 TYR B O 1
ATOM 6345 N N . ARG B 1 82 ? -23.281 18.016 39.875 1 79.5 82 ARG B N 1
ATOM 6346 C CA . ARG B 1 82 ? -23.609 17.703 41.281 1 79.5 82 ARG B CA 1
ATOM 6347 C C . ARG B 1 82 ? -25 17.062 41.375 1 79.5 82 ARG B C 1
ATOM 6349 O O . ARG B 1 82 ? -25.906 17.438 40.625 1 79.5 82 ARG B O 1
ATOM 6356 N N . THR B 1 83 ? -25.016 15.906 42.094 1 83.56 83 THR B N 1
ATOM 6357 C CA . THR B 1 83 ? -26.281 15.211 42.375 1 83.56 83 THR B CA 1
ATOM 6358 C C . THR B 1 83 ? -26.609 15.273 43.875 1 83.56 83 THR B C 1
ATOM 6360 O O . THR B 1 83 ? -25.734 15.055 44.719 1 83.56 83 THR B O 1
ATOM 6363 N N . ASP B 1 84 ? -27.688 15.836 44.188 1 83.56 84 ASP B N 1
ATOM 6364 C CA . ASP B 1 84 ? -28.188 15.805 45.562 1 83.56 84 ASP B CA 1
ATOM 6365 C C . ASP B 1 84 ? -29.219 14.695 45.75 1 83.56 84 ASP B C 1
ATOM 6367 O O . ASP B 1 84 ? -30.266 14.688 45.094 1 83.56 84 ASP B O 1
ATOM 6371 N N . LYS B 1 85 ? -28.859 13.727 46.5 1 82.12 85 LYS B N 1
ATOM 6372 C CA . LYS B 1 85 ? -29.75 12.609 46.781 1 82.12 85 LYS B CA 1
ATOM 6373 C C . LYS B 1 85 ? -30.344 12.711 48.188 1 82.12 85 LYS B C 1
ATOM 6375 O O . LYS B 1 85 ? -29.641 13.008 49.125 1 82.12 85 LYS B O 1
ATOM 6380 N N . ARG B 1 86 ? -31.641 12.75 48.25 1 75.38 86 ARG B N 1
ATOM 6381 C CA . ARG B 1 86 ? -32.375 12.641 49.531 1 75.38 86 ARG B CA 1
ATOM 6382 C C . ARG B 1 86 ? -33.156 11.336 49.594 1 75.38 86 ARG B C 1
ATOM 6384 O O . ARG B 1 86 ? -33.969 11.062 48.719 1 75.38 86 ARG B O 1
ATOM 6391 N N . ASN B 1 87 ? -33 10.523 50.625 1 78.62 87 ASN B N 1
ATOM 6392 C CA . ASN B 1 87 ? -33.625 9.234 50.844 1 78.62 87 ASN B CA 1
ATOM 6393 C C . ASN B 1 87 ? -33.469 8.305 49.656 1 78.62 87 ASN B C 1
ATOM 6395 O O . ASN B 1 87 ? -34.406 7.625 49.25 1 78.62 87 ASN B O 1
ATOM 6399 N N . GLY B 1 88 ? -32.312 8.391 48.812 1 74.44 88 GLY B N 1
ATOM 6400 C CA . GLY B 1 88 ? -31.969 7.473 47.75 1 74.44 88 GLY B CA 1
ATOM 6401 C C . GLY B 1 88 ? -32.438 7.965 46.375 1 74.44 88 GLY B C 1
ATOM 6402 O O . GLY B 1 88 ? -32.094 7.367 45.344 1 74.44 88 GLY B O 1
ATOM 6403 N N . GLU B 1 89 ? -33.25 8.891 46.406 1 77.38 89 GLU B N 1
ATOM 6404 C CA . GLU B 1 89 ? -33.75 9.422 45.156 1 77.38 89 GLU B CA 1
ATOM 6405 C C . GLU B 1 89 ? -33.094 10.75 44.812 1 77.38 89 GLU B C 1
ATOM 6407 O O . GLU B 1 89 ? -32.875 11.578 45.688 1 77.38 89 GLU B O 1
ATOM 6412 N N . VAL B 1 90 ? -32.781 10.891 43.656 1 83.75 90 VAL B N 1
ATOM 6413 C CA . VAL B 1 90 ? -32.156 12.133 43.188 1 83.75 90 VAL B CA 1
ATOM 6414 C C . VAL B 1 90 ? -33.219 13.25 43.188 1 83.75 90 VAL B C 1
ATOM 6416 O O . VAL B 1 90 ? -34.25 13.141 42.531 1 83.75 90 VAL B O 1
ATOM 6419 N N . LYS B 1 91 ? -33 14.25 44.062 1 85.44 91 LYS B N 1
ATOM 6420 C CA . LYS B 1 91 ? -33.969 15.352 44.125 1 85.44 91 LYS B CA 1
ATOM 6421 C C . LYS B 1 91 ? -33.469 16.578 43.375 1 85.44 91 LYS B C 1
ATOM 6423 O O . LYS B 1 91 ? -34.25 17.453 43.031 1 85.44 91 LYS B O 1
ATOM 6428 N N . ARG B 1 92 ? -32.156 16.609 43.219 1 89.94 92 ARG B N 1
ATOM 6429 C CA . ARG B 1 92 ? -31.578 17.766 42.531 1 89.94 92 ARG B CA 1
ATOM 6430 C C . ARG B 1 92 ? -30.391 17.328 41.688 1 89.94 92 ARG B C 1
ATOM 6432 O O . ARG B 1 92 ? -29.609 16.469 42.062 1 89.94 92 ARG B O 1
ATOM 6439 N N . ARG B 1 93 ? -30.375 17.938 40.438 1 91.31 93 ARG B N 1
ATOM 6440 C CA . ARG B 1 93 ? -29.266 17.672 39.531 1 91.31 93 ARG B CA 1
ATOM 6441 C C . ARG B 1 93 ? -28.781 18.969 38.875 1 91.31 93 ARG B C 1
ATOM 6443 O O . ARG B 1 93 ? -29.594 19.797 38.469 1 91.31 93 ARG B O 1
ATOM 6450 N N . ASP B 1 94 ? -27.516 19.141 38.844 1 92.06 94 ASP B N 1
ATOM 6451 C CA . ASP B 1 94 ? -26.906 20.281 38.156 1 92.06 94 ASP B CA 1
ATOM 6452 C C . ASP B 1 94 ? -26.203 19.828 36.875 1 92.06 94 ASP B C 1
ATOM 6454 O O . ASP B 1 94 ? -25.438 18.859 36.906 1 92.06 94 ASP B O 1
ATOM 6458 N N . PHE B 1 95 ? -26.609 20.531 35.781 1 93.81 95 PHE B N 1
ATOM 6459 C CA . PHE B 1 95 ? -25.875 20.375 34.531 1 93.81 95 PHE B CA 1
ATOM 6460 C C . PHE B 1 95 ? -24.984 21.594 34.281 1 93.81 95 PHE B C 1
ATOM 6462 O O . PHE B 1 95 ? -25.453 22.734 34.344 1 93.81 95 PHE B O 1
ATOM 6469 N N . CYS B 1 96 ? -23.734 21.422 34.094 1 92.81 96 CYS B N 1
ATOM 6470 C CA . CYS B 1 96 ? -22.828 22.547 33.906 1 92.81 96 CYS B CA 1
ATOM 6471 C C . CYS B 1 96 ? -22.109 22.453 32.562 1 92.81 96 CYS B C 1
ATOM 6473 O O . CYS B 1 96 ? -22.156 21.422 31.906 1 92.81 96 CYS B O 1
ATOM 6475 N N . CYS B 1 97 ? -21.594 23.625 32.188 1 91.81 97 CYS B N 1
ATOM 6476 C CA . CYS B 1 97 ? -20.734 23.672 31.016 1 91.81 97 CYS B CA 1
ATOM 6477 C C . CYS B 1 97 ? -19.516 22.781 31.203 1 91.81 97 CYS B C 1
ATOM 6479 O O . CYS B 1 97 ? -19.016 22.609 32.312 1 91.81 97 CYS B O 1
ATOM 6481 N N . GLN B 1 98 ? -19.062 22.25 30.141 1 88.31 98 GLN B N 1
ATOM 6482 C CA . GLN B 1 98 ? -17.906 21.375 30.172 1 88.31 98 GLN B CA 1
ATOM 6483 C C . GLN B 1 98 ? -16.672 22.109 30.672 1 88.31 98 GLN B C 1
ATOM 6485 O O . GLN B 1 98 ? -15.758 21.484 31.234 1 88.31 98 GLN B O 1
ATOM 6490 N N . CYS B 1 99 ? -16.594 23.406 30.5 1 87 99 CYS B N 1
ATOM 6491 C CA . CYS B 1 99 ? -15.43 24.219 30.875 1 87 99 CYS B CA 1
ATOM 6492 C C . CYS B 1 99 ? -15.547 24.688 32.312 1 87 99 CYS B C 1
ATOM 6494 O O . CYS B 1 99 ? -14.773 25.531 32.781 1 87 99 CYS B O 1
ATOM 6496 N N . GLU B 1 100 ? -16.484 24.062 33 1 87.25 100 GLU B N 1
ATOM 6497 C CA . GLU B 1 100 ? -16.656 24.422 34.406 1 87.25 100 GLU B CA 1
ATOM 6498 C C . GLU B 1 100 ? -15.508 23.906 35.281 1 87.25 100 GLU B C 1
ATOM 6500 O O . GLU B 1 100 ? -14.992 22.812 35.031 1 87.25 100 GLU B O 1
ATOM 6505 N N . GLY B 1 101 ? -15.086 24.734 36.125 1 80.06 101 GLY B N 1
ATOM 6506 C CA . GLY B 1 101 ? -14.047 24.328 37.062 1 80.06 101 GLY B CA 1
ATOM 6507 C C . GLY B 1 101 ? -12.664 24.812 36.656 1 80.06 101 GLY B C 1
ATOM 6508 O O . GLY B 1 101 ? -12.477 25.328 35.562 1 80.06 101 GLY B O 1
ATOM 6509 N N . LYS B 1 102 ? -11.734 24.938 37.531 1 74.31 102 LYS B N 1
ATOM 6510 C CA . LYS B 1 102 ? -10.359 25.328 37.25 1 74.31 102 LYS B CA 1
ATOM 6511 C C . LYS B 1 102 ? -9.414 24.141 37.375 1 74.31 102 LYS B C 1
ATOM 6513 O O . LYS B 1 102 ? -9.547 23.312 38.281 1 74.31 102 LYS B O 1
ATOM 6518 N N . ALA B 1 103 ? -8.727 23.922 36.219 1 67.88 103 ALA B N 1
ATOM 6519 C CA . ALA B 1 103 ? -7.75 22.844 36.281 1 67.88 103 ALA B CA 1
ATOM 6520 C C . ALA B 1 103 ? -6.699 23.094 37.344 1 67.88 103 ALA B C 1
ATOM 6522 O O . ALA B 1 103 ? -6.207 24.219 37.5 1 67.88 103 ALA B O 1
ATOM 6523 N N . PRO B 1 104 ? -6.609 22.172 38.25 1 60.72 104 PRO B N 1
ATOM 6524 C CA . PRO B 1 104 ? -5.562 22.375 39.25 1 60.72 104 PRO B CA 1
ATOM 6525 C C . PRO B 1 104 ? -4.168 22.484 38.656 1 60.72 104 PRO B C 1
ATOM 6527 O O . PRO B 1 104 ? -3.912 21.922 37.594 1 60.72 104 PRO B O 1
ATOM 6530 N N . LEU B 1 105 ? -3.371 23.531 38.969 1 56.28 105 LEU B N 1
ATOM 6531 C CA . LEU B 1 105 ? -1.991 23.688 38.531 1 56.28 105 LEU B CA 1
ATOM 6532 C C . LEU B 1 105 ? -1.236 22.359 38.656 1 56.28 105 LEU B C 1
ATOM 6534 O O . LEU B 1 105 ? -1.276 21.719 39.719 1 56.28 105 LEU B O 1
ATOM 6538 N N . LYS B 1 106 ? -1.118 21.766 37.562 1 55.12 106 LYS B N 1
ATOM 6539 C CA . LYS B 1 106 ? -0.346 20.531 37.594 1 55.12 106 LYS B CA 1
ATOM 6540 C C . LYS B 1 106 ? 1.096 20.797 38.031 1 55.12 106 LYS B C 1
ATOM 6542 O O . LYS B 1 106 ? 1.775 21.641 37.438 1 55.12 106 LYS B O 1
ATOM 6547 N N . LEU B 1 107 ? 1.412 20.516 39.156 1 53.62 107 LEU B N 1
ATOM 6548 C CA . LEU B 1 107 ? 2.799 20.594 39.625 1 53.62 107 LEU B CA 1
ATOM 6549 C C . LEU B 1 107 ? 3.691 19.672 38.781 1 53.62 107 LEU B C 1
ATOM 6551 O O . LEU B 1 107 ? 3.34 18.531 38.531 1 53.62 107 LEU B O 1
ATOM 6555 N N . PHE B 1 108 ? 4.434 20.375 37.938 1 49.09 108 PHE B N 1
ATOM 6556 C CA . PHE B 1 108 ? 5.406 19.641 37.125 1 49.09 108 PHE B CA 1
ATOM 6557 C C . PHE B 1 108 ? 6.184 18.656 38 1 49.09 108 PHE B C 1
ATOM 6559 O O . PHE B 1 108 ? 6.879 19.062 38.938 1 49.09 108 PHE B O 1
ATOM 6566 N N . ASP B 1 109 ? 5.66 17.5 38.156 1 49.44 109 ASP B N 1
ATOM 6567 C CA . ASP B 1 109 ? 6.5 16.484 38.75 1 49.44 109 ASP B CA 1
ATOM 6568 C C . ASP B 1 109 ? 7.465 15.875 37.75 1 49.44 109 ASP B C 1
ATOM 6570 O O . ASP B 1 109 ? 7.043 15.203 36.812 1 49.44 109 ASP B O 1
ATOM 6574 N N . PRO B 1 110 ? 8.695 16.469 37.688 1 50.28 110 PRO B N 1
ATOM 6575 C CA . PRO B 1 110 ? 9.703 16 36.75 1 50.28 110 PRO B CA 1
ATOM 6576 C C . PRO B 1 110 ? 9.75 14.484 36.625 1 50.28 110 PRO B C 1
ATOM 6578 O O . PRO B 1 110 ? 10.289 13.945 35.656 1 50.28 110 PRO B O 1
ATOM 6581 N N . SER B 1 111 ? 9.359 13.859 37.562 1 48.12 111 SER B N 1
ATOM 6582 C CA . SER B 1 111 ? 9.539 12.414 37.625 1 48.12 111 SER B CA 1
ATOM 6583 C C . SER B 1 111 ? 8.492 11.703 36.75 1 48.12 111 SER B C 1
ATOM 6585 O O . SER B 1 111 ? 8.656 10.523 36.438 1 48.12 111 SER B O 1
ATOM 6587 N N . LYS B 1 112 ? 7.387 12.273 36.594 1 48.28 112 LYS B N 1
ATOM 6588 C CA . LYS B 1 112 ? 6.301 11.625 35.875 1 48.28 112 LYS B CA 1
ATOM 6589 C C . LYS B 1 112 ? 6.043 12.32 34.531 1 48.28 112 LYS B C 1
ATOM 6591 O O . LYS B 1 112 ? 6.031 13.547 34.469 1 48.28 112 LYS B O 1
ATOM 6596 N N . GLU B 1 113 ? 6.387 11.711 33.5 1 49.25 113 GLU B N 1
ATOM 6597 C CA . GLU B 1 113 ? 6.027 12.305 32.219 1 49.25 113 GLU B CA 1
ATOM 6598 C C . GLU B 1 113 ? 4.535 12.633 32.156 1 49.25 113 GLU B C 1
ATOM 6600 O O . GLU B 1 113 ? 3.693 11.742 32.281 1 49.25 113 GLU B O 1
ATOM 6605 N N . GLN B 1 114 ? 4.086 13.508 32.812 1 49.38 114 GLN B N 1
ATOM 6606 C CA . GLN B 1 114 ? 2.666 13.836 32.75 1 49.38 114 GLN B CA 1
ATOM 6607 C C . GLN B 1 114 ? 2.25 14.266 31.359 1 49.38 114 GLN B C 1
ATOM 6609 O O . GLN B 1 114 ? 2.975 15.008 30.688 1 49.38 114 GLN B O 1
ATOM 6614 N N . ARG B 1 115 ? 1.394 13.508 30.828 1 51.47 115 ARG B N 1
ATOM 6615 C CA . ARG B 1 115 ? 0.824 13.961 29.562 1 51.47 115 ARG B CA 1
ATOM 6616 C C . ARG B 1 115 ? 0.308 15.391 29.672 1 51.47 115 ARG B C 1
ATOM 6618 O O . ARG B 1 115 ? -0.332 15.75 30.672 1 51.47 115 ARG B O 1
ATOM 6625 N N . ASN B 1 116 ? 1.033 16.172 29.078 1 53.75 116 ASN B N 1
ATOM 6626 C CA . ASN B 1 116 ? 0.57 17.562 29.078 1 53.75 116 ASN B CA 1
ATOM 6627 C C . ASN B 1 116 ? -0.804 17.688 28.422 1 53.75 116 ASN B C 1
ATOM 6629 O O . ASN B 1 116 ? -0.906 18.016 27.234 1 53.75 116 ASN B O 1
ATOM 6633 N N . ARG B 1 117 ? -1.868 16.953 29.203 1 57.56 117 ARG B N 1
ATOM 6634 C CA . ARG B 1 117 ? -3.209 17.109 28.656 1 57.56 117 ARG B CA 1
ATOM 6635 C C . ARG B 1 117 ? -3.773 18.5 28.969 1 57.56 117 ARG B C 1
ATOM 6637 O O . ARG B 1 117 ? -3.713 18.953 30.109 1 57.56 117 ARG B O 1
ATOM 6644 N N . LYS B 1 118 ? -4.008 19.203 27.984 1 66.06 118 LYS B N 1
ATOM 6645 C CA . LYS B 1 118 ? -4.57 20.547 28.125 1 66.06 118 LYS B CA 1
ATOM 6646 C C . LYS B 1 118 ? -6 20.484 28.672 1 66.06 118 LYS B C 1
ATOM 6648 O O . LYS B 1 118 ? -6.762 19.578 28.312 1 66.06 118 LYS B O 1
ATOM 6653 N N . SER B 1 119 ? -6.242 21.047 29.828 1 71.94 119 SER B N 1
ATOM 6654 C CA . SER B 1 119 ? -7.578 21.094 30.406 1 71.94 119 SER B CA 1
ATOM 6655 C C . SER B 1 119 ? -8.461 22.125 29.719 1 71.94 119 SER B C 1
ATOM 6657 O O . SER B 1 119 ? -7.973 23.172 29.281 1 71.94 119 SER B O 1
ATOM 6659 N N . VAL B 1 120 ? -9.648 21.828 29.484 1 77.75 120 VAL B N 1
ATOM 6660 C CA . VAL B 1 120 ? -10.625 22.734 28.891 1 77.75 120 VAL B CA 1
ATOM 6661 C C . VAL B 1 120 ? -11.336 23.531 29.969 1 77.75 120 VAL B C 1
ATOM 6663 O O . VAL B 1 120 ? -12.062 24.484 29.672 1 77.75 120 VAL B O 1
ATOM 6666 N N . ARG B 1 121 ? -10.992 23.312 31.234 1 79.75 121 ARG B N 1
ATOM 6667 C CA . ARG B 1 121 ? -11.711 23.938 32.344 1 79.75 121 ARG B CA 1
ATOM 6668 C C . ARG B 1 121 ? -11.242 25.375 32.562 1 79.75 121 ARG B C 1
ATOM 6670 O O . ARG B 1 121 ? -10.047 25.625 32.75 1 79.75 121 ARG B O 1
ATOM 6677 N N . CYS B 1 122 ? -12.109 26.391 32.406 1 79.31 122 CYS B N 1
ATOM 6678 C CA . CYS B 1 122 ? -11.758 27.797 32.562 1 79.31 122 CYS B CA 1
ATOM 6679 C C . CYS B 1 122 ? -12.648 28.469 33.594 1 79.31 122 CYS B C 1
ATOM 6681 O O . CYS B 1 122 ? -12.82 29.688 33.594 1 79.31 122 CYS B O 1
ATOM 6683 N N . GLY B 1 123 ? -13.359 27.688 34.469 1 82.06 123 GLY B N 1
ATOM 6684 C CA . GLY B 1 123 ? -14.172 28.25 35.531 1 82.06 123 GLY B CA 1
ATOM 6685 C C . GLY B 1 123 ? -15.484 28.828 35.031 1 82.06 123 GLY B C 1
ATOM 6686 O O . GLY B 1 123 ? -15.992 29.797 35.594 1 82.06 123 GLY B O 1
ATOM 6687 N N . CYS B 1 124 ? -15.992 28.328 34 1 89.38 124 CYS B N 1
ATOM 6688 C CA . CYS B 1 124 ? -17.25 28.812 33.438 1 89.38 124 CYS B CA 1
ATOM 6689 C C . CYS B 1 124 ? -18.406 28.562 34.406 1 89.38 124 CYS B C 1
ATOM 6691 O O . CYS B 1 124 ? -18.516 27.469 34.969 1 89.38 124 CYS B O 1
ATOM 6693 N N . LYS B 1 125 ? -19.25 29.516 34.656 1 89.75 125 LYS B N 1
ATOM 6694 C CA . LYS B 1 125 ? -20.312 29.406 35.656 1 89.75 125 LYS B CA 1
ATOM 6695 C C . LYS B 1 125 ? -21.641 29.047 35 1 89.75 125 LYS B C 1
ATOM 6697 O O . LYS B 1 125 ? -22.656 28.891 35.656 1 89.75 125 LYS B O 1
ATOM 6702 N N . ALA B 1 126 ? -21.703 28.891 33.719 1 93.31 126 ALA B N 1
ATOM 6703 C CA . ALA B 1 126 ? -22.953 28.547 33.031 1 93.31 126 ALA B CA 1
ATOM 6704 C C . ALA B 1 126 ? -23.469 27.188 33.469 1 93.31 126 ALA B C 1
ATOM 6706 O O . ALA B 1 126 ? -22.719 26.219 33.531 1 93.31 126 ALA B O 1
ATOM 6707 N N . ARG B 1 127 ? -24.75 27.047 33.844 1 94.12 127 ARG B N 1
ATOM 6708 C CA . ARG B 1 127 ? -25.312 25.812 34.375 1 94.12 127 ARG B CA 1
ATOM 6709 C C . ARG B 1 127 ? -26.844 25.875 34.375 1 94.12 127 ARG B C 1
ATOM 6711 O O . ARG B 1 127 ? -27.422 26.953 34.312 1 94.12 127 ARG B O 1
ATOM 6718 N N . MET B 1 128 ? -27.391 24.719 34.406 1 94.12 128 MET B N 1
ATOM 6719 C CA . MET B 1 128 ? -28.828 24.531 34.562 1 94.12 128 MET B CA 1
ATOM 6720 C C . MET B 1 128 ? -29.125 23.547 35.719 1 94.12 128 MET B C 1
ATOM 6722 O O . MET B 1 128 ? -28.594 22.438 35.719 1 94.12 128 MET B O 1
ATOM 6726 N N . ARG B 1 129 ? -29.891 24.062 36.656 1 94.19 129 ARG B N 1
ATOM 6727 C CA . ARG B 1 129 ? -30.266 23.234 37.812 1 94.19 129 ARG B CA 1
ATOM 6728 C C . ARG B 1 129 ? -31.719 22.797 37.719 1 94.19 129 ARG B C 1
ATOM 6730 O O . ARG B 1 129 ? -32.594 23.609 37.438 1 94.19 129 ARG B O 1
ATOM 6737 N N . ILE B 1 130 ? -31.922 21.5 37.906 1 93.25 130 ILE B N 1
ATOM 6738 C CA . ILE B 1 130 ? -33.281 20.969 37.938 1 93.25 130 ILE B CA 1
ATOM 6739 C C . ILE B 1 130 ? -33.562 20.344 39.281 1 93.25 130 ILE B C 1
ATOM 6741 O O . ILE B 1 130 ? -32.688 19.75 39.906 1 93.25 130 ILE B O 1
ATOM 6745 N N . THR B 1 131 ? -34.75 20.625 39.75 1 91.5 131 THR B N 1
ATOM 6746 C CA . THR B 1 131 ? -35.188 20.094 41.031 1 91.5 131 THR B CA 1
ATOM 6747 C C . THR B 1 131 ? -36.531 19.391 40.906 1 91.5 131 THR B C 1
ATOM 6749 O O . THR B 1 131 ? -37.406 19.828 40.125 1 91.5 131 THR B O 1
ATOM 6752 N N . LEU B 1 132 ? -36.594 18.25 41.562 1 89.56 132 LEU B N 1
ATOM 6753 C CA . LEU B 1 132 ? -37.844 17.516 41.594 1 89.56 132 LEU B CA 1
ATOM 6754 C C . LEU B 1 132 ? -38.844 18.156 42.562 1 89.56 132 LEU B C 1
ATOM 6756 O O . LEU B 1 132 ? -38.562 18.266 43.75 1 89.56 132 LEU B O 1
ATOM 6760 N N . ARG B 1 133 ? -39.875 18.75 42 1 81.44 133 ARG B N 1
ATOM 6761 C CA . ARG B 1 133 ? -40.844 19.422 42.844 1 81.44 133 ARG B CA 1
ATOM 6762 C C . ARG B 1 133 ? -42.25 18.859 42.594 1 81.44 133 ARG B C 1
ATOM 6764 O O . ARG B 1 133 ? -42.531 18.375 41.5 1 81.44 133 ARG B O 1
ATOM 6771 N N . LYS B 1 134 ? -42.969 18.719 43.594 1 73.5 134 LYS B N 1
ATOM 6772 C CA . LYS B 1 134 ? -44.375 18.375 43.531 1 73.5 134 LYS B CA 1
ATOM 6773 C C . LYS B 1 134 ? -45.219 19.641 43.406 1 73.5 134 LYS B C 1
ATOM 6775 O O . LYS B 1 134 ? -45.25 20.469 44.312 1 73.5 134 LYS B O 1
ATOM 6780 N N . SER B 1 135 ? -45.562 20.172 42.25 1 63.44 135 SER B N 1
ATOM 6781 C CA . SER B 1 135 ? -46.344 21.391 42.094 1 63.44 135 SER B CA 1
ATOM 6782 C C . SER B 1 135 ? -47.719 21.234 42.75 1 63.44 135 SER B C 1
ATOM 6784 O O . SER B 1 135 ? -48.219 22.188 43.375 1 63.44 135 SER B O 1
ATOM 6786 N N . PHE B 1 136 ? -48.469 20.188 42.469 1 64.81 136 PHE B N 1
ATOM 6787 C CA . PHE B 1 136 ? -49.781 19.984 43.125 1 64.81 136 PHE B CA 1
ATOM 6788 C C . PHE B 1 136 ? -49.938 18.531 43.531 1 64.81 136 PHE B C 1
ATOM 6790 O O . PHE B 1 136 ? -49.344 17.625 42.938 1 64.81 136 PHE B O 1
ATOM 6797 N N . ASP B 1 137 ? -50.438 18.266 44.719 1 61.47 137 ASP B N 1
ATOM 6798 C CA . ASP B 1 137 ? -50.656 16.953 45.312 1 61.47 137 ASP B CA 1
ATOM 6799 C C . ASP B 1 137 ? -51.219 15.969 44.281 1 61.47 137 ASP B C 1
ATOM 6801 O O . ASP B 1 137 ? -50.969 14.766 44.406 1 61.47 137 ASP B O 1
ATOM 6805 N N . ILE B 1 138 ? -51.875 16.391 43.281 1 64 138 ILE B N 1
ATOM 6806 C CA . ILE B 1 138 ? -52.562 15.484 42.344 1 64 138 ILE B CA 1
ATOM 6807 C C . ILE B 1 138 ? -51.656 15.109 41.188 1 64 138 ILE B C 1
ATOM 6809 O O . ILE B 1 138 ? -51.844 14.102 40.531 1 64 138 ILE B O 1
ATOM 6813 N N . PHE B 1 139 ? -50.594 15.938 40.938 1 65.19 139 PHE B N 1
ATOM 6814 C CA . PHE B 1 139 ? -49.812 15.672 39.75 1 65.19 139 PHE B CA 1
ATOM 6815 C C . PHE B 1 139 ? -48.5 14.969 40.125 1 65.19 139 PHE B C 1
ATOM 6817 O O . PHE B 1 139 ? -48 15.141 41.219 1 65.19 139 PHE B O 1
ATOM 6824 N N . PRO B 1 140 ? -48.062 14.078 39.344 1 73.56 140 PRO B N 1
ATOM 6825 C CA . PRO B 1 140 ? -46.812 13.391 39.625 1 73.56 140 PRO B CA 1
ATOM 6826 C C . PRO B 1 140 ? -45.625 14.352 39.719 1 73.56 140 PRO B C 1
ATOM 6828 O O . PRO B 1 140 ? -45.719 15.508 39.312 1 73.56 140 PRO B O 1
ATOM 6831 N N . GLN B 1 141 ? -44.688 13.961 40.469 1 80.56 141 GLN B N 1
ATOM 6832 C CA . GLN B 1 141 ? -43.469 14.734 40.625 1 80.56 141 GLN B CA 1
ATOM 6833 C C . GLN B 1 141 ? -42.844 15.039 39.281 1 80.56 141 GLN B C 1
ATOM 6835 O O . GLN B 1 141 ? -42.812 14.195 38.375 1 80.56 141 GLN B O 1
ATOM 6840 N N . GLU B 1 142 ? -42.656 16.312 39.062 1 86.31 142 GLU B N 1
ATOM 6841 C CA . GLU B 1 142 ? -42.031 16.766 37.812 1 86.31 142 GLU B CA 1
ATOM 6842 C C . GLU B 1 142 ? -40.719 17.453 38.094 1 86.31 142 GLU B C 1
ATOM 6844 O O . GLU B 1 142 ? -40.5 18.031 39.156 1 86.31 142 GLU B O 1
ATOM 6849 N N . TRP B 1 143 ? -39.812 17.359 37.156 1 90.94 143 TRP B N 1
ATOM 6850 C CA . TRP B 1 143 ? -38.531 18.047 37.219 1 90.94 143 TRP B CA 1
ATOM 6851 C C . TRP B 1 143 ? -38.688 19.484 36.688 1 90.94 143 TRP B C 1
ATOM 6853 O O . TRP B 1 143 ? -39.156 19.703 35.594 1 90.94 143 TRP B O 1
ATOM 6863 N N . GLN B 1 144 ? -38.281 20.406 37.594 1 91.12 144 GLN B N 1
ATOM 6864 C CA . GLN B 1 144 ? -38.406 21.812 37.219 1 91.12 144 GLN B CA 1
ATOM 6865 C C . GLN B 1 144 ? -37.062 22.531 37.219 1 91.12 144 GLN B C 1
ATOM 6867 O O . GLN B 1 144 ? -36.219 22.281 38.094 1 91.12 144 GLN B O 1
ATOM 6872 N N . ILE B 1 145 ? -36.875 23.422 36.188 1 93.88 145 ILE B N 1
ATOM 6873 C CA . ILE B 1 145 ? -35.656 24.219 36.156 1 93.88 145 ILE B CA 1
ATOM 6874 C C . ILE B 1 145 ? -35.75 25.312 37.25 1 93.88 145 ILE B C 1
ATOM 6876 O O . ILE B 1 145 ? -36.625 26.156 37.219 1 93.88 145 ILE B O 1
ATOM 6880 N N . THR B 1 146 ? -34.844 25.359 38.125 1 92.38 146 THR B N 1
ATOM 6881 C CA . THR B 1 146 ? -34.844 26.312 39.219 1 92.38 146 THR B CA 1
ATOM 6882 C C . THR B 1 146 ? -33.781 27.391 39.031 1 92.38 146 THR B C 1
ATOM 6884 O O . THR B 1 146 ? -33.906 28.5 39.531 1 92.38 146 THR B O 1
ATOM 6887 N N . LYS B 1 147 ? -32.719 27.031 38.344 1 93 147 LYS B N 1
ATOM 6888 C CA . LYS B 1 147 ? -31.641 27.969 38.062 1 93 147 LYS B CA 1
ATOM 6889 C C . LYS B 1 147 ? -31.125 27.812 36.656 1 93 147 LYS B C 1
ATOM 6891 O O . LYS B 1 147 ? -31 26.688 36.156 1 93 147 LYS B O 1
ATOM 6896 N N . PHE B 1 148 ? -30.969 28.906 35.969 1 94.38 148 PHE B N 1
ATOM 6897 C CA . PHE B 1 148 ? -30.469 28.875 34.594 1 94.38 148 PHE B CA 1
ATOM 6898 C C . PHE B 1 148 ? -29.531 30.062 34.375 1 94.38 148 PHE B C 1
ATOM 6900 O O . PHE B 1 148 ? -29.969 31.203 34.344 1 94.38 148 PHE B O 1
ATOM 6907 N N . VAL B 1 149 ? -28.266 29.812 34.312 1 93.5 149 VAL B N 1
ATOM 6908 C CA . VAL B 1 149 ? -27.25 30.828 34.031 1 93.5 149 VAL B CA 1
ATOM 6909 C C . VAL B 1 149 ? -26.781 30.719 32.594 1 93.5 149 VAL B C 1
ATOM 6911 O O . VAL B 1 149 ? -26.188 29.719 32.219 1 93.5 149 VAL B O 1
ATOM 6914 N N . LYS B 1 150 ? -26.859 31.719 31.766 1 91.38 150 LYS B N 1
ATOM 6915 C CA . LYS B 1 150 ? -26.578 31.688 30.344 1 91.38 150 LYS B CA 1
ATOM 6916 C C . LYS B 1 150 ? -25.172 32.219 30.047 1 91.38 150 LYS B C 1
ATOM 6918 O O . LYS B 1 150 ? -24.609 31.953 28.984 1 91.38 150 LYS B O 1
ATOM 6923 N N . GLU B 1 151 ? -24.594 32.969 30.969 1 91.12 151 GLU B N 1
ATOM 6924 C CA . GLU B 1 151 ? -23.344 33.656 30.703 1 91.12 151 GLU B CA 1
ATOM 6925 C C . GLU B 1 151 ? -22.141 32.719 30.781 1 91.12 151 GLU B C 1
ATOM 6927 O O . GLU B 1 151 ? -22.031 31.922 31.719 1 91.12 151 GLU B O 1
ATOM 6932 N N . HIS B 1 152 ? -21.391 32.75 29.766 1 91.56 152 HIS B N 1
ATOM 6933 C CA . HIS B 1 152 ? -20.172 31.953 29.703 1 91.56 152 HIS B CA 1
ATOM 6934 C C . HIS B 1 152 ? -18.922 32.812 29.859 1 91.56 152 HIS B C 1
ATOM 6936 O O . HIS B 1 152 ? -18.938 34 29.484 1 91.56 152 HIS B O 1
ATOM 6942 N N . SER B 1 153 ? -17.859 32.281 30.422 1 84.06 153 SER B N 1
ATOM 6943 C CA . SER B 1 153 ? -16.578 33 30.578 1 84.06 153 SER B CA 1
ATOM 6944 C C . SER B 1 153 ? -15.625 32.656 29.438 1 84.06 153 SER B C 1
ATOM 6946 O O . SER B 1 153 ? -14.453 33.062 29.469 1 84.06 153 SER B O 1
ATOM 6948 N N . HIS B 1 154 ? -16.016 31.938 28.516 1 84.06 154 HIS B N 1
ATOM 6949 C CA . HIS B 1 154 ? -15.195 31.531 27.375 1 84.06 154 HIS B CA 1
ATOM 6950 C C . HIS B 1 154 ? -15.922 31.781 26.062 1 84.06 154 HIS B C 1
ATOM 6952 O O . HIS B 1 154 ? -17.141 32 26.062 1 84.06 154 HIS B O 1
ATOM 6958 N N . GLU B 1 155 ? -15.164 31.828 24.969 1 84.88 155 GLU B N 1
ATOM 6959 C CA . GLU B 1 155 ? -15.75 32.031 23.641 1 84.88 155 GLU B CA 1
ATOM 6960 C C . GLU B 1 155 ? -16.547 30.797 23.203 1 84.88 155 GLU B C 1
ATOM 6962 O O . GLU B 1 155 ? -16.125 29.672 23.406 1 84.88 155 GLU B O 1
ATOM 6967 N N . LEU B 1 156 ? -17.734 31.078 22.734 1 89.75 156 LEU B N 1
ATOM 6968 C CA . LEU B 1 156 ? -18.594 30 22.266 1 89.75 156 LEU B CA 1
ATOM 6969 C C . LEU B 1 156 ? -18.234 29.594 20.844 1 89.75 156 LEU B C 1
ATOM 6971 O O . LEU B 1 156 ? -17.672 30.391 20.078 1 89.75 156 LEU B O 1
ATOM 6975 N N . LEU B 1 157 ? -18.531 28.422 20.547 1 90.25 157 LEU B N 1
ATOM 6976 C CA . LEU B 1 157 ? -18.188 27.859 19.234 1 90.25 157 LEU B CA 1
ATOM 6977 C C . LEU B 1 157 ? -19.281 28.156 18.219 1 90.25 157 LEU B C 1
ATOM 6979 O O . LEU B 1 157 ? -20.453 28.328 18.594 1 90.25 157 LEU B O 1
ATOM 6983 N N . THR B 1 158 ? -18.859 28.203 16.969 1 88.44 158 THR B N 1
ATOM 6984 C CA . THR B 1 158 ? -19.828 28.391 15.875 1 88.44 158 THR B CA 1
ATOM 6985 C C . THR B 1 158 ? -20.531 27.078 15.555 1 88.44 158 THR B C 1
ATOM 6987 O O . THR B 1 158 ? -20.156 26.016 16.062 1 88.44 158 THR B O 1
ATOM 6990 N N . SER B 1 159 ? -21.562 27.156 14.75 1 85.19 159 SER B N 1
ATOM 6991 C CA . SER B 1 159 ? -22.328 25.984 14.359 1 85.19 159 SER B CA 1
ATOM 6992 C C . SER B 1 159 ? -21.469 24.984 13.602 1 85.19 159 SER B C 1
ATOM 6994 O O . SER B 1 159 ? -21.672 23.766 13.711 1 85.19 159 SER B O 1
ATOM 6996 N N . LEU B 1 160 ? -20.5 25.5 12.969 1 84.5 160 LEU B N 1
ATOM 6997 C CA . LEU B 1 160 ? -19.625 24.625 12.18 1 84.5 160 LEU B CA 1
ATOM 6998 C C . LEU B 1 160 ? -18.594 23.953 13.07 1 84.5 160 LEU B C 1
ATOM 7000 O O . LEU B 1 160 ? -18.109 22.859 12.758 1 84.5 160 LEU B O 1
ATOM 7004 N N . GLU B 1 161 ? -18.344 24.562 14.156 1 87.56 161 GLU B N 1
ATOM 7005 C CA . GLU B 1 161 ? -17.281 24.078 15.023 1 87.56 161 GLU B CA 1
ATOM 7006 C C . GLU B 1 161 ? -17.812 23.109 16.078 1 87.56 161 GLU B C 1
ATOM 7008 O O . GLU B 1 161 ? -17.109 22.219 16.531 1 87.56 161 GLU B O 1
ATOM 7013 N N . VAL B 1 162 ? -19.031 23.328 16.484 1 89.06 162 VAL B N 1
ATOM 7014 C CA . VAL B 1 162 ? -19.609 22.609 17.609 1 89.06 162 VAL B CA 1
ATOM 7015 C C . VAL B 1 162 ? -19.688 21.125 17.281 1 89.06 162 VAL B C 1
ATOM 7017 O O . VAL B 1 162 ? -19.672 20.281 18.172 1 89.06 162 VAL B O 1
ATOM 7020 N N . ARG B 1 163 ? -19.734 20.766 16.016 1 85.75 163 ARG B N 1
ATOM 7021 C CA . ARG B 1 163 ? -19.875 19.391 15.594 1 85.75 163 ARG B CA 1
ATOM 7022 C C . ARG B 1 163 ? -18.625 18.578 15.961 1 85.75 163 ARG B C 1
ATOM 7024 O O . ARG B 1 163 ? -18.672 17.344 16 1 85.75 163 ARG B O 1
ATOM 7031 N N . PHE B 1 164 ? -17.562 19.25 16.188 1 88.25 164 PHE B N 1
ATOM 7032 C CA . PHE B 1 164 ? -16.297 18.562 16.453 1 88.25 164 PHE B CA 1
ATOM 7033 C C . PHE B 1 164 ? -16.203 18.141 17.906 1 88.25 164 PHE B C 1
ATOM 7035 O O . PHE B 1 164 ? -15.352 17.312 18.266 1 88.25 164 PHE B O 1
ATOM 7042 N N . LEU B 1 165 ? -17.047 18.703 18.719 1 88.69 165 LEU B N 1
ATOM 7043 C CA . LEU B 1 165 ? -16.984 18.375 20.141 1 88.69 165 LEU B CA 1
ATOM 7044 C C . LEU B 1 165 ? -17.359 16.922 20.375 1 88.69 165 LEU B C 1
ATOM 7046 O O . LEU B 1 165 ? -18.297 16.406 19.766 1 88.69 165 LEU B O 1
ATOM 7050 N N . PRO B 1 166 ? -16.641 16.234 21.203 1 83.25 166 PRO B N 1
ATOM 7051 C CA . PRO B 1 166 ? -16.875 14.82 21.453 1 83.25 166 PRO B CA 1
ATOM 7052 C C . PRO B 1 166 ? -18.312 14.539 21.922 1 83.25 166 PRO B C 1
ATOM 7054 O O . PRO B 1 166 ? -18.859 13.477 21.625 1 83.25 166 PRO B O 1
ATOM 7057 N N . ALA B 1 167 ? -18.906 15.461 22.688 1 82.56 167 ALA B N 1
ATOM 7058 C CA . ALA B 1 167 ? -20.25 15.281 23.219 1 82.56 167 ALA B CA 1
ATOM 7059 C C . ALA B 1 167 ? -21.281 15.219 22.078 1 82.56 167 ALA B C 1
ATOM 7061 O O . ALA B 1 167 ? -22.359 14.656 22.25 1 82.56 167 ALA B O 1
ATOM 7062 N N . ASN B 1 168 ? -20.938 15.781 20.969 1 85.19 168 ASN B N 1
ATOM 7063 C CA . ASN B 1 168 ? -21.875 15.852 19.859 1 85.19 168 ASN B CA 1
ATOM 7064 C C . ASN B 1 168 ? -21.594 14.773 18.828 1 85.19 168 ASN B C 1
ATOM 7066 O O . ASN B 1 168 ? -22.266 14.711 17.797 1 85.19 168 ASN B O 1
ATOM 7070 N N . ARG B 1 169 ? -20.641 14.023 19.047 1 87.38 169 ARG B N 1
ATOM 7071 C CA . ARG B 1 169 ? -20.281 12.961 18.109 1 87.38 169 ARG B CA 1
ATOM 7072 C C . ARG B 1 169 ? -20.938 11.641 18.516 1 87.38 169 ARG B C 1
ATOM 7074 O O . ARG B 1 169 ? -20.938 11.281 19.688 1 87.38 169 ARG B O 1
ATOM 7081 N N . ILE B 1 170 ? -21.578 11.023 17.531 1 85.75 170 ILE B N 1
ATOM 7082 C CA . ILE B 1 170 ? -22.281 9.773 17.828 1 85.75 170 ILE B CA 1
ATOM 7083 C C . ILE B 1 170 ? -22.078 8.797 16.672 1 85.75 170 ILE B C 1
ATOM 7085 O O . ILE B 1 170 ? -22.141 9.18 15.508 1 85.75 170 ILE B O 1
ATOM 7089 N N . VAL B 1 171 ? -21.719 7.594 17.047 1 89.06 171 VAL B N 1
ATOM 7090 C CA . VAL B 1 171 ? -21.719 6.496 16.078 1 89.06 171 VAL B CA 1
ATOM 7091 C C . VAL B 1 171 ? -22.938 5.605 16.312 1 89.06 171 VAL B C 1
ATOM 7093 O O . VAL B 1 171 ? -23 4.867 17.297 1 89.06 171 VAL B O 1
ATOM 7096 N N . TYR B 1 172 ? -23.812 5.688 15.398 1 87.62 172 TYR B N 1
ATOM 7097 C CA . TYR B 1 172 ? -25.031 4.883 15.508 1 87.62 172 TYR B CA 1
ATOM 7098 C C . TYR B 1 172 ? -24.719 3.404 15.312 1 87.62 172 TYR B C 1
ATOM 7100 O O . TYR B 1 172 ? -23.719 3.049 14.695 1 87.62 172 TYR B O 1
ATOM 7108 N N . LYS B 1 173 ? -25.516 2.58 15.812 1 87.44 173 LYS B N 1
ATOM 7109 C CA . LYS B 1 173 ? -25.328 1.136 15.727 1 87.44 173 LYS B CA 1
ATOM 7110 C C . LYS B 1 173 ? -25.266 0.668 14.281 1 87.44 173 LYS B C 1
ATOM 7112 O O . LYS B 1 173 ? -24.453 -0.178 13.922 1 87.44 173 LYS B O 1
ATOM 7117 N N . LYS B 1 174 ? -26.156 1.249 13.531 1 89.44 174 LYS B N 1
ATOM 7118 C CA . LYS B 1 174 ? -26.172 0.897 12.117 1 89.44 174 LYS B CA 1
ATOM 7119 C C . LYS B 1 174 ? -24.812 1.193 11.469 1 89.44 174 LYS B C 1
ATOM 7121 O O . LYS B 1 174 ? -24.344 0.418 10.641 1 89.44 174 LYS B O 1
ATOM 7126 N N . ASP B 1 175 ? -24.25 2.301 11.867 1 92.69 175 ASP B N 1
ATOM 7127 C CA . ASP B 1 175 ? -22.953 2.691 11.328 1 92.69 175 ASP B CA 1
ATOM 7128 C C . ASP B 1 175 ? -21.844 1.785 11.852 1 92.69 175 ASP B C 1
ATOM 7130 O O . ASP B 1 175 ? -20.891 1.475 11.133 1 92.69 175 ASP B O 1
ATOM 7134 N N . GLU B 1 176 ? -22.047 1.396 13.07 1 91.31 176 GLU B N 1
ATOM 7135 C CA . GLU B 1 176 ? -21.062 0.478 13.633 1 91.31 176 GLU B CA 1
ATOM 7136 C C . GLU B 1 176 ? -21.016 -0.827 12.844 1 91.31 176 GLU B C 1
ATOM 7138 O O . GLU B 1 176 ? -19.922 -1.334 12.547 1 91.31 176 GLU B O 1
ATOM 7143 N N . ASP B 1 177 ? -22.141 -1.314 12.523 1 90 177 ASP B N 1
ATOM 7144 C CA . ASP B 1 177 ? -22.219 -2.557 11.758 1 90 177 ASP B CA 1
ATOM 7145 C C . ASP B 1 177 ? -21.609 -2.385 10.367 1 90 177 ASP B C 1
ATOM 7147 O O . ASP B 1 177 ? -20.922 -3.275 9.875 1 90 177 ASP B O 1
ATOM 7151 N N . ARG B 1 178 ? -21.953 -1.256 9.852 1 93.12 178 ARG B N 1
ATOM 7152 C CA . ARG B 1 178 ? -21.422 -0.979 8.523 1 93.12 178 ARG B CA 1
ATOM 7153 C C . ARG B 1 178 ? -19.891 -0.84 8.562 1 93.12 178 ARG B C 1
ATOM 7155 O O . ARG B 1 178 ? -19.203 -1.336 7.676 1 93.12 178 ARG B O 1
ATOM 7162 N N . ILE B 1 179 ? -19.406 -0.172 9.562 1 92.5 179 ILE B N 1
ATOM 7163 C CA . ILE B 1 179 ? -17.984 0.025 9.742 1 92.5 179 ILE B CA 1
ATOM 7164 C C . ILE B 1 179 ? -17.281 -1.327 9.898 1 92.5 179 ILE B C 1
ATOM 7166 O O . ILE B 1 179 ? -16.25 -1.576 9.289 1 92.5 179 ILE B O 1
ATOM 7170 N N . LEU B 1 180 ? -17.938 -2.195 10.57 1 88.81 180 LEU B N 1
ATOM 7171 C CA . LEU B 1 180 ? -17.359 -3.514 10.805 1 88.81 180 LEU B CA 1
ATOM 7172 C C . LEU B 1 180 ? -17.344 -4.336 9.523 1 88.81 180 LEU B C 1
ATOM 7174 O O . LEU B 1 180 ? -16.375 -5.047 9.25 1 88.81 180 LEU B O 1
ATOM 7178 N N . LEU B 1 181 ? -18.359 -4.223 8.797 1 89.81 181 LEU B N 1
ATOM 7179 C CA . LEU B 1 181 ? -18.438 -4.938 7.531 1 89.81 181 LEU B CA 1
ATOM 7180 C C . LEU B 1 181 ? -17.344 -4.473 6.582 1 89.81 181 LEU B C 1
ATOM 7182 O O . LEU B 1 181 ? -16.672 -5.293 5.945 1 89.81 181 LEU B O 1
ATOM 7186 N N . LEU B 1 182 ? -17.172 -3.168 6.484 1 91.75 182 LEU B N 1
ATOM 7187 C CA . LEU B 1 182 ? -16.156 -2.613 5.594 1 91.75 182 LEU B CA 1
ATOM 7188 C C . LEU B 1 182 ? -14.758 -2.963 6.078 1 91.75 182 LEU B C 1
ATOM 7190 O O . LEU B 1 182 ? -13.859 -3.201 5.27 1 91.75 182 LEU B O 1
ATOM 7194 N N . LYS B 1 183 ? -14.633 -2.982 7.34 1 87.69 183 LYS B N 1
ATOM 7195 C CA . LYS B 1 183 ? -13.344 -3.371 7.895 1 87.69 183 LYS B CA 1
ATOM 7196 C C . LYS B 1 183 ? -13.023 -4.832 7.578 1 87.69 183 LYS B C 1
ATOM 7198 O O . LYS B 1 183 ? -11.875 -5.172 7.289 1 87.69 183 LYS B O 1
ATOM 7203 N N . GLU B 1 184 ? -14.047 -5.617 7.586 1 81.75 184 GLU B N 1
ATOM 7204 C CA . GLU B 1 184 ? -13.875 -7.023 7.234 1 81.75 184 GLU B CA 1
ATOM 7205 C C . GLU B 1 184 ? -13.469 -7.18 5.77 1 81.75 184 GLU B C 1
ATOM 7207 O O . GLU B 1 184 ? -12.812 -8.156 5.406 1 81.75 184 GLU B O 1
ATOM 7212 N N . GLY B 1 185 ? -13.914 -6.258 5.023 1 81.81 185 GLY B N 1
ATOM 7213 C CA . GLY B 1 185 ? -13.531 -6.254 3.619 1 81.81 185 GLY B CA 1
ATOM 7214 C C . GLY B 1 185 ? -12.094 -5.82 3.396 1 81.81 185 GLY B C 1
ATOM 7215 O O . GLY B 1 185 ? -11.594 -5.863 2.27 1 81.81 185 GLY B O 1
ATOM 7216 N N . GLY B 1 186 ? -11.391 -5.391 4.473 1 79 186 GLY B N 1
ATOM 7217 C CA . GLY B 1 186 ? -9.984 -5.027 4.375 1 79 186 GLY B CA 1
ATOM 7218 C C . GLY B 1 186 ? -9.766 -3.549 4.113 1 79 186 GLY B C 1
ATOM 7219 O O . GLY B 1 186 ? -8.703 -3.145 3.652 1 79 186 GLY B O 1
ATOM 7220 N N . LEU B 1 187 ? -10.711 -2.738 4.445 1 87.25 187 LEU B N 1
ATOM 7221 C CA . LEU B 1 187 ? -10.602 -1.312 4.156 1 87.25 187 LEU B CA 1
ATOM 7222 C C . LEU B 1 187 ? -9.891 -0.58 5.289 1 87.25 187 LEU B C 1
ATOM 7224 O O . LEU B 1 187 ? -10.055 -0.928 6.461 1 87.25 187 LEU B O 1
ATOM 7228 N N . GLN B 1 188 ? -9.148 0.464 4.883 1 84.38 188 GLN B N 1
ATOM 7229 C CA . GLN B 1 188 ? -8.562 1.374 5.867 1 84.38 188 GLN B CA 1
ATOM 7230 C C . GLN B 1 188 ? -9.602 2.359 6.387 1 84.38 188 GLN B C 1
ATOM 7232 O O . GLN B 1 188 ? -10.656 2.543 5.773 1 84.38 188 GLN B O 1
ATOM 7237 N N . VAL B 1 189 ? -9.289 2.934 7.523 1 89.56 189 VAL B N 1
ATOM 7238 C CA . VAL B 1 189 ? -10.25 3.818 8.172 1 89.56 189 VAL B CA 1
ATOM 7239 C C . VAL B 1 189 ? -10.594 4.984 7.242 1 89.56 189 VAL B C 1
ATOM 7241 O O . VAL B 1 189 ? -11.758 5.367 7.121 1 89.56 189 VAL B O 1
ATOM 7244 N N . SER B 1 190 ? -9.633 5.535 6.621 1 85.56 190 SER B N 1
ATOM 7245 C CA . SER B 1 190 ? -9.883 6.648 5.711 1 85.56 190 SER B CA 1
ATOM 7246 C C . SER B 1 190 ? -10.805 6.238 4.57 1 85.56 190 SER B C 1
ATOM 7248 O O . SER B 1 190 ? -11.664 7.02 4.148 1 85.56 190 SER B O 1
ATOM 7250 N N . GLN B 1 191 ? -10.656 5 4.102 1 87.69 191 GLN B N 1
ATOM 7251 C CA . GLN B 1 191 ? -11.516 4.488 3.037 1 87.69 191 GLN B CA 1
ATOM 7252 C C . GLN B 1 191 ? -12.938 4.258 3.543 1 87.69 191 GLN B C 1
ATOM 7254 O O . GLN B 1 191 ? -13.906 4.52 2.828 1 87.69 191 GLN B O 1
ATOM 7259 N N . ILE B 1 192 ? -12.953 3.713 4.75 1 92.44 192 ILE B N 1
ATOM 7260 C CA . ILE B 1 192 ? -14.258 3.467 5.359 1 92.44 192 ILE B CA 1
ATOM 7261 C C . ILE B 1 192 ? -15.039 4.777 5.453 1 92.44 192 ILE B C 1
ATOM 7263 O O . ILE B 1 192 ? -16.203 4.84 5.07 1 92.44 192 ILE B O 1
ATOM 7267 N N . MET B 1 193 ? -14.328 5.801 5.941 1 92 193 MET B N 1
ATOM 7268 C CA . MET B 1 193 ? -14.961 7.109 6.074 1 92 193 MET B CA 1
ATOM 7269 C C . MET B 1 193 ? -15.461 7.613 4.723 1 92 193 MET B C 1
ATOM 7271 O O . MET B 1 193 ? -16.594 8.086 4.609 1 92 193 MET B O 1
ATOM 7275 N N . ARG B 1 194 ? -14.664 7.457 3.725 1 89.06 194 ARG B N 1
ATOM 7276 C CA . ARG B 1 194 ? -15.016 7.953 2.398 1 89.06 194 ARG B CA 1
ATOM 7277 C C . ARG B 1 194 ? -16.203 7.18 1.819 1 89.06 194 ARG B C 1
ATOM 7279 O O . ARG B 1 194 ? -17.109 7.773 1.246 1 89.06 194 ARG B O 1
ATOM 7286 N N . VAL B 1 195 ? -16.188 5.863 1.909 1 92.31 195 VAL B N 1
ATOM 7287 C CA . VAL B 1 195 ? -17.266 5.031 1.392 1 92.31 195 VAL B CA 1
ATOM 7288 C C . VAL B 1 195 ? -18.578 5.41 2.07 1 92.31 195 VAL B C 1
ATOM 7290 O O . VAL B 1 195 ? -19.609 5.547 1.408 1 92.31 195 VAL B O 1
ATOM 7293 N N . MET B 1 196 ? -18.562 5.613 3.361 1 93.81 196 MET B N 1
ATOM 7294 C CA . MET B 1 196 ? -19.766 5.949 4.102 1 93.81 196 MET B CA 1
ATOM 7295 C C . MET B 1 196 ? -20.281 7.328 3.707 1 93.81 196 MET B C 1
ATOM 7297 O O . MET B 1 196 ? -21.5 7.547 3.623 1 93.81 196 MET B O 1
ATOM 7301 N N . GLU B 1 197 ? -19.375 8.266 3.52 1 91.19 197 GLU B N 1
ATOM 7302 C CA . GLU B 1 197 ? -19.766 9.602 3.055 1 91.19 197 GLU B CA 1
ATOM 7303 C C . GLU B 1 197 ? -20.453 9.531 1.698 1 91.19 197 GLU B C 1
ATOM 7305 O O . GLU B 1 197 ? -21.469 10.195 1.479 1 91.19 197 GLU B O 1
ATOM 7310 N N . LEU B 1 198 ? -19.922 8.719 0.807 1 90 198 LEU B N 1
ATOM 7311 C CA . LEU B 1 198 ? -20.5 8.578 -0.529 1 90 198 LEU B CA 1
ATOM 7312 C C . LEU B 1 198 ? -21.844 7.859 -0.478 1 90 198 LEU B C 1
ATOM 7314 O O . LEU B 1 198 ? -22.781 8.234 -1.187 1 90 198 LEU B O 1
ATOM 7318 N N . GLU B 1 199 ? -21.953 6.82 0.32 1 91.75 199 GLU B N 1
ATOM 7319 C CA . GLU B 1 199 ? -23.188 6.059 0.448 1 91.75 199 GLU B CA 1
ATOM 7320 C C . GLU B 1 199 ? -24.328 6.938 0.967 1 91.75 199 GLU B C 1
ATOM 7322 O O . GLU B 1 199 ? -25.453 6.828 0.5 1 91.75 199 GLU B O 1
ATOM 7327 N N . LYS B 1 200 ? -24 7.824 1.937 1 91.44 200 LYS B N 1
ATOM 7328 C CA . LYS B 1 200 ? -25.016 8.672 2.557 1 91.44 200 LYS B CA 1
ATOM 7329 C C . LYS B 1 200 ? -25.141 10 1.812 1 91.44 200 LYS B C 1
ATOM 7331 O O . LYS B 1 200 ? -26 10.82 2.148 1 91.44 200 LYS B O 1
ATOM 7336 N N . ASN B 1 201 ? -24.312 10.18 0.827 1 89.44 201 ASN B N 1
ATOM 7337 C CA . ASN B 1 201 ? -24.312 11.406 0.039 1 89.44 201 ASN B CA 1
ATOM 7338 C C . ASN B 1 201 ? -24.094 12.633 0.92 1 89.44 201 ASN B C 1
ATOM 7340 O O . ASN B 1 201 ? -24.859 13.602 0.83 1 89.44 201 ASN B O 1
ATOM 7344 N N . ILE B 1 202 ? -23.172 12.531 1.899 1 88.75 202 ILE B N 1
ATOM 7345 C CA . ILE B 1 202 ? -22.781 13.609 2.801 1 88.75 202 ILE B CA 1
ATOM 7346 C C . ILE B 1 202 ? -21.422 14.156 2.387 1 88.75 202 ILE B C 1
ATOM 7348 O O . ILE B 1 202 ? -20.547 13.398 1.966 1 88.75 202 ILE B O 1
ATOM 7352 N N . PRO B 1 203 ? -21.328 15.461 2.445 1 83.5 203 PRO B N 1
ATOM 7353 C CA . PRO B 1 203 ? -20.016 16.031 2.117 1 83.5 203 PRO B CA 1
ATOM 7354 C C . PRO B 1 203 ? -18.906 15.5 3.031 1 83.5 203 PRO B C 1
ATOM 7356 O O . PRO B 1 203 ? -19.188 15.016 4.133 1 83.5 203 PRO B O 1
ATOM 7359 N N . ARG B 1 204 ? -17.797 15.578 2.611 1 83.19 204 ARG B N 1
ATOM 7360 C CA . ARG B 1 204 ? -16.641 15.047 3.336 1 83.19 204 ARG B CA 1
ATOM 7361 C C . ARG B 1 204 ? -16.5 15.727 4.695 1 83.19 204 ARG B C 1
ATOM 7363 O O . ARG B 1 204 ? -16.578 16.953 4.793 1 83.19 204 ARG B O 1
ATOM 7370 N N . GLY B 1 205 ? -16.328 14.93 5.664 1 81.94 205 GLY B N 1
ATOM 7371 C CA . GLY B 1 205 ? -16.062 15.438 7 1 81.94 205 GLY B CA 1
ATOM 7372 C C . GLY B 1 205 ? -17.328 15.734 7.789 1 81.94 205 GLY B C 1
ATOM 7373 O O . GLY B 1 205 ? -17.266 16.172 8.938 1 81.94 205 GLY B O 1
ATOM 7374 N N . TYR B 1 206 ? -18.484 15.477 7.234 1 86.75 206 TYR B N 1
ATOM 7375 C CA . TYR B 1 206 ? -19.719 15.867 7.898 1 86.75 206 TYR B CA 1
ATOM 7376 C C . TYR B 1 206 ? -20.453 14.641 8.438 1 86.75 206 TYR B C 1
ATOM 7378 O O . TYR B 1 206 ? -21.656 14.703 8.727 1 86.75 206 TYR B O 1
ATOM 7386 N N . LEU B 1 207 ? -19.75 13.578 8.484 1 90.25 207 LEU B N 1
ATOM 7387 C CA . LEU B 1 207 ? -20.297 12.453 9.242 1 90.25 207 LEU B CA 1
ATOM 7388 C C . LEU B 1 207 ? -20.391 12.789 10.727 1 90.25 207 LEU B C 1
ATOM 7390 O O . LEU B 1 207 ? -19.625 13.609 11.227 1 90.25 207 LEU B O 1
ATOM 7394 N N . PRO B 1 208 ? -21.297 12.258 11.438 1 89.81 208 PRO B N 1
ATOM 7395 C CA . PRO B 1 208 ? -21.469 12.586 12.859 1 89.81 208 PRO B CA 1
ATOM 7396 C C . PRO B 1 208 ? -20.328 12.062 13.719 1 89.81 208 PRO B C 1
ATOM 7398 O O . PRO B 1 208 ? -20.328 12.25 14.938 1 89.81 208 PRO B O 1
ATOM 7401 N N . PHE B 1 209 ? -19.438 11.352 13.109 1 92.06 209 PHE B N 1
ATOM 7402 C CA . PHE B 1 209 ? -18.25 10.875 13.805 1 92.06 209 PHE B CA 1
ATOM 7403 C C . PHE B 1 209 ? -17 11.109 12.969 1 92.06 209 PHE B C 1
ATOM 7405 O O . PHE B 1 209 ? -17.094 11.336 11.758 1 92.06 209 PHE B O 1
ATOM 7412 N N . PHE B 1 210 ? -15.859 11.031 13.648 1 89.38 210 PHE B N 1
ATOM 7413 C CA . PHE B 1 210 ? -14.594 11.281 12.984 1 89.38 210 PHE B CA 1
ATOM 7414 C C . PHE B 1 210 ? -13.758 10.008 12.906 1 89.38 210 PHE B C 1
ATOM 7416 O O . PHE B 1 210 ? -14.141 8.977 13.469 1 89.38 210 PHE B O 1
ATOM 7423 N N . GLU B 1 211 ? -12.695 10.172 12.172 1 88.25 211 GLU B N 1
ATOM 7424 C CA . GLU B 1 211 ? -11.789 9.039 12.016 1 88.25 211 GLU B CA 1
ATOM 7425 C C . GLU B 1 211 ? -11.289 8.539 13.367 1 88.25 211 GLU B C 1
ATOM 7427 O O . GLU B 1 211 ? -11.18 7.328 13.578 1 88.25 211 GLU B O 1
ATOM 7432 N N . LYS B 1 212 ? -11.023 9.477 14.219 1 85.81 212 LYS B N 1
ATOM 7433 C CA . LYS B 1 212 ? -10.523 9.109 15.547 1 85.81 212 LYS B CA 1
ATOM 7434 C C . LYS B 1 212 ? -11.539 8.258 16.297 1 85.81 212 LYS B C 1
ATOM 7436 O O . LYS B 1 212 ? -11.164 7.352 17.047 1 85.81 212 LYS B O 1
ATOM 7441 N N . ASP B 1 213 ? -12.781 8.594 16.125 1 90.38 213 ASP B N 1
ATOM 7442 C CA . ASP B 1 213 ? -13.836 7.824 16.797 1 90.38 213 ASP B CA 1
ATOM 7443 C C . ASP B 1 213 ? -13.867 6.387 16.281 1 90.38 213 ASP B C 1
ATOM 7445 O O . ASP B 1 213 ? -14.07 5.449 17.062 1 90.38 213 ASP B O 1
ATOM 7449 N N . VAL B 1 214 ? -13.68 6.246 14.992 1 91.19 214 VAL B N 1
ATOM 7450 C CA . VAL B 1 214 ? -13.672 4.918 14.391 1 91.19 214 VAL B CA 1
ATOM 7451 C C . VAL B 1 214 ? -12.453 4.137 14.875 1 91.19 214 VAL B C 1
ATOM 7453 O O . VAL B 1 214 ? -12.562 2.953 15.203 1 91.19 214 VAL B O 1
ATOM 7456 N N . ARG B 1 215 ? -11.383 4.797 14.945 1 88.19 215 ARG B N 1
ATOM 7457 C CA . ARG B 1 215 ? -10.18 4.148 15.438 1 88.19 215 ARG B CA 1
ATOM 7458 C C . ARG B 1 215 ? -10.344 3.723 16.891 1 88.19 215 ARG B C 1
ATOM 7460 O O . ARG B 1 215 ? -9.938 2.623 17.281 1 88.19 215 ARG B O 1
ATOM 7467 N N . ASN B 1 216 ? -10.953 4.629 17.672 1 83.75 216 ASN B N 1
ATOM 7468 C CA . ASN B 1 216 ? -11.25 4.297 19.062 1 83.75 216 ASN B CA 1
ATOM 7469 C C . ASN B 1 216 ? -12.203 3.111 19.156 1 83.75 216 ASN B C 1
ATOM 7471 O O . ASN B 1 216 ? -12.062 2.27 20.047 1 83.75 216 ASN B O 1
ATOM 7475 N N . PHE B 1 217 ? -13.133 3.141 18.25 1 87.62 217 PHE B N 1
ATOM 7476 C CA . PHE B 1 217 ? -14.086 2.037 18.188 1 87.62 217 PHE B CA 1
ATOM 7477 C C . PHE B 1 217 ? -13.359 0.715 17.953 1 87.62 217 PHE B C 1
ATOM 7479 O O . PHE B 1 217 ? -13.641 -0.277 18.625 1 87.62 217 PHE B O 1
ATOM 7486 N N . PHE B 1 218 ? -12.414 0.652 17.125 1 83.62 218 PHE B N 1
ATOM 7487 C CA . PHE B 1 218 ? -11.648 -0.559 16.844 1 83.62 218 PHE B CA 1
ATOM 7488 C C . PHE B 1 218 ? -10.789 -0.945 18.047 1 83.62 218 PHE B C 1
ATOM 7490 O O . PHE B 1 218 ? -10.656 -2.129 18.359 1 83.62 218 PHE B O 1
ATOM 7497 N N . THR B 1 219 ? -10.18 0.089 18.688 1 78.81 219 THR B N 1
ATOM 7498 C CA . THR B 1 219 ? -9.359 -0.174 19.859 1 78.81 219 THR B CA 1
ATOM 7499 C C . THR B 1 219 ? -10.195 -0.787 20.984 1 78.81 219 THR B C 1
ATOM 7501 O O . THR B 1 219 ? -9.742 -1.693 21.688 1 78.81 219 THR B O 1
ATOM 7504 N N . ARG B 1 220 ? -11.406 -0.277 21.094 1 78.44 220 ARG B N 1
ATOM 7505 C CA . ARG B 1 220 ? -12.32 -0.819 22.094 1 78.44 220 ARG B CA 1
ATOM 7506 C C . ARG B 1 220 ? -12.656 -2.275 21.797 1 78.44 220 ARG B C 1
ATOM 7508 O O . ARG B 1 220 ? -12.711 -3.105 22.703 1 78.44 220 ARG B O 1
ATOM 7515 N N . ILE B 1 221 ? -12.828 -2.541 20.594 1 75.81 221 ILE B N 1
ATOM 7516 C CA . ILE B 1 221 ? -13.141 -3.904 20.172 1 75.81 221 ILE B CA 1
ATOM 7517 C C . ILE B 1 221 ? -11.922 -4.801 20.391 1 75.81 221 ILE B C 1
ATOM 7519 O O . ILE B 1 221 ? -12.055 -5.93 20.875 1 75.81 221 ILE B O 1
ATOM 7523 N N . ALA B 1 222 ? -10.766 -4.301 20.094 1 71 222 ALA B N 1
ATOM 7524 C CA . ALA B 1 222 ? -9.531 -5.062 20.25 1 71 222 ALA B CA 1
ATOM 7525 C C . ALA B 1 222 ? -9.242 -5.359 21.719 1 71 222 ALA B C 1
ATOM 7527 O O . ALA B 1 222 ? -8.797 -6.453 22.062 1 71 222 ALA B O 1
ATOM 7528 N N . LYS B 1 223 ? -9.422 -4.391 22.547 1 66.69 223 LYS B N 1
ATOM 7529 C CA . LYS B 1 223 ? -9.18 -4.559 23.984 1 66.69 223 LYS B CA 1
ATOM 7530 C C . LYS B 1 223 ? -10.117 -5.602 24.578 1 66.69 223 LYS B C 1
ATOM 7532 O O . LYS B 1 223 ? -9.719 -6.375 25.453 1 66.69 223 LYS B O 1
ATOM 7537 N N . LYS B 1 224 ? -11.211 -5.598 24.078 1 64.31 224 LYS B N 1
ATOM 7538 C CA . LYS B 1 224 ? -12.188 -6.566 24.578 1 64.31 224 LYS B CA 1
ATOM 7539 C C . LYS B 1 224 ? -11.789 -7.988 24.188 1 64.31 224 LYS B C 1
ATOM 7541 O O . LYS B 1 224 ? -11.961 -8.922 24.969 1 64.31 224 LYS B O 1
ATOM 7546 N N . HIS B 1 225 ? -11.094 -8.148 23.016 1 60.09 225 HIS B N 1
ATOM 7547 C CA . HIS B 1 225 ? -10.773 -9.477 22.516 1 60.09 225 HIS B CA 1
ATOM 7548 C C . HIS B 1 225 ? -9.289 -9.773 22.656 1 60.09 225 HIS B C 1
ATOM 7550 O O . HIS B 1 225 ? -8.867 -10.93 22.562 1 60.09 225 HIS B O 1
ATOM 7556 N N . GLY B 1 226 ? -8.445 -8.805 22.844 1 60.31 226 GLY B N 1
ATOM 7557 C CA . GLY B 1 226 ? -6.996 -8.93 22.812 1 60.31 226 GLY B CA 1
ATOM 7558 C C . GLY B 1 226 ? -6.441 -9.766 23.953 1 60.31 226 GLY B C 1
ATOM 7559 O O . GLY B 1 226 ? -5.434 -10.453 23.797 1 60.31 226 GLY B O 1
ATOM 7560 N N . ALA B 1 227 ? -7.094 -9.875 25.031 1 61.16 227 ALA B N 1
ATOM 7561 C CA . ALA B 1 227 ? -6.527 -10.586 26.188 1 61.16 227 ALA B CA 1
ATOM 7562 C C . ALA B 1 227 ? -6.551 -12.094 25.953 1 61.16 227 ALA B C 1
ATOM 7564 O O . ALA B 1 227 ? -5.699 -12.82 26.484 1 61.16 227 ALA B O 1
ATOM 7565 N N . ASN B 1 228 ? -7.352 -12.586 25.031 1 68.69 228 ASN B N 1
ATOM 7566 C CA . ASN B 1 228 ? -7.492 -14.031 24.844 1 68.69 228 ASN B CA 1
ATOM 7567 C C . ASN B 1 228 ? -7.246 -14.438 23.406 1 68.69 228 ASN B C 1
ATOM 7569 O O . ASN B 1 228 ? -7.855 -15.391 22.906 1 68.69 228 ASN B O 1
ATOM 7573 N N . ASP B 1 229 ? -6.234 -13.789 22.797 1 75.31 229 ASP B N 1
ATOM 7574 C CA . ASP B 1 229 ? -6.004 -14.039 21.375 1 75.31 229 ASP B CA 1
ATOM 7575 C C . ASP B 1 229 ? -5.5 -15.461 21.156 1 75.31 229 ASP B C 1
ATOM 7577 O O . ASP B 1 229 ? -5.973 -16.156 20.25 1 75.31 229 ASP B O 1
ATOM 7581 N N . ALA B 1 230 ? -4.594 -15.836 21.984 1 79.12 230 ALA B N 1
ATOM 7582 C CA . ALA B 1 230 ? -3.998 -17.156 21.828 1 79.12 230 ALA B CA 1
ATOM 7583 C C . ALA B 1 230 ? -5.02 -18.25 22.109 1 79.12 230 ALA B C 1
ATOM 7585 O O . ALA B 1 230 ? -5.113 -19.234 21.359 1 79.12 230 ALA B O 1
ATOM 7586 N N . GLU B 1 231 ? -5.777 -18.062 23.094 1 80.19 231 GLU B N 1
ATOM 7587 C CA . GLU B 1 231 ? -6.797 -19.047 23.438 1 80.19 231 GLU B CA 1
ATOM 7588 C C . GLU B 1 231 ? -7.859 -19.141 22.344 1 80.19 231 GLU B C 1
ATOM 7590 O O . GLU B 1 231 ? -8.328 -20.25 22.031 1 80.19 231 GLU B O 1
ATOM 7595 N N . ASP B 1 232 ? -8.164 -18.062 21.812 1 76.31 232 ASP B N 1
ATOM 7596 C CA . ASP B 1 232 ? -9.164 -18.047 20.766 1 76.31 232 ASP B CA 1
ATOM 7597 C C . ASP B 1 232 ? -8.656 -18.766 19.516 1 76.31 232 ASP B C 1
ATOM 7599 O O . ASP B 1 232 ? -9.406 -19.484 18.844 1 76.31 232 ASP B O 1
ATOM 7603 N N . LEU B 1 233 ? -7.449 -18.547 19.203 1 81.88 233 LEU B N 1
ATOM 7604 C CA . LEU B 1 233 ? -6.84 -19.219 18.047 1 81.88 233 LEU B CA 1
ATOM 7605 C C . LEU B 1 233 ? -6.844 -20.719 18.234 1 81.88 233 LEU B C 1
ATOM 7607 O O . LEU B 1 233 ? -7.203 -21.469 17.328 1 81.88 233 LEU B O 1
ATOM 7611 N N . LEU B 1 234 ? -6.5 -21.078 19.406 1 84.5 234 LEU B N 1
ATOM 7612 C CA . LEU B 1 234 ? -6.434 -22.5 19.672 1 84.5 234 LEU B CA 1
ATOM 7613 C C . LEU B 1 234 ? -7.832 -23.109 19.703 1 84.5 234 LEU B C 1
ATOM 7615 O O . LEU B 1 234 ? -8.031 -24.25 19.266 1 84.5 234 LEU B O 1
ATOM 7619 N N . ARG B 1 235 ? -8.75 -22.359 20.188 1 80.94 235 ARG B N 1
ATOM 7620 C CA . ARG B 1 235 ? -10.133 -22.812 20.156 1 80.94 235 ARG B CA 1
ATOM 7621 C C . ARG B 1 235 ? -10.617 -22.984 18.719 1 80.94 235 ARG B C 1
ATOM 7623 O O . ARG B 1 235 ? -11.312 -23.953 18.406 1 80.94 235 ARG B O 1
ATOM 7630 N N . HIS B 1 236 ? -10.227 -22.094 17.953 1 80.62 236 HIS B N 1
ATOM 7631 C CA . HIS B 1 236 ? -10.586 -22.188 16.547 1 80.62 236 HIS B CA 1
ATOM 7632 C C . HIS B 1 236 ? -9.977 -23.422 15.898 1 80.62 236 HIS B C 1
ATOM 7634 O O . HIS B 1 236 ? -10.633 -24.109 15.109 1 80.62 236 HIS B O 1
ATOM 7640 N N . CYS B 1 237 ? -8.789 -23.656 16.172 1 84.25 237 CYS B N 1
ATOM 7641 C CA . CYS B 1 237 ? -8.117 -24.828 15.625 1 84.25 237 CYS B CA 1
ATOM 7642 C C . CYS B 1 237 ? -8.781 -26.109 16.109 1 84.25 237 CYS B C 1
ATOM 7644 O O . CYS B 1 237 ? -8.961 -27.062 15.336 1 84.25 237 CYS B O 1
ATOM 7646 N N . ARG B 1 238 ? -9.211 -26.031 17.297 1 85 238 ARG B N 1
ATOM 7647 C CA . ARG B 1 238 ? -9.883 -27.203 17.859 1 85 238 ARG B CA 1
ATOM 7648 C C . ARG B 1 238 ? -11.219 -27.453 17.172 1 85 238 ARG B C 1
ATOM 7650 O O . ARG B 1 238 ? -11.539 -28.594 16.812 1 85 238 ARG B O 1
ATOM 7657 N N . ILE B 1 239 ? -11.883 -26.422 16.984 1 81.75 239 ILE B N 1
ATOM 7658 C CA . ILE B 1 239 ? -13.18 -26.531 16.328 1 81.75 239 ILE B CA 1
ATOM 7659 C C . ILE B 1 239 ? -12.992 -27 14.883 1 81.75 239 ILE B C 1
ATOM 7661 O O . ILE B 1 239 ? -13.734 -27.875 14.406 1 81.75 239 ILE B O 1
ATOM 7665 N N . ALA B 1 240 ? -12.055 -26.469 14.219 1 83.31 240 ALA B N 1
ATOM 7666 C CA . ALA B 1 240 ? -11.781 -26.844 12.836 1 83.31 240 ALA B CA 1
ATOM 7667 C C . ALA B 1 240 ? -11.398 -28.328 12.734 1 83.31 240 ALA B C 1
ATOM 7669 O O . ALA B 1 240 ? -11.797 -29.016 11.797 1 83.31 240 ALA B O 1
ATOM 7670 N N . LYS B 1 241 ? -10.711 -28.812 13.688 1 87.5 241 LYS B N 1
ATOM 7671 C CA . LYS B 1 241 ? -10.305 -30.219 13.695 1 87.5 241 LYS B CA 1
ATOM 7672 C C . LYS B 1 241 ? -11.492 -31.125 13.984 1 87.5 241 LYS B C 1
ATOM 7674 O O . LYS B 1 241 ? -11.594 -32.219 13.414 1 87.5 241 LYS B O 1
ATOM 7679 N N . GLU B 1 242 ? -12.32 -30.625 14.781 1 85.94 242 GLU B N 1
ATOM 7680 C CA . GLU B 1 242 ? -13.516 -31.391 15.102 1 85.94 242 GLU B CA 1
ATOM 7681 C C . GLU B 1 242 ? -14.453 -31.484 13.898 1 85.94 242 GLU B C 1
ATOM 7683 O O . GLU B 1 242 ? -15.094 -32.5 13.672 1 85.94 242 GLU B O 1
ATOM 7688 N N . GLU B 1 243 ? -14.469 -30.453 13.164 1 84.06 243 GLU B N 1
ATOM 7689 C CA . GLU B 1 243 ? -15.328 -30.422 11.984 1 84.06 243 GLU B CA 1
ATOM 7690 C C . GLU B 1 243 ? -14.742 -31.281 10.859 1 84.06 243 GLU B C 1
ATOM 7692 O O . GLU B 1 243 ? -15.484 -31.969 10.148 1 84.06 243 GLU B O 1
ATOM 7697 N N . ASN B 1 244 ? -13.492 -31.141 10.656 1 87.44 244 ASN B N 1
ATOM 7698 C CA . ASN B 1 244 ? -12.797 -31.891 9.625 1 87.44 244 ASN B CA 1
ATOM 7699 C C . ASN B 1 244 ? -11.508 -32.531 10.148 1 87.44 244 ASN B C 1
ATOM 7701 O O . ASN B 1 244 ? -10.547 -31.812 10.453 1 87.44 244 ASN B O 1
ATOM 7705 N N . ILE B 1 245 ? -11.445 -33.719 10.125 1 85.5 245 ILE B N 1
ATOM 7706 C CA . ILE B 1 245 ? -10.352 -34.469 10.727 1 85.5 245 ILE B CA 1
ATOM 7707 C C . ILE B 1 245 ? -9.055 -34.188 9.961 1 85.5 245 ILE B C 1
ATOM 7709 O O . ILE B 1 245 ? -7.961 -34.344 10.508 1 85.5 245 ILE B O 1
ATOM 7713 N N . LYS B 1 246 ? -9.156 -33.719 8.805 1 88.19 246 LYS B N 1
ATOM 7714 C CA . LYS B 1 246 ? -7.969 -33.5 7.988 1 88.19 246 LYS B CA 1
ATOM 7715 C C . LYS B 1 246 ? -7.285 -32.188 8.391 1 88.19 246 LYS B C 1
ATOM 7717 O O . LYS B 1 246 ? -6.148 -31.922 7.98 1 88.19 246 LYS B O 1
ATOM 7722 N N . PHE B 1 247 ? -7.98 -31.484 9.203 1 90.44 247 PHE B N 1
ATOM 7723 C CA . PHE B 1 247 ? -7.34 -30.281 9.734 1 90.44 247 PHE B CA 1
ATOM 7724 C C . PHE B 1 247 ? -6.277 -30.641 10.766 1 90.44 247 PHE B C 1
ATOM 7726 O O . PHE B 1 247 ? -6.57 -31.312 11.758 1 90.44 247 PHE B O 1
ATOM 7733 N N . GLN B 1 248 ? -5.055 -30.234 10.5 1 91 248 GLN B N 1
ATOM 7734 C CA . GLN B 1 248 ? -3.945 -30.578 11.383 1 91 248 GLN B CA 1
ATOM 7735 C C . GLN B 1 248 ? -3.363 -29.328 12.039 1 91 248 GLN B C 1
ATOM 7737 O O . GLN B 1 248 ? -3.213 -28.281 11.391 1 91 248 GLN B O 1
ATOM 7742 N N . TYR B 1 249 ? -3.176 -29.422 13.32 1 91.56 249 TYR B N 1
ATOM 7743 C CA . TYR B 1 249 ? -2.504 -28.312 13.992 1 91.56 249 TYR B CA 1
ATOM 7744 C C . TYR B 1 249 ? -1.715 -28.797 15.203 1 91.56 249 TYR B C 1
ATOM 7746 O O . TYR B 1 249 ? -1.961 -29.906 15.711 1 91.56 249 TYR B O 1
ATOM 7754 N N . ALA B 1 250 ? -0.685 -28.141 15.57 1 93.25 250 ALA B N 1
ATOM 7755 C CA . ALA B 1 250 ? 0.137 -28.391 16.75 1 93.25 250 ALA B CA 1
ATOM 7756 C C . ALA B 1 250 ? 0.689 -27.094 17.312 1 93.25 250 ALA B C 1
ATOM 7758 O O . ALA B 1 250 ? 0.879 -26.109 16.594 1 93.25 250 ALA B O 1
ATOM 7759 N N . PHE B 1 251 ? 0.815 -27.062 18.641 1 92.12 251 PHE B N 1
ATOM 7760 C CA . PHE B 1 251 ? 1.356 -25.859 19.25 1 92.12 251 PHE B CA 1
ATOM 7761 C C . PHE B 1 251 ? 2.199 -26.219 20.469 1 92.12 251 PHE B C 1
ATOM 7763 O O . PHE B 1 251 ? 2.135 -27.344 20.984 1 92.12 251 PHE B O 1
ATOM 7770 N N . THR B 1 252 ? 3.088 -25.328 20.844 1 91.25 252 THR B N 1
ATOM 7771 C CA . THR B 1 252 ? 3.881 -25.453 22.062 1 91.25 252 THR B CA 1
ATOM 7772 C C . THR B 1 252 ? 3.721 -24.219 22.938 1 91.25 252 THR B C 1
ATOM 7774 O O . THR B 1 252 ? 3.363 -23.141 22.453 1 91.25 252 THR B O 1
ATOM 7777 N N . VAL B 1 253 ? 3.82 -24.406 24.203 1 89.56 253 VAL B N 1
ATOM 7778 C CA . VAL B 1 253 ? 3.729 -23.328 25.172 1 89.56 253 VAL B CA 1
ATOM 7779 C C . VAL B 1 253 ? 5.004 -23.281 26.016 1 89.56 253 VAL B C 1
ATOM 7781 O O . VAL B 1 253 ? 5.652 -24.297 26.234 1 89.56 253 VAL B O 1
ATOM 7784 N N . ASP B 1 254 ? 5.348 -22.141 26.391 1 85.38 254 ASP B N 1
ATOM 7785 C CA . ASP B 1 254 ? 6.547 -21.984 27.203 1 85.38 254 ASP B CA 1
ATOM 7786 C C . ASP B 1 254 ? 6.254 -22.297 28.672 1 85.38 254 ASP B C 1
ATOM 7788 O O . ASP B 1 254 ? 5.16 -22.75 29.016 1 85.38 254 ASP B O 1
ATOM 7792 N N . GLU B 1 255 ? 7.246 -22.062 29.5 1 81.25 255 GLU B N 1
ATOM 7793 C CA . GLU B 1 255 ? 7.16 -22.375 30.922 1 81.25 255 GLU B CA 1
ATOM 7794 C C . GLU B 1 255 ? 6.043 -21.578 31.594 1 81.25 255 GLU B C 1
ATOM 7796 O O . GLU B 1 255 ? 5.395 -22.062 32.531 1 81.25 255 GLU B O 1
ATOM 7801 N N . GLN B 1 256 ? 5.781 -20.375 31.109 1 81.69 256 GLN B N 1
ATOM 7802 C CA . GLN B 1 256 ? 4.73 -19.516 31.672 1 81.69 256 GLN B CA 1
ATOM 7803 C C . GLN B 1 256 ? 3.406 -19.75 30.938 1 81.69 256 GLN B C 1
ATOM 7805 O O . GLN B 1 256 ? 2.484 -18.938 31.062 1 81.69 256 GLN B O 1
ATOM 7810 N N . ARG B 1 257 ? 3.309 -20.781 30.141 1 85.06 257 ARG B N 1
ATOM 7811 C CA . ARG B 1 257 ? 2.121 -21.188 29.406 1 85.06 257 ARG B CA 1
ATOM 7812 C C . ARG B 1 257 ? 1.779 -20.172 28.328 1 85.06 257 ARG B C 1
ATOM 7814 O O . ARG B 1 257 ? 0.604 -19.922 28.047 1 85.06 257 ARG B O 1
ATOM 7821 N N . ARG B 1 258 ? 2.725 -19.578 27.906 1 87.81 258 ARG B N 1
ATOM 7822 C CA . ARG B 1 258 ? 2.541 -18.688 26.766 1 87.81 258 ARG B CA 1
ATOM 7823 C C . ARG B 1 258 ? 2.76 -19.422 25.453 1 87.81 258 ARG B C 1
ATOM 7825 O O . ARG B 1 258 ? 3.652 -20.266 25.344 1 87.81 258 ARG B O 1
ATOM 7832 N N . LEU B 1 259 ? 2.008 -18.938 24.469 1 86.94 259 LEU B N 1
ATOM 7833 C CA . LEU B 1 259 ? 2.123 -19.594 23.156 1 86.94 259 LEU B CA 1
ATOM 7834 C C . LEU B 1 259 ? 3.5 -19.344 22.562 1 86.94 259 LEU B C 1
ATOM 7836 O O . LEU B 1 259 ? 3.941 -18.203 22.438 1 86.94 259 LEU B O 1
ATOM 7840 N N . GLU B 1 260 ? 4.191 -20.406 22.234 1 88.44 260 GLU B N 1
ATOM 7841 C CA . GLU B 1 260 ? 5.523 -20.297 21.641 1 88.44 260 GLU B CA 1
ATOM 7842 C C . GLU B 1 260 ? 5.484 -20.516 20.141 1 88.44 260 GLU B C 1
ATOM 7844 O O . GLU B 1 260 ? 5.977 -19.672 19.375 1 88.44 260 GLU B O 1
ATOM 7849 N N . HIS B 1 261 ? 5.035 -21.75 19.766 1 91.12 261 HIS B N 1
ATOM 7850 C CA . HIS B 1 261 ? 4.918 -22.094 18.359 1 91.12 261 HIS B CA 1
ATOM 7851 C C . HIS B 1 261 ? 3.537 -22.672 18.047 1 91.12 261 HIS B C 1
ATOM 7853 O O . HIS B 1 261 ? 2.914 -23.297 18.906 1 91.12 261 HIS B O 1
ATOM 7859 N N . ILE B 1 262 ? 3.092 -22.328 16.844 1 90.06 262 ILE B N 1
ATOM 7860 C CA . ILE B 1 262 ? 1.864 -22.953 16.375 1 90.06 262 ILE B CA 1
ATOM 7861 C C . ILE B 1 262 ? 1.958 -23.219 14.867 1 90.06 262 ILE B C 1
ATOM 7863 O O . ILE B 1 262 ? 2.486 -22.391 14.125 1 90.06 262 ILE B O 1
ATOM 7867 N N . PHE B 1 263 ? 1.625 -24.422 14.484 1 92.94 263 PHE B N 1
ATOM 7868 C CA . PHE B 1 263 ? 1.508 -24.812 13.086 1 92.94 263 PHE B CA 1
ATOM 7869 C C . PHE B 1 263 ? 0.091 -25.281 12.773 1 92.94 263 PHE B C 1
ATOM 7871 O O . PHE B 1 263 ? -0.542 -25.953 13.578 1 92.94 263 PHE B O 1
ATOM 7878 N N . GLY B 1 264 ? -0.381 -24.766 11.664 1 90.38 264 GLY B N 1
ATOM 7879 C CA . GLY B 1 264 ? -1.706 -25.172 11.227 1 90.38 264 GLY B CA 1
ATOM 7880 C C . GLY B 1 264 ? -1.785 -25.438 9.734 1 90.38 264 GLY B C 1
ATOM 7881 O O . GLY B 1 264 ? -1.187 -24.703 8.938 1 90.38 264 GLY B O 1
ATOM 7882 N N . SER B 1 265 ? -2.436 -26.547 9.383 1 91.88 265 SER B N 1
ATOM 7883 C CA . SER B 1 265 ? -2.721 -26.922 8 1 91.88 265 SER B CA 1
ATOM 7884 C C . SER B 1 265 ? -4.195 -27.25 7.812 1 91.88 265 SER B C 1
ATOM 7886 O O . SER B 1 265 ? -4.652 -28.328 8.219 1 91.88 265 SER B O 1
ATOM 7888 N N . PRO B 1 266 ? -4.938 -26.328 7.258 1 89 266 PRO B N 1
ATOM 7889 C CA . PRO B 1 266 ? -6.344 -26.625 6.977 1 89 266 PRO B CA 1
ATOM 7890 C C . PRO B 1 266 ? -6.527 -27.875 6.121 1 89 266 PRO B C 1
ATOM 7892 O O . PRO B 1 266 ? -5.562 -28.359 5.523 1 89 266 PRO B O 1
ATOM 7895 N N . ALA B 1 267 ? -7.707 -28.297 6.047 1 88.38 267 ALA B N 1
ATOM 7896 C CA . ALA B 1 267 ? -8.023 -29.578 5.422 1 88.38 267 ALA B CA 1
ATOM 7897 C C . ALA B 1 267 ? -7.637 -29.578 3.945 1 88.38 267 ALA B C 1
ATOM 7899 O O . ALA B 1 267 ? -7.027 -30.531 3.453 1 88.38 267 ALA B O 1
ATOM 7900 N N . HIS B 1 268 ? -7.895 -28.547 3.266 1 88.62 268 HIS B N 1
ATOM 7901 C CA . HIS B 1 268 ? -7.586 -28.469 1.843 1 88.62 268 HIS B CA 1
ATOM 7902 C C . HIS B 1 268 ? -6.078 -28.453 1.605 1 88.62 268 HIS B C 1
ATOM 7904 O O . HIS B 1 268 ? -5.594 -29.016 0.617 1 88.62 268 HIS B O 1
ATOM 7910 N N . CYS B 1 269 ? -5.43 -27.828 2.523 1 91.94 269 CYS B N 1
ATOM 7911 C CA . CYS B 1 269 ? -3.977 -27.75 2.416 1 91.94 269 CYS B CA 1
ATOM 7912 C C . CYS B 1 269 ? -3.348 -29.125 2.615 1 91.94 269 CYS B C 1
ATOM 7914 O O . CYS B 1 269 ? -2.385 -29.484 1.932 1 91.94 269 CYS B O 1
ATOM 7916 N N . PHE B 1 270 ? -3.975 -29.828 3.486 1 92.56 270 PHE B N 1
ATOM 7917 C CA . PHE B 1 270 ? -3.525 -31.203 3.738 1 92.56 270 PHE B CA 1
ATOM 7918 C C . PHE B 1 270 ? -3.689 -32.062 2.492 1 92.56 270 PHE B C 1
ATOM 7920 O O . PHE B 1 270 ? -2.787 -32.812 2.131 1 92.56 270 PHE B O 1
ATOM 7927 N N . ASP B 1 271 ? -4.711 -31.875 1.837 1 90.75 271 ASP B N 1
ATOM 7928 C CA . ASP B 1 271 ? -4.965 -32.625 0.606 1 90.75 271 ASP B CA 1
ATOM 7929 C C . ASP B 1 271 ? -3.977 -32.219 -0.489 1 90.75 271 ASP B C 1
ATOM 7931 O O . ASP B 1 271 ? -3.465 -33.094 -1.209 1 90.75 271 ASP B O 1
ATOM 7935 N N . TRP B 1 272 ? -3.777 -30.969 -0.562 1 91.69 272 TRP B N 1
ATOM 7936 C CA . TRP B 1 272 ? -2.836 -30.469 -1.563 1 91.69 272 TRP B CA 1
ATOM 7937 C C . TRP B 1 272 ? -1.437 -31.031 -1.311 1 91.69 272 TRP B C 1
ATOM 7939 O O . TRP B 1 272 ? -0.724 -31.391 -2.252 1 91.69 272 TRP B O 1
ATOM 7949 N N . TYR B 1 273 ? -1.12 -31.125 -0.1 1 94.31 273 TYR B N 1
ATOM 7950 C CA . TYR B 1 273 ? 0.213 -31.625 0.227 1 94.31 273 TYR B CA 1
ATOM 7951 C C . TYR B 1 273 ? 0.364 -33.094 -0.162 1 94.31 273 TYR B C 1
ATOM 7953 O O . TYR B 1 273 ? 1.421 -33.5 -0.643 1 94.31 273 TYR B O 1
ATOM 7961 N N . HIS B 1 274 ? -0.565 -33.781 0.051 1 91.81 274 HIS B N 1
ATOM 7962 C CA . HIS B 1 274 ? -0.491 -35.219 -0.269 1 91.81 274 HIS B CA 1
ATOM 7963 C C . HIS B 1 274 ? -0.439 -35.438 -1.776 1 91.81 274 HIS B C 1
ATOM 7965 O O . HIS B 1 274 ? 0.161 -36.406 -2.244 1 91.81 274 HIS B O 1
ATOM 7971 N N . LYS B 1 275 ? -0.983 -34.531 -2.43 1 90.5 275 LYS B N 1
ATOM 7972 C CA . LYS B 1 275 ? -0.964 -34.656 -3.885 1 90.5 275 LYS B CA 1
ATOM 7973 C C . LYS B 1 275 ? 0.312 -34.062 -4.469 1 90.5 275 LYS B C 1
ATOM 7975 O O . LYS B 1 275 ? 0.894 -34.625 -5.402 1 90.5 275 LYS B O 1
ATOM 7980 N N . TYR B 1 276 ? 0.753 -32.938 -3.873 1 92.75 276 TYR B N 1
ATOM 7981 C CA . TYR B 1 276 ? 1.812 -32.188 -4.527 1 92.75 276 TYR B CA 1
ATOM 7982 C C . TYR B 1 276 ? 2.943 -31.875 -3.555 1 92.75 276 TYR B C 1
ATOM 7984 O O . TYR B 1 276 ? 3.803 -31.031 -3.838 1 92.75 276 TYR B O 1
ATOM 7992 N N . GLY B 1 277 ? 3.039 -32.469 -2.482 1 93.81 277 GLY B N 1
ATOM 7993 C CA . GLY B 1 277 ? 3.977 -32.125 -1.424 1 93.81 277 GLY B CA 1
ATOM 7994 C C . GLY B 1 277 ? 5.379 -32.656 -1.684 1 93.81 277 GLY B C 1
ATOM 7995 O O . GLY B 1 277 ? 6.219 -32.688 -0.78 1 93.81 277 GLY B O 1
ATOM 7996 N N . ASP B 1 278 ? 5.703 -33.094 -2.875 1 93.62 278 ASP B N 1
ATOM 7997 C CA . ASP B 1 278 ? 7.047 -33.562 -3.215 1 93.62 278 ASP B CA 1
ATOM 7998 C C . ASP B 1 278 ? 8.023 -32.375 -3.242 1 93.62 278 ASP B C 1
ATOM 8000 O O . ASP B 1 278 ? 9.195 -32.531 -2.891 1 93.62 278 ASP B O 1
ATOM 8004 N N . VAL B 1 279 ? 7.516 -31.281 -3.66 1 93.88 279 VAL B N 1
ATOM 8005 C CA . VAL B 1 279 ? 8.312 -30.062 -3.672 1 93.88 279 VAL B CA 1
ATOM 8006 C C . VAL B 1 279 ? 7.691 -29.016 -2.74 1 93.88 279 VAL B C 1
ATOM 8008 O O . VAL B 1 279 ? 6.512 -28.688 -2.877 1 93.88 279 VAL B O 1
ATOM 8011 N N . VAL B 1 280 ? 8.516 -28.531 -1.862 1 94.75 280 VAL B N 1
ATOM 8012 C CA . VAL B 1 280 ? 8.008 -27.594 -0.863 1 94.75 280 VAL B CA 1
ATOM 8013 C C . VAL B 1 280 ? 8.891 -26.344 -0.824 1 94.75 280 VAL B C 1
ATOM 8015 O O . VAL B 1 280 ? 10.117 -26.438 -0.963 1 94.75 280 VAL B O 1
ATOM 8018 N N . VAL B 1 281 ? 8.242 -25.219 -0.716 1 92.44 281 VAL B N 1
ATOM 8019 C CA . VAL B 1 281 ? 8.938 -23.953 -0.509 1 92.44 281 VAL B CA 1
ATOM 8020 C C . VAL B 1 281 ? 8.539 -23.359 0.842 1 92.44 281 VAL B C 1
ATOM 8022 O O . VAL B 1 281 ? 7.352 -23.312 1.181 1 92.44 281 VAL B O 1
ATOM 8025 N N . PHE B 1 282 ? 9.484 -23.031 1.58 1 91.56 282 PHE B N 1
ATOM 8026 C CA . PHE B 1 282 ? 9.219 -22.438 2.883 1 91.56 282 PHE B CA 1
ATOM 8027 C C . PHE B 1 282 ? 9.844 -21.062 2.984 1 91.56 282 PHE B C 1
ATOM 8029 O O . PHE B 1 282 ? 11.016 -20.875 2.637 1 91.56 282 PHE B O 1
ATOM 8036 N N . ASP B 1 283 ? 9.023 -20.141 3.436 1 84.69 283 ASP B N 1
ATOM 8037 C CA . ASP B 1 283 ? 9.484 -18.766 3.617 1 84.69 283 ASP B CA 1
ATOM 8038 C C . ASP B 1 283 ? 8.859 -18.125 4.859 1 84.69 283 ASP B C 1
ATOM 8040 O O . ASP B 1 283 ? 7.727 -18.469 5.23 1 84.69 283 ASP B O 1
ATOM 8044 N N . THR B 1 284 ? 9.68 -17.328 5.516 1 80.44 284 THR B N 1
ATOM 8045 C CA . THR B 1 284 ? 9.172 -16.641 6.695 1 80.44 284 THR B CA 1
ATOM 8046 C C . THR B 1 284 ? 9.07 -15.148 6.445 1 80.44 284 THR B C 1
ATOM 8048 O O . THR B 1 284 ? 9.875 -14.578 5.707 1 80.44 284 THR B O 1
ATOM 8051 N N . THR B 1 285 ? 8.016 -14.562 6.922 1 72.25 285 THR B N 1
ATOM 8052 C CA . THR B 1 285 ? 7.832 -13.117 6.844 1 72.25 285 THR B CA 1
ATOM 8053 C C . THR B 1 285 ? 7.555 -12.531 8.227 1 72.25 285 THR B C 1
ATOM 8055 O O . THR B 1 285 ? 6.953 -13.195 9.078 1 72.25 285 THR B O 1
ATOM 8058 N N . TYR B 1 286 ? 8.062 -11.227 8.438 1 60.12 286 TYR B N 1
ATOM 8059 C CA . TYR B 1 286 ? 7.859 -10.578 9.727 1 60.12 286 TYR B CA 1
ATOM 8060 C C . TYR B 1 286 ? 6.793 -9.492 9.625 1 60.12 286 TYR B C 1
ATOM 8062 O O . TYR B 1 286 ? 6.352 -9.148 8.523 1 60.12 286 TYR B O 1
ATOM 8070 N N . LYS B 1 287 ? 6.367 -8.984 10.758 1 54.72 287 LYS B N 1
ATOM 8071 C CA . LYS B 1 287 ? 5.543 -7.793 10.961 1 54.72 287 LYS B CA 1
ATOM 8072 C C . LYS B 1 287 ? 4.16 -7.977 10.344 1 54.72 287 LYS B C 1
ATOM 8074 O O . LYS B 1 287 ? 3.59 -7.031 9.797 1 54.72 287 LYS B O 1
ATOM 8079 N N . VAL B 1 288 ? 3.793 -9.258 10.406 1 60.19 288 VAL B N 1
ATOM 8080 C CA . VAL B 1 288 ? 2.482 -9.508 9.812 1 60.19 288 VAL B CA 1
ATOM 8081 C C . VAL B 1 288 ? 1.453 -9.727 10.922 1 60.19 288 VAL B C 1
ATOM 8083 O O . VAL B 1 288 ? 0.254 -9.828 10.648 1 60.19 288 VAL B O 1
ATOM 8086 N N . ASN B 1 289 ? 1.935 -9.805 12.172 1 65 289 ASN B N 1
ATOM 8087 C CA . ASN B 1 289 ? 1.027 -10 13.297 1 65 289 ASN B CA 1
ATOM 8088 C C . ASN B 1 289 ? 1.354 -9.055 14.445 1 65 289 ASN B C 1
ATOM 8090 O O . ASN B 1 289 ? 2.434 -8.461 14.484 1 65 289 ASN B O 1
ATOM 8094 N N . ALA B 1 290 ? 0.429 -8.867 15.336 1 63.53 290 ALA B N 1
ATOM 8095 C CA . ALA B 1 290 ? 0.515 -7.91 16.438 1 63.53 290 ALA B CA 1
ATOM 8096 C C . ALA B 1 290 ? 1.663 -8.258 17.375 1 63.53 290 ALA B C 1
ATOM 8098 O O . ALA B 1 290 ? 2.174 -7.391 18.094 1 63.53 290 ALA B O 1
ATOM 8099 N N . TYR B 1 291 ? 2.049 -9.484 17.344 1 72.06 291 TYR B N 1
ATOM 8100 C CA . TYR B 1 291 ? 3.061 -9.945 18.281 1 72.06 291 TYR B CA 1
ATOM 8101 C C . TYR B 1 291 ? 4.426 -10.055 17.609 1 72.06 291 TYR B C 1
ATOM 8103 O O . TYR B 1 291 ? 5.391 -10.508 18.234 1 72.06 291 TYR B O 1
ATOM 8111 N N . GLN B 1 292 ? 4.473 -9.727 16.266 1 75.12 292 GLN B N 1
ATOM 8112 C CA . GLN B 1 292 ? 5.695 -9.695 15.469 1 75.12 292 GLN B CA 1
ATOM 8113 C C . GLN B 1 292 ? 6.355 -11.07 15.422 1 75.12 292 GLN B C 1
ATOM 8115 O O . GLN B 1 292 ? 7.582 -11.18 15.43 1 75.12 292 GLN B O 1
ATOM 8120 N N . MET B 1 293 ? 5.551 -12.062 15.586 1 83.25 293 MET B N 1
ATOM 8121 C CA . MET B 1 293 ? 6.059 -13.422 15.438 1 83.25 293 MET B CA 1
ATOM 8122 C C . MET B 1 293 ? 6.367 -13.742 13.977 1 83.25 293 MET B C 1
ATOM 8124 O O . MET B 1 293 ? 5.617 -13.352 13.086 1 83.25 293 MET B O 1
ATOM 8128 N N . PRO B 1 294 ? 7.512 -14.375 13.766 1 84.94 294 PRO B N 1
ATOM 8129 C CA . PRO B 1 294 ? 7.766 -14.797 12.391 1 84.94 294 PRO B CA 1
ATOM 8130 C C . PRO B 1 294 ? 6.66 -15.695 11.836 1 84.94 294 PRO B C 1
ATOM 8132 O O . PRO B 1 294 ? 6.277 -16.672 12.469 1 84.94 294 PRO B O 1
ATOM 8135 N N . PHE B 1 295 ? 6.141 -15.297 10.719 1 86.44 295 PHE B N 1
ATOM 8136 C CA . PHE B 1 295 ? 5.102 -16.047 10.031 1 86.44 295 PHE B CA 1
ATOM 8137 C C . PHE B 1 295 ? 5.691 -16.859 8.883 1 86.44 295 PHE B C 1
ATOM 8139 O O . PHE B 1 295 ? 6.223 -16.297 7.926 1 86.44 295 PHE B O 1
ATOM 8146 N N . GLY B 1 296 ? 5.633 -18.141 9.008 1 88 296 GLY B N 1
ATOM 8147 C CA . GLY B 1 296 ? 6.141 -19.031 7.977 1 88 296 GLY B CA 1
ATOM 8148 C C . GLY B 1 296 ? 5.047 -19.688 7.16 1 88 296 GLY B C 1
ATOM 8149 O O . GLY B 1 296 ? 4.008 -20.078 7.703 1 88 296 GLY B O 1
ATOM 8150 N N . ILE B 1 297 ? 5.309 -19.797 5.879 1 88.81 297 ILE B N 1
ATOM 8151 C CA . ILE B 1 297 ? 4.332 -20.438 4.996 1 88.81 297 ILE B CA 1
ATOM 8152 C C . ILE B 1 297 ? 5.004 -21.531 4.188 1 88.81 297 ILE B C 1
ATOM 8154 O O . ILE B 1 297 ? 6.148 -21.391 3.748 1 88.81 297 ILE B O 1
ATOM 8158 N N . PHE B 1 298 ? 4.328 -22.656 4.133 1 91.69 298 PHE B N 1
ATOM 8159 C CA . PHE B 1 298 ? 4.715 -23.734 3.24 1 91.69 298 PHE B CA 1
ATOM 8160 C C . PHE B 1 298 ? 3.896 -23.703 1.954 1 91.69 298 PHE B C 1
ATOM 8162 O O . PHE B 1 298 ? 2.666 -23.766 1.992 1 91.69 298 PHE B O 1
ATOM 8169 N N . VAL B 1 299 ? 4.621 -23.531 0.898 1 90.94 299 VAL B N 1
ATOM 8170 C CA . VAL B 1 299 ? 3.922 -23.391 -0.375 1 90.94 299 VAL B CA 1
ATOM 8171 C C . VAL B 1 299 ? 4.449 -24.422 -1.371 1 90.94 299 VAL B C 1
ATOM 8173 O O . VAL B 1 299 ? 5.547 -24.953 -1.195 1 90.94 299 VAL B O 1
ATOM 8176 N N . GLY B 1 300 ? 3.639 -24.734 -2.342 1 90.81 300 GLY B N 1
ATOM 8177 C CA . GLY B 1 300 ? 4.004 -25.609 -3.447 1 90.81 300 GLY B CA 1
ATOM 8178 C C . GLY B 1 300 ? 3.375 -25.188 -4.766 1 90.81 300 GLY B C 1
ATOM 8179 O O . GLY B 1 300 ? 2.914 -24.047 -4.91 1 90.81 300 GLY B O 1
ATOM 8180 N N . ILE B 1 301 ? 3.492 -26.062 -5.719 1 90.81 301 ILE B N 1
ATOM 8181 C CA . ILE B 1 301 ? 2.916 -25.812 -7.035 1 90.81 301 ILE B CA 1
ATOM 8182 C C . ILE B 1 301 ? 2.004 -26.969 -7.43 1 90.81 301 ILE B C 1
ATOM 8184 O O . ILE B 1 301 ? 2.34 -28.141 -7.207 1 90.81 301 ILE B O 1
ATOM 8188 N N . ASN B 1 302 ? 0.897 -26.625 -7.914 1 90.38 302 ASN B N 1
ATOM 8189 C CA . ASN B 1 302 ? -0.019 -27.672 -8.344 1 90.38 302 ASN B CA 1
ATOM 8190 C C . ASN B 1 302 ? 0.22 -28.062 -9.805 1 90.38 302 ASN B C 1
ATOM 8192 O O . ASN B 1 302 ? 1.226 -27.672 -10.398 1 90.38 302 ASN B O 1
ATOM 8196 N N . ASN B 1 303 ? -0.595 -28.891 -10.391 1 91.5 303 ASN B N 1
ATOM 8197 C CA . ASN B 1 303 ? -0.436 -29.406 -11.75 1 91.5 303 ASN B CA 1
ATOM 8198 C C . ASN B 1 303 ? -0.649 -28.328 -12.797 1 91.5 303 ASN B C 1
ATOM 8200 O O . ASN B 1 303 ? -0.275 -28.5 -13.961 1 91.5 303 ASN B O 1
ATOM 8204 N N . HIS B 1 304 ? -1.264 -27.219 -12.375 1 89.56 304 HIS B N 1
ATOM 8205 C CA . HIS B 1 304 ? -1.485 -26.125 -13.305 1 89.56 304 HIS B CA 1
ATOM 8206 C C . HIS B 1 304 ? -0.375 -25.078 -13.195 1 89.56 304 HIS B C 1
ATOM 8208 O O . HIS B 1 304 ? -0.466 -24 -13.789 1 89.56 304 HIS B O 1
ATOM 8214 N N . GLY B 1 305 ? 0.57 -25.406 -12.398 1 87.62 305 GLY B N 1
ATOM 8215 C CA . GLY B 1 305 ? 1.679 -24.469 -12.258 1 87.62 305 GLY B CA 1
ATOM 8216 C C . GLY B 1 305 ? 1.355 -23.297 -11.359 1 87.62 305 GLY B C 1
ATOM 8217 O O . GLY B 1 305 ? 1.972 -22.234 -11.469 1 87.62 305 GLY B O 1
ATOM 8218 N N . LYS B 1 306 ? 0.374 -23.453 -10.586 1 87.81 306 LYS B N 1
ATOM 8219 C CA . LYS B 1 306 ? -0.029 -22.375 -9.695 1 87.81 306 LYS B CA 1
ATOM 8220 C C . LYS B 1 306 ? 0.409 -22.656 -8.258 1 87.81 306 LYS B C 1
ATOM 8222 O O . LYS B 1 306 ? 0.457 -23.812 -7.832 1 87.81 306 LYS B O 1
ATOM 8227 N N . THR B 1 307 ? 0.637 -21.562 -7.547 1 86.56 307 THR B N 1
ATOM 8228 C CA . THR B 1 307 ? 1.094 -21.672 -6.168 1 86.56 307 THR B CA 1
ATOM 8229 C C . THR B 1 307 ? -0.05 -22.109 -5.254 1 86.56 307 THR B C 1
ATOM 8231 O O . THR B 1 307 ? -1.173 -21.609 -5.383 1 86.56 307 THR B O 1
ATOM 8234 N N . ILE B 1 308 ? 0.226 -23.047 -4.441 1 89.5 308 ILE B N 1
ATOM 8235 C CA . ILE B 1 308 ? -0.742 -23.516 -3.459 1 89.5 308 ILE B CA 1
ATOM 8236 C C . ILE B 1 308 ? -0.128 -23.469 -2.062 1 89.5 308 ILE B C 1
ATOM 8238 O O . ILE B 1 308 ? 1.094 -23.391 -1.917 1 89.5 308 ILE B O 1
ATOM 8242 N N . LEU B 1 309 ? -1.009 -23.562 -1.04 1 90.19 309 LEU B N 1
ATOM 8243 C CA . LEU B 1 309 ? -0.581 -23.453 0.35 1 90.19 309 LEU B CA 1
ATOM 8244 C C . LEU B 1 309 ? -0.684 -24.797 1.062 1 90.19 309 LEU B C 1
ATOM 8246 O O . LEU B 1 309 ? -1.681 -25.5 0.914 1 90.19 309 LEU B O 1
ATOM 8250 N N . PHE B 1 310 ? 0.36 -25.188 1.775 1 93.44 310 PHE B N 1
ATOM 8251 C CA . PHE B 1 310 ? 0.353 -26.453 2.512 1 93.44 310 PHE B CA 1
ATOM 8252 C C . PHE B 1 310 ? 0.076 -26.219 3.99 1 93.44 310 PHE B C 1
ATOM 8254 O O . PHE B 1 310 ? -0.464 -27.078 4.676 1 93.44 310 PHE B O 1
ATOM 8261 N N . GLY B 1 311 ? 0.483 -25.109 4.406 1 91 311 GLY B N 1
ATOM 8262 C CA . GLY B 1 311 ? 0.289 -24.766 5.809 1 91 311 GLY B CA 1
ATOM 8263 C C . GLY B 1 311 ? 0.997 -23.484 6.211 1 91 311 GLY B C 1
ATOM 8264 O O . GLY B 1 311 ? 1.762 -22.922 5.43 1 91 311 GLY B O 1
ATOM 8265 N N . CYS B 1 312 ? 0.663 -23.062 7.441 1 89.75 312 CYS B N 1
ATOM 8266 C CA . CYS B 1 312 ? 1.262 -21.859 7.977 1 89.75 312 CYS B CA 1
ATOM 8267 C C . CYS B 1 312 ? 1.7 -22.047 9.422 1 89.75 312 CYS B C 1
ATOM 8269 O O . CYS B 1 312 ? 1.185 -22.922 10.117 1 89.75 312 CYS B O 1
ATOM 8271 N N . ALA B 1 313 ? 2.738 -21.25 9.781 1 90.81 313 ALA B N 1
ATOM 8272 C CA . ALA B 1 313 ? 3.264 -21.375 11.133 1 90.81 313 ALA B CA 1
ATOM 8273 C C . ALA B 1 313 ? 3.598 -20.016 11.734 1 90.81 313 ALA B C 1
ATOM 8275 O O . ALA B 1 313 ? 3.957 -19.094 11.008 1 90.81 313 ALA B O 1
ATOM 8276 N N . LEU B 1 314 ? 3.359 -19.938 13.008 1 88.5 314 LEU B N 1
ATOM 8277 C CA . LEU B 1 314 ? 3.834 -18.812 13.812 1 88.5 314 LEU B CA 1
ATOM 8278 C C . LEU B 1 314 ? 4.902 -19.266 14.797 1 88.5 314 LEU B C 1
ATOM 8280 O O . LEU B 1 314 ? 4.668 -20.172 15.602 1 88.5 314 LEU B O 1
ATOM 8284 N N . LEU B 1 315 ? 6.039 -18.641 14.688 1 90.88 315 LEU B N 1
ATOM 8285 C CA . LEU B 1 315 ? 7.168 -19.078 15.5 1 90.88 315 LEU B CA 1
ATOM 8286 C C . LEU B 1 315 ? 7.586 -17.984 16.484 1 90.88 315 LEU B C 1
ATOM 8288 O O . LEU B 1 315 ? 7.438 -16.797 16.188 1 90.88 315 LEU B O 1
ATOM 8292 N N . ARG B 1 316 ? 8.102 -18.438 17.578 1 86.69 316 ARG B N 1
ATOM 8293 C CA . ARG B 1 316 ? 8.578 -17.5 18.594 1 86.69 316 ARG B CA 1
ATOM 8294 C C . ARG B 1 316 ? 9.789 -16.734 18.094 1 86.69 316 ARG B C 1
ATOM 8296 O O . ARG B 1 316 ? 9.906 -15.523 18.328 1 86.69 316 ARG B O 1
ATOM 8303 N N . ASN B 1 317 ? 10.625 -17.438 17.531 1 84.81 317 ASN B N 1
ATOM 8304 C CA . ASN B 1 317 ? 11.852 -16.859 16.969 1 84.81 317 ASN B CA 1
ATOM 8305 C C . ASN B 1 317 ? 12.352 -17.672 15.781 1 84.81 317 ASN B C 1
ATOM 8307 O O . ASN B 1 317 ? 11.742 -18.672 15.391 1 84.81 317 ASN B O 1
ATOM 8311 N N . GLU B 1 318 ? 13.359 -17.125 15.242 1 85.25 318 GLU B N 1
ATOM 8312 C CA . GLU B 1 318 ? 13.93 -17.781 14.078 1 85.25 318 GLU B CA 1
ATOM 8313 C C . GLU B 1 318 ? 15.242 -18.484 14.422 1 85.25 318 GLU B C 1
ATOM 8315 O O . GLU B 1 318 ? 16.234 -18.344 13.695 1 85.25 318 GLU B O 1
ATOM 8320 N N . LYS B 1 319 ? 15.156 -19.219 15.469 1 87.88 319 LYS B N 1
ATOM 8321 C CA . LYS B 1 319 ? 16.344 -19.969 15.867 1 87.88 319 LYS B CA 1
ATOM 8322 C C . LYS B 1 319 ? 16.25 -21.422 15.398 1 87.88 319 LYS B C 1
ATOM 8324 O O . LYS B 1 319 ? 15.203 -21.859 14.93 1 87.88 319 LYS B O 1
ATOM 8329 N N . THR B 1 320 ? 17.375 -22.125 15.57 1 91.94 320 THR B N 1
ATOM 8330 C CA . THR B 1 320 ? 17.469 -23.516 15.102 1 91.94 320 THR B CA 1
ATOM 8331 C C . THR B 1 320 ? 16.453 -24.391 15.82 1 91.94 320 THR B C 1
ATOM 8333 O O . THR B 1 320 ? 15.805 -25.234 15.195 1 91.94 320 THR B O 1
ATOM 8336 N N . THR B 1 321 ? 16.219 -24.125 17.047 1 91.75 321 THR B N 1
ATOM 8337 C CA . THR B 1 321 ? 15.297 -24.938 17.844 1 91.75 321 THR B CA 1
ATOM 8338 C C . THR B 1 321 ? 13.859 -24.766 17.359 1 91.75 321 THR B C 1
ATOM 8340 O O . THR B 1 321 ? 13.109 -25.734 17.266 1 91.75 321 THR B O 1
ATOM 8343 N N . SER B 1 322 ? 13.547 -23.547 17.062 1 92.69 322 SER B N 1
ATOM 8344 C CA . SER B 1 322 ? 12.211 -23.266 16.547 1 92.69 322 SER B CA 1
ATOM 8345 C C . SER B 1 322 ? 11.984 -23.922 15.195 1 92.69 322 SER B C 1
ATOM 8347 O O . SER B 1 322 ? 10.93 -24.516 14.953 1 92.69 322 SER B O 1
ATOM 8349 N N . PHE B 1 323 ? 12.992 -23.891 14.375 1 94.88 323 PHE B N 1
ATOM 8350 C CA . PHE B 1 323 ? 12.867 -24.5 13.055 1 94.88 323 PHE B CA 1
ATOM 8351 C C . PHE B 1 323 ? 12.859 -26.016 13.148 1 94.88 323 PHE B C 1
ATOM 8353 O O . PHE B 1 323 ? 12.195 -26.688 12.359 1 94.88 323 PHE B O 1
ATOM 8360 N N . GLN B 1 324 ? 13.594 -26.516 14.062 1 95.69 324 GLN B N 1
ATOM 8361 C CA . GLN B 1 324 ? 13.578 -27.953 14.281 1 95.69 324 GLN B CA 1
ATOM 8362 C C . GLN B 1 324 ? 12.18 -28.438 14.68 1 95.69 324 GLN B C 1
ATOM 8364 O O . GLN B 1 324 ? 11.68 -29.422 14.133 1 95.69 324 GLN B O 1
ATOM 8369 N N . TRP B 1 325 ? 11.656 -27.688 15.562 1 94.69 325 TRP B N 1
ATOM 8370 C CA . TRP B 1 325 ? 10.289 -28.031 15.961 1 94.69 325 TRP B CA 1
ATOM 8371 C C . TRP B 1 325 ? 9.352 -27.984 14.766 1 94.69 325 TRP B C 1
ATOM 8373 O O . TRP B 1 325 ? 8.523 -28.875 14.578 1 94.69 325 TRP B O 1
ATOM 8383 N N . LEU B 1 326 ? 9.453 -26.953 14.008 1 95.56 326 LEU B N 1
ATOM 8384 C CA . LEU B 1 326 ? 8.555 -26.75 12.883 1 95.56 326 LEU B CA 1
ATOM 8385 C C . LEU B 1 326 ? 8.688 -27.875 11.867 1 95.56 326 LEU B C 1
ATOM 8387 O O . LEU B 1 326 ? 7.688 -28.438 11.422 1 95.56 326 LEU B O 1
ATOM 8391 N N . MET B 1 327 ? 9.906 -28.234 11.523 1 96 327 MET B N 1
ATOM 8392 C CA . MET B 1 327 ? 10.133 -29.266 10.516 1 96 327 MET B CA 1
ATOM 8393 C C . MET B 1 327 ? 9.656 -30.641 11.008 1 96 327 MET B C 1
ATOM 8395 O O . MET B 1 327 ? 9.016 -31.375 10.266 1 96 327 MET B O 1
ATOM 8399 N N . LYS B 1 328 ? 9.922 -30.828 12.219 1 94.5 328 LYS B N 1
ATOM 8400 C CA . LYS B 1 328 ? 9.477 -32.094 12.812 1 94.5 328 LYS B CA 1
ATOM 8401 C C . LYS B 1 328 ? 7.953 -32.188 12.852 1 94.5 328 LYS B C 1
ATOM 8403 O O . LYS B 1 328 ? 7.375 -33.219 12.5 1 94.5 328 LYS B O 1
ATOM 8408 N N . THR B 1 329 ? 7.391 -31.109 13.297 1 93.81 329 THR B N 1
ATOM 8409 C CA . THR B 1 329 ? 5.938 -31.062 13.398 1 93.81 329 THR B CA 1
ATOM 8410 C C . THR B 1 329 ? 5.297 -31.172 12.016 1 93.81 329 THR B C 1
ATOM 8412 O O . THR B 1 329 ? 4.316 -31.891 11.836 1 93.81 329 THR B O 1
ATOM 8415 N N . PHE B 1 330 ? 5.852 -30.5 11.039 1 94.12 330 PHE B N 1
ATOM 8416 C CA . PHE B 1 330 ? 5.324 -30.484 9.68 1 94.12 330 PHE B CA 1
ATOM 8417 C C . PHE B 1 330 ? 5.289 -31.891 9.102 1 94.12 330 PHE B C 1
ATOM 8419 O O . PHE B 1 330 ? 4.246 -32.344 8.617 1 94.12 330 PHE B O 1
ATOM 8426 N N . VAL B 1 331 ? 6.352 -32.594 9.211 1 93.69 331 VAL B N 1
ATOM 8427 C CA . VAL B 1 331 ? 6.461 -33.938 8.617 1 93.69 331 VAL B CA 1
ATOM 8428 C C . VAL B 1 331 ? 5.613 -34.938 9.406 1 93.69 331 VAL B C 1
ATOM 8430 O O . VAL B 1 331 ? 5 -35.844 8.828 1 93.69 331 VAL B O 1
ATOM 8433 N N . SER B 1 332 ? 5.594 -34.719 10.688 1 91.62 332 SER B N 1
ATOM 8434 C CA . SER B 1 332 ? 4.82 -35.625 11.531 1 91.62 332 SER B CA 1
ATOM 8435 C C . SER B 1 332 ? 3.328 -35.5 11.25 1 91.62 332 SER B C 1
ATOM 8437 O O . SER B 1 332 ? 2.617 -36.5 11.172 1 91.62 332 SER B O 1
ATOM 8439 N N . LEU B 1 333 ? 2.895 -34.281 11.102 1 91.75 333 LEU B N 1
ATOM 8440 C CA . LEU B 1 333 ? 1.473 -34.031 10.891 1 91.75 333 LEU B CA 1
ATOM 8441 C C . LEU B 1 333 ? 1.073 -34.375 9.461 1 91.75 333 LEU B C 1
ATOM 8443 O O . LEU B 1 333 ? -0.013 -34.906 9.219 1 91.75 333 LEU B O 1
ATOM 8447 N N . MET B 1 334 ? 1.916 -34.031 8.523 1 92.62 334 MET B N 1
ATOM 8448 C CA . MET B 1 334 ? 1.585 -34.219 7.113 1 92.62 334 MET B CA 1
ATOM 8449 C C . MET B 1 334 ? 1.835 -35.688 6.695 1 92.62 334 MET B C 1
ATOM 8451 O O . MET B 1 334 ? 1.387 -36.094 5.629 1 92.62 334 MET B O 1
ATOM 8455 N N . LYS B 1 335 ? 2.602 -36.438 7.422 1 87.94 335 LYS B N 1
ATOM 8456 C CA . LYS B 1 335 ? 2.801 -37.906 7.305 1 87.94 335 LYS B CA 1
ATOM 8457 C C . LYS B 1 335 ? 3.559 -38.25 6.027 1 87.94 335 LYS B C 1
ATOM 8459 O O . LYS B 1 335 ? 3.447 -39.344 5.516 1 87.94 335 LYS B O 1
ATOM 8464 N N . LYS B 1 336 ? 4.109 -37.344 5.449 1 89.44 336 LYS B N 1
ATOM 8465 C CA . LYS B 1 336 ? 4.891 -37.531 4.23 1 89.44 336 LYS B CA 1
ATOM 8466 C C . LYS B 1 336 ? 6.074 -36.562 4.176 1 89.44 336 LYS B C 1
ATOM 8468 O O . LYS B 1 336 ? 5.93 -35.375 4.465 1 89.44 336 LYS B O 1
ATOM 8473 N N . HIS B 1 337 ? 7.203 -37.156 3.822 1 93.69 337 HIS B N 1
ATOM 8474 C CA . HIS B 1 337 ? 8.391 -36.312 3.691 1 93.69 337 HIS B CA 1
ATOM 8475 C C . HIS B 1 337 ? 8.492 -35.719 2.293 1 93.69 337 HIS B C 1
ATOM 8477 O O . HIS B 1 337 ? 8.25 -36.406 1.299 1 93.69 337 HIS B O 1
ATOM 8483 N N . PRO B 1 338 ? 8.766 -34.469 2.289 1 95.25 338 PRO B N 1
ATOM 8484 C CA . PRO B 1 338 ? 9.016 -33.906 0.963 1 95.25 338 PRO B CA 1
ATOM 8485 C C . PRO B 1 338 ? 10.328 -34.375 0.352 1 95.25 338 PRO B C 1
ATOM 8487 O O . PRO B 1 338 ? 11.258 -34.75 1.081 1 95.25 338 PRO B O 1
ATOM 8490 N N . LYS B 1 339 ? 10.383 -34.406 -0.929 1 94.62 339 LYS B N 1
ATOM 8491 C CA . LYS B 1 339 ? 11.609 -34.812 -1.611 1 94.62 339 LYS B CA 1
ATOM 8492 C C . LYS B 1 339 ? 12.617 -33.656 -1.642 1 94.62 339 LYS B C 1
ATOM 8494 O O . LYS B 1 339 ? 13.82 -33.875 -1.451 1 94.62 339 LYS B O 1
ATOM 8499 N N . THR B 1 340 ? 12.07 -32.562 -1.904 1 96 340 THR B N 1
ATOM 8500 C CA . THR B 1 340 ? 12.938 -31.375 -1.971 1 96 340 THR B CA 1
ATOM 8501 C C . THR B 1 340 ? 12.305 -30.188 -1.243 1 96 340 THR B C 1
ATOM 8503 O O . THR B 1 340 ? 11.078 -30.109 -1.126 1 96 340 THR B O 1
ATOM 8506 N N . ILE B 1 341 ? 13.133 -29.266 -0.707 1 95.12 341 ILE B N 1
ATOM 8507 C CA . ILE B 1 341 ? 12.664 -28.078 -0.009 1 95.12 341 ILE B CA 1
ATOM 8508 C C . ILE B 1 341 ? 13.516 -26.875 -0.413 1 95.12 341 ILE B C 1
ATOM 8510 O O . ILE B 1 341 ? 14.75 -26.969 -0.465 1 95.12 341 ILE B O 1
ATOM 8514 N N . LEU B 1 342 ? 12.867 -25.859 -0.791 1 94.12 342 LEU B N 1
ATOM 8515 C CA . LEU B 1 342 ? 13.508 -24.594 -1.165 1 94.12 342 LEU B CA 1
ATOM 8516 C C . LEU B 1 342 ? 13.297 -23.547 -0.089 1 94.12 342 LEU B C 1
ATOM 8518 O O . LEU B 1 342 ? 12.172 -23.328 0.375 1 94.12 342 LEU B O 1
ATOM 8522 N N . THR B 1 343 ? 14.367 -22.859 0.337 1 92.44 343 THR B N 1
ATOM 8523 C CA . THR B 1 343 ? 14.273 -21.828 1.373 1 92.44 343 THR B CA 1
ATOM 8524 C C . THR B 1 343 ? 15.195 -20.656 1.055 1 92.44 343 THR B C 1
ATOM 8526 O O . THR B 1 343 ? 15.938 -20.688 0.07 1 92.44 343 THR B O 1
ATOM 8529 N N . ASP B 1 344 ? 15.102 -19.656 1.872 1 87.94 344 ASP B N 1
ATOM 8530 C CA . ASP B 1 344 ? 16.078 -18.562 1.839 1 87.94 344 ASP B CA 1
ATOM 8531 C C . ASP B 1 344 ? 17.391 -18.984 2.492 1 87.94 344 ASP B C 1
ATOM 8533 O O . ASP B 1 344 ? 17.469 -20.047 3.125 1 87.94 344 ASP B O 1
ATOM 8537 N N . GLN B 1 345 ? 18.359 -18.156 2.303 1 86.06 345 GLN B N 1
ATOM 8538 C CA . GLN B 1 345 ? 19.672 -18.469 2.885 1 86.06 345 GLN B CA 1
ATOM 8539 C C . GLN B 1 345 ? 19.688 -18.172 4.383 1 86.06 345 GLN B C 1
ATOM 8541 O O . GLN B 1 345 ? 19.984 -17.062 4.801 1 86.06 345 GLN B O 1
ATOM 8546 N N . ASP B 1 346 ? 19.297 -19.141 5.141 1 86.5 346 ASP B N 1
ATOM 8547 C CA . ASP B 1 346 ? 19.297 -19.031 6.594 1 86.5 346 ASP B CA 1
ATOM 8548 C C . ASP B 1 346 ? 20.031 -20.203 7.227 1 86.5 346 ASP B C 1
ATOM 8550 O O . ASP B 1 346 ? 19.609 -21.359 7.09 1 86.5 346 ASP B O 1
ATOM 8554 N N . PRO B 1 347 ? 21.109 -19.922 7.883 1 87.12 347 PRO B N 1
ATOM 8555 C CA . PRO B 1 347 ? 21.906 -21.031 8.445 1 87.12 347 PRO B CA 1
ATOM 8556 C C . PRO B 1 347 ? 21.156 -21.812 9.508 1 87.12 347 PRO B C 1
ATOM 8558 O O . PRO B 1 347 ? 21.312 -23.031 9.609 1 87.12 347 PRO B O 1
ATOM 8561 N N . TRP B 1 348 ? 20.328 -21.156 10.273 1 90.19 348 TRP B N 1
ATOM 8562 C CA . TRP B 1 348 ? 19.562 -21.844 11.312 1 90.19 348 TRP B CA 1
ATOM 8563 C C . TRP B 1 348 ? 18.547 -22.781 10.703 1 90.19 348 TRP B C 1
ATOM 8565 O O . TRP B 1 348 ? 18.375 -23.922 11.172 1 90.19 348 TRP B O 1
ATOM 8575 N N . MET B 1 349 ? 17.984 -22.328 9.711 1 92.31 349 MET B N 1
ATOM 8576 C CA . MET B 1 349 ? 17 -23.156 9.016 1 92.31 349 MET B CA 1
ATOM 8577 C C . MET B 1 349 ? 17.672 -24.328 8.328 1 92.31 349 MET B C 1
ATOM 8579 O O . MET B 1 349 ? 17.156 -25.453 8.352 1 92.31 349 MET B O 1
ATOM 8583 N N . SER B 1 350 ? 18.812 -24.062 7.758 1 92.81 350 SER B N 1
ATOM 8584 C CA . SER B 1 350 ? 19.547 -25.109 7.066 1 92.81 350 SER B CA 1
ATOM 8585 C C . SER B 1 350 ? 19.969 -26.219 8.031 1 92.81 350 SER B C 1
ATOM 8587 O O . SER B 1 350 ? 19.875 -27.391 7.707 1 92.81 350 SER B O 1
ATOM 8589 N N . GLU B 1 351 ? 20.359 -25.766 9.125 1 93.69 351 GLU B N 1
ATOM 8590 C CA . GLU B 1 351 ? 20.75 -26.734 10.141 1 93.69 351 GLU B CA 1
ATOM 8591 C C . GLU B 1 351 ? 19.547 -27.562 10.602 1 93.69 351 GLU B C 1
ATOM 8593 O O . GLU B 1 351 ? 19.656 -28.781 10.781 1 93.69 351 GLU B O 1
ATOM 8598 N N . ALA B 1 352 ? 18.516 -26.953 10.82 1 95.62 352 ALA B N 1
ATOM 8599 C CA . ALA B 1 352 ? 17.297 -27.641 11.25 1 95.62 352 ALA B CA 1
ATOM 8600 C C . ALA B 1 352 ? 16.844 -28.656 10.203 1 95.62 352 ALA B C 1
ATOM 8602 O O . ALA B 1 352 ? 16.453 -29.781 10.539 1 95.62 352 ALA B O 1
ATOM 8603 N N . ILE B 1 353 ? 16.891 -28.297 8.945 1 95.5 353 ILE B N 1
ATOM 8604 C CA . ILE B 1 353 ? 16.453 -29.172 7.859 1 95.5 353 ILE B CA 1
ATOM 8605 C C . ILE B 1 353 ? 17.391 -30.359 7.75 1 95.5 353 ILE B C 1
ATOM 8607 O O . ILE B 1 353 ? 16.953 -31.5 7.555 1 95.5 353 ILE B O 1
ATOM 8611 N N . ALA B 1 354 ? 18.656 -30.125 7.891 1 94.88 354 ALA B N 1
ATOM 8612 C CA . ALA B 1 354 ? 19.641 -31.188 7.812 1 94.88 354 ALA B CA 1
ATOM 8613 C C . ALA B 1 354 ? 19.438 -32.219 8.922 1 94.88 354 ALA B C 1
ATOM 8615 O O . ALA B 1 354 ? 19.594 -33.406 8.703 1 94.88 354 ALA B O 1
ATOM 8616 N N . LYS B 1 355 ? 19 -31.781 10.039 1 94.62 355 LYS B N 1
ATOM 8617 C CA . LYS B 1 355 ? 18.844 -32.656 11.203 1 94.62 355 LYS B CA 1
ATOM 8618 C C . LYS B 1 355 ? 17.516 -33.406 11.148 1 94.62 355 LYS B C 1
ATOM 8620 O O . LYS B 1 355 ? 17.453 -34.625 11.383 1 94.62 355 LYS B O 1
ATOM 8625 N N . GLU B 1 356 ? 16.484 -32.688 10.859 1 94.75 356 GLU B N 1
ATOM 8626 C CA . GLU B 1 356 ? 15.148 -33.25 10.984 1 94.75 356 GLU B CA 1
ATOM 8627 C C . GLU B 1 356 ? 14.703 -33.906 9.672 1 94.75 356 GLU B C 1
ATOM 8629 O O . GLU B 1 356 ? 13.859 -34.812 9.68 1 94.75 356 GLU B O 1
ATOM 8634 N N . LEU B 1 357 ? 15.203 -33.375 8.508 1 95 357 LEU B N 1
ATOM 8635 C CA . LEU B 1 357 ? 14.852 -33.906 7.203 1 95 357 LEU B CA 1
ATOM 8636 C C . LEU B 1 357 ? 16.094 -34.312 6.426 1 95 357 LEU B C 1
ATOM 8638 O O . LEU B 1 357 ? 16.359 -33.781 5.348 1 95 357 LEU B O 1
ATOM 8642 N N . PRO B 1 358 ? 16.672 -35.312 6.805 1 92.31 358 PRO B N 1
ATOM 8643 C CA . PRO B 1 358 ? 17.938 -35.688 6.145 1 92.31 358 PRO B CA 1
ATOM 8644 C C . PRO B 1 358 ? 17.703 -36.281 4.746 1 92.31 358 PRO B C 1
ATOM 8646 O O . PRO B 1 358 ? 18.594 -36.188 3.895 1 92.31 358 PRO B O 1
ATOM 8649 N N . ALA B 1 359 ? 16.562 -36.781 4.527 1 92.38 359 ALA B N 1
ATOM 8650 C CA . ALA B 1 359 ? 16.281 -37.406 3.232 1 92.38 359 ALA B CA 1
ATOM 8651 C C . ALA B 1 359 ? 15.828 -36.375 2.211 1 92.38 359 ALA B C 1
ATOM 8653 O O . ALA B 1 359 ? 15.75 -36.656 1.016 1 92.38 359 ALA B O 1
ATOM 8654 N N . THR B 1 360 ? 15.5 -35.219 2.672 1 95.5 360 THR B N 1
ATOM 8655 C CA . THR B 1 360 ? 15.008 -34.156 1.807 1 95.5 360 THR B CA 1
ATOM 8656 C C . THR B 1 360 ? 16.172 -33.281 1.287 1 95.5 360 THR B C 1
ATOM 8658 O O . THR B 1 360 ? 17.031 -32.875 2.061 1 95.5 360 THR B O 1
ATOM 8661 N N . LYS B 1 361 ? 16.219 -33.188 -0.006 1 96 361 LYS B N 1
ATOM 8662 C CA . LYS B 1 361 ? 17.25 -32.344 -0.571 1 96 361 LYS B CA 1
ATOM 8663 C C . LYS B 1 361 ? 16.922 -30.859 -0.381 1 96 361 LYS B C 1
ATOM 8665 O O . LYS B 1 361 ? 15.836 -30.406 -0.761 1 96 361 LYS B O 1
ATOM 8670 N N . HIS B 1 362 ? 17.812 -30.156 0.193 1 95.56 362 HIS B N 1
ATOM 8671 C CA . HIS B 1 362 ? 17.625 -28.734 0.517 1 95.56 362 HIS B CA 1
ATOM 8672 C C . HIS B 1 362 ? 18.297 -27.844 -0.516 1 95.56 362 HIS B C 1
ATOM 8674 O O . HIS B 1 362 ? 19.438 -28.094 -0.911 1 95.56 362 HIS B O 1
ATOM 8680 N N . SER B 1 363 ? 17.562 -26.812 -0.987 1 94.94 363 SER B N 1
ATOM 8681 C CA . SER B 1 363 ? 18.109 -25.828 -1.921 1 94.94 363 SER B CA 1
ATOM 8682 C C . SER B 1 363 ? 17.75 -24.406 -1.508 1 94.94 363 SER B C 1
ATOM 8684 O O . SER B 1 363 ? 16.781 -24.203 -0.771 1 94.94 363 SER B O 1
ATOM 8686 N N . PHE B 1 364 ? 18.578 -23.469 -2.041 1 93.81 364 PHE B N 1
ATOM 8687 C CA . PHE B 1 364 ? 18.328 -22.062 -1.767 1 93.81 364 PHE B CA 1
ATOM 8688 C C . PHE B 1 364 ? 17.703 -21.375 -2.977 1 93.81 364 PHE B C 1
ATOM 8690 O O . PHE B 1 364 ? 17.969 -21.75 -4.117 1 93.81 364 PHE B O 1
ATOM 8697 N N . CYS B 1 365 ? 16.859 -20.453 -2.629 1 89.25 365 CYS B N 1
ATOM 8698 C CA . CYS B 1 365 ? 16.234 -19.641 -3.674 1 89.25 365 CYS B CA 1
ATOM 8699 C C . CYS B 1 365 ? 17.25 -18.719 -4.332 1 89.25 365 CYS B C 1
ATOM 8701 O O . CYS B 1 365 ? 17.875 -17.891 -3.656 1 89.25 365 CYS B O 1
ATOM 8703 N N . ILE B 1 366 ? 17.375 -18.797 -5.605 1 87.94 366 ILE B N 1
ATOM 8704 C CA . ILE B 1 366 ? 18.375 -18.031 -6.344 1 87.94 366 ILE B CA 1
ATOM 8705 C C . ILE B 1 366 ? 18.016 -16.547 -6.316 1 87.94 366 ILE B C 1
ATOM 8707 O O . ILE B 1 366 ? 18.906 -15.695 -6.273 1 87.94 366 ILE B O 1
ATOM 8711 N N . TRP B 1 367 ? 16.781 -16.312 -6.285 1 83.44 367 TRP B N 1
ATOM 8712 C CA . TRP B 1 367 ? 16.359 -14.922 -6.258 1 83.44 367 TRP B CA 1
ATOM 8713 C C . TRP B 1 367 ? 16.844 -14.234 -4.988 1 83.44 367 TRP B C 1
ATOM 8715 O O . TRP B 1 367 ? 17.312 -13.094 -5.035 1 83.44 367 TRP B O 1
ATOM 8725 N N . HIS B 1 368 ? 16.781 -14.812 -3.93 1 80.81 368 HIS B N 1
ATOM 8726 C CA . HIS B 1 368 ? 17.203 -14.234 -2.662 1 80.81 368 HIS B CA 1
ATOM 8727 C C . HIS B 1 368 ? 18.719 -14.008 -2.646 1 80.81 368 HIS B C 1
ATOM 8729 O O . HIS B 1 368 ? 19.203 -13.047 -2.045 1 80.81 368 HIS B O 1
ATOM 8735 N N . ILE B 1 369 ? 19.375 -14.875 -3.293 1 86 369 ILE B N 1
ATOM 8736 C CA . ILE B 1 369 ? 20.828 -14.75 -3.361 1 86 369 ILE B CA 1
ATOM 8737 C C . ILE B 1 369 ? 21.203 -13.57 -4.254 1 86 369 ILE B C 1
ATOM 8739 O O . ILE B 1 369 ? 22 -12.719 -3.859 1 86 369 ILE B O 1
ATOM 8743 N N . THR B 1 370 ? 20.641 -13.539 -5.402 1 85.44 370 THR B N 1
ATOM 8744 C CA . THR B 1 370 ? 21.016 -12.516 -6.371 1 85.44 370 THR B CA 1
ATOM 8745 C C . THR B 1 370 ? 20.469 -11.148 -5.949 1 85.44 370 THR B C 1
ATOM 8747 O O . THR B 1 370 ? 21.016 -10.117 -6.348 1 85.44 370 THR B O 1
ATOM 8750 N N . SER B 1 371 ? 19.391 -11.203 -5.184 1 77.06 371 SER B N 1
ATOM 8751 C CA . SER B 1 371 ? 18.859 -9.945 -4.688 1 77.06 371 SER B CA 1
ATOM 8752 C C . SER B 1 371 ? 19.844 -9.234 -3.779 1 77.06 371 SER B C 1
ATOM 8754 O O . SER B 1 371 ? 19.797 -8.008 -3.633 1 77.06 371 SER B O 1
ATOM 8756 N N . LYS B 1 372 ? 20.828 -9.922 -3.256 1 79.44 372 LYS B N 1
ATOM 8757 C CA . LYS B 1 372 ? 21.828 -9.367 -2.348 1 79.44 372 LYS B CA 1
ATOM 8758 C C . LYS B 1 372 ? 23.047 -8.852 -3.117 1 79.44 372 LYS B C 1
ATOM 8760 O O . LYS B 1 372 ? 23.891 -8.164 -2.549 1 79.44 372 LYS B O 1
ATOM 8765 N N . PHE B 1 373 ? 23.141 -9.117 -4.355 1 80.81 373 PHE B N 1
ATOM 8766 C CA . PHE B 1 373 ? 24.297 -8.797 -5.172 1 80.81 373 PHE B CA 1
ATOM 8767 C C . PHE B 1 373 ? 24.547 -7.293 -5.207 1 80.81 373 PHE B C 1
ATOM 8769 O O . PHE B 1 373 ? 25.688 -6.84 -5.16 1 80.81 373 PHE B O 1
ATOM 8776 N N . SER B 1 374 ? 23.438 -6.66 -5.273 1 72.06 374 SER B N 1
ATOM 8777 C CA . SER B 1 374 ? 23.578 -5.215 -5.375 1 72.06 374 SER B CA 1
ATOM 8778 C C . SER B 1 374 ? 24.312 -4.645 -4.168 1 72.06 374 SER B C 1
ATOM 8780 O O . SER B 1 374 ? 25.203 -3.797 -4.316 1 72.06 374 SER B O 1
ATOM 8782 N N . GLY B 1 375 ? 23.984 -5.18 -3.031 1 70 375 GLY B N 1
ATOM 8783 C CA . GLY B 1 375 ? 24.641 -4.723 -1.816 1 70 375 GLY B CA 1
ATOM 8784 C C . GLY B 1 375 ? 26.062 -5.195 -1.698 1 70 375 GLY B C 1
ATOM 8785 O O . GLY B 1 375 ? 26.922 -4.477 -1.172 1 70 375 GLY B O 1
ATOM 8786 N N . TRP B 1 376 ? 26.359 -6.297 -2.322 1 74.75 376 TRP B N 1
ATOM 8787 C CA . TRP B 1 376 ? 27.656 -6.93 -2.166 1 74.75 376 TRP B CA 1
ATOM 8788 C C . TRP B 1 376 ? 28.672 -6.352 -3.152 1 74.75 376 TRP B C 1
ATOM 8790 O O . TRP B 1 376 ? 29.844 -6.156 -2.812 1 74.75 376 TRP B O 1
ATOM 8800 N N . PHE B 1 377 ? 28.188 -6.074 -4.426 1 80.31 377 PHE B N 1
ATOM 8801 C CA . PHE B 1 377 ? 29.188 -5.992 -5.48 1 80.31 377 PHE B CA 1
ATOM 8802 C C . PHE B 1 377 ? 29.094 -4.656 -6.207 1 80.31 377 PHE B C 1
ATOM 8804 O O . PHE B 1 377 ? 30 -4.297 -6.977 1 80.31 377 PHE B O 1
ATOM 8811 N N . THR B 1 378 ? 28.047 -4.016 -6.016 1 68.19 378 THR B N 1
ATOM 8812 C CA . THR B 1 378 ? 27.906 -2.801 -6.809 1 68.19 378 THR B CA 1
ATOM 8813 C C . THR B 1 378 ? 29.047 -1.83 -6.535 1 68.19 378 THR B C 1
ATOM 8815 O O . THR B 1 378 ? 29.609 -1.257 -7.465 1 68.19 378 THR B O 1
ATOM 8818 N N . ALA B 1 379 ? 29.359 -1.673 -5.316 1 62.72 379 ALA B N 1
ATOM 8819 C CA . ALA B 1 379 ? 30.406 -0.743 -4.93 1 62.72 379 ALA B CA 1
ATOM 8820 C C . ALA B 1 379 ? 31.781 -1.243 -5.391 1 62.72 379 ALA B C 1
ATOM 8822 O O . ALA B 1 379 ? 32.625 -0.449 -5.777 1 62.72 379 ALA B O 1
ATOM 8823 N N . LEU B 1 380 ? 31.922 -2.428 -5.414 1 75.25 380 LEU B N 1
ATOM 8824 C CA . LEU B 1 380 ? 33.219 -3.049 -5.715 1 75.25 380 LEU B CA 1
ATOM 8825 C C . LEU B 1 380 ? 33.438 -3.107 -7.219 1 75.25 380 LEU B C 1
ATOM 8827 O O . LEU B 1 380 ? 34.562 -2.826 -7.688 1 75.25 380 LEU B O 1
ATOM 8831 N N . LEU B 1 381 ? 32.406 -3.436 -7.973 1 83.25 381 LEU B N 1
ATOM 8832 C CA . LEU B 1 381 ? 32.594 -3.729 -9.391 1 83.25 381 LEU B CA 1
ATOM 8833 C C . LEU B 1 381 ? 32.156 -2.545 -10.25 1 83.25 381 LEU B C 1
ATOM 8835 O O . LEU B 1 381 ? 32.531 -2.449 -11.422 1 83.25 381 LEU B O 1
ATOM 8839 N N . GLN B 1 382 ? 31.453 -1.645 -9.664 1 70.5 382 GLN B N 1
ATOM 8840 C CA . GLN B 1 382 ? 31.016 -0.427 -10.336 1 70.5 382 GLN B CA 1
ATOM 8841 C C . GLN B 1 382 ? 30.484 -0.731 -11.734 1 70.5 382 GLN B C 1
ATOM 8843 O O . GLN B 1 382 ? 29.5 -1.476 -11.883 1 70.5 382 GLN B O 1
ATOM 8848 N N . GLY B 1 383 ? 31.203 -0.373 -12.75 1 70 383 GLY B N 1
ATOM 8849 C CA . GLY B 1 383 ? 30.797 -0.533 -14.133 1 70 383 GLY B CA 1
ATOM 8850 C C . GLY B 1 383 ? 30.75 -1.983 -14.578 1 70 383 GLY B C 1
ATOM 8851 O O . GLY B 1 383 ? 30.016 -2.33 -15.516 1 70 383 GLY B O 1
ATOM 8852 N N . GLU B 1 384 ? 31.438 -2.795 -13.875 1 85 384 GLU B N 1
ATOM 8853 C CA . GLU B 1 384 ? 31.531 -4.199 -14.266 1 85 384 GLU B CA 1
ATOM 8854 C C . GLU B 1 384 ? 30.469 -5.039 -13.562 1 85 384 GLU B C 1
ATOM 8856 O O . GLU B 1 384 ? 30.406 -6.258 -13.742 1 85 384 GLU B O 1
ATOM 8861 N N . TYR B 1 385 ? 29.641 -4.406 -12.875 1 83.94 385 TYR B N 1
ATOM 8862 C CA . TYR B 1 385 ? 28.641 -5.121 -12.086 1 83.94 385 TYR B CA 1
ATOM 8863 C C . TYR B 1 385 ? 27.688 -5.887 -12.984 1 83.94 385 TYR B C 1
ATOM 8865 O O . TYR B 1 385 ? 27.375 -7.055 -12.727 1 83.94 385 TYR B O 1
ATOM 8873 N N . GLN B 1 386 ? 27.312 -5.246 -14.016 1 82.5 386 GLN B N 1
ATOM 8874 C CA . GLN B 1 386 ? 26.359 -5.895 -14.914 1 82.5 386 GLN B CA 1
ATOM 8875 C C . GLN B 1 386 ? 27 -7.086 -15.617 1 82.5 386 GLN B C 1
ATOM 8877 O O . GLN B 1 386 ? 26.344 -8.109 -15.836 1 82.5 386 GLN B O 1
ATOM 8882 N N . ASP B 1 387 ? 28.156 -6.91 -15.93 1 86.88 387 ASP B N 1
ATOM 8883 C CA . ASP B 1 387 ? 28.891 -8.008 -16.562 1 86.88 387 ASP B CA 1
ATOM 8884 C C . ASP B 1 387 ? 29.078 -9.172 -15.594 1 86.88 387 ASP B C 1
ATOM 8886 O O . ASP B 1 387 ? 28.969 -10.336 -15.984 1 86.88 387 ASP B O 1
ATOM 8890 N N . TRP B 1 388 ? 29.297 -8.797 -14.453 1 90.5 388 TRP B N 1
ATOM 8891 C CA . TRP B 1 388 ? 29.406 -9.82 -13.414 1 90.5 388 TRP B CA 1
ATOM 8892 C C . TRP B 1 388 ? 28.109 -10.594 -13.266 1 90.5 388 TRP B C 1
ATOM 8894 O O . TRP B 1 388 ? 28.125 -11.828 -13.203 1 90.5 388 TRP B O 1
ATOM 8904 N N . CYS B 1 389 ? 27.047 -9.891 -13.227 1 88.75 389 CYS B N 1
ATOM 8905 C CA . CYS B 1 389 ? 25.75 -10.539 -13.094 1 88.75 389 CYS B CA 1
ATOM 8906 C C . CYS B 1 389 ? 25.484 -11.469 -14.273 1 88.75 389 CYS B C 1
ATOM 8908 O O . CYS B 1 389 ? 25.016 -12.594 -14.094 1 88.75 389 CYS B O 1
ATOM 8910 N N . ALA B 1 390 ? 25.844 -11.031 -15.422 1 88.12 390 ALA B N 1
ATOM 8911 C CA . ALA B 1 390 ? 25.641 -11.836 -16.625 1 88.12 390 ALA B CA 1
ATOM 8912 C C . ALA B 1 390 ? 26.484 -13.109 -16.578 1 88.12 390 ALA B C 1
ATOM 8914 O O . ALA B 1 390 ? 26 -14.203 -16.859 1 88.12 390 ALA B O 1
ATOM 8915 N N . ASP B 1 391 ? 27.688 -12.906 -16.234 1 90.56 391 ASP B N 1
ATOM 8916 C CA . ASP B 1 391 ? 28.594 -14.047 -16.156 1 90.56 391 ASP B CA 1
ATOM 8917 C C . ASP B 1 391 ? 28.156 -15.016 -15.055 1 90.56 391 ASP B C 1
ATOM 8919 O O . ASP B 1 391 ? 28.281 -16.234 -15.203 1 90.56 391 ASP B O 1
ATOM 8923 N N . PHE B 1 392 ? 27.656 -14.461 -14.023 1 92.12 392 PHE B N 1
ATOM 8924 C CA . PHE B 1 392 ? 27.172 -15.289 -12.922 1 92.12 392 PHE B CA 1
ATOM 8925 C C . PHE B 1 392 ? 26 -16.156 -13.383 1 92.12 392 PHE B C 1
ATOM 8927 O O . PHE B 1 392 ? 25.953 -17.359 -13.094 1 92.12 392 PHE B O 1
ATOM 8934 N N . TYR B 1 393 ? 25.156 -15.586 -14.07 1 89.81 393 TYR B N 1
ATOM 8935 C CA . TYR B 1 393 ? 24 -16.344 -14.539 1 89.81 393 TYR B CA 1
ATOM 8936 C C . TYR B 1 393 ? 24.406 -17.359 -15.594 1 89.81 393 T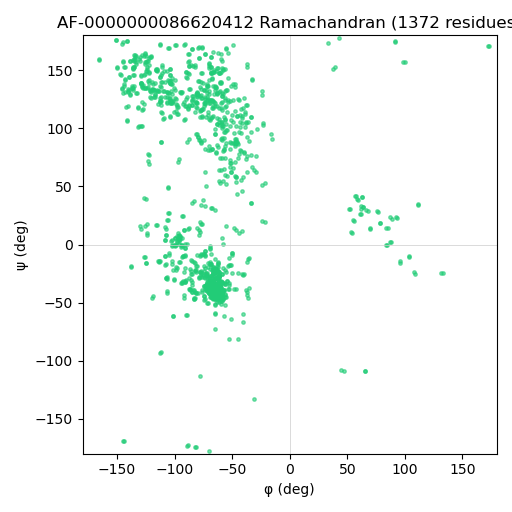YR B C 1
ATOM 8938 O O . TYR B 1 393 ? 23.828 -18.438 -15.672 1 89.81 393 TYR B O 1
ATOM 8946 N N . ASN B 1 394 ? 25.375 -17 -16.344 1 88.25 394 ASN B N 1
ATOM 8947 C CA . ASN B 1 394 ? 25.906 -17.984 -17.266 1 88.25 394 ASN B CA 1
ATOM 8948 C C . ASN B 1 394 ? 26.469 -19.203 -16.531 1 88.25 394 ASN B C 1
ATOM 8950 O O . ASN B 1 394 ? 26.266 -20.344 -16.953 1 88.25 394 ASN B O 1
ATOM 8954 N N . LEU B 1 395 ? 27.141 -18.844 -15.469 1 90.69 395 LEU B N 1
ATOM 8955 C CA . LEU B 1 395 ? 27.641 -19.922 -14.625 1 90.69 395 LEU B CA 1
ATOM 8956 C C . LEU B 1 395 ? 26.5 -20.734 -14.016 1 90.69 395 LEU B C 1
ATOM 8958 O O . LEU B 1 395 ? 26.578 -21.953 -13.953 1 90.69 395 LEU B O 1
ATOM 8962 N N . TYR B 1 396 ? 25.469 -20 -13.656 1 90.12 396 TYR B N 1
ATOM 8963 C CA . TYR B 1 396 ? 24.297 -20.594 -13.023 1 90.12 396 TYR B CA 1
ATOM 8964 C C . TYR B 1 396 ? 23.594 -21.562 -13.969 1 90.12 396 TYR B C 1
ATOM 8966 O O . TYR B 1 396 ? 23.047 -22.578 -13.539 1 90.12 396 TYR B O 1
ATOM 8974 N N . HIS B 1 397 ? 23.656 -21.375 -15.258 1 85.19 397 HIS B N 1
ATOM 8975 C CA . HIS B 1 397 ? 22.906 -22.156 -16.234 1 85.19 397 HIS B CA 1
ATOM 8976 C C . HIS B 1 397 ? 23.734 -23.281 -16.797 1 85.19 397 HIS B C 1
ATOM 8978 O O . HIS B 1 397 ? 23.281 -24.031 -17.672 1 85.19 397 HIS B O 1
ATOM 8984 N N . LEU B 1 398 ? 24.922 -23.375 -16.203 1 84.12 398 LEU B N 1
ATOM 8985 C CA . LEU B 1 398 ? 25.766 -24.484 -16.656 1 84.12 398 LEU B CA 1
ATOM 8986 C C . LEU B 1 398 ? 25.188 -25.828 -16.25 1 84.12 398 LEU B C 1
ATOM 8988 O O . LEU B 1 398 ? 24.547 -25.938 -15.188 1 84.12 398 LEU B O 1
ATOM 8992 N N . ASP B 1 399 ? 25.344 -26.922 -17 1 79.5 399 ASP B N 1
ATOM 8993 C CA . ASP B 1 399 ? 24.672 -28.203 -16.797 1 79.5 399 ASP B CA 1
ATOM 8994 C C . ASP B 1 399 ? 25.516 -29.141 -15.953 1 79.5 399 ASP B C 1
ATOM 8996 O O . ASP B 1 399 ? 24.984 -29.953 -15.203 1 79.5 399 ASP B O 1
ATOM 9000 N N . SER B 1 400 ? 26.844 -29.031 -16.109 1 84.62 400 SER B N 1
ATOM 9001 C CA . SER B 1 400 ? 27.688 -30.031 -15.469 1 84.62 400 SER B CA 1
ATOM 9002 C C . SER B 1 400 ? 28.516 -29.406 -14.344 1 84.62 400 SER B C 1
ATOM 9004 O O . SER B 1 400 ? 29.031 -28.297 -14.484 1 84.62 400 SER B O 1
ATOM 9006 N N . PRO B 1 401 ? 28.531 -30.219 -13.203 1 91.06 401 PRO B N 1
ATOM 9007 C CA . PRO B 1 401 ? 29.344 -29.734 -12.078 1 91.06 401 PRO B CA 1
ATOM 9008 C C . PRO B 1 401 ? 30.812 -29.562 -12.453 1 91.06 401 PRO B C 1
ATOM 9010 O O . PRO B 1 401 ? 31.484 -28.641 -11.961 1 91.06 401 PRO B O 1
ATOM 9013 N N . GLU B 1 402 ? 31.328 -30.391 -13.375 1 89 402 GLU B N 1
ATOM 9014 C CA . GLU B 1 402 ? 32.719 -30.328 -13.773 1 89 402 GLU B CA 1
ATOM 9015 C C . GLU B 1 402 ? 33.031 -29.016 -14.484 1 89 402 GLU B C 1
ATOM 9017 O O . GLU B 1 402 ? 34.062 -28.375 -14.211 1 89 402 GLU B O 1
ATOM 9022 N N . VAL B 1 403 ? 32.156 -28.703 -15.352 1 88.06 403 VAL B N 1
ATOM 9023 C CA . VAL B 1 403 ? 32.375 -27.469 -16.094 1 88.06 403 VAL B CA 1
ATOM 9024 C C . VAL B 1 403 ? 32.25 -26.266 -15.148 1 88.06 403 VAL B C 1
ATOM 9026 O O . VAL B 1 403 ? 33 -25.297 -15.289 1 88.06 403 VAL B O 1
ATOM 9029 N N . PHE B 1 404 ? 31.359 -26.422 -14.195 1 93.62 404 PHE B N 1
ATOM 9030 C CA . PHE B 1 404 ? 31.188 -25.344 -13.227 1 93.62 404 PHE B CA 1
ATOM 9031 C C . PHE B 1 404 ? 32.469 -25.141 -12.414 1 93.62 404 PHE B C 1
ATOM 9033 O O . PHE B 1 404 ? 32.906 -24 -12.227 1 93.62 404 PHE B O 1
ATOM 9040 N N . GLU B 1 405 ? 33.062 -26.234 -12 1 94.62 405 GLU B N 1
ATOM 9041 C CA . GLU B 1 405 ? 34.25 -26.172 -11.18 1 94.62 405 GLU B CA 1
ATOM 9042 C C . GLU B 1 405 ? 35.438 -25.594 -11.961 1 94.62 405 GLU B C 1
ATOM 9044 O O . GLU B 1 405 ? 36.312 -24.953 -11.383 1 94.62 405 GLU B O 1
ATOM 9049 N N . HIS B 1 406 ? 35.344 -25.734 -13.25 1 92.38 406 HIS B N 1
ATOM 9050 C CA . HIS B 1 406 ? 36.406 -25.219 -14.102 1 92.38 406 HIS B CA 1
ATOM 9051 C C . HIS B 1 406 ? 36.219 -23.734 -14.398 1 92.38 406 HIS B C 1
ATOM 9053 O O . HIS B 1 406 ? 37.188 -22.969 -14.383 1 92.38 406 HIS B O 1
ATOM 9059 N N . GLN B 1 407 ? 35.031 -23.344 -14.602 1 93.69 407 GLN B N 1
ATOM 9060 C CA . GLN B 1 407 ? 34.75 -21.984 -15.07 1 93.69 407 GLN B CA 1
ATOM 9061 C C . GLN B 1 407 ? 34.625 -21.016 -13.898 1 93.69 407 GLN B C 1
ATOM 9063 O O . GLN B 1 407 ? 34.906 -19.828 -14.039 1 93.69 407 GLN B O 1
ATOM 9068 N N . TRP B 1 408 ? 34.188 -21.516 -12.727 1 95.12 408 TRP B N 1
ATOM 9069 C CA . TRP B 1 408 ? 33.969 -20.656 -11.578 1 95.12 408 TRP B CA 1
ATOM 9070 C C . TRP B 1 408 ? 35.219 -19.859 -11.211 1 95.12 408 TRP B C 1
ATOM 9072 O O . TRP B 1 408 ? 35.188 -18.625 -11.148 1 95.12 408 TRP B O 1
ATOM 9082 N N . PRO B 1 409 ? 36.438 -20.484 -11.164 1 94 409 PRO B N 1
ATOM 9083 C CA . PRO B 1 409 ? 37.625 -19.719 -10.812 1 94 409 PRO B CA 1
ATOM 9084 C C . PRO B 1 409 ? 38.031 -18.719 -11.891 1 94 409 PRO B C 1
ATOM 9086 O O . PRO B 1 409 ? 38.562 -17.656 -11.578 1 94 409 PRO B O 1
ATOM 9089 N N . GLN B 1 410 ? 37.719 -19.047 -13.078 1 93.44 410 GLN B N 1
ATOM 9090 C CA . GLN B 1 410 ? 38.062 -18.156 -14.18 1 93.44 410 GLN B CA 1
ATOM 9091 C C . GLN B 1 410 ? 37.25 -16.875 -14.125 1 93.44 410 GLN B C 1
ATOM 9093 O O . GLN B 1 410 ? 37.781 -15.773 -14.281 1 93.44 410 GLN B O 1
ATOM 9098 N N . VAL B 1 411 ? 35.969 -17.047 -13.891 1 94.25 411 VAL B N 1
ATOM 9099 C CA . VAL B 1 411 ? 35.094 -15.891 -13.867 1 94.25 411 VAL B CA 1
ATOM 9100 C C . VAL B 1 411 ? 35.375 -15.031 -12.641 1 94.25 411 VAL B C 1
ATOM 9102 O O . VAL B 1 411 ? 35.406 -13.797 -12.727 1 94.25 411 VAL B O 1
ATOM 9105 N N . VAL B 1 412 ? 35.625 -15.656 -11.531 1 94.06 412 VAL B N 1
ATOM 9106 C CA . VAL B 1 412 ? 35.906 -14.938 -10.297 1 94.06 412 VAL B CA 1
ATOM 9107 C C . VAL B 1 412 ? 37.219 -14.164 -10.445 1 94.06 412 VAL B C 1
ATOM 9109 O O . VAL B 1 412 ? 37.312 -13.016 -9.992 1 94.06 412 VAL B O 1
ATOM 9112 N N . ALA B 1 413 ? 38.156 -14.734 -11.148 1 92.31 413 ALA B N 1
ATOM 9113 C CA . ALA B 1 413 ? 39.469 -14.094 -11.375 1 92.31 413 ALA B CA 1
ATOM 9114 C C . ALA B 1 413 ? 39.312 -12.898 -12.312 1 92.31 413 ALA B C 1
ATOM 9116 O O . ALA B 1 413 ? 40 -11.883 -12.141 1 92.31 413 ALA B O 1
ATOM 9117 N N . LYS B 1 414 ? 38.469 -13.078 -13.188 1 93.06 414 LYS B N 1
ATOM 9118 C CA . LYS B 1 414 ? 38.219 -12.016 -14.156 1 93.06 414 LYS B CA 1
ATOM 9119 C C . LYS B 1 414 ? 37.812 -10.719 -13.461 1 93.06 414 LYS B C 1
ATOM 9121 O O . LYS B 1 414 ? 38.188 -9.633 -13.906 1 93.06 414 LYS B O 1
ATOM 9126 N N . TYR B 1 415 ? 37.125 -10.852 -12.367 1 93 415 TYR B N 1
ATOM 9127 C CA . TYR B 1 415 ? 36.625 -9.664 -11.672 1 93 415 TYR B CA 1
ATOM 9128 C C . TYR B 1 415 ? 37.406 -9.43 -10.375 1 93 415 TYR B C 1
ATOM 9130 O O . TYR B 1 415 ? 36.969 -8.617 -9.547 1 93 415 TYR B O 1
ATOM 9138 N N . HIS B 1 416 ? 38.375 -10.188 -10.109 1 89.25 416 HIS B N 1
ATOM 9139 C CA . HIS B 1 416 ? 39.25 -10.055 -8.961 1 89.25 416 HIS B CA 1
ATOM 9140 C C . HIS B 1 416 ? 38.5 -10.219 -7.656 1 89.25 416 HIS B C 1
ATOM 9142 O O . HIS B 1 416 ? 38.656 -9.422 -6.73 1 89.25 416 HIS B O 1
ATOM 9148 N N . LEU B 1 417 ? 37.594 -11.172 -7.641 1 91 417 LEU B N 1
ATOM 9149 C CA . LEU B 1 417 ? 36.75 -11.375 -6.465 1 91 417 LEU B CA 1
ATOM 9150 C C . LEU B 1 417 ? 37.188 -12.625 -5.695 1 91 417 LEU B C 1
ATOM 9152 O O . LEU B 1 417 ? 36.406 -13.18 -4.918 1 91 417 LEU B O 1
ATOM 9156 N N . ASP B 1 418 ? 38.375 -1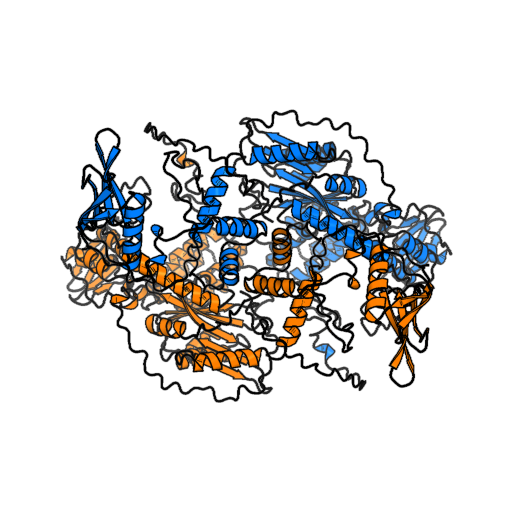3.094 -5.844 1 89.19 418 ASP B N 1
ATOM 9157 C CA . ASP B 1 418 ? 38.875 -14.344 -5.266 1 89.19 418 ASP B CA 1
ATOM 9158 C C . ASP B 1 418 ? 38.875 -14.281 -3.738 1 89.19 418 ASP B C 1
ATOM 9160 O O . ASP B 1 418 ? 38.562 -15.266 -3.068 1 89.19 418 ASP B O 1
ATOM 9164 N N . SER B 1 419 ? 39.125 -13.164 -3.258 1 87 419 SER B N 1
ATOM 9165 C CA . SER B 1 419 ? 39.219 -13.039 -1.809 1 87 419 SER B CA 1
ATOM 9166 C C . SER B 1 419 ? 37.969 -12.43 -1.202 1 87 419 SER B C 1
ATOM 9168 O O . SER B 1 419 ? 37.875 -12.258 0.015 1 87 419 SER B O 1
ATOM 9170 N N . ASN B 1 420 ? 37.062 -12.219 -2.033 1 88.62 420 ASN B N 1
ATOM 9171 C CA . ASN B 1 420 ? 35.812 -11.633 -1.53 1 88.62 420 ASN B CA 1
ATOM 9172 C C . ASN B 1 420 ? 35.031 -12.625 -0.679 1 88.62 420 ASN B C 1
ATOM 9174 O O . ASN B 1 420 ? 34.781 -13.758 -1.108 1 88.62 420 ASN B O 1
ATOM 9178 N N . LYS B 1 421 ? 34.656 -12.234 0.437 1 87.19 421 LYS B N 1
ATOM 9179 C CA . LYS B 1 421 ? 34.031 -13.109 1.416 1 87.19 421 LYS B CA 1
ATOM 9180 C C . LYS B 1 421 ? 32.688 -13.656 0.888 1 87.19 421 LYS B C 1
ATOM 9182 O O . LYS B 1 421 ? 32.344 -14.82 1.124 1 87.19 421 LYS B O 1
ATOM 9187 N N . HIS B 1 422 ? 31.938 -12.828 0.214 1 88.69 422 HIS B N 1
ATOM 9188 C CA . HIS B 1 422 ? 30.641 -13.242 -0.301 1 88.69 422 HIS B CA 1
ATOM 9189 C C . HIS B 1 422 ? 30.781 -14.273 -1.411 1 88.69 422 HIS B C 1
ATOM 9191 O O . HIS B 1 422 ? 30.031 -15.25 -1.467 1 88.69 422 HIS B O 1
ATOM 9197 N N . VAL B 1 423 ? 31.797 -14.062 -2.229 1 92.5 423 VAL B N 1
ATOM 9198 C CA . VAL B 1 423 ? 32 -14.969 -3.344 1 92.5 423 VAL B CA 1
ATOM 9199 C C . VAL B 1 423 ? 32.562 -16.297 -2.824 1 92.5 423 VAL B C 1
ATOM 9201 O O . VAL B 1 423 ? 32.156 -17.375 -3.283 1 92.5 423 VAL B O 1
ATOM 9204 N N . VAL B 1 424 ? 33.406 -16.219 -1.881 1 92.06 424 VAL B N 1
ATOM 9205 C CA . VAL B 1 424 ? 33.938 -17.422 -1.258 1 92.06 424 VAL B CA 1
ATOM 9206 C C . VAL B 1 424 ? 32.812 -18.188 -0.558 1 92.06 424 VAL B C 1
ATOM 9208 O O . VAL B 1 424 ? 32.719 -19.406 -0.654 1 92.06 424 VAL B O 1
ATOM 9211 N N . GLY B 1 425 ? 31.969 -17.453 0.085 1 90.81 425 GLY B N 1
ATOM 9212 C CA . GLY B 1 425 ? 30.828 -18.062 0.747 1 90.81 425 GLY B CA 1
ATOM 9213 C C . GLY B 1 425 ? 29.875 -18.75 -0.216 1 90.81 425 GLY B C 1
ATOM 9214 O O . GLY B 1 425 ? 29.375 -19.828 0.07 1 90.81 425 GLY B O 1
ATOM 9215 N N . LEU B 1 426 ? 29.656 -18.109 -1.314 1 92.5 426 LEU B N 1
ATOM 9216 C CA . LEU B 1 426 ? 28.781 -18.688 -2.328 1 92.5 426 LEU B CA 1
ATOM 9217 C C . LEU B 1 426 ? 29.328 -20 -2.867 1 92.5 426 LEU B C 1
ATOM 9219 O O . LEU B 1 426 ? 28.578 -20.938 -3.135 1 92.5 426 LEU B O 1
ATOM 9223 N N . TYR B 1 427 ? 30.609 -19.953 -3.043 1 94.38 427 TYR B N 1
ATOM 9224 C CA . TYR B 1 427 ? 31.25 -21.172 -3.541 1 94.38 427 TYR B CA 1
ATOM 9225 C C . TYR B 1 427 ? 31.172 -22.297 -2.514 1 94.38 427 TYR B C 1
ATOM 9227 O O . TYR B 1 427 ? 30.984 -23.453 -2.871 1 94.38 427 TYR B O 1
ATOM 9235 N N . GLU B 1 428 ? 31.25 -21.969 -1.294 1 92.12 428 GLU B N 1
ATOM 9236 C CA . GLU B 1 428 ? 31.203 -22.984 -0.233 1 92.12 428 GLU B CA 1
ATOM 9237 C C . GLU B 1 428 ? 29.844 -23.656 -0.172 1 92.12 428 GLU B C 1
ATOM 9239 O O . GLU B 1 428 ? 29.75 -24.844 0.128 1 92.12 428 GLU B O 1
ATOM 9244 N N . ILE B 1 429 ? 28.844 -22.938 -0.485 1 92.75 429 ILE B N 1
ATOM 9245 C CA . ILE B 1 429 ? 27.5 -23.5 -0.399 1 92.75 429 ILE B CA 1
ATOM 9246 C C . ILE B 1 429 ? 26.969 -23.797 -1.801 1 92.75 429 ILE B C 1
ATOM 9248 O O . ILE B 1 429 ? 25.766 -23.781 -2.033 1 92.75 429 ILE B O 1
ATOM 9252 N N . LYS B 1 430 ? 27.828 -24.062 -2.76 1 93.88 430 LYS B N 1
ATOM 9253 C CA . LYS B 1 430 ? 27.484 -24.266 -4.16 1 93.88 430 LYS B CA 1
ATOM 9254 C C . LYS B 1 430 ? 26.5 -25.422 -4.32 1 93.88 430 LYS B C 1
ATOM 9256 O O . LYS B 1 430 ? 25.672 -25.422 -5.234 1 93.88 430 LYS B O 1
ATOM 9261 N N . HIS B 1 431 ? 26.469 -26.344 -3.445 1 93.56 431 HIS B N 1
ATOM 9262 C CA . HIS B 1 431 ? 25.641 -27.547 -3.533 1 93.56 431 HIS B CA 1
ATOM 9263 C C . HIS B 1 431 ? 24.172 -27.219 -3.236 1 93.56 431 HIS B C 1
ATOM 9265 O O . HIS B 1 431 ? 23.281 -28.031 -3.5 1 93.56 431 HIS B O 1
ATOM 9271 N N . PHE B 1 432 ? 23.953 -25.953 -2.779 1 94.44 432 PHE B N 1
ATOM 9272 C CA . PHE B 1 432 ? 22.594 -25.609 -2.354 1 94.44 432 PHE B CA 1
ATOM 9273 C C . PHE B 1 432 ? 21.938 -24.656 -3.348 1 94.44 432 PHE B C 1
ATOM 9275 O O . PHE B 1 432 ? 20.75 -24.359 -3.244 1 94.44 432 PHE B O 1
ATOM 9282 N N . TRP B 1 433 ? 22.719 -24.125 -4.309 1 93.12 433 TRP B N 1
ATOM 9283 C CA . TRP B 1 433 ? 22.062 -23.125 -5.137 1 93.12 433 TRP B CA 1
ATOM 9284 C C . TRP B 1 433 ? 22.422 -23.312 -6.609 1 93.12 433 TRP B C 1
ATOM 9286 O O . TRP B 1 433 ? 21.719 -22.797 -7.492 1 93.12 433 TRP B O 1
ATOM 9296 N N . VAL B 1 434 ? 23.484 -24.016 -6.906 1 93.62 434 VAL B N 1
ATOM 9297 C CA . VAL B 1 434 ? 23.891 -24.219 -8.289 1 93.62 434 VAL B CA 1
ATOM 9298 C C . VAL B 1 434 ? 23.078 -25.344 -8.906 1 93.62 434 VAL B C 1
ATOM 9300 O O . VAL B 1 434 ? 23.109 -26.484 -8.422 1 93.62 434 VAL B O 1
ATOM 9303 N N . PRO B 1 435 ? 22.406 -25.094 -9.945 1 91.25 435 PRO B N 1
ATOM 9304 C CA . PRO B 1 435 ? 21.547 -26.109 -10.57 1 91.25 435 PRO B CA 1
ATOM 9305 C C . PRO B 1 435 ? 22.328 -27.344 -11 1 91.25 435 PRO B C 1
ATOM 9307 O O . PRO B 1 435 ? 21.797 -28.453 -10.977 1 91.25 435 PRO B O 1
ATOM 9310 N N . ALA B 1 436 ? 23.594 -27.188 -11.422 1 91.25 436 ALA B N 1
ATOM 9311 C CA . ALA B 1 436 ? 24.391 -28.328 -11.859 1 91.25 436 ALA B CA 1
ATOM 9312 C C . ALA B 1 436 ? 24.438 -29.406 -10.789 1 91.25 436 ALA B C 1
ATOM 9314 O O . ALA B 1 436 ? 24.469 -30.609 -11.102 1 91.25 436 ALA B O 1
ATOM 9315 N N . TYR B 1 437 ? 24.375 -29.016 -9.562 1 93.44 437 TYR B N 1
ATOM 9316 C CA . TYR B 1 437 ? 24.422 -29.953 -8.453 1 93.44 437 TYR B CA 1
ATOM 9317 C C . TYR B 1 437 ? 23.016 -30.359 -8.023 1 93.44 437 TYR B C 1
ATOM 9319 O O . TYR B 1 437 ? 22.844 -31.312 -7.262 1 93.44 437 TYR B O 1
ATOM 9327 N N . LEU B 1 438 ? 22.031 -29.703 -8.523 1 93.75 438 LEU B N 1
ATOM 9328 C CA . LEU B 1 438 ? 20.672 -29.875 -8.008 1 93.75 438 LEU B CA 1
ATOM 9329 C C . LEU B 1 438 ? 19.766 -30.516 -9.055 1 93.75 438 LEU B C 1
ATOM 9331 O O . LEU B 1 438 ? 18.703 -31.047 -8.727 1 93.75 438 LEU B O 1
ATOM 9335 N N . ARG B 1 439 ? 20.094 -30.594 -10.242 1 92.38 439 ARG B N 1
ATOM 9336 C CA . ARG B 1 439 ? 19.234 -31.016 -11.344 1 92.38 439 ARG B CA 1
ATOM 9337 C C . ARG B 1 439 ? 18.906 -32.5 -11.234 1 92.38 439 ARG B C 1
ATOM 9339 O O . ARG B 1 439 ? 17.969 -32.969 -11.867 1 92.38 439 ARG B O 1
ATOM 9346 N N . SER B 1 440 ? 19.641 -33.188 -10.461 1 91.38 440 SER B N 1
ATOM 9347 C CA . SER B 1 440 ? 19.375 -34.625 -10.297 1 91.38 440 SER B CA 1
ATOM 9348 C C . SER B 1 440 ? 18.172 -34.844 -9.375 1 91.38 440 SER B C 1
ATOM 9350 O O . SER B 1 440 ? 17.688 -35.969 -9.258 1 91.38 440 SER B O 1
ATOM 9352 N N . TYR B 1 441 ? 17.734 -33.812 -8.789 1 94.12 441 TYR B N 1
ATOM 9353 C CA . TYR B 1 441 ? 16.594 -33.906 -7.875 1 94.12 441 TYR B CA 1
ATOM 9354 C C . TYR B 1 441 ? 15.375 -33.219 -8.453 1 94.12 441 TYR B C 1
ATOM 9356 O O . TYR B 1 441 ? 15.5 -32.312 -9.273 1 94.12 441 TYR B O 1
ATOM 9364 N N . PHE B 1 442 ? 14.242 -33.656 -8.031 1 94.75 442 PHE B N 1
ATOM 9365 C CA . PHE B 1 442 ? 13 -33.125 -8.578 1 94.75 442 PHE B CA 1
ATOM 9366 C C . PHE B 1 442 ? 12.594 -31.844 -7.852 1 94.75 442 PHE B C 1
ATOM 9368 O O . PHE B 1 442 ? 12.32 -31.859 -6.648 1 94.75 442 PHE B O 1
ATOM 9375 N N . PHE B 1 443 ? 12.492 -30.719 -8.602 1 93.12 443 PHE B N 1
ATOM 9376 C CA . PHE B 1 443 ? 12.086 -29.438 -8.016 1 93.12 443 PHE B CA 1
ATOM 9377 C C . PHE B 1 443 ? 10.867 -28.875 -8.734 1 93.12 443 PHE B C 1
ATOM 9379 O O . PHE B 1 443 ? 10.477 -27.734 -8.5 1 93.12 443 PHE B O 1
ATOM 9386 N N . GLY B 1 444 ? 10.273 -29.688 -9.633 1 89.31 444 GLY B N 1
ATOM 9387 C CA . GLY B 1 444 ? 9.133 -29.188 -10.383 1 89.31 444 GLY B CA 1
ATOM 9388 C C . GLY B 1 444 ? 9.43 -27.906 -11.148 1 89.31 444 GLY B C 1
ATOM 9389 O O . GLY B 1 444 ? 8.547 -27.078 -11.336 1 89.31 444 GLY B O 1
ATOM 9390 N N . GLY B 1 445 ? 10.68 -27.672 -11.375 1 85.56 445 GLY B N 1
ATOM 9391 C CA . GLY B 1 445 ? 11.094 -26.5 -12.109 1 85.56 445 GLY B CA 1
ATOM 9392 C C . GLY B 1 445 ? 11.211 -25.266 -11.234 1 85.56 445 GLY B C 1
ATOM 9393 O O . GLY B 1 445 ? 11.555 -24.188 -11.719 1 85.56 445 GLY B O 1
ATOM 9394 N N . MET B 1 446 ? 10.945 -25.312 -9.984 1 83.88 446 MET B N 1
ATOM 9395 C CA . MET B 1 446 ? 10.953 -24.156 -9.086 1 83.88 446 MET B CA 1
ATOM 9396 C C . MET B 1 446 ? 12.375 -23.812 -8.656 1 83.88 446 MET B C 1
ATOM 9398 O O . MET B 1 446 ? 13.133 -24.688 -8.242 1 83.88 446 MET B O 1
ATOM 9402 N N . THR B 1 447 ? 12.695 -22.531 -8.867 1 74.56 447 THR B N 1
ATOM 9403 C CA . THR B 1 447 ? 13.992 -22.062 -8.398 1 74.56 447 THR B CA 1
ATOM 9404 C C . THR B 1 447 ? 13.82 -20.844 -7.492 1 74.56 447 THR B C 1
ATOM 9406 O O . THR B 1 447 ? 14.789 -20.375 -6.879 1 74.56 447 THR B O 1
ATOM 9409 N N . THR B 1 448 ? 12.547 -20.344 -7.527 1 74.38 448 THR B N 1
ATOM 9410 C CA . THR B 1 448 ? 12.266 -19.156 -6.723 1 74.38 448 THR B CA 1
ATOM 9411 C C . THR B 1 448 ? 11.102 -19.422 -5.77 1 74.38 448 THR B C 1
ATOM 9413 O O . THR B 1 448 ? 10.336 -20.359 -5.961 1 74.38 448 THR B O 1
ATOM 9416 N N . THR B 1 449 ? 11.078 -18.719 -4.645 1 64.38 449 THR B N 1
ATOM 9417 C CA . THR B 1 449 ? 10.047 -18.906 -3.637 1 64.38 449 THR B CA 1
ATOM 9418 C C . THR B 1 449 ? 8.75 -18.219 -4.062 1 64.38 449 THR B C 1
ATOM 9420 O O . THR B 1 449 ? 7.68 -18.5 -3.525 1 64.38 449 THR B O 1
ATOM 9423 N N . GLY B 1 450 ? 8.484 -17.906 -5.164 1 57 450 GLY B N 1
ATOM 9424 C CA . GLY B 1 450 ? 7.27 -17.203 -5.547 1 57 450 GLY B CA 1
ATOM 9425 C C . GLY B 1 450 ? 6.836 -16.172 -4.531 1 57 450 GLY B C 1
ATOM 9426 O O . GLY B 1 450 ? 7.332 -16.156 -3.404 1 57 450 GLY B O 1
ATOM 9427 N N . ARG B 1 451 ? 6.121 -15.016 -4.828 1 47.53 451 ARG B N 1
ATOM 9428 C CA . ARG B 1 451 ? 5.672 -13.945 -3.949 1 47.53 451 ARG B CA 1
ATOM 9429 C C . ARG B 1 451 ? 4.574 -14.422 -3.008 1 47.53 451 ARG B C 1
ATOM 9431 O O . ARG B 1 451 ? 3.488 -14.797 -3.453 1 47.53 451 ARG B O 1
ATOM 9438 N N . SER B 1 452 ? 4.875 -15.062 -1.953 1 48.09 452 SER B N 1
ATOM 9439 C CA . SER B 1 452 ? 3.885 -15.57 -1.004 1 48.09 452 SER B CA 1
ATOM 9440 C C . SER B 1 452 ? 3.309 -14.438 -0.158 1 48.09 452 SER B C 1
ATOM 9442 O O . SER B 1 452 ? 3.779 -14.188 0.953 1 48.09 452 SER B O 1
ATOM 9444 N N . GLU B 1 453 ? 3.016 -13.172 -0.575 1 43.81 453 GLU B N 1
ATOM 9445 C CA . GLU B 1 453 ? 2.666 -12.109 0.367 1 43.81 453 GLU B CA 1
ATOM 9446 C C . GLU B 1 453 ? 1.181 -12.148 0.714 1 43.81 453 GLU B C 1
ATOM 9448 O O . GLU B 1 453 ? 0.404 -11.32 0.234 1 43.81 453 GLU B O 1
ATOM 9453 N N . SER B 1 454 ? 0.531 -13.344 0.824 1 44.41 454 SER B N 1
ATOM 9454 C CA . SER B 1 454 ? -0.898 -13.148 1.044 1 44.41 454 SER B CA 1
ATOM 9455 C C . SER B 1 454 ? -1.193 -12.828 2.506 1 44.41 454 SER B C 1
ATOM 9457 O O . SER B 1 454 ? -0.586 -13.414 3.408 1 44.41 454 SER B O 1
ATOM 9459 N N . LYS B 1 455 ? -1.922 -11.844 2.834 1 47.44 455 LYS B N 1
ATOM 9460 C CA . LYS B 1 455 ? -2.369 -11.242 4.086 1 47.44 455 LYS B CA 1
ATOM 9461 C C . LYS B 1 455 ? -3.264 -12.195 4.867 1 47.44 455 LYS B C 1
ATOM 9463 O O . LYS B 1 455 ? -3.121 -12.328 6.086 1 47.44 455 LYS B O 1
ATOM 9468 N N . CYS B 1 456 ? -4.43 -12.703 4.359 1 49.91 456 CYS B N 1
ATOM 9469 C CA . CYS B 1 456 ? -5.387 -13.539 5.078 1 49.91 456 CYS B CA 1
ATOM 9470 C C . CYS B 1 456 ? -5.383 -14.961 4.539 1 49.91 456 CYS B C 1
ATOM 9472 O O . CYS B 1 456 ? -5.762 -15.195 3.391 1 49.91 456 CYS B O 1
ATOM 9474 N N . VAL B 1 457 ? -4.895 -15.914 5.461 1 63.34 457 VAL B N 1
ATOM 9475 C CA . VAL B 1 457 ? -4.645 -17.297 5.059 1 63.34 457 VAL B CA 1
ATOM 9476 C C . VAL B 1 457 ? -5.938 -17.938 4.562 1 63.34 457 VAL B C 1
ATOM 9478 O O . VAL B 1 457 ? -5.953 -18.594 3.525 1 63.34 457 VAL B O 1
ATOM 9481 N N . ASP B 1 458 ? -7.016 -17.672 5.301 1 64.06 458 ASP B N 1
ATOM 9482 C CA . ASP B 1 458 ? -8.273 -18.297 4.926 1 64.06 458 ASP B CA 1
ATOM 9483 C C . ASP B 1 458 ? -8.766 -17.781 3.578 1 64.06 458 ASP B C 1
ATOM 9485 O O . ASP B 1 458 ? -9.242 -18.562 2.746 1 64.06 458 ASP B O 1
ATOM 9489 N N . LEU B 1 459 ? -8.57 -16.531 3.488 1 70.38 459 LEU B N 1
ATOM 9490 C CA . LEU B 1 459 ? -8.992 -15.938 2.225 1 70.38 459 LEU B CA 1
ATOM 9491 C C . LEU B 1 459 ? -8.094 -16.391 1.082 1 70.38 459 LEU B C 1
ATOM 9493 O O . LEU B 1 459 ? -8.562 -16.625 -0.034 1 70.38 459 LEU B O 1
ATOM 9497 N N . ALA B 1 460 ? -6.953 -16.594 1.439 1 74.69 460 ALA B N 1
ATOM 9498 C CA . ALA B 1 460 ? -6 -17.047 0.427 1 74.69 460 ALA B CA 1
ATOM 9499 C C . ALA B 1 460 ? -6.324 -18.469 -0.034 1 74.69 460 ALA B C 1
ATOM 9501 O O . ALA B 1 460 ? -6.246 -18.766 -1.226 1 74.69 460 ALA B O 1
ATOM 9502 N N . ILE B 1 461 ? -6.734 -19.25 0.952 1 80.5 461 ILE B N 1
ATOM 9503 C CA . ILE B 1 461 ? -7.059 -20.641 0.64 1 80.5 461 ILE B CA 1
ATOM 9504 C C . ILE B 1 461 ? -8.281 -20.688 -0.269 1 80.5 461 ILE B C 1
ATOM 9506 O O . ILE B 1 461 ? -8.305 -21.422 -1.258 1 80.5 461 ILE B O 1
ATOM 9510 N N . GLU B 1 462 ? -9.203 -19.859 0.077 1 80.19 462 GLU B N 1
ATOM 9511 C CA . GLU B 1 462 ? -10.406 -19.812 -0.739 1 80.19 462 GLU B CA 1
ATOM 9512 C C . GLU B 1 462 ? -10.109 -19.328 -2.152 1 80.19 462 GLU B C 1
ATOM 9514 O O . GLU B 1 462 ? -10.664 -19.844 -3.125 1 80.19 462 GLU B O 1
ATOM 9519 N N . ASN B 1 463 ? -9.273 -18.453 -2.217 1 80.56 463 ASN B N 1
ATOM 9520 C CA . ASN B 1 463 ? -8.898 -17.922 -3.525 1 80.56 463 ASN B CA 1
ATOM 9521 C C . ASN B 1 463 ? -8.156 -18.969 -4.355 1 80.56 463 ASN B C 1
ATOM 9523 O O . ASN B 1 463 ? -8.375 -19.078 -5.562 1 80.56 463 ASN B O 1
ATOM 9527 N N . ILE B 1 464 ? -7.375 -19.672 -3.693 1 84.31 464 ILE B N 1
ATOM 9528 C CA . ILE B 1 464 ? -6.605 -20.703 -4.379 1 84.31 464 ILE B CA 1
ATOM 9529 C C . ILE B 1 464 ? -7.543 -21.797 -4.887 1 84.31 464 ILE B C 1
ATOM 9531 O O . ILE B 1 464 ? -7.395 -22.281 -6.012 1 84.31 464 ILE B O 1
ATOM 9535 N N . GLN B 1 465 ? -8.477 -22.078 -4.074 1 84.81 465 GLN B N 1
ATOM 9536 C CA . GLN B 1 465 ? -9.445 -23.094 -4.469 1 84.81 465 GLN B CA 1
ATOM 9537 C C . GLN B 1 465 ? -10.227 -22.656 -5.703 1 84.81 465 GLN B C 1
ATOM 9539 O O . GLN B 1 465 ? -10.422 -23.438 -6.633 1 84.81 465 GLN B O 1
ATOM 9544 N N . GLN B 1 466 ? -10.594 -21.469 -5.672 1 83.56 466 GLN B N 1
ATOM 9545 C CA . GLN B 1 466 ? -11.359 -20.953 -6.797 1 83.56 466 GLN B CA 1
ATOM 9546 C C . GLN B 1 466 ? -10.516 -20.891 -8.062 1 83.56 466 GLN B C 1
ATOM 9548 O O . GLN B 1 466 ? -11.008 -21.188 -9.156 1 83.56 466 GLN B O 1
ATOM 9553 N N . ARG B 1 467 ? -9.367 -20.625 -7.906 1 84.31 467 ARG B N 1
ATOM 9554 C CA . ARG B 1 467 ? -8.477 -20.562 -9.055 1 84.31 467 ARG B CA 1
ATOM 9555 C C . ARG B 1 467 ? -8.227 -21.953 -9.633 1 84.31 467 ARG B C 1
ATOM 9557 O O . ARG B 1 467 ? -8.141 -22.125 -10.852 1 84.31 467 ARG B O 1
ATOM 9564 N N . GLN B 1 468 ? -8.109 -22.859 -8.758 1 85.69 468 GLN B N 1
ATOM 9565 C CA . GLN B 1 468 ? -7.91 -24.219 -9.211 1 85.69 468 GLN B CA 1
ATOM 9566 C C . GLN B 1 468 ? -9.117 -24.719 -10 1 85.69 468 GLN B C 1
ATOM 9568 O O . GLN B 1 468 ? -8.961 -25.359 -11.047 1 85.69 468 GLN B O 1
ATOM 9573 N N . LEU B 1 469 ? -10.203 -24.375 -9.453 1 85.44 469 LEU B N 1
ATOM 9574 C CA . LEU B 1 469 ? -11.43 -24.766 -10.141 1 85.44 469 LEU B CA 1
ATOM 9575 C C . LEU B 1 469 ? -11.531 -24.078 -11.5 1 85.44 469 LEU B C 1
ATOM 9577 O O . LEU B 1 469 ? -11.93 -24.703 -12.484 1 85.44 469 LEU B O 1
ATOM 9581 N N . HIS B 1 470 ? -11.195 -22.922 -11.469 1 87 470 HIS B N 1
ATOM 9582 C CA . HIS B 1 470 ? -11.227 -22.156 -12.711 1 87 470 HIS B CA 1
ATOM 9583 C C . HIS B 1 470 ? -10.234 -22.719 -13.727 1 87 470 HIS B C 1
ATOM 9585 O O . HIS B 1 470 ? -10.562 -22.859 -14.914 1 87 470 HIS B O 1
ATOM 9591 N N . ASN B 1 471 ? -9.109 -23.094 -13.344 1 85.62 471 ASN B N 1
ATOM 9592 C CA . ASN B 1 471 ? -8.102 -23.641 -14.234 1 85.62 471 ASN B CA 1
ATOM 9593 C C . ASN B 1 471 ? -8.523 -25.016 -14.773 1 85.62 471 ASN B C 1
ATOM 9595 O O . ASN B 1 471 ? -8.273 -25.328 -15.938 1 85.62 471 ASN B O 1
ATOM 9599 N N . THR B 1 472 ? -9.086 -25.734 -13.914 1 84.62 472 THR B N 1
ATOM 9600 C CA . THR B 1 472 ? -9.594 -27.031 -14.352 1 84.62 472 THR B CA 1
ATOM 9601 C C . THR B 1 472 ? -10.68 -26.859 -15.406 1 84.62 472 THR B C 1
ATOM 9603 O O . THR B 1 472 ? -10.727 -27.609 -16.391 1 84.62 472 THR B O 1
ATOM 9606 N N . MET B 1 473 ? -11.461 -25.922 -15.164 1 83.5 473 MET B N 1
ATOM 9607 C CA . MET B 1 473 ? -12.516 -25.625 -16.125 1 83.5 473 MET B CA 1
ATOM 9608 C C . MET B 1 473 ? -11.93 -25.203 -17.469 1 83.5 473 MET B C 1
ATOM 9610 O O . MET B 1 473 ? -12.383 -25.641 -18.516 1 83.5 473 MET B O 1
ATOM 9614 N N . LEU B 1 474 ? -10.961 -24.406 -17.422 1 82.88 474 LEU B N 1
ATOM 9615 C CA . LEU B 1 474 ? -10.312 -23.922 -18.641 1 82.88 474 LEU B CA 1
ATOM 9616 C C . LEU B 1 474 ? -9.648 -25.078 -19.391 1 82.88 474 LEU B C 1
ATOM 9618 O O . LEU B 1 474 ? -9.656 -25.109 -20.625 1 82.88 474 LEU B O 1
ATOM 9622 N N . GLN B 1 475 ? -9.148 -25.953 -18.641 1 82.31 475 GLN B N 1
ATOM 9623 C CA . GLN B 1 475 ? -8.531 -27.141 -19.219 1 82.31 475 GLN B CA 1
ATOM 9624 C C . GLN B 1 475 ? -9.547 -27.953 -20 1 82.31 475 GLN B C 1
ATOM 9626 O O . GLN B 1 475 ? -9.266 -28.422 -21.109 1 82.31 475 GLN B O 1
ATOM 9631 N N . LYS B 1 476 ? -10.641 -28.047 -19.438 1 78.38 476 LYS B N 1
ATOM 9632 C CA . LYS B 1 476 ? -11.695 -28.828 -20.078 1 78.38 476 LYS B CA 1
ATOM 9633 C C . LYS B 1 476 ? -12.281 -28.078 -21.266 1 78.38 476 LYS B C 1
ATOM 9635 O O . LYS B 1 476 ? -12.586 -28.688 -22.297 1 78.38 476 LYS B O 1
ATOM 9640 N N . HIS B 1 477 ? -12.336 -26.797 -21.047 1 78.62 477 HIS B N 1
ATOM 9641 C CA . HIS B 1 477 ? -13.062 -25.969 -22 1 78.62 477 HIS B CA 1
ATOM 9642 C C . HIS B 1 477 ? -12.188 -25.609 -23.203 1 78.62 477 HIS B C 1
ATOM 9644 O O . HIS B 1 477 ? -12.68 -25.531 -24.328 1 78.62 477 HIS B O 1
ATOM 9650 N N . ARG B 1 478 ? -10.969 -25.188 -23.078 1 74.12 478 ARG B N 1
ATOM 9651 C CA . ARG B 1 478 ? -10.125 -24.688 -24.141 1 74.12 478 ARG B CA 1
ATOM 9652 C C . ARG B 1 478 ? -9.242 -25.797 -24.719 1 74.12 478 ARG B C 1
ATOM 9654 O O . ARG B 1 478 ? -8.82 -25.734 -25.875 1 74.12 478 ARG B O 1
ATOM 9661 N N . GLY B 1 479 ? -9.312 -26.906 -24.234 1 67.06 479 GLY B N 1
ATOM 9662 C CA . GLY B 1 479 ? -8.422 -27.969 -24.688 1 67.06 479 GLY B CA 1
ATOM 9663 C C . GLY B 1 479 ? -7.051 -27.453 -25.094 1 67.06 479 GLY B C 1
ATOM 9664 O O . GLY B 1 479 ? -6.766 -26.266 -24.984 1 67.06 479 GLY B O 1
ATOM 9665 N N . SER B 1 480 ? -5.992 -28.219 -25.438 1 73.69 480 SER B N 1
ATOM 9666 C CA . SER B 1 480 ? -4.648 -27.891 -25.891 1 73.69 480 SER B CA 1
ATOM 9667 C C . SER B 1 480 ? -4.512 -28.125 -27.391 1 73.69 480 SER B C 1
ATOM 9669 O O . SER B 1 480 ? -5.195 -28.969 -27.969 1 73.69 480 SER B O 1
ATOM 9671 N N . THR B 1 481 ? -3.826 -27.219 -28.062 1 73.44 481 THR B N 1
ATOM 9672 C CA . THR B 1 481 ? -3.639 -27.328 -29.5 1 73.44 481 THR B CA 1
ATOM 9673 C C . THR B 1 481 ? -2.322 -28.031 -29.812 1 73.44 481 THR B C 1
ATOM 9675 O O . THR B 1 481 ? -1.299 -27.766 -29.188 1 73.44 481 THR B O 1
ATOM 9678 N N . LEU B 1 482 ? -2.467 -29 -30.703 1 79.56 482 LEU B N 1
ATOM 9679 C CA . LEU B 1 482 ? -1.281 -29.719 -31.172 1 79.56 482 LEU B CA 1
ATOM 9680 C C . LEU B 1 482 ? -0.513 -28.891 -32.188 1 79.56 482 LEU B C 1
ATOM 9682 O O . LEU B 1 482 ? -1.115 -28.219 -33.031 1 79.56 482 LEU B O 1
ATOM 9686 N N . ARG B 1 483 ? 0.71 -28.828 -32.031 1 75.94 483 ARG B N 1
ATOM 9687 C CA . ARG B 1 483 ? 1.548 -28.109 -33 1 75.94 483 ARG B CA 1
ATOM 9688 C C . ARG B 1 483 ? 2.029 -29.047 -34.094 1 75.94 483 ARG B C 1
ATOM 9690 O O . ARG B 1 483 ? 2.264 -28.594 -35.25 1 75.94 483 ARG B O 1
ATOM 9697 N N . THR B 1 484 ? 2.193 -30.266 -33.688 1 78.31 484 THR B N 1
ATOM 9698 C CA . THR B 1 484 ? 2.643 -31.266 -34.656 1 78.31 484 THR B CA 1
ATOM 9699 C C . THR B 1 484 ? 1.687 -32.469 -34.656 1 78.31 484 THR B C 1
ATOM 9701 O O . THR B 1 484 ? 0.794 -32.562 -33.812 1 78.31 484 THR B O 1
ATOM 9704 N N . MET B 1 485 ? 1.735 -33.281 -35.719 1 77.81 485 MET B N 1
ATOM 9705 C CA . MET B 1 485 ? 0.884 -34.469 -35.844 1 77.81 485 MET B CA 1
ATOM 9706 C C . MET B 1 485 ? 1.6 -35.719 -35.312 1 77.81 485 MET B C 1
ATOM 9708 O O . MET B 1 485 ? 1.26 -36.844 -35.688 1 77.81 485 MET B O 1
ATOM 9712 N N . SER B 1 486 ? 2.523 -35.438 -34.438 1 86.69 486 SER B N 1
ATOM 9713 C CA . SER B 1 486 ? 3.277 -36.562 -33.906 1 86.69 486 SER B CA 1
ATOM 9714 C C . SER B 1 486 ? 2.484 -37.281 -32.812 1 86.69 486 SER B C 1
ATOM 9716 O O . SER B 1 486 ? 1.783 -36.656 -32.031 1 86.69 486 SER B O 1
ATOM 9718 N N . PRO B 1 487 ? 2.574 -38.562 -32.812 1 91.12 487 PRO B N 1
ATOM 9719 C CA . PRO B 1 487 ? 1.896 -39.344 -31.781 1 91.12 487 PRO B CA 1
ATOM 9720 C C . PRO B 1 487 ? 2.404 -39 -30.375 1 91.12 487 PRO B C 1
ATOM 9722 O O . PRO B 1 487 ? 1.655 -39.125 -29.406 1 91.12 487 PRO B O 1
ATOM 9725 N N . LEU B 1 488 ? 3.635 -38.625 -30.344 1 92.62 488 LEU B N 1
ATOM 9726 C CA . LEU B 1 488 ? 4.188 -38.281 -29.047 1 92.62 488 LEU B CA 1
ATOM 9727 C C . LEU B 1 488 ? 3.477 -37.031 -28.484 1 92.62 488 LEU B C 1
ATOM 9729 O O . LEU B 1 488 ? 3.117 -37.031 -27.297 1 92.62 488 LEU B O 1
ATOM 9733 N N . GLU B 1 489 ? 3.281 -36.094 -29.266 1 91.38 489 GLU B N 1
ATOM 9734 C CA . GLU B 1 489 ? 2.598 -34.875 -28.859 1 91.38 489 GLU B CA 1
ATOM 9735 C C . GLU B 1 489 ? 1.134 -35.156 -28.516 1 91.38 489 GLU B C 1
ATOM 9737 O O . GLU B 1 489 ? 0.593 -34.562 -27.578 1 91.38 489 GLU B O 1
ATOM 9742 N N . GLU B 1 490 ? 0.549 -35.969 -29.266 1 89.75 490 GLU B N 1
ATOM 9743 C CA . GLU B 1 490 ? -0.847 -36.344 -29.031 1 89.75 490 GLU B CA 1
ATOM 9744 C C . GLU B 1 490 ? -1.016 -37.031 -27.688 1 89.75 490 GLU B C 1
ATOM 9746 O O . GLU B 1 490 ? -1.954 -36.75 -26.938 1 89.75 490 GLU B O 1
ATOM 9751 N N . GLN B 1 491 ? -0.139 -37.969 -27.469 1 93.19 491 GLN B N 1
ATOM 9752 C CA . GLN B 1 491 ? -0.181 -38.656 -26.188 1 93.19 491 GLN B CA 1
ATOM 9753 C C . GLN B 1 491 ? -0.003 -37.719 -25.016 1 93.19 491 GLN B C 1
ATOM 9755 O O . GLN B 1 491 ? -0.756 -37.75 -24.047 1 93.19 491 GLN B O 1
ATOM 9760 N N . ALA B 1 492 ? 0.954 -36.875 -25.141 1 93.25 492 ALA B N 1
ATOM 9761 C CA . ALA B 1 492 ? 1.226 -35.906 -24.078 1 93.25 492 ALA B CA 1
ATOM 9762 C C . ALA B 1 492 ? 0.037 -34.969 -23.875 1 93.25 492 ALA B C 1
ATOM 9764 O O . ALA B 1 492 ? -0.304 -34.625 -22.75 1 93.25 492 ALA B O 1
ATOM 9765 N N . CYS B 1 493 ? -0.577 -34.531 -24.906 1 88.94 493 CYS B N 1
ATOM 9766 C CA . CYS B 1 493 ? -1.724 -33.656 -24.859 1 88.94 493 CYS B CA 1
ATOM 9767 C C . CYS B 1 493 ? -2.885 -34.281 -24.094 1 88.94 493 CYS B C 1
ATOM 9769 O O . CYS B 1 493 ? -3.598 -33.594 -23.359 1 88.94 493 CYS B O 1
ATOM 9771 N N . GLY B 1 494 ? -3.045 -35.531 -24.234 1 86.44 494 GLY B N 1
ATOM 9772 C CA . GLY B 1 494 ? -4.156 -36.219 -23.609 1 86.44 494 GLY B CA 1
ATOM 9773 C C . GLY B 1 494 ? -3.949 -36.469 -22.141 1 86.44 494 GLY B C 1
ATOM 9774 O O . GLY B 1 494 ? -4.914 -36.656 -21.391 1 86.44 494 GLY B O 1
ATOM 9775 N N . VAL B 1 495 ? -2.73 -36.5 -21.719 1 91.5 495 VAL B N 1
ATOM 9776 C CA . VAL B 1 495 ? -2.441 -36.906 -20.359 1 91.5 495 VAL B CA 1
ATOM 9777 C C . VAL B 1 495 ? -2.049 -35.719 -19.5 1 91.5 495 VAL B C 1
ATOM 9779 O O . VAL B 1 495 ? -2.5 -35.562 -18.359 1 91.5 495 VAL B O 1
ATOM 9782 N N . LEU B 1 496 ? -1.275 -34.812 -20.031 1 92.38 496 LEU B N 1
ATOM 9783 C CA . LEU B 1 496 ? -0.703 -33.719 -19.266 1 92.38 496 LEU B CA 1
ATOM 9784 C C . LEU B 1 496 ? -1.678 -32.562 -19.203 1 92.38 496 LEU B C 1
ATOM 9786 O O . LEU B 1 496 ? -2.562 -32.406 -20.047 1 92.38 496 LEU B O 1
ATOM 9790 N N . THR B 1 497 ? -1.516 -31.781 -18.141 1 91.12 497 THR B N 1
ATOM 9791 C CA . THR B 1 497 ? -2.266 -30.531 -18.047 1 91.12 497 THR B CA 1
ATOM 9792 C C . THR B 1 497 ? -1.776 -29.531 -19.094 1 91.12 497 THR B C 1
ATOM 9794 O O . THR B 1 497 ? -0.663 -29.656 -19.609 1 91.12 497 THR B O 1
ATOM 9797 N N . PRO B 1 498 ? -2.574 -28.516 -19.391 1 86.56 498 PRO B N 1
ATOM 9798 C CA . PRO B 1 498 ? -2.158 -27.531 -20.406 1 86.56 498 PRO B CA 1
ATOM 9799 C C . PRO B 1 498 ? -0.857 -26.828 -20.031 1 86.56 498 PRO B C 1
ATOM 9801 O O . PRO B 1 498 ? -0.047 -26.516 -20.906 1 86.56 498 PRO B O 1
ATOM 9804 N N . PHE B 1 499 ? -0.684 -26.672 -18.797 1 88.81 499 PHE B N 1
ATOM 9805 C CA . PHE B 1 499 ? 0.543 -26.031 -18.344 1 88.81 499 PHE B CA 1
ATOM 9806 C C . PHE B 1 499 ? 1.759 -26.875 -18.672 1 88.81 499 PHE B C 1
ATOM 9808 O O . PHE B 1 499 ? 2.719 -26.391 -19.281 1 88.81 499 PHE B O 1
ATOM 9815 N N . CYS B 1 500 ? 1.725 -28.094 -18.312 1 92.12 500 CYS B N 1
ATOM 9816 C CA . CYS B 1 500 ? 2.852 -29 -18.547 1 92.12 500 CYS B CA 1
ATOM 9817 C C . CYS B 1 500 ? 2.977 -29.344 -20.016 1 92.12 500 CYS B C 1
ATOM 9819 O O . CYS B 1 500 ? 4.086 -29.547 -20.516 1 92.12 500 CYS B O 1
ATOM 9821 N N . PHE B 1 501 ? 1.873 -29.391 -20.641 1 92.62 501 PHE B N 1
ATOM 9822 C CA . PHE B 1 501 ? 1.888 -29.703 -22.078 1 92.62 501 PHE B CA 1
ATOM 9823 C C . PHE B 1 501 ? 2.586 -28.594 -22.844 1 92.62 501 PHE B C 1
ATOM 9825 O O . PHE B 1 501 ? 3.314 -28.859 -23.812 1 92.62 501 PHE B O 1
ATOM 9832 N N . GLU B 1 502 ? 2.342 -27.375 -22.469 1 89.94 502 GLU B N 1
ATOM 9833 C CA . GLU B 1 502 ? 3.018 -26.25 -23.125 1 89.94 502 GLU B CA 1
ATOM 9834 C C . GLU B 1 502 ? 4.531 -26.359 -22.969 1 89.94 502 GLU B C 1
ATOM 9836 O O . GLU B 1 502 ? 5.277 -26.094 -23.922 1 89.94 502 GLU B O 1
ATOM 9841 N N . LYS B 1 503 ? 4.965 -26.766 -21.859 1 92.38 503 LYS B N 1
ATOM 9842 C CA . LYS B 1 503 ? 6.391 -26.953 -21.625 1 92.38 503 LYS B CA 1
ATOM 9843 C C . LYS B 1 503 ? 6.934 -28.125 -22.453 1 92.38 503 LYS B C 1
ATOM 9845 O O . LYS B 1 503 ? 8.039 -28.047 -22.984 1 92.38 503 LYS B O 1
ATOM 9850 N N . PHE B 1 504 ? 6.164 -29.125 -22.484 1 93.94 504 PHE B N 1
ATOM 9851 C CA . PHE B 1 504 ? 6.531 -30.266 -23.312 1 93.94 504 PHE B CA 1
ATOM 9852 C C . PHE B 1 504 ? 6.637 -29.875 -24.781 1 93.94 504 PHE B C 1
ATOM 9854 O O . PHE B 1 504 ? 7.59 -30.25 -25.453 1 93.94 504 PHE B O 1
ATOM 9861 N N . GLN B 1 505 ? 5.703 -29.031 -25.188 1 90.81 505 GLN B N 1
ATOM 9862 C CA . GLN B 1 505 ? 5.68 -28.594 -26.578 1 90.81 505 GLN B CA 1
ATOM 9863 C C . GLN B 1 505 ? 6.914 -27.75 -26.922 1 90.81 505 GLN B C 1
ATOM 9865 O O . GLN B 1 505 ? 7.441 -27.844 -28.031 1 90.81 505 GLN B O 1
ATOM 9870 N N . GLU B 1 506 ? 7.281 -27.031 -25.984 1 90.25 506 GLU B N 1
ATOM 9871 C CA . GLU B 1 506 ? 8.484 -26.234 -26.188 1 90.25 506 GLU B CA 1
ATOM 9872 C C . GLU B 1 506 ? 9.711 -27.109 -26.375 1 90.25 506 GLU B C 1
ATOM 9874 O O . GLU B 1 506 ? 10.508 -26.891 -27.281 1 90.25 506 GLU B O 1
ATOM 9879 N N . GLU B 1 507 ? 9.836 -28.109 -25.562 1 92.69 507 GLU B N 1
ATOM 9880 C CA . GLU B 1 507 ? 10.953 -29.047 -25.672 1 92.69 507 GLU B CA 1
ATOM 9881 C C . GLU B 1 507 ? 10.867 -29.859 -26.953 1 92.69 507 GLU B C 1
ATOM 9883 O O . GLU B 1 507 ? 11.875 -30.094 -27.625 1 92.69 507 GLU B O 1
ATOM 9888 N N . PHE B 1 508 ? 9.688 -30.25 -27.25 1 92.25 508 PHE B N 1
ATOM 9889 C CA . PHE B 1 508 ? 9.469 -31.078 -28.438 1 92.25 508 PHE B CA 1
ATOM 9890 C C . PHE B 1 508 ? 9.797 -30.281 -29.703 1 92.25 508 PHE B C 1
ATOM 9892 O O . PHE B 1 508 ? 10.414 -30.828 -30.625 1 92.25 508 PHE B O 1
ATOM 9899 N N . GLY B 1 509 ? 9.375 -29.062 -29.703 1 88.38 509 GLY B N 1
ATOM 9900 C CA . GLY B 1 509 ? 9.695 -28.203 -30.828 1 88.38 509 GLY B CA 1
ATOM 9901 C C . GLY B 1 509 ? 11.18 -28.016 -31.031 1 88.38 509 GLY B C 1
ATOM 9902 O O . GLY B 1 509 ? 11.672 -28 -32.156 1 88.38 509 GLY B O 1
ATOM 9903 N N . ARG B 1 510 ? 11.891 -27.984 -29.969 1 89.25 510 ARG B N 1
ATOM 9904 C CA . ARG B 1 510 ? 13.336 -27.766 -30.016 1 89.25 510 ARG B CA 1
ATOM 9905 C C . ARG B 1 510 ? 14.07 -29.062 -30.344 1 89.25 510 ARG B C 1
ATOM 9907 O O . ARG B 1 510 ? 15.227 -29.031 -30.766 1 89.25 510 ARG B O 1
ATOM 9914 N N . ALA B 1 511 ? 13.469 -30.172 -30.109 1 91.5 511 ALA B N 1
ATOM 9915 C CA . ALA B 1 511 ? 14.078 -31.469 -30.344 1 91.5 511 ALA B CA 1
ATOM 9916 C C . ALA B 1 511 ? 14.414 -31.656 -31.828 1 91.5 511 ALA B C 1
ATOM 9918 O O . ALA B 1 511 ? 15.367 -32.375 -32.188 1 91.5 511 ALA B O 1
ATOM 9919 N N . THR B 1 512 ? 13.672 -30.984 -32.688 1 86.44 512 THR B N 1
ATOM 9920 C CA . THR B 1 512 ? 13.859 -31.125 -34.125 1 86.44 512 THR B CA 1
ATOM 9921 C C . THR B 1 512 ? 15.133 -30.422 -34.562 1 86.44 512 THR B C 1
ATOM 9923 O O . THR B 1 512 ? 15.633 -30.672 -35.656 1 86.44 512 THR B O 1
ATOM 9926 N N . LEU B 1 513 ? 15.75 -29.672 -33.688 1 87.25 513 LEU B N 1
ATOM 9927 C CA . LEU B 1 513 ? 16.953 -28.906 -34.031 1 87.25 513 LEU B CA 1
ATOM 9928 C C . LEU B 1 513 ? 18.203 -29.703 -33.688 1 87.25 513 LEU B C 1
ATOM 9930 O O . LEU B 1 513 ? 19.328 -29.234 -33.969 1 87.25 513 LEU B O 1
ATOM 9934 N N . TYR B 1 514 ? 18 -30.828 -33.188 1 90.19 514 TYR B N 1
ATOM 9935 C CA . TYR B 1 514 ? 19.156 -31.609 -32.75 1 90.19 514 TYR B CA 1
ATOM 9936 C C . TYR B 1 514 ? 19.344 -32.844 -33.656 1 90.19 514 TYR B C 1
ATOM 9938 O O . TYR B 1 514 ? 18.375 -33.375 -34.188 1 90.19 514 TYR B O 1
ATOM 9946 N N . SER B 1 515 ? 20.656 -33.188 -33.844 1 89.56 515 SER B N 1
ATOM 9947 C CA . SER B 1 515 ? 21 -34.375 -34.656 1 89.56 515 SER B CA 1
ATOM 9948 C C . SER B 1 515 ? 21.844 -35.375 -33.844 1 89.56 515 SER B C 1
ATOM 9950 O O . SER B 1 515 ? 22.484 -35 -32.875 1 89.56 515 SER B O 1
ATOM 9952 N N . LEU B 1 516 ? 21.734 -36.594 -34.281 1 91.56 516 LEU B N 1
ATOM 9953 C CA . LEU B 1 516 ? 22.547 -37.625 -33.656 1 91.56 516 LEU B CA 1
ATOM 9954 C C . LEU B 1 516 ? 23.969 -37.625 -34.219 1 91.56 516 LEU B C 1
ATOM 9956 O O . LEU B 1 516 ? 24.172 -37.719 -35.406 1 91.56 516 LEU B O 1
ATOM 9960 N N . VAL B 1 517 ? 24.906 -37.438 -33.312 1 89.06 517 VAL B N 1
ATOM 9961 C CA . VAL B 1 517 ? 26.297 -37.375 -33.719 1 89.06 517 VAL B CA 1
ATOM 9962 C C . VAL B 1 517 ? 26.922 -38.75 -33.656 1 89.06 517 VAL B C 1
ATOM 9964 O O . VAL B 1 517 ? 27.75 -39.125 -34.5 1 89.06 517 VAL B O 1
ATOM 9967 N N . HIS B 1 518 ? 26.672 -39.469 -32.656 1 88.62 518 HIS B N 1
ATOM 9968 C CA . HIS B 1 518 ? 27.188 -40.844 -32.562 1 88.62 518 HIS B CA 1
ATOM 9969 C C . HIS B 1 518 ? 26.188 -41.75 -31.875 1 88.62 518 HIS B C 1
ATOM 9971 O O . HIS B 1 518 ? 25.297 -41.281 -31.156 1 88.62 518 HIS B O 1
ATOM 9977 N N . GLU B 1 519 ? 26.25 -43.062 -32.219 1 91.38 519 GLU B N 1
ATOM 9978 C CA . GLU B 1 519 ? 25.438 -44.125 -31.625 1 91.38 519 GLU B CA 1
ATOM 9979 C C . GLU B 1 519 ? 26.281 -45.312 -31.219 1 91.38 519 GLU B C 1
ATOM 9981 O O . GLU B 1 519 ? 26.828 -46.031 -32.062 1 91.38 519 GLU B O 1
ATOM 9986 N N . HIS B 1 520 ? 26.531 -45.375 -30 1 92 520 HIS B N 1
ATOM 9987 C CA . HIS B 1 520 ? 27.266 -46.5 -29.469 1 92 520 HIS B CA 1
ATOM 9988 C C . HIS B 1 520 ? 26.375 -47.375 -28.578 1 92 520 HIS B C 1
ATOM 9990 O O . HIS B 1 520 ? 26.344 -47.156 -27.359 1 92 520 HIS B O 1
ATOM 9996 N N . GLY B 1 521 ? 25.688 -48.312 -29.031 1 89 521 GLY B N 1
ATOM 9997 C CA . GLY B 1 521 ? 24.797 -49.125 -28.25 1 89 521 GLY B CA 1
ATOM 9998 C C . GLY B 1 521 ? 23.609 -48.375 -27.672 1 89 521 GLY B C 1
ATOM 9999 O O . GLY B 1 521 ? 22.734 -47.938 -28.422 1 89 521 GLY B O 1
ATOM 10000 N N . CYS B 1 522 ? 23.734 -48.219 -26.312 1 92 522 CYS B N 1
ATOM 10001 C CA . CYS B 1 522 ? 22.641 -47.531 -25.641 1 92 522 CYS B CA 1
ATOM 10002 C C . CYS B 1 522 ? 22.969 -46.062 -25.422 1 92 522 CYS B C 1
ATOM 10004 O O . CYS B 1 522 ? 22.156 -45.344 -24.859 1 92 522 CYS B O 1
ATOM 10006 N N . GLU B 1 523 ? 24.125 -45.719 -25.906 1 95.19 523 GLU B N 1
ATOM 10007 C CA . GLU B 1 523 ? 24.562 -44.312 -25.734 1 95.19 523 GLU B CA 1
ATOM 10008 C C . GLU B 1 523 ? 24.422 -43.531 -27.016 1 95.19 523 GLU B C 1
ATOM 10010 O O . GLU B 1 523 ? 24.922 -43.938 -28.078 1 95.19 523 GLU B O 1
ATOM 10015 N N . PHE B 1 524 ? 23.734 -42.438 -26.953 1 95.69 524 PHE B N 1
ATOM 10016 C CA . PHE B 1 524 ? 23.516 -41.594 -28.109 1 95.69 524 PHE B CA 1
ATOM 10017 C C . PHE B 1 524 ? 24.062 -40.188 -27.875 1 95.69 524 PHE B C 1
ATOM 10019 O O . PHE B 1 524 ? 23.797 -39.562 -26.844 1 95.69 524 PHE B O 1
ATOM 10026 N N . GLY B 1 525 ? 24.844 -39.719 -28.688 1 93.69 525 GLY B N 1
ATOM 10027 C CA . GLY B 1 525 ? 25.297 -38.344 -28.656 1 93.69 525 GLY B CA 1
ATOM 10028 C C . GLY B 1 525 ? 24.438 -37.438 -29.5 1 93.69 525 GLY B C 1
ATOM 10029 O O . GLY B 1 525 ? 24.203 -37.688 -30.688 1 93.69 525 GLY B O 1
ATOM 10030 N N . VAL B 1 526 ? 23.859 -36.375 -28.828 1 92.88 526 VAL B N 1
ATOM 10031 C CA . VAL B 1 526 ? 22.969 -35.438 -29.516 1 92.88 526 VAL B CA 1
ATOM 10032 C C . VAL B 1 526 ? 23.609 -34.062 -29.531 1 92.88 526 VAL B C 1
ATOM 10034 O O . VAL B 1 526 ? 24.125 -33.594 -28.5 1 92.88 526 VAL B O 1
ATOM 10037 N N . LYS B 1 527 ? 23.625 -33.406 -30.688 1 91.25 527 LYS B N 1
ATOM 10038 C CA . LYS B 1 527 ? 24.219 -32.094 -30.844 1 91.25 527 LYS B CA 1
ATOM 10039 C C . LYS B 1 527 ? 23.312 -31.188 -31.672 1 91.25 527 LYS B C 1
ATOM 10041 O O . LYS B 1 527 ? 22.594 -31.656 -32.562 1 91.25 527 LYS B O 1
ATOM 10046 N N . HIS B 1 528 ? 23.391 -29.922 -31.266 1 89.12 528 HIS B N 1
ATOM 10047 C CA . HIS B 1 528 ? 22.609 -28.922 -32 1 89.12 528 HIS B CA 1
ATOM 10048 C C . HIS B 1 528 ? 23.125 -28.766 -33.406 1 89.12 528 HIS B C 1
ATOM 10050 O O . HIS B 1 528 ? 24.328 -28.859 -33.656 1 89.12 528 HIS B O 1
ATOM 10056 N N . HIS B 1 529 ? 22.266 -28.453 -34.312 1 83.19 529 HIS B N 1
ATOM 10057 C CA . HIS B 1 529 ? 22.625 -28.359 -35.75 1 83.19 529 HIS B CA 1
ATOM 10058 C C . HIS B 1 529 ? 23.578 -27.203 -36 1 83.19 529 HIS B C 1
ATOM 10060 O O . HIS B 1 529 ? 24.438 -27.281 -36.875 1 83.19 529 HIS B O 1
ATOM 10066 N N . ASP B 1 530 ? 23.328 -26.047 -35.188 1 75.81 530 ASP B N 1
ATOM 10067 C CA . ASP B 1 530 ? 24.203 -24.891 -35.344 1 75.81 530 ASP B CA 1
ATOM 10068 C C . ASP B 1 530 ? 25.547 -25.141 -34.656 1 75.81 530 ASP B C 1
ATOM 10070 O O . ASP B 1 530 ? 25.594 -25.422 -33.438 1 75.81 530 ASP B O 1
ATOM 10074 N N . SER B 1 531 ? 26.578 -25.172 -35.344 1 64.25 531 SER B N 1
ATOM 10075 C CA . SER B 1 531 ? 27.938 -25.469 -34.906 1 64.25 531 SER B CA 1
ATOM 10076 C C . SER B 1 531 ? 28.406 -24.531 -33.812 1 64.25 531 SER B C 1
ATOM 10078 O O . SER B 1 531 ? 29.312 -24.875 -33.031 1 64.25 531 SER B O 1
ATOM 10080 N N . THR B 1 532 ? 27.797 -23.438 -33.688 1 60.41 532 THR B N 1
ATOM 10081 C CA . THR B 1 532 ? 28.25 -22.484 -32.688 1 60.41 532 THR B CA 1
ATOM 10082 C C . THR B 1 532 ? 27.828 -22.953 -31.281 1 60.41 532 THR B C 1
ATOM 10084 O O . THR B 1 532 ? 28.469 -22.609 -30.281 1 60.41 532 THR B O 1
ATOM 10087 N N . LYS B 1 533 ? 26.781 -23.688 -31.359 1 62.12 533 LYS B N 1
ATOM 10088 C CA . LYS B 1 533 ? 26.266 -24.188 -30.078 1 62.12 533 LYS B CA 1
ATOM 10089 C C . LYS B 1 533 ? 26.781 -25.594 -29.812 1 62.12 533 LYS B C 1
ATOM 10091 O O . LYS B 1 533 ? 26.172 -26.578 -30.219 1 62.12 533 LYS B O 1
ATOM 10096 N N . SER B 1 534 ? 27.969 -25.703 -29.484 1 63.09 534 SER B N 1
ATOM 10097 C CA . SER B 1 534 ? 28.891 -26.844 -29.609 1 63.09 534 SER B CA 1
ATOM 10098 C C . SER B 1 534 ? 28.641 -27.875 -28.5 1 63.09 534 SER B C 1
ATOM 10100 O O . SER B 1 534 ? 29.266 -28.938 -28.484 1 63.09 534 SER B O 1
ATOM 10102 N N . LYS B 1 535 ? 27.578 -27.719 -27.703 1 77.19 535 LYS B N 1
ATOM 10103 C CA . LYS B 1 535 ? 27.609 -28.672 -26.594 1 77.19 535 LYS B CA 1
ATOM 10104 C C . LYS B 1 535 ? 26.891 -29.969 -26.953 1 77.19 535 LYS B C 1
ATOM 10106 O O . LYS B 1 535 ? 25.75 -29.922 -27.438 1 77.19 535 LYS B O 1
ATOM 10111 N N . THR B 1 536 ? 27.688 -31.094 -26.922 1 86.06 536 THR B N 1
ATOM 10112 C CA . THR B 1 536 ? 27.109 -32.406 -27.156 1 86.06 536 THR B CA 1
ATOM 10113 C C . THR B 1 536 ? 26.531 -33 -25.875 1 86.06 536 THR B C 1
ATOM 10115 O O . THR B 1 536 ? 27.188 -33 -24.828 1 86.06 536 THR B O 1
ATOM 10118 N N . HIS B 1 537 ? 25.328 -33.406 -25.938 1 90.81 537 HIS B N 1
ATOM 10119 C CA . HIS B 1 537 ? 24.672 -34.062 -24.797 1 90.81 537 HIS B CA 1
ATOM 10120 C C . HIS B 1 537 ? 24.578 -35.562 -25 1 90.81 537 HIS B C 1
ATOM 10122 O O . HIS B 1 537 ? 24.375 -36.031 -26.125 1 90.81 537 HIS B O 1
ATOM 10128 N N . ILE B 1 538 ? 24.797 -36.281 -23.922 1 92.25 538 ILE B N 1
ATOM 10129 C CA . ILE B 1 538 ? 24.781 -37.719 -23.984 1 92.25 538 ILE B CA 1
ATOM 10130 C C . ILE B 1 538 ? 23.438 -38.25 -23.438 1 92.25 538 ILE B C 1
ATOM 10132 O O . ILE B 1 538 ? 23.031 -37.906 -22.328 1 92.25 538 ILE B O 1
ATOM 10136 N N . VAL B 1 539 ? 22.781 -39 -24.281 1 95.69 539 VAL B N 1
ATOM 10137 C CA . VAL B 1 539 ? 21.516 -39.625 -23.891 1 95.69 539 VAL B CA 1
ATOM 10138 C C . VAL B 1 539 ? 21.703 -41.156 -23.797 1 95.69 539 VAL B C 1
ATOM 10140 O O . VAL B 1 539 ? 22.219 -41.781 -24.719 1 95.69 539 VAL B O 1
ATOM 10143 N N . PHE B 1 540 ? 21.406 -41.719 -22.688 1 95.62 540 PHE B N 1
ATOM 10144 C CA . PHE B 1 540 ? 21.406 -43.156 -22.5 1 95.62 540 PHE B CA 1
ATOM 10145 C C . PHE B 1 540 ? 20 -43.75 -22.625 1 95.62 540 PHE B C 1
ATOM 10147 O O . PHE B 1 540 ? 19.094 -43.344 -21.891 1 95.62 540 PHE B O 1
ATOM 10154 N N . TRP B 1 541 ? 19.766 -44.656 -23.562 1 94.25 541 TRP B N 1
ATOM 10155 C CA . TRP B 1 541 ? 18.438 -45.219 -23.781 1 94.25 541 TRP B CA 1
ATOM 10156 C C . TRP B 1 541 ? 18.547 -46.719 -24.094 1 94.25 541 TRP B C 1
ATOM 10158 O O . TRP B 1 541 ? 19.188 -47.125 -25.062 1 94.25 541 TRP B O 1
ATOM 10168 N N . ASP B 1 542 ? 17.938 -47.562 -23.25 1 90.25 542 ASP B N 1
ATOM 10169 C CA . ASP B 1 542 ? 18 -49 -23.406 1 90.25 542 ASP B CA 1
ATOM 10170 C C . ASP B 1 542 ? 16.734 -49.531 -24.062 1 90.25 542 ASP B C 1
ATOM 10172 O O . ASP B 1 542 ? 16.516 -50.75 -24.125 1 90.25 542 ASP B O 1
ATOM 10176 N N . GLY B 1 543 ? 15.875 -48.719 -24.469 1 85.12 543 GLY B N 1
ATOM 10177 C CA . GLY B 1 543 ? 14.617 -49.156 -25.062 1 85.12 543 GLY B CA 1
ATOM 10178 C C . GLY B 1 543 ? 13.422 -48.906 -24.172 1 85.12 543 GLY B C 1
ATOM 10179 O O . GLY B 1 543 ? 12.281 -48.844 -24.641 1 85.12 543 GLY B O 1
ATOM 10180 N N . GLU B 1 544 ? 13.711 -48.844 -22.828 1 86.12 544 GLU B N 1
ATOM 10181 C CA . GLU B 1 544 ? 12.625 -48.656 -21.875 1 86.12 544 GLU B CA 1
ATOM 10182 C C . GLU B 1 544 ? 12.836 -47.344 -21.078 1 86.12 544 GLU B C 1
ATOM 10184 O O . GLU B 1 544 ? 11.906 -46.562 -20.922 1 86.12 544 GLU B O 1
ATOM 10189 N N . THR B 1 545 ? 14.039 -47.219 -20.656 1 92.5 545 THR B N 1
ATOM 10190 C CA . THR B 1 545 ? 14.367 -46.062 -19.828 1 92.5 545 THR B CA 1
ATOM 10191 C C . THR B 1 545 ? 15.406 -45.188 -20.5 1 92.5 545 THR B C 1
ATOM 10193 O O . THR B 1 545 ? 16.359 -45.688 -21.109 1 92.5 545 THR B O 1
ATOM 10196 N N . ALA B 1 546 ? 15.148 -43.906 -20.5 1 94.44 546 ALA B N 1
ATOM 10197 C CA . ALA B 1 546 ? 16.062 -42.938 -21.094 1 94.44 546 ALA B CA 1
ATOM 10198 C C . ALA B 1 546 ? 16.531 -41.906 -20.078 1 94.44 546 ALA B C 1
ATOM 10200 O O . ALA B 1 546 ? 15.758 -41.469 -19.219 1 94.44 546 ALA B O 1
ATOM 10201 N N . THR B 1 547 ? 17.797 -41.625 -20.016 1 94.12 547 THR B N 1
ATOM 10202 C CA . THR B 1 547 ? 18.375 -40.594 -19.172 1 94.12 547 THR B CA 1
ATOM 10203 C C . THR B 1 547 ? 19.281 -39.688 -19.984 1 94.12 547 THR B C 1
ATOM 10205 O O . THR B 1 547 ? 19.938 -40.125 -20.922 1 94.12 547 THR B O 1
ATOM 10208 N N . CYS B 1 548 ? 19.188 -38.406 -19.734 1 93.94 548 CYS B N 1
ATOM 10209 C CA . CYS B 1 548 ? 19.969 -37.438 -20.453 1 93.94 548 CYS B CA 1
ATOM 10210 C C . CYS B 1 548 ? 20.953 -36.719 -19.516 1 93.94 548 CYS B C 1
ATOM 10212 O O . CYS B 1 548 ? 20.688 -36.562 -18.328 1 93.94 548 CYS B O 1
ATOM 10214 N N . SER B 1 549 ? 22.016 -36.312 -20.031 1 89.25 549 SER B N 1
ATOM 10215 C CA . SER B 1 549 ? 23.047 -35.625 -19.25 1 89.25 549 SER B CA 1
ATOM 10216 C C . SER B 1 549 ? 22.547 -34.281 -18.766 1 89.25 549 SER B C 1
ATOM 10218 O O . SER B 1 549 ? 23.062 -33.719 -17.797 1 89.25 549 SER B O 1
ATOM 10220 N N . CYS B 1 550 ? 21.547 -33.719 -19.391 1 89.5 550 CYS B N 1
ATOM 10221 C CA . CYS B 1 550 ? 21.016 -32.406 -18.984 1 89.5 550 CYS B CA 1
ATOM 10222 C C . CYS B 1 550 ? 20.172 -32.531 -17.734 1 89.5 550 CYS B C 1
ATOM 10224 O O . CYS B 1 550 ? 19.938 -31.562 -17.031 1 89.5 550 CYS B O 1
ATOM 10226 N N . LYS B 1 551 ? 19.609 -33.688 -17.438 1 92.81 551 LYS B N 1
ATOM 10227 C CA . LYS B 1 551 ? 18.828 -34 -16.25 1 92.81 551 LYS B CA 1
ATOM 10228 C C . LYS B 1 551 ? 17.578 -33.156 -16.156 1 92.81 551 LYS B C 1
ATOM 10230 O O . LYS B 1 551 ? 17.141 -32.781 -15.062 1 92.81 551 LYS B O 1
ATOM 10235 N N . HIS B 1 552 ? 17.031 -32.781 -17.312 1 92.62 552 HIS B N 1
ATOM 10236 C CA . HIS B 1 552 ? 15.828 -31.969 -17.359 1 92.62 552 HIS B CA 1
ATOM 10237 C C . HIS B 1 552 ? 14.617 -32.719 -16.812 1 92.62 552 HIS B C 1
ATOM 10239 O O . HIS B 1 552 ? 13.805 -32.125 -16.094 1 92.62 552 HIS B O 1
ATOM 10245 N N . PHE B 1 553 ? 14.5 -33.906 -17.156 1 95 553 PHE B N 1
ATOM 10246 C CA . PHE B 1 553 ? 13.367 -34.688 -16.688 1 95 553 PHE B CA 1
ATOM 10247 C C . PHE B 1 553 ? 13.406 -34.812 -15.164 1 95 553 PHE B C 1
ATOM 10249 O O . PHE B 1 553 ? 12.383 -34.688 -14.492 1 95 553 PHE B O 1
ATOM 10256 N N . GLU B 1 554 ? 14.547 -35.094 -14.625 1 93.69 554 GLU B N 1
ATOM 10257 C CA . GLU B 1 554 ? 14.688 -35.25 -13.18 1 93.69 554 GLU B CA 1
ATOM 10258 C C . GLU B 1 554 ? 14.344 -33.969 -12.445 1 93.69 554 GLU B C 1
ATOM 10260 O O . GLU B 1 554 ? 13.734 -34 -11.367 1 93.69 554 GLU B O 1
ATOM 10265 N N . PHE B 1 555 ? 14.633 -32.969 -13.062 1 93.44 555 PHE B N 1
ATOM 10266 C CA . PHE B 1 555 ? 14.461 -31.672 -12.406 1 93.44 555 PHE B CA 1
ATOM 10267 C C . PHE B 1 555 ? 13.031 -31.172 -12.562 1 93.44 555 PHE B C 1
ATOM 10269 O O . PHE B 1 555 ? 12.445 -30.656 -11.602 1 93.44 555 PHE B O 1
ATOM 10276 N N . TRP B 1 556 ? 12.445 -31.344 -13.742 1 92.88 556 TRP B N 1
ATOM 10277 C CA . TRP B 1 556 ? 11.156 -30.734 -14.07 1 92.88 556 TRP B CA 1
ATOM 10278 C C . TRP B 1 556 ? 10.047 -31.781 -14.094 1 92.88 556 TRP B C 1
ATOM 10280 O O . TRP B 1 556 ? 8.875 -31.469 -13.914 1 92.88 556 TRP B O 1
ATOM 10290 N N . GLY B 1 557 ? 10.43 -32.969 -14.406 1 93.31 557 GLY B N 1
ATOM 10291 C CA . GLY B 1 557 ? 9.445 -34 -14.648 1 93.31 557 GLY B CA 1
ATOM 10292 C C . GLY B 1 557 ? 8.883 -34 -16.062 1 93.31 557 GLY B C 1
ATOM 10293 O O . GLY B 1 557 ? 7.816 -34.531 -16.328 1 93.31 557 GLY B O 1
ATOM 10294 N N . ILE B 1 558 ? 9.594 -33.25 -16.969 1 94.75 558 ILE B N 1
ATOM 10295 C CA . ILE B 1 558 ? 9.219 -33.156 -18.375 1 94.75 558 ILE B CA 1
ATOM 10296 C C . ILE B 1 558 ? 10.383 -33.594 -19.25 1 94.75 558 ILE B C 1
ATOM 10298 O O . ILE B 1 558 ? 11.539 -33.25 -18.984 1 94.75 558 ILE B O 1
ATOM 10302 N N . LEU B 1 559 ? 10.062 -34.375 -20.219 1 95.44 559 LEU B N 1
ATOM 10303 C CA . LEU B 1 559 ? 11.102 -34.906 -21.094 1 95.44 559 LEU B CA 1
ATOM 10304 C C . LEU B 1 559 ? 11.844 -33.781 -21.797 1 95.44 559 LEU B C 1
ATOM 10306 O O . LEU B 1 559 ? 11.219 -32.812 -22.234 1 95.44 559 LEU B O 1
ATOM 10310 N N . CYS B 1 560 ? 13.125 -33.938 -21.875 1 94.62 560 CYS B N 1
ATOM 10311 C CA . CYS B 1 560 ? 13.945 -32.875 -22.484 1 94.62 560 CYS B CA 1
ATOM 10312 C C . CYS B 1 560 ? 13.984 -33.031 -24 1 94.62 560 CYS B C 1
ATOM 10314 O O . CYS B 1 560 ? 13.641 -34.062 -24.531 1 94.62 560 CYS B O 1
ATOM 10316 N N . ARG B 1 561 ? 14.453 -32.062 -24.625 1 94.56 561 ARG B N 1
ATOM 10317 C CA . ARG B 1 561 ? 14.578 -32 -26.078 1 94.56 561 ARG B CA 1
ATOM 10318 C C . ARG B 1 561 ? 15.57 -33.062 -26.578 1 94.56 561 ARG B C 1
ATOM 10320 O O . ARG B 1 561 ? 15.398 -33.594 -27.656 1 94.56 561 ARG B O 1
ATOM 10327 N N . HIS B 1 562 ? 16.531 -33.5 -25.828 1 94.25 562 HIS B N 1
ATOM 10328 C CA . HIS B 1 562 ? 17.562 -34.438 -26.219 1 94.25 562 HIS B CA 1
ATOM 10329 C C . HIS B 1 562 ? 17.016 -35.844 -26.297 1 94.25 562 HIS B C 1
ATOM 10331 O O . HIS B 1 562 ? 17.219 -36.562 -27.281 1 94.25 562 HIS B O 1
ATOM 10337 N N . ILE B 1 563 ? 16.297 -36.219 -25.266 1 95.62 563 ILE B N 1
ATOM 10338 C CA . ILE B 1 563 ? 15.672 -37.531 -25.266 1 95.62 563 ILE B CA 1
ATOM 10339 C C . ILE B 1 563 ? 14.641 -37.625 -26.391 1 95.62 563 ILE B C 1
ATOM 10341 O O . ILE B 1 563 ? 14.578 -38.625 -27.094 1 95.62 563 ILE B O 1
ATOM 10345 N N . LEU B 1 564 ? 13.906 -36.594 -26.516 1 95.25 564 LEU B N 1
ATOM 10346 C CA . LEU B 1 564 ? 12.875 -36.562 -27.547 1 95.25 564 LEU B CA 1
ATOM 10347 C C . LEU B 1 564 ? 13.492 -36.625 -28.938 1 95.25 564 LEU B C 1
ATOM 10349 O O . LEU B 1 564 ? 12.914 -37.25 -29.828 1 95.25 564 LEU B O 1
ATOM 10353 N N . SER B 1 565 ? 14.633 -36 -29.078 1 94.38 565 SER B N 1
ATOM 10354 C CA . SER B 1 565 ? 15.336 -36.094 -30.344 1 94.38 565 SER B CA 1
ATOM 10355 C C . SER B 1 565 ? 15.742 -37.531 -30.656 1 94.38 565 SER B C 1
ATOM 10357 O O . SER B 1 565 ? 15.625 -37.969 -31.797 1 94.38 565 SER B O 1
ATOM 10359 N N . VAL B 1 566 ? 16.188 -38.281 -29.719 1 94.94 566 VAL B N 1
ATOM 10360 C CA . VAL B 1 566 ? 16.547 -39.688 -29.891 1 94.94 566 VAL B CA 1
ATOM 10361 C C . VAL B 1 566 ? 15.305 -40.5 -30.234 1 94.94 566 VAL B C 1
ATOM 10363 O O . VAL B 1 566 ? 15.344 -41.344 -31.125 1 94.94 566 VAL B O 1
ATOM 10366 N N . PHE B 1 567 ? 14.203 -40.25 -29.516 1 94.06 567 PHE B N 1
ATOM 10367 C CA . PHE B 1 567 ? 12.953 -40.938 -29.812 1 94.06 567 PHE B CA 1
ATOM 10368 C C . PHE B 1 567 ? 12.547 -40.719 -31.266 1 94.06 567 PHE B C 1
ATOM 10370 O O . PHE B 1 567 ? 12.133 -41.656 -31.953 1 94.06 567 PHE B O 1
ATOM 10377 N N . LEU B 1 568 ? 12.68 -39.531 -31.734 1 91.69 568 LEU B N 1
ATOM 10378 C CA . LEU B 1 568 ? 12.297 -39.156 -33.094 1 91.69 568 LEU B CA 1
ATOM 10379 C C . LEU B 1 568 ? 13.188 -39.875 -34.094 1 91.69 568 LEU B C 1
ATOM 10381 O O . LEU B 1 568 ? 12.695 -40.406 -35.094 1 91.69 568 LEU B O 1
ATOM 10385 N N . HIS B 1 569 ? 14.445 -39.969 -33.906 1 91.75 569 HIS B N 1
ATOM 10386 C CA . HIS B 1 569 ? 15.398 -40.562 -34.844 1 91.75 569 HIS B CA 1
ATOM 10387 C C . HIS B 1 569 ? 15.258 -42.094 -34.844 1 91.75 569 HIS B C 1
ATOM 10389 O O . HIS B 1 569 ? 15.539 -42.719 -35.875 1 91.75 569 HIS B O 1
ATOM 10395 N N . LYS B 1 570 ? 14.844 -42.594 -33.75 1 92.31 570 LYS B N 1
ATOM 10396 C CA . LYS B 1 570 ? 14.703 -44.031 -33.688 1 92.31 570 LYS B CA 1
ATOM 10397 C C . LYS B 1 570 ? 13.258 -44.469 -33.938 1 92.31 570 LYS B C 1
ATOM 10399 O O . LYS B 1 570 ? 12.898 -45.625 -33.719 1 92.31 570 LYS B O 1
ATOM 10404 N N . ASP B 1 571 ? 12.359 -43.562 -34.312 1 89.38 571 ASP B N 1
ATOM 10405 C CA . ASP B 1 571 ? 10.961 -43.781 -34.656 1 89.38 571 ASP B CA 1
ATOM 10406 C C . ASP B 1 571 ? 10.195 -44.406 -33.5 1 89.38 571 ASP B C 1
ATOM 10408 O O . ASP B 1 571 ? 9.484 -45.375 -33.688 1 89.38 571 ASP B O 1
ATOM 10412 N N . TYR B 1 572 ? 10.547 -43.938 -32.344 1 91.19 572 TYR B N 1
ATOM 10413 C CA . TYR B 1 572 ? 9.82 -44.312 -31.156 1 91.19 572 TYR B CA 1
ATOM 10414 C C . TYR B 1 572 ? 8.648 -43.375 -30.891 1 91.19 572 TYR B C 1
ATOM 10416 O O . TYR B 1 572 ? 8.844 -42.219 -30.562 1 91.19 572 TYR B O 1
ATOM 10424 N N . TYR B 1 573 ? 7.402 -43.906 -30.938 1 89.56 573 TYR B N 1
ATOM 10425 C CA . TYR B 1 573 ? 6.258 -43 -30.984 1 89.56 573 TYR B CA 1
ATOM 10426 C C . TYR B 1 573 ? 5.391 -43.125 -29.734 1 89.56 573 TYR B C 1
ATOM 10428 O O . TYR B 1 573 ? 4.238 -42.688 -29.734 1 89.56 573 TYR B O 1
ATOM 10436 N N . LYS B 1 574 ? 5.938 -43.719 -28.688 1 92.31 574 LYS B N 1
ATOM 10437 C CA . LYS B 1 574 ? 5.191 -43.844 -27.453 1 92.31 574 LYS B CA 1
ATOM 10438 C C . LYS B 1 574 ? 6.031 -43.438 -26.25 1 92.31 574 LYS B C 1
ATOM 10440 O O . LYS B 1 574 ? 7.16 -43.906 -26.078 1 92.31 574 LYS B O 1
ATOM 10445 N N . ILE B 1 575 ? 5.43 -42.625 -25.5 1 93.25 575 ILE B N 1
ATOM 10446 C CA . ILE B 1 575 ? 6.117 -42.188 -24.281 1 93.25 575 ILE B CA 1
ATOM 10447 C C . ILE B 1 575 ? 5.832 -43.156 -23.141 1 93.25 575 ILE B C 1
ATOM 10449 O O . ILE B 1 575 ? 4.676 -43.344 -22.766 1 93.25 575 ILE B O 1
ATOM 10453 N N . PRO B 1 576 ? 6.816 -43.688 -22.672 1 92.06 576 PRO B N 1
ATOM 10454 C CA . PRO B 1 576 ? 6.582 -44.531 -21.516 1 92.06 576 PRO B CA 1
ATOM 10455 C C . PRO B 1 576 ? 5.93 -43.812 -20.344 1 92.06 576 PRO B C 1
ATOM 10457 O O . PRO B 1 576 ? 6.199 -42.625 -20.141 1 92.06 576 PRO B O 1
ATOM 10460 N N . SER B 1 577 ? 5.156 -44.5 -19.531 1 89.44 577 SER B N 1
ATOM 10461 C CA . SER B 1 577 ? 4.355 -43.906 -18.469 1 89.44 577 SER B CA 1
ATOM 10462 C C . SER B 1 577 ? 5.238 -43.312 -17.375 1 89.44 577 SER B C 1
ATOM 10464 O O . SER B 1 577 ? 4.832 -42.406 -16.672 1 89.44 577 SER B O 1
ATOM 10466 N N . ILE B 1 578 ? 6.441 -43.812 -17.297 1 90.19 578 ILE B N 1
ATOM 10467 C CA . ILE B 1 578 ? 7.359 -43.344 -16.266 1 90.19 578 ILE B CA 1
ATOM 10468 C C . ILE B 1 578 ? 7.707 -41.875 -16.5 1 90.19 578 ILE B C 1
ATOM 10470 O O . ILE B 1 578 ? 8.055 -41.156 -15.562 1 90.19 578 ILE B O 1
ATOM 10474 N N . TYR B 1 579 ? 7.562 -41.438 -17.75 1 93.94 579 TYR B N 1
ATOM 10475 C CA . TYR B 1 579 ? 7.953 -40.094 -18.094 1 93.94 579 TYR B CA 1
ATOM 10476 C C . TYR B 1 579 ? 6.75 -39.156 -18.062 1 93.94 579 TYR B C 1
ATOM 10478 O O . TYR B 1 579 ? 6.84 -38 -18.516 1 93.94 579 TYR B O 1
ATOM 10486 N N . LEU B 1 580 ? 5.668 -39.625 -17.594 1 92.56 580 LEU B N 1
ATOM 10487 C CA . LEU B 1 580 ? 4.453 -38.844 -17.375 1 92.56 580 LEU B CA 1
ATOM 10488 C C . LEU B 1 580 ? 4.008 -38.906 -15.922 1 92.56 580 LEU B C 1
ATOM 10490 O O . LEU B 1 580 ? 3.012 -39.562 -15.602 1 92.56 580 LEU B O 1
ATOM 10494 N N . PRO B 1 581 ? 4.738 -38.125 -15.141 1 91.62 581 PRO B N 1
ATOM 10495 C CA . PRO B 1 581 ? 4.418 -38.188 -13.711 1 91.62 581 PRO B CA 1
ATOM 10496 C C . PRO B 1 581 ? 2.982 -37.75 -13.414 1 91.62 581 PRO B C 1
ATOM 10498 O O . PRO B 1 581 ? 2.465 -36.812 -14.047 1 91.62 581 PRO B O 1
ATOM 10501 N N . LEU B 1 582 ? 2.414 -38.344 -12.406 1 88.94 582 LEU B N 1
ATOM 10502 C CA . LEU B 1 582 ? 1.017 -38.156 -12.047 1 88.94 582 LEU B CA 1
ATOM 10503 C C . LEU B 1 582 ? 0.764 -36.688 -11.625 1 88.94 582 LEU B C 1
ATOM 10505 O O . LEU B 1 582 ? -0.317 -36.156 -11.867 1 88.94 582 LEU B O 1
ATOM 10509 N N . ARG B 1 583 ? 1.739 -36.062 -11.109 1 89.94 583 ARG B N 1
ATOM 10510 C CA . ARG B 1 583 ? 1.546 -34.719 -10.602 1 89.94 583 ARG B CA 1
ATOM 10511 C C . ARG B 1 583 ? 1.224 -33.75 -11.734 1 89.94 583 ARG B C 1
ATOM 10513 O O . ARG B 1 583 ? 0.61 -32.719 -11.508 1 89.94 583 ARG B O 1
ATOM 10520 N N . TRP B 1 584 ? 1.737 -34.062 -12.875 1 92.94 584 TRP B N 1
ATOM 10521 C CA . TRP B 1 584 ? 1.565 -33.125 -14 1 92.94 584 TRP B CA 1
ATOM 10522 C C . TRP B 1 584 ? 0.373 -33.531 -14.859 1 92.94 584 TRP B C 1
ATOM 10524 O O . TRP B 1 584 ? 0.063 -32.875 -15.852 1 92.94 584 TRP B O 1
ATOM 10534 N N . CYS B 1 585 ? -0.289 -34.594 -14.484 1 91.81 585 CYS B N 1
ATOM 10535 C CA . CYS B 1 585 ? -1.392 -35.125 -15.281 1 91.81 585 CYS B CA 1
ATOM 10536 C C . CYS B 1 585 ? -2.707 -34.469 -14.898 1 91.81 585 CYS B C 1
ATOM 10538 O O . CYS B 1 585 ? -2.801 -33.812 -13.852 1 91.81 585 CYS B O 1
ATOM 10540 N N . ARG B 1 586 ? -3.625 -34.625 -15.711 1 87.38 586 ARG B N 1
ATOM 10541 C CA . ARG B 1 586 ? -4.969 -34.094 -15.492 1 87.38 586 ARG B CA 1
ATOM 10542 C C . ARG B 1 586 ? -5.613 -34.719 -14.266 1 87.38 586 ARG B C 1
ATOM 10544 O O . ARG B 1 586 ? -5.309 -35.875 -13.914 1 87.38 586 ARG B O 1
ATOM 10551 N N . GLU B 1 587 ? -6.488 -33.969 -13.656 1 79.88 587 GLU B N 1
ATOM 10552 C CA . GLU B 1 587 ? -7.094 -34.406 -12.398 1 79.88 587 GLU B CA 1
ATOM 10553 C C . GLU B 1 587 ? -7.883 -35.688 -12.57 1 79.88 587 GLU B C 1
ATOM 10555 O O . GLU B 1 587 ? -7.965 -36.5 -11.648 1 79.88 587 GLU B O 1
ATOM 10560 N N . THR B 1 588 ? -8.461 -35.875 -13.688 1 73.81 588 THR B N 1
ATOM 10561 C CA . THR B 1 588 ? -9.266 -37.062 -13.938 1 73.81 588 THR B CA 1
ATOM 10562 C C . THR B 1 588 ? -8.414 -38.312 -13.828 1 73.81 588 THR B C 1
ATOM 10564 O O . THR B 1 588 ? -8.93 -39.406 -13.539 1 73.81 588 THR B O 1
ATOM 10567 N N . LEU B 1 589 ? -7.16 -38.062 -14.039 1 74.31 589 LEU B N 1
ATOM 10568 C CA . LEU B 1 589 ? -6.262 -39.219 -14.031 1 74.31 589 LEU B CA 1
ATOM 10569 C C . LEU B 1 589 ? -5.617 -39.406 -12.664 1 74.31 589 LEU B C 1
ATOM 10571 O O . LEU B 1 589 ? -5.004 -40.438 -12.391 1 74.31 589 LEU B O 1
ATOM 10575 N N . GLN B 1 590 ? -5.758 -38.344 -11.914 1 71.75 590 GLN B N 1
ATOM 10576 C CA . GLN B 1 590 ? -5.137 -38.438 -10.594 1 71.75 590 GLN B CA 1
ATOM 10577 C C . GLN B 1 590 ? -6.016 -39.188 -9.609 1 71.75 590 GLN B C 1
ATOM 10579 O O . GLN B 1 590 ? -7.234 -39 -9.578 1 71.75 590 GLN B O 1
ATOM 10584 N N . SER B 1 591 ? -5.719 -40.5 -9.508 1 61 591 SER B N 1
ATOM 10585 C CA . SER B 1 591 ? -6.48 -41.375 -8.602 1 61 591 SER B CA 1
ATOM 10586 C C . SER B 1 591 ? -6.688 -40.688 -7.25 1 61 591 SER B C 1
ATOM 10588 O O . SER B 1 591 ? -5.836 -39.906 -6.801 1 61 591 SER B O 1
ATOM 10590 N N . GLU B 1 592 ? -7.953 -40.562 -6.805 1 54.97 592 GLU B N 1
ATOM 10591 C CA . GLU B 1 592 ? -8.266 -40.156 -5.438 1 54.97 592 GLU B CA 1
ATOM 10592 C C . GLU B 1 592 ? -7.418 -40.938 -4.426 1 54.97 592 GLU B C 1
ATOM 10594 O O . GLU B 1 592 ? -7.641 -42.125 -4.199 1 54.97 592 GLU B O 1
ATOM 10599 N N . GLU B 1 593 ? -6.191 -40.875 -4.504 1 50.81 593 GLU B N 1
ATOM 10600 C CA . GLU B 1 593 ? -5.473 -41.594 -3.455 1 50.81 593 GLU B CA 1
ATOM 10601 C C . GLU B 1 593 ? -6.129 -41.406 -2.094 1 50.81 593 GLU B C 1
ATOM 10603 O O . GLU B 1 593 ? -6.5 -40.281 -1.744 1 50.81 593 GLU B O 1
ATOM 10608 N N . GLU B 1 594 ? -6.727 -42.469 -1.584 1 50.16 594 GLU B N 1
ATOM 10609 C CA . GLU B 1 594 ? -7.32 -42.562 -0.254 1 50.16 594 GLU B CA 1
ATOM 10610 C C . GLU B 1 594 ? -6.422 -41.938 0.799 1 50.16 594 GLU B C 1
ATOM 10612 O O . GLU B 1 594 ? -5.234 -42.25 0.89 1 50.16 594 GLU B O 1
ATOM 10617 N N . THR B 1 595 ? -6.695 -40.75 1.119 1 52.84 595 THR B N 1
ATOM 10618 C CA . THR B 1 595 ? -6.043 -40.156 2.275 1 52.84 595 THR B CA 1
ATOM 10619 C C . THR B 1 595 ? -5.848 -41.188 3.383 1 52.84 595 THR B C 1
ATOM 10621 O O . THR B 1 595 ? -6.777 -41.906 3.734 1 52.84 595 THR B O 1
ATOM 10624 N N . PRO B 1 596 ? -4.637 -41.656 3.582 1 49.84 596 PRO B N 1
ATOM 10625 C CA . PRO B 1 596 ? -4.453 -42.625 4.672 1 49.84 596 PRO B CA 1
ATOM 10626 C C . PRO B 1 596 ? -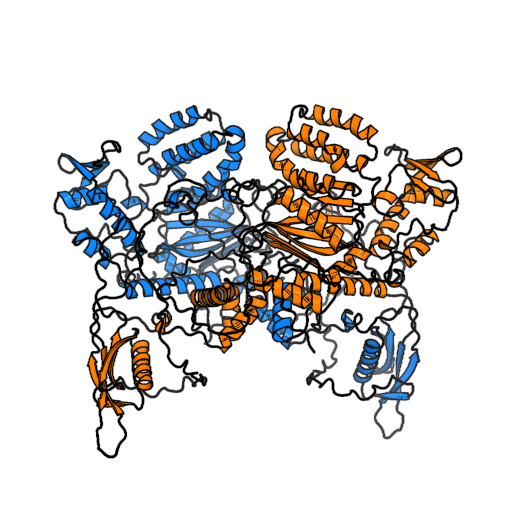5.309 -42.281 5.895 1 49.84 596 PRO B C 1
ATOM 10628 O O . PRO B 1 596 ? -5.582 -41.125 6.168 1 49.84 596 PRO B O 1
ATOM 10631 N N . ARG B 1 597 ? -6.168 -43.25 6.219 1 47.62 597 ARG B N 1
ATOM 10632 C CA . ARG B 1 597 ? -6.863 -43.156 7.5 1 47.62 597 ARG B CA 1
ATOM 10633 C C . ARG B 1 597 ? -5.914 -42.719 8.609 1 47.62 597 ARG B C 1
ATOM 10635 O O . ARG B 1 597 ? -4.926 -43.406 8.891 1 47.62 597 ARG B O 1
ATOM 10642 N N . LEU B 1 598 ? -5.609 -41.5 8.781 1 46.12 598 LEU B N 1
ATOM 10643 C CA . LEU B 1 598 ? -4.664 -40.938 9.742 1 46.12 598 LEU B CA 1
ATOM 10644 C C . LEU B 1 598 ? -5.109 -41.219 11.172 1 46.12 598 LEU B C 1
ATOM 10646 O O . LEU B 1 598 ? -6.219 -40.844 11.562 1 46.12 598 LEU B O 1
ATOM 10650 N N . ASP B 1 599 ? -4.781 -42.406 11.695 1 41.47 599 ASP B N 1
ATOM 10651 C CA . ASP B 1 599 ? -4.816 -42.5 13.148 1 41.47 599 ASP B CA 1
ATOM 10652 C C . ASP B 1 599 ? -4.105 -41.281 13.789 1 41.47 599 ASP B C 1
ATOM 10654 O O . ASP B 1 599 ? -2.875 -41.281 13.898 1 41.47 599 ASP B O 1
ATOM 10658 N N . ILE B 1 600 ? -4.43 -40.156 13.5 1 41.41 600 ILE B N 1
ATOM 10659 C CA . ILE B 1 600 ? -3.801 -38.906 13.938 1 41.41 600 ILE B CA 1
ATOM 10660 C C . ILE B 1 600 ? -3.791 -38.844 15.461 1 41.41 600 ILE B C 1
ATOM 10662 O O . ILE B 1 600 ? -4.848 -38.844 16.094 1 41.41 600 ILE B O 1
ATOM 10666 N N . GLU B 1 601 ? -2.885 -39.438 16.078 1 38.53 601 GLU B N 1
ATOM 10667 C CA . GLU B 1 601 ? -2.705 -39.094 17.484 1 38.53 601 GLU B CA 1
ATOM 10668 C C . GLU B 1 601 ? -2.707 -37.562 17.672 1 38.53 601 GLU B C 1
ATOM 10670 O O . GLU B 1 601 ? -1.899 -36.875 17.078 1 38.53 601 GLU B O 1
ATOM 10675 N N . ILE B 1 602 ? -3.73 -37 17.859 1 41.38 602 ILE B N 1
ATOM 10676 C CA . ILE B 1 602 ? -3.959 -35.625 18.281 1 41.38 602 ILE B CA 1
ATOM 10677 C C . ILE B 1 602 ? -2.898 -35.219 19.297 1 41.38 602 ILE B C 1
ATOM 10679 O O . ILE B 1 602 ? -2.828 -35.781 20.391 1 41.38 602 ILE B O 1
ATOM 10683 N N . LEU B 1 603 ? -1.82 -34.969 18.953 1 40.09 603 LEU B N 1
ATOM 10684 C CA . LEU B 1 603 ? -0.915 -34.406 19.953 1 40.09 603 LEU B CA 1
ATOM 10685 C C . LEU B 1 603 ? -1.576 -33.25 20.719 1 40.09 603 LEU B C 1
ATOM 10687 O O . LEU B 1 603 ? -1.2 -32.094 20.547 1 40.09 603 LEU B O 1
ATOM 10691 N N . VAL B 1 604 ? -2.811 -33.125 20.609 1 43.91 604 VAL B N 1
ATOM 10692 C CA . VAL B 1 604 ? -3.436 -32.031 21.344 1 43.91 604 VAL B CA 1
ATOM 10693 C C . VAL B 1 604 ? -3.301 -32.25 22.844 1 43.91 604 VAL B C 1
ATOM 10695 O O . VAL B 1 604 ? -4.18 -32.844 23.469 1 43.91 604 VAL B O 1
ATOM 10698 N N . ASP B 1 605 ? -2.383 -32.844 23.391 1 44.06 605 ASP B N 1
ATOM 10699 C CA . ASP B 1 605 ? -2.586 -33.25 24.766 1 44.06 605 ASP B CA 1
ATOM 10700 C C . ASP B 1 605 ? -2.783 -32.031 25.672 1 44.06 605 ASP B C 1
ATOM 10702 O O . ASP B 1 605 ? -2.963 -32.188 26.891 1 44.06 605 ASP B O 1
ATOM 10706 N N . LYS B 1 606 ? -2.443 -30.812 25.25 1 51.97 606 LYS B N 1
ATOM 10707 C CA . LYS B 1 606 ? -2.428 -29.922 26.406 1 51.97 606 LYS B CA 1
ATOM 10708 C C . LYS B 1 606 ? -3.721 -29.109 26.484 1 51.97 606 LYS B C 1
ATOM 10710 O O . LYS B 1 606 ? -4.289 -28.734 25.469 1 51.97 606 LYS B O 1
ATOM 10715 N N . PRO B 1 607 ? -4.383 -29.156 27.609 1 58.72 607 PRO B N 1
ATOM 10716 C CA . PRO B 1 607 ? -5.594 -28.359 27.828 1 58.72 607 PRO B CA 1
ATOM 10717 C C . PRO B 1 607 ? -5.438 -26.906 27.375 1 58.72 607 PRO B C 1
ATOM 10719 O O . PRO B 1 607 ? -4.418 -26.281 27.672 1 58.72 607 PRO B O 1
ATOM 10722 N N . ILE B 1 608 ? -6.219 -26.562 26.219 1 63.34 608 ILE B N 1
ATOM 10723 C CA . ILE B 1 608 ? -6.254 -25.219 25.672 1 63.34 608 ILE B CA 1
ATOM 10724 C C . ILE B 1 608 ? -6.543 -24.219 26.781 1 63.34 608 ILE B C 1
ATOM 10726 O O . ILE B 1 608 ? -6.219 -23.031 26.656 1 63.34 608 ILE B O 1
ATOM 10730 N N . GLY B 1 609 ? -6.895 -24.781 27.984 1 64.19 609 GLY B N 1
ATOM 10731 C CA . GLY B 1 609 ? -7.262 -23.859 29.047 1 64.19 609 GLY B CA 1
ATOM 10732 C C . GLY B 1 609 ? -6.09 -23.062 29.562 1 64.19 609 GLY B C 1
ATOM 10733 O O . GLY B 1 609 ? -4.988 -23.578 29.734 1 64.19 609 GLY B O 1
ATOM 10734 N N . ASP B 1 610 ? -6.062 -21.75 29.547 1 73.19 610 ASP B N 1
ATOM 10735 C CA . ASP B 1 610 ? -5.254 -20.75 30.219 1 73.19 610 ASP B CA 1
ATOM 10736 C C . ASP B 1 610 ? -3.994 -20.422 29.422 1 73.19 610 ASP B C 1
ATOM 10738 O O . ASP B 1 610 ? -2.932 -20.172 29.984 1 73.19 610 ASP B O 1
ATOM 10742 N N . VAL B 1 611 ? -3.908 -20.656 28.062 1 81.56 611 VAL B N 1
ATOM 10743 C CA . VAL B 1 611 ? -2.734 -20.266 27.281 1 81.56 611 VAL B CA 1
ATOM 10744 C C . VAL B 1 611 ? -2.689 -18.75 27.156 1 81.56 611 VAL B C 1
ATOM 10746 O O . VAL B 1 611 ? -3.68 -18.125 26.766 1 81.56 611 VAL B O 1
ATOM 10749 N N . GLN B 1 612 ? -1.579 -18.234 27.562 1 80.81 612 GLN B N 1
ATOM 10750 C CA . GLN B 1 612 ? -1.401 -16.781 27.531 1 80.81 612 GLN B CA 1
ATOM 10751 C C . GLN B 1 612 ? -0.855 -16.328 26.188 1 80.81 612 GLN B C 1
ATOM 10753 O O . GLN B 1 612 ? -0.292 -17.125 25.438 1 80.81 612 GLN B O 1
ATOM 10758 N N . CYS B 1 613 ? -1.094 -15.078 25.891 1 79 613 CYS B N 1
ATOM 10759 C CA . CYS B 1 613 ? -0.617 -14.484 24.656 1 79 613 CYS B CA 1
ATOM 10760 C C . CYS B 1 613 ? 0.903 -14.383 24.641 1 79 613 CYS B C 1
ATOM 10762 O O . CYS B 1 613 ? 1.522 -14.195 25.703 1 79 613 CYS B O 1
ATOM 10764 N N . PRO B 1 614 ? 1.511 -14.602 23.484 1 78.19 614 PRO B N 1
ATOM 10765 C CA . PRO B 1 614 ? 2.971 -14.539 23.391 1 78.19 614 PRO B CA 1
ATOM 10766 C C . PRO B 1 614 ? 3.512 -13.117 23.578 1 78.19 614 PRO B C 1
ATOM 10768 O O . PRO B 1 614 ? 2.789 -12.148 23.344 1 78.19 614 PRO B O 1
ATOM 10771 N N . PRO B 1 615 ? 4.707 -13.094 24.047 1 75.88 615 PRO B N 1
ATOM 10772 C CA . PRO B 1 615 ? 5.348 -11.773 24.078 1 75.88 615 PRO B CA 1
ATOM 10773 C C . PRO B 1 615 ? 5.77 -11.281 22.703 1 75.88 615 PRO B C 1
ATOM 10775 O O . PRO B 1 615 ? 5.773 -12.055 21.734 1 75.88 615 PRO B O 1
ATOM 10778 N N . ILE B 1 616 ? 6.055 -10.125 22.484 1 69.25 616 ILE B N 1
ATOM 10779 C CA . ILE B 1 616 ? 6.488 -9.562 21.219 1 69.25 616 ILE B CA 1
ATOM 10780 C C . ILE B 1 616 ? 7.836 -10.148 20.812 1 69.25 616 ILE B C 1
ATOM 10782 O O . ILE B 1 616 ? 8.766 -10.188 21.625 1 69.25 616 ILE B O 1
ATOM 10786 N N . SER B 1 617 ? 7.902 -10.773 19.641 1 71.38 617 SER B N 1
ATOM 10787 C CA . SER B 1 617 ? 9.109 -11.438 19.156 1 71.38 617 SER B CA 1
ATOM 10788 C C . SER B 1 617 ? 10.125 -10.43 18.641 1 71.38 617 SER B C 1
ATOM 10790 O O . SER B 1 617 ? 9.758 -9.383 18.125 1 71.38 617 SER B O 1
ATOM 10792 N N . ILE B 1 618 ? 11.406 -10.758 18.812 1 59.84 618 ILE B N 1
ATOM 10793 C CA . ILE B 1 618 ? 12.492 -9.906 18.344 1 59.84 618 ILE B CA 1
ATOM 10794 C C . ILE B 1 618 ? 12.883 -10.312 16.922 1 59.84 618 ILE B C 1
ATOM 10796 O O . ILE B 1 618 ? 13.117 -11.492 16.641 1 59.84 618 ILE B O 1
ATOM 10800 N N . THR B 1 619 ? 12.648 -9.672 15.906 1 56.47 619 THR B N 1
ATOM 10801 C CA . THR B 1 619 ? 12.953 -9.984 14.516 1 56.47 619 THR B CA 1
ATOM 10802 C C . THR B 1 619 ? 14.453 -10.133 14.305 1 56.47 619 THR B C 1
ATOM 10804 O O . THR B 1 619 ? 15.25 -9.516 15.023 1 56.47 619 THR B O 1
ATOM 10807 N N . LYS B 1 620 ? 14.656 -11.211 13.438 1 56.38 620 LYS B N 1
ATOM 10808 C CA . LYS B 1 620 ? 16.047 -11.375 12.992 1 56.38 620 LYS B CA 1
ATOM 10809 C C . LYS B 1 620 ? 16.453 -10.234 12.07 1 56.38 620 LYS B C 1
ATOM 10811 O O . LYS B 1 620 ? 15.633 -9.695 11.336 1 56.38 620 LYS B O 1
ATOM 10816 N N . GLY B 1 621 ? 17.594 -9.938 12.148 1 47.97 621 GLY B N 1
ATOM 10817 C CA . GLY B 1 621 ? 18.188 -8.977 11.242 1 47.97 621 GLY B CA 1
ATOM 10818 C C . GLY B 1 621 ? 18.141 -7.551 11.758 1 47.97 621 GLY B C 1
ATOM 10819 O O . GLY B 1 621 ? 17.578 -7.293 12.828 1 47.97 621 GLY B O 1
ATOM 10820 N N . ARG B 1 622 ? 18.734 -6.891 10.992 1 40 622 ARG B N 1
ATOM 10821 C CA . ARG B 1 622 ? 18.828 -5.477 11.336 1 40 622 ARG B CA 1
ATOM 10822 C C . ARG B 1 622 ? 17.453 -4.809 11.25 1 40 622 ARG B C 1
ATOM 10824 O O . ARG B 1 622 ? 16.688 -5.074 10.32 1 40 622 ARG B O 1
ATOM 10831 N N . PRO B 1 623 ? 16.859 -4.449 12.273 1 40.62 623 PRO B N 1
ATOM 10832 C CA . PRO B 1 623 ? 15.555 -3.795 12.289 1 40.62 623 PRO B CA 1
ATOM 10833 C C . PRO B 1 623 ? 15.234 -3.078 10.977 1 40.62 623 PRO B C 1
ATOM 10835 O O . PRO B 1 623 ? 16.141 -2.619 10.281 1 40.62 623 PRO B O 1
ATOM 10838 N N . LYS B 1 624 ? 13.938 -3.328 10.414 1 39.97 624 LYS B N 1
ATOM 10839 C CA . LYS B 1 624 ? 13.539 -2.811 9.109 1 39.97 624 LYS B CA 1
ATOM 10840 C C . LYS B 1 624 ? 14.086 -1.405 8.883 1 39.97 624 LYS B C 1
ATOM 10842 O O . LYS B 1 624 ? 14.43 -1.042 7.758 1 39.97 624 LYS B O 1
ATOM 10847 N N . THR B 1 625 ? 14.031 -0.714 9.938 1 35 625 THR B N 1
ATOM 10848 C CA . THR B 1 625 ? 14.531 0.658 9.891 1 35 625 THR B CA 1
ATOM 10849 C C . THR B 1 625 ? 16.016 0.686 9.562 1 35 625 THR B C 1
ATOM 10851 O O . THR B 1 625 ? 16.547 1.721 9.164 1 35 625 THR B O 1
ATOM 10854 N N . LYS B 1 626 ? 16.641 -0.644 9.727 1 38.19 626 LYS B N 1
ATOM 10855 C CA . LYS B 1 626 ? 18.094 -0.753 9.57 1 38.19 626 LYS B CA 1
ATOM 10856 C C . LYS B 1 626 ? 18.453 -1.602 8.359 1 38.19 626 LYS B C 1
ATOM 10858 O O . LYS B 1 626 ? 19.625 -1.903 8.133 1 38.19 626 LYS B O 1
ATOM 10863 N N . ARG B 1 627 ? 17.547 -2.297 7.852 1 39.69 627 ARG B N 1
ATOM 10864 C CA . ARG B 1 627 ? 17.844 -3.232 6.773 1 39.69 627 ARG B CA 1
ATOM 10865 C C . ARG B 1 627 ? 18.141 -2.49 5.473 1 39.69 627 ARG B C 1
ATOM 10867 O O . ARG B 1 627 ? 17.469 -1.506 5.148 1 39.69 627 ARG B O 1
ATOM 10874 N N . LEU B 1 628 ? 19.234 -2.732 4.801 1 36 628 LEU B N 1
ATOM 10875 C CA . LEU B 1 628 ? 19.656 -2.277 3.479 1 36 628 LEU B CA 1
ATOM 10876 C C . LEU B 1 628 ? 18.734 -2.832 2.396 1 36 628 LEU B C 1
ATOM 10878 O O . LEU B 1 628 ? 18.438 -4.027 2.379 1 36 628 LEU B O 1
ATOM 10882 N N . LYS B 1 629 ? 17.766 -2.182 1.963 1 35.97 629 LYS B N 1
ATOM 10883 C CA . LYS B 1 629 ? 16.953 -2.715 0.876 1 35.97 629 LYS B CA 1
ATOM 10884 C C . LYS B 1 629 ? 17.828 -3.381 -0.188 1 35.97 629 LYS B C 1
ATOM 10886 O O . LYS B 1 629 ? 18.875 -2.859 -0.548 1 35.97 629 LYS B O 1
ATOM 10891 N N . GLY B 1 630 ? 17.641 -4.699 -0.384 1 29.38 630 GLY B N 1
ATOM 10892 C CA . GLY B 1 630 ? 18.422 -5.449 -1.35 1 29.38 630 GLY B CA 1
ATOM 10893 C C . GLY B 1 630 ? 18.281 -4.926 -2.768 1 29.38 630 GLY B C 1
ATOM 10894 O O . GLY B 1 630 ? 17.422 -4.098 -3.045 1 29.38 630 GLY B O 1
ATOM 10895 N N . GLY B 1 631 ? 19.172 -5.312 -3.664 1 28.92 631 GLY B N 1
ATOM 10896 C CA . GLY B 1 631 ? 19.312 -4.992 -5.074 1 28.92 631 GLY B CA 1
ATOM 10897 C C . GLY B 1 631 ? 18.047 -5.242 -5.879 1 28.92 631 GLY B C 1
ATOM 10898 O O . GLY B 1 631 ? 17.75 -4.5 -6.812 1 28.92 631 GLY B O 1
ATOM 10899 N N . LYS B 1 632 ? 17.359 -6.273 -5.574 1 32.75 632 LYS B N 1
ATOM 10900 C CA . LYS B 1 632 ? 16.219 -6.645 -6.406 1 32.75 632 LYS B CA 1
ATOM 10901 C C . LYS B 1 632 ? 15.055 -5.684 -6.195 1 32.75 632 LYS B C 1
ATOM 10903 O O . LYS B 1 632 ? 14.211 -5.523 -7.078 1 32.75 632 LYS B O 1
ATOM 10908 N N . GLU B 1 633 ? 14.828 -5.258 -5.012 1 34.06 633 GLU B N 1
ATOM 10909 C CA . GLU B 1 633 ? 13.711 -4.367 -4.734 1 34.06 633 GLU B CA 1
ATOM 10910 C C . GLU B 1 633 ? 13.867 -3.037 -5.461 1 34.06 633 GLU B C 1
ATOM 10912 O O . GLU B 1 633 ? 12.883 -2.346 -5.73 1 34.06 633 GLU B O 1
ATOM 10917 N N . THR B 1 634 ? 15.109 -2.693 -5.812 1 32.09 634 THR B N 1
ATOM 10918 C CA . THR B 1 634 ? 15.469 -1.562 -6.656 1 32.09 634 THR B CA 1
ATOM 10919 C C . THR B 1 634 ? 15.422 -1.954 -8.133 1 32.09 634 THR B C 1
ATOM 10921 O O . THR B 1 634 ? 15.703 -1.132 -9.008 1 32.09 634 THR B O 1
ATOM 10924 N N . LYS B 1 635 ? 15.5 -3.227 -8.57 1 31.78 635 LYS B N 1
ATOM 10925 C CA . LYS B 1 635 ? 15.633 -3.627 -9.969 1 31.78 635 LYS B CA 1
ATOM 10926 C C . LYS B 1 635 ? 14.43 -3.17 -10.789 1 31.78 635 LYS B C 1
ATOM 10928 O O . LYS B 1 635 ? 13.289 -3.438 -10.422 1 31.78 635 LYS B O 1
ATOM 10933 N N . LYS B 1 636 ? 14.727 -2.176 -11.594 1 34.75 636 LYS B N 1
ATOM 10934 C CA . LYS B 1 636 ? 13.906 -1.802 -12.742 1 34.75 636 LYS B CA 1
ATOM 10935 C C . LYS B 1 636 ? 13.688 -2.992 -13.672 1 34.75 636 LYS B C 1
ATOM 10937 O O . LYS B 1 636 ? 14.648 -3.629 -14.109 1 34.75 636 LYS B O 1
ATOM 10942 N N . VAL B 1 637 ? 12.766 -3.787 -13.523 1 32.69 637 VAL B N 1
ATOM 10943 C CA . VAL B 1 637 ? 12.539 -4.742 -14.602 1 32.69 637 VAL B CA 1
ATOM 10944 C C . VAL B 1 637 ? 12.719 -4.055 -15.953 1 32.69 637 VAL B C 1
ATOM 10946 O O . VAL B 1 637 ? 11.992 -3.123 -16.281 1 32.69 637 VAL B O 1
ATOM 10949 N N . THR B 1 638 ? 13.891 -3.863 -16.391 1 35.94 638 THR B N 1
ATOM 10950 C CA . THR B 1 638 ? 14.141 -3.445 -17.766 1 35.94 638 THR B CA 1
ATOM 10951 C C . THR B 1 638 ? 13.344 -4.297 -18.75 1 35.94 638 THR B C 1
ATOM 10953 O O . THR B 1 638 ? 13.523 -5.512 -18.812 1 35.94 638 THR B O 1
ATOM 10956 N N . LYS B 1 639 ? 12.141 -3.92 -19.016 1 40 639 LYS B N 1
ATOM 10957 C CA . LYS B 1 639 ? 11.383 -4.582 -20.078 1 40 639 LYS B CA 1
ATOM 10958 C C . LYS B 1 639 ? 12.141 -4.531 -21.406 1 40 639 LYS B C 1
ATOM 10960 O O . LYS B 1 639 ? 12.688 -3.492 -21.766 1 40 639 LYS B O 1
ATOM 10965 N N . SER B 1 640 ? 12.773 -5.453 -21.703 1 43.69 640 SER B N 1
ATOM 10966 C CA . SER B 1 640 ? 13.312 -5.594 -23.047 1 43.69 640 SER B CA 1
ATOM 10967 C C . SER B 1 640 ? 12.211 -5.57 -24.109 1 43.69 640 SER B C 1
ATOM 10969 O O . SER B 1 640 ? 11.117 -6.086 -23.875 1 43.69 640 SER B O 1
ATOM 10971 N N . CYS B 1 641 ? 12.422 -4.754 -25.047 1 48.28 641 CYS B N 1
ATOM 10972 C CA . CYS B 1 641 ? 11.5 -4.676 -26.172 1 48.28 641 CYS B CA 1
ATOM 10973 C C . CYS B 1 641 ? 11.359 -6.027 -26.859 1 48.28 641 CYS B C 1
ATOM 10975 O O . CYS B 1 641 ? 12.367 -6.672 -27.172 1 48.28 641 CYS B O 1
ATOM 10977 N N . GLY B 1 642 ? 10.367 -6.664 -26.797 1 52 642 GLY B N 1
ATOM 10978 C CA . GLY B 1 642 ? 10.148 -7.938 -27.453 1 52 642 GLY B CA 1
ATOM 10979 C C . GLY B 1 642 ? 10.414 -7.887 -28.953 1 52 642 GLY B C 1
ATOM 10980 O O . GLY B 1 642 ? 10.531 -8.93 -29.609 1 52 642 GLY B O 1
ATOM 10981 N N . TRP B 1 643 ? 10.414 -6.641 -29.5 1 55.41 643 TRP B N 1
ATOM 10982 C CA . TRP B 1 643 ? 10.672 -6.5 -30.938 1 55.41 643 TRP B CA 1
ATOM 10983 C C . TRP B 1 643 ? 12.164 -6.344 -31.203 1 55.41 643 TRP B C 1
ATOM 10985 O O . TRP B 1 643 ? 12.766 -7.156 -31.906 1 55.41 643 TRP B O 1
ATOM 10995 N N . CYS B 1 644 ? 12.922 -5.348 -30.734 1 54.59 644 CYS B N 1
ATOM 10996 C CA . CYS B 1 644 ? 14.32 -5.113 -31.078 1 54.59 644 CYS B CA 1
ATOM 10997 C C . CYS B 1 644 ? 15.242 -5.746 -30.047 1 54.59 644 CYS B C 1
ATOM 10999 O O . CYS B 1 644 ? 16.469 -5.715 -30.203 1 54.59 644 CYS B O 1
ATOM 11001 N N . LYS B 1 645 ? 14.703 -6.531 -29.078 1 58 645 LYS B N 1
ATOM 11002 C CA . LYS B 1 645 ? 15.398 -7.266 -28.031 1 58 645 LYS B CA 1
ATOM 11003 C C . LYS B 1 645 ? 16.312 -6.344 -27.234 1 58 645 LYS B C 1
ATOM 11005 O O . LYS B 1 645 ? 17.188 -6.812 -26.5 1 58 645 LYS B O 1
ATOM 11010 N N . LYS B 1 646 ? 16.141 -5.082 -27.5 1 55 646 LYS B N 1
ATOM 11011 C CA . LYS B 1 646 ? 16.969 -4.133 -26.766 1 55 646 LYS B CA 1
ATOM 11012 C C . LYS B 1 646 ? 16.297 -3.705 -25.453 1 55 646 LYS B C 1
ATOM 11014 O O . LYS B 1 646 ? 15.07 -3.793 -25.328 1 55 646 LYS B O 1
ATOM 11019 N N . VAL B 1 647 ? 17.062 -3.539 -24.484 1 55.66 647 VAL B N 1
ATOM 11020 C CA . VAL B 1 647 ? 16.641 -3.262 -23.125 1 55.66 647 VAL B CA 1
ATOM 11021 C C . VAL B 1 647 ? 16.281 -1.786 -22.984 1 55.66 647 VAL B C 1
ATOM 11023 O O . VAL B 1 647 ? 16.844 -0.931 -23.656 1 55.66 647 VAL B O 1
ATOM 11026 N N . GLY B 1 648 ? 15.055 -1.332 -22.422 1 53.03 648 GLY B N 1
ATOM 11027 C CA . GLY B 1 648 ? 14.742 0.064 -22.156 1 53.03 648 GLY B CA 1
ATOM 11028 C C . GLY B 1 648 ? 13.367 0.469 -22.641 1 53.03 648 GLY B C 1
ATOM 11029 O O . GLY B 1 648 ? 12.859 1.537 -22.297 1 53.03 648 GLY B O 1
ATOM 11030 N N . HIS B 1 649 ? 12.75 -0.33 -23.781 1 51.69 649 HIS B N 1
ATOM 11031 C CA . HIS B 1 649 ? 11.453 -0.025 -24.359 1 51.69 649 HIS B CA 1
ATOM 11032 C C . HIS B 1 649 ? 10.633 -1.294 -24.578 1 51.69 649 HIS B C 1
ATOM 11034 O O . HIS B 1 649 ? 11.133 -2.402 -24.359 1 51.69 649 HIS B O 1
ATOM 11040 N N . ASN B 1 650 ? 9.383 -1.19 -24.531 1 52.44 650 ASN B N 1
ATOM 11041 C CA . ASN B 1 650 ? 8.555 -2.311 -24.969 1 52.44 650 ASN B CA 1
ATOM 11042 C C . ASN B 1 650 ? 8.211 -2.213 -26.453 1 52.44 650 ASN B C 1
ATOM 11044 O O . ASN B 1 650 ? 8.562 -1.231 -27.125 1 52.44 650 ASN B O 1
ATOM 11048 N N . ILE B 1 651 ? 7.648 -3.176 -26.906 1 53.25 651 ILE B N 1
ATOM 11049 C CA . ILE B 1 651 ? 7.328 -3.318 -28.312 1 53.25 651 ILE B CA 1
ATOM 11050 C C . ILE B 1 651 ? 6.566 -2.088 -28.797 1 53.25 651 ILE B C 1
ATOM 11052 O O . ILE B 1 651 ? 6.758 -1.635 -29.938 1 53.25 651 ILE B O 1
ATOM 11056 N N . THR B 1 652 ? 5.766 -1.468 -28.094 1 55.59 652 THR B N 1
ATOM 11057 C CA . THR B 1 652 ? 4.926 -0.358 -28.516 1 55.59 652 THR B CA 1
ATOM 11058 C C . THR B 1 652 ? 5.746 0.925 -28.641 1 55.59 652 THR B C 1
ATOM 11060 O O . THR B 1 652 ? 5.43 1.796 -29.453 1 55.59 652 THR B O 1
ATOM 11063 N N . THR B 1 653 ? 6.766 0.939 -27.844 1 51.22 653 THR B N 1
ATOM 11064 C CA . THR B 1 653 ? 7.543 2.172 -27.875 1 51.22 653 THR B CA 1
ATOM 11065 C C . THR B 1 653 ? 8.883 1.949 -28.578 1 51.22 653 THR B C 1
ATOM 11067 O O . THR B 1 653 ? 9.812 2.742 -28.422 1 51.22 653 THR B O 1
ATOM 11070 N N . CYS B 1 654 ? 9 0.84 -29.125 1 49.62 654 CYS B N 1
ATOM 11071 C CA . CYS B 1 654 ? 10.227 0.493 -29.828 1 49.62 654 CYS B CA 1
ATOM 11072 C C . CYS B 1 654 ? 10.508 1.479 -30.953 1 49.62 654 CYS B C 1
ATOM 11074 O O . CYS B 1 654 ? 9.68 1.653 -31.859 1 49.62 654 CYS B O 1
ATOM 11076 N N . PRO B 1 655 ? 11.398 2.391 -30.766 1 51.91 655 PRO B N 1
ATOM 11077 C CA . PRO B 1 655 ? 11.703 3.324 -31.859 1 51.91 655 PRO B CA 1
ATOM 11078 C C . PRO B 1 655 ? 11.93 2.619 -33.188 1 51.91 655 PRO B C 1
ATOM 11080 O O . PRO B 1 655 ? 11.836 3.246 -34.25 1 51.91 655 PRO B O 1
ATOM 11083 N N . GLU B 1 656 ? 12.617 1.442 -33.062 1 47.78 656 GLU B N 1
ATOM 11084 C CA . GLU B 1 656 ? 12.898 0.81 -34.344 1 47.78 656 GLU B CA 1
ATOM 11085 C C . GLU B 1 656 ? 11.625 0.31 -35 1 47.78 656 GLU B C 1
ATOM 11087 O O . GLU B 1 656 ? 11.648 -0.144 -36.156 1 47.78 656 GLU B O 1
ATOM 11092 N N . LYS B 1 657 ? 10.633 0.194 -34.312 1 44.38 657 LYS B N 1
ATOM 11093 C CA . LYS B 1 657 ? 9.391 -0.165 -35 1 44.38 657 LYS B CA 1
ATOM 11094 C C . LYS B 1 657 ? 8.906 0.974 -35.906 1 44.38 657 LYS B C 1
ATOM 11096 O O . LYS B 1 657 ? 7.848 0.869 -36.531 1 44.38 657 LYS B O 1
ATOM 11101 N N . GLU B 1 658 ? 9.539 2.184 -35.844 1 37.47 658 GLU B N 1
ATOM 11102 C CA . GLU B 1 658 ? 9 3.17 -36.781 1 37.47 658 GLU B CA 1
ATOM 11103 C C . GLU B 1 658 ? 8.922 2.609 -38.188 1 37.47 658 GLU B C 1
ATOM 11105 O O . GLU B 1 658 ? 7.953 2.867 -38.906 1 37.47 658 GLU B O 1
ATOM 11110 N N . ASN B 1 659 ? 10.109 2.277 -38.781 1 33.84 659 ASN B N 1
ATOM 11111 C CA . ASN B 1 659 ? 10.117 2.537 -40.188 1 33.84 659 ASN B CA 1
ATOM 11112 C C . ASN B 1 659 ? 9.281 1.51 -40.969 1 33.84 659 ASN B C 1
ATOM 11114 O O . ASN B 1 659 ? 9.32 1.454 -42.188 1 33.84 659 ASN B O 1
ATOM 11118 N N . ILE B 1 660 ? 9.094 0.305 -40.562 1 29.36 660 ILE B N 1
ATOM 11119 C CA . ILE B 1 660 ? 8.555 -0.385 -41.719 1 29.36 660 ILE B CA 1
ATOM 11120 C C . ILE B 1 660 ? 7.109 0.058 -41.969 1 29.36 660 ILE B C 1
ATOM 11122 O O . ILE B 1 660 ? 6.266 -0.045 -41.094 1 29.36 660 ILE B O 1
ATOM 11126 N N . GLU B 1 661 ? 6.785 0.841 -43.062 1 29.42 661 GLU B N 1
ATOM 11127 C CA . GLU B 1 661 ? 5.664 1.199 -43.938 1 29.42 661 GLU B CA 1
ATOM 11128 C C . GLU B 1 661 ? 4.727 0.014 -44.125 1 29.42 661 GLU B C 1
ATOM 11130 O O . GLU B 1 661 ? 4.969 -0.837 -45 1 29.42 661 GLU B O 1
ATOM 11135 N N . TYR B 1 662 ? 4.379 -0.911 -43.281 1 25.77 662 TYR B N 1
ATOM 11136 C CA . TYR B 1 662 ? 3.449 -1.828 -43.938 1 25.77 662 TYR B CA 1
ATOM 11137 C C . TYR B 1 662 ? 2.27 -1.073 -44.531 1 25.77 662 TYR B C 1
ATOM 11139 O O . TYR B 1 662 ? 1.705 -0.18 -43.875 1 25.77 662 TYR B O 1
ATOM 11147 N N . ALA B 1 663 ? 2.004 -0.969 -45.969 1 22.36 663 ALA B N 1
ATOM 11148 C CA . ALA B 1 663 ? 1.061 -0.652 -47.031 1 22.36 663 ALA B CA 1
ATOM 11149 C C . ALA B 1 663 ? -0.352 -1.099 -46.656 1 22.36 663 ALA B C 1
ATOM 11151 O O . ALA B 1 663 ? -1.326 -0.667 -47.281 1 22.36 663 ALA B O 1
ATOM 11152 N N . ASN B 1 664 ? -0.654 -2.303 -46.125 1 22.06 664 ASN B N 1
ATOM 11153 C CA . ASN B 1 664 ? -2 -2.766 -46.438 1 22.06 664 ASN B CA 1
ATOM 11154 C C . ASN B 1 664 ? -3.064 -1.868 -45.812 1 22.06 664 ASN B C 1
ATOM 11156 O O . ASN B 1 664 ? -2.926 -1.435 -44.688 1 22.06 664 ASN B O 1
ATOM 11160 N N . GLU B 1 665 ? -4.035 -1.154 -46.656 1 23.23 665 GLU B N 1
ATOM 11161 C CA . GLU B 1 665 ? -5.281 -0.412 -46.812 1 23.23 665 GLU B CA 1
ATOM 11162 C C . GLU B 1 665 ? -6.375 -0.952 -45.906 1 23.23 665 GLU B C 1
ATOM 11164 O O . GLU B 1 665 ? -7.539 -0.576 -46.031 1 23.23 665 GLU B O 1
ATOM 11169 N N . SER B 1 666 ? -6.305 -2.129 -45.312 1 21.92 666 SER B N 1
ATOM 11170 C CA . SER B 1 666 ? -7.641 -2.613 -44.969 1 21.92 666 SER B CA 1
ATOM 11171 C C . SER B 1 666 ? -8.383 -1.616 -44.094 1 21.92 666 SER B C 1
ATOM 11173 O O . SER B 1 666 ? -7.785 -1.009 -43.188 1 21.92 666 SER B O 1
ATOM 11175 N N . GLN B 1 667 ? -9.586 -1.028 -44.562 1 21.66 667 GLN B N 1
ATOM 11176 C CA . GLN B 1 667 ? -10.758 -0.192 -44.312 1 21.66 667 GLN B CA 1
ATOM 11177 C C . GLN B 1 667 ? -11.344 -0.482 -42.938 1 21.66 667 GLN B C 1
ATOM 11179 O O . GLN B 1 667 ? -12.516 -0.829 -42.812 1 21.66 667 GLN B O 1
ATOM 11184 N N . LYS B 1 668 ? -10.711 -1.175 -42.094 1 24.98 668 LYS B N 1
ATOM 11185 C CA . LYS B 1 668 ? -11.594 -1.572 -41 1 24.98 668 LYS B CA 1
ATOM 11186 C C . LYS B 1 668 ? -12.227 -0.354 -40.344 1 24.98 668 LYS B C 1
ATOM 11188 O O . LYS B 1 668 ? -11.531 0.599 -39.969 1 24.98 668 LYS B O 1
ATOM 11193 N N . LYS B 1 669 ? -13.609 -0.105 -40.594 1 20.83 669 LYS B N 1
ATOM 11194 C CA . LYS B 1 669 ? -14.773 0.675 -40.188 1 20.83 669 LYS B CA 1
ATOM 11195 C C . LYS B 1 669 ? -14.844 0.782 -38.656 1 20.83 669 LYS B C 1
ATOM 11197 O O . LYS B 1 669 ? -15.383 -0.103 -38 1 20.83 669 LYS B O 1
ATOM 11202 N N . LYS B 1 670 ? -13.867 1.053 -38 1 23.39 670 LYS B N 1
ATOM 11203 C CA . LYS B 1 670 ? -14.109 1.17 -36.562 1 23.39 670 LYS B CA 1
ATOM 11204 C C . LYS B 1 670 ? -15.102 2.293 -36.281 1 23.39 670 LYS B C 1
ATOM 11206 O O . LYS B 1 670 ? -14.781 3.471 -36.438 1 23.39 670 LYS B O 1
ATOM 11211 N N . LYS B 1 671 ? -16.391 2.115 -36.781 1 20.09 671 LYS B N 1
ATOM 11212 C CA . LYS B 1 671 ? -17.5 2.955 -36.312 1 20.09 671 LYS B CA 1
ATOM 11213 C C . LYS B 1 671 ? -17.375 3.234 -34.844 1 20.09 671 LYS B C 1
ATOM 11215 O O . LYS B 1 671 ? -17.266 2.305 -34.031 1 20.09 671 LYS B O 1
ATOM 11220 N N . LYS B 1 672 ? -17 4.402 -34.594 1 22.42 672 LYS B N 1
ATOM 11221 C CA . LYS B 1 672 ? -16.703 5.168 -33.406 1 22.42 672 LYS B CA 1
ATOM 11222 C C . LYS B 1 672 ? -17.922 5.277 -32.5 1 22.42 672 LYS B C 1
ATOM 11224 O O . LYS B 1 672 ? -18.859 6.004 -32.812 1 22.42 672 LYS B O 1
ATOM 11229 N N . ILE B 1 673 ? -18.547 4.129 -32.156 1 20.62 673 ILE B N 1
ATOM 11230 C CA . ILE B 1 673 ? -19.734 4.207 -31.312 1 20.62 673 ILE B CA 1
ATOM 11231 C C . ILE B 1 673 ? -19.5 5.219 -30.188 1 20.62 673 ILE B C 1
ATOM 11233 O O . ILE B 1 673 ? -18.5 5.141 -29.469 1 20.62 673 ILE B O 1
ATOM 11237 N N . SER B 1 674 ? -20.125 6.371 -30.344 1 21.14 674 SER B N 1
ATOM 11238 C CA . SER B 1 674 ? -20.266 7.645 -29.641 1 21.14 674 SER B CA 1
ATOM 11239 C C . SER B 1 674 ? -20.75 7.438 -28.203 1 21.14 674 SER B C 1
ATOM 11241 O O . SER B 1 674 ? -21.344 8.336 -27.609 1 21.14 674 SER B O 1
ATOM 11243 N N . SER B 1 675 ? -20.672 6.262 -27.688 1 21.72 675 SER B N 1
ATOM 11244 C CA . SER B 1 675 ? -21.406 6.129 -26.438 1 21.72 675 SER B CA 1
ATOM 11245 C C . SER B 1 675 ? -21.062 7.242 -25.469 1 21.72 675 SER B C 1
ATOM 11247 O O . SER B 1 675 ? -19.891 7.598 -25.312 1 21.72 675 SER B O 1
ATOM 11249 N N . SER B 1 676 ? -21.969 8.156 -25.172 1 21.5 676 SER B N 1
ATOM 11250 C CA . SER B 1 676 ? -22.156 9.344 -24.344 1 21.5 676 SER B CA 1
ATOM 11251 C C . SER B 1 676 ? -21.734 9.086 -22.891 1 21.5 676 SER B C 1
ATOM 11253 O O . SER B 1 676 ? -22 9.906 -22.016 1 21.5 676 SER B O 1
ATOM 11255 N N . TYR B 1 677 ? -21.422 7.844 -22.594 1 21.36 677 TYR B N 1
ATOM 11256 C CA . TYR B 1 677 ? -21.422 7.539 -21.172 1 21.36 677 TYR B CA 1
ATOM 11257 C C . TYR B 1 677 ? -20.516 8.492 -20.406 1 21.36 677 TYR B C 1
ATOM 11259 O O . TYR B 1 677 ? -19.547 9.016 -20.953 1 21.36 677 TYR B O 1
ATOM 11267 N N . ILE B 1 678 ? -21.078 8.93 -19.406 1 23.83 678 ILE B N 1
ATOM 11268 C CA . ILE B 1 678 ? -20.812 9.828 -18.281 1 23.83 678 ILE B CA 1
ATOM 11269 C C . ILE B 1 678 ? -19.484 9.469 -17.641 1 23.83 678 ILE B C 1
ATOM 11271 O O . ILE B 1 678 ? -19.188 8.289 -17.422 1 23.83 678 ILE B O 1
ATOM 11275 N N . GLY B 1 679 ? -18.656 10.344 -17.547 1 24.3 679 GLY B N 1
ATOM 11276 C CA . GLY B 1 679 ? -17.234 10.648 -17.359 1 24.3 679 GLY B CA 1
ATOM 11277 C C . GLY B 1 679 ? -16.656 10.023 -16.094 1 24.3 679 GLY B C 1
ATOM 11278 O O . GLY B 1 679 ? -16.812 10.57 -15.008 1 24.3 679 GLY B O 1
ATOM 11279 N N . LEU B 1 680 ? -16.906 8.68 -16.016 1 23.75 680 LEU B N 1
ATOM 11280 C CA . LEU B 1 680 ? -16.438 8.242 -14.711 1 23.75 680 LEU B CA 1
ATOM 11281 C C . LEU B 1 680 ? -14.992 8.68 -14.484 1 23.75 680 LEU B C 1
ATOM 11283 O O . LEU B 1 680 ? -14.664 9.211 -13.422 1 23.75 680 LEU B O 1
ATOM 11287 N N . ASN B 1 681 ? -14.109 7.828 -15.102 1 24.98 681 ASN B N 1
ATOM 11288 C CA . ASN B 1 681 ? -12.742 7.84 -14.602 1 24.98 681 ASN B CA 1
ATOM 11289 C C . ASN B 1 681 ? -11.992 9.094 -15.039 1 24.98 681 ASN B C 1
ATOM 11291 O O . ASN B 1 681 ? -11.633 9.234 -16.219 1 24.98 681 ASN B O 1
ATOM 11295 N N . PRO B 1 682 ? -12.312 10.273 -14.719 1 25.45 682 PRO B N 1
ATOM 11296 C CA . PRO B 1 682 ? -11.555 11.359 -15.352 1 25.45 682 PRO B CA 1
ATOM 11297 C C . PRO B 1 682 ? -10.047 11.133 -15.312 1 25.45 682 PRO B C 1
ATOM 11299 O O . PRO B 1 682 ? -9.547 10.414 -14.438 1 25.45 682 PRO B O 1
ATOM 11302 N N . VAL B 1 683 ? -9.312 11.367 -16.406 1 25.28 683 VAL B N 1
ATOM 11303 C CA . VAL B 1 683 ? -7.941 11.258 -16.891 1 25.28 683 VAL B CA 1
ATOM 11304 C C . VAL B 1 683 ? -6.969 11.68 -15.797 1 25.28 683 VAL B C 1
ATOM 11306 O O . VAL B 1 683 ? -5.949 11.023 -15.57 1 25.28 683 VAL B O 1
ATOM 11309 N N . PHE B 1 684 ? -6.945 12.914 -15.398 1 24.88 684 PHE B N 1
ATOM 11310 C CA . PHE B 1 684 ? -5.844 13.523 -14.664 1 24.88 684 PHE B CA 1
ATOM 11311 C C . PHE B 1 684 ? -5.863 13.102 -13.203 1 24.88 684 PHE B C 1
ATOM 11313 O O . PHE B 1 684 ? -6.234 13.891 -12.328 1 24.88 684 PHE B O 1
ATOM 11320 N N . CYS B 1 685 ? -6.262 11.945 -12.906 1 26.92 685 CYS B N 1
ATOM 11321 C CA . CYS B 1 685 ? -6.324 11.453 -11.531 1 26.92 685 CYS B CA 1
ATOM 11322 C C . CYS B 1 685 ? -4.934 11.125 -11 1 26.92 685 CYS B C 1
ATOM 11324 O O . CYS B 1 685 ? -4.203 10.344 -11.609 1 26.92 685 CYS B O 1
ATOM 11326 N N . LEU B 1 686 ? -4.215 12.062 -10.367 1 24.89 686 LEU B N 1
ATOM 11327 C CA . LEU B 1 686 ? -2.881 11.984 -9.781 1 24.89 686 LEU B CA 1
ATOM 11328 C C . LEU B 1 686 ? -2.805 10.852 -8.758 1 24.89 686 LEU B C 1
ATOM 11330 O O . LEU B 1 686 ? -3.734 10.648 -7.973 1 24.89 686 LEU B O 1
ATOM 11334 N N . LYS B 1 687 ? -2.25 9.766 -8.992 1 26.52 687 LYS B N 1
ATOM 11335 C CA . LYS B 1 687 ? -1.984 8.602 -8.141 1 26.52 687 LYS B CA 1
ATOM 11336 C C . LYS B 1 687 ? -1.31 9.016 -6.84 1 26.52 687 LYS B C 1
ATOM 11338 O O . LYS B 1 687 ? -0.292 9.711 -6.852 1 26.52 687 LYS B O 1
ATOM 11343 N N . CYS B 1 688 ? -2 9.352 -5.844 1 22.77 688 CYS B N 1
ATOM 11344 C CA . CYS B 1 688 ? -1.317 9.547 -4.57 1 22.77 688 CYS B CA 1
ATOM 11345 C C . CYS B 1 688 ? -0.991 8.211 -3.914 1 22.77 688 CYS B C 1
ATOM 11347 O O . CYS B 1 688 ? -1.807 7.285 -3.936 1 22.77 688 CYS B O 1
#

Sequence (1376 aa):
MPETGLCFTLRTMDDPLFDIDLNQLPNDGERVIEFEQNALELNEYPKEIDPFIGQCFLSEEEAFVCYKKYAHRTGFSIRKYRTDKRNGEVKRRDFCCQCEGKAPLKLFDPSKEQRNRKSVRCGCKARMRITLRKSFDIFPQEWQITKFVKEHSHELLTSLEVRFLPANRIVYKKDEDRILLLKEGGLQVSQIMRVMELEKNIPRGYLPFFEKDVRNFFTRIAKKHGANDAEDLLRHCRIAKEENIKFQYAFTVDEQRRLEHIFGSPAHCFDWYHKYGDVVVFDTTYKVNAYQMPFGIFVGINNHGKTILFGCALLRNEKTTSFQWLMKTFVSLMKKHPKTILTDQDPWMSEAIAKELPATKHSFCIWHITSKFSGWFTALLQGEYQDWCADFYNLYHLDSPEVFEHQWPQVVAKYHLDSNKHVVGLYEIKHFWVPAYLRSYFFGGMTTTGRSESKCVDLAIENIQQRQLHNTMLQKHRGSTLRTMSPLEEQACGVLTPFCFEKFQEEFGRATLYSLVHEHGCEFGVKHHDSTKSKTHIVFWDGETATCSCKHFEFWGILCRHILSVFLHKDYYKIPSIYLPLRWCRETLQSEEETPRLDIEILVDKPIGDVQCPPISITKGRPKTKRLKGGKETKKVTKSCGWCKKVGHNITTCPEKENIEYANESQKKKKKISSSYIGLNPVFCLKCMPETGLCFTLRTMDDPLFDIDLNQLPNDGERVIEFEQNALELNEYPKEIDPFIGQCFLSEEEAFVCYKKYAHRTGFSIRKYRTDKRNGEVKRRDFCCQCEGKAPLKLFDPSKEQRNRKSVRCGCKARMRITLRKSFDIFPQEWQITKFVKEHSHELLTSLEVRFLPANRIVYKKDEDRILLLKEGGLQVSQIMRVMELEKNIPRGYLPFFEKDVRNFFTRIAKKHGANDAEDLLRHCRIAKEENIKFQYAFTVDEQRRLEHIFGSPAHCFDWYHKYGDVVVFDTTYKVNAYQMPFGIFVGINNHGKTILFGCALLRNEKTTSFQWLMKTFVSLMKKHPKTILTDQDPWMSEAIAKELPATKHSFCIWHITSKFSGWFTALLQGEYQDWCADFYNLYHLDSPEVFEHQWPQVVAKYHLDSNKHVVGLYEIKHFWVPAYLRSYFFGGMTTTGRSESKCVDLAIENIQQRQLHNTMLQKHRGSTLRTMSPLEEQACGVLTPFCFEKFQEEFGRATLYSLVHEHGCEFGVKHHDSTKSKTHIVFWDGETATCSCKHFEFWGILCRHILSVFLHKDYYKIPSIYLPLRWCRETLQSEEETPRLDIEILVDKPIGDVQCPPISITKGRPKTKRLKGGKETKKVTKSCGWCKKVGHNITTCPEKENIEYANESQKKKKKISSSYIGLNPVFCLKC

InterPro domains:
  IPR004330 FAR1, DNA binding domain [PF03101] (67-157)
  IPR006564 Zinc finger, PMZ-type [SM00575] (546-573)
  IPR007527 Zinc finger, SWIM-type [PF04434] (538-570)
  IPR007527 Zinc finger, SWIM-type [PS50966] (537-571)
  IPR018289 MULE transposase domain [PF10551] (279-371)
  IPR031052 FHY3/FAR1 family [PTHR31669] (46-590)
  IPR058778 FAR1-related sequence 11-like, HTH-like domain [PF26175] (173-223)

Solvent-accessible surface area (backbone atoms only — not comparable to full-atom values): 77032 Å² total; per-residue (Å²): 129,86,74,78,71,80,72,45,54,25,58,67,67,84,61,80,82,43,74,16,76,54,25,62,54,75,76,72,80,78,76,78,73,76,72,76,73,64,82,66,65,87,51,82,62,63,85,78,72,73,89,53,74,68,46,72,30,83,41,72,65,56,47,49,52,51,51,46,54,50,27,48,72,62,14,53,54,70,38,80,68,55,74,43,67,57,98,86,39,77,41,32,42,32,37,28,38,59,30,37,45,69,64,72,83,74,73,83,48,88,85,50,86,64,76,86,69,76,55,46,33,69,49,27,72,22,31,40,30,35,33,61,41,68,88,44,97,87,49,73,69,28,33,26,29,75,41,73,44,84,62,64,76,61,78,66,37,49,77,82,40,36,58,71,38,72,89,60,39,54,81,50,66,71,52,50,53,52,51,50,51,42,42,63,30,67,48,51,69,70,37,48,53,42,38,52,26,62,75,70,71,43,63,87,87,66,56,54,52,50,71,67,54,53,48,44,51,50,7,19,46,33,43,64,36,52,76,45,22,45,34,48,52,50,50,47,52,49,51,46,27,71,75,35,77,57,28,43,69,48,69,44,59,45,96,84,31,20,49,37,35,38,39,41,18,52,43,67,17,41,52,46,32,75,65,35,36,46,32,35,29,43,51,71,45,68,73,20,32,90,38,31,31,39,35,32,40,35,31,32,50,48,41,70,70,41,76,41,60,37,31,42,32,41,28,50,49,86,42,39,68,50,38,31,49,49,52,46,48,49,34,63,71,66,70,52,77,40,49,20,38,36,27,64,96,41,70,36,52,51,51,19,40,55,69,66,37,66,83,32,47,63,34,38,25,50,56,66,56,56,20,40,40,41,69,68,35,36,84,77,42,50,88,47,33,63,56,47,53,51,52,46,50,54,57,47,68,38,57,45,54,67,58,42,66,60,46,51,59,53,58,35,54,74,70,68,37,72,81,36,65,68,54,47,50,50,60,71,47,36,70,30,58,34,44,35,65,40,27,80,41,51,40,70,68,59,54,56,76,66,90,77,74,72,23,26,68,57,56,46,49,52,50,45,51,52,48,51,49,49,50,53,39,46,48,60,54,38,54,78,83,76,89,60,91,44,55,49,56,51,53,42,56,74,43,32,20,63,52,47,33,52,55,39,47,53,24,54,62,52,11,74,50,42,43,79,74,45,77,57,90,43,37,33,32,35,28,47,69,54,71,87,51,67,65,68,42,49,31,39,42,77,86,78,57,74,49,48,65,70,27,44,33,44,16,45,53,40,64,39,28,65,57,50,27,52,30,59,75,67,71,51,60,70,76,57,69,85,62,55,47,66,60,38,28,34,70,90,72,44,70,81,68,73,70,72,83,67,83,66,76,68,73,67,75,65,74,68,72,80,40,33,55,52,71,71,30,72,69,86,66,56,53,72,27,60,36,76,76,43,33,46,84,24,51,35,79,60,46,44,9,80,71,80,66,40,72,77,32,41,58,89,63,33,72,81,65,59,71,76,74,79,75,86,70,82,71,83,74,76,75,73,77,69,77,71,76,72,84,57,86,55,44,84,28,36,22,69,129,87,73,80,72,82,73,52,59,28,58,65,66,81,62,74,81,71,80,69,78,66,74,79,62,80,80,84,87,82,79,80,73,76,70,76,72,66,80,67,67,86,52,81,63,63,85,78,73,74,90,50,76,68,46,73,30,85,41,73,64,55,48,49,52,49,51,46,54,51,27,47,72,61,14,53,53,70,41,82,68,55,75,44,66,58,96,86,39,76,41,32,43,32,37,28,37,59,31,37,44,68,63,71,83,72,72,84,48,88,86,50,86,63,76,86,70,78,54,48,33,68,50,27,71,20,32,41,30,35,32,60,42,67,87,44,97,85,46,73,69,29,34,26,29,76,42,74,44,84,62,63,77,62,78,64,37,50,76,82,39,36,59,71,39,72,89,61,38,54,81,50,68,71,53,48,53,49,51,49,52,42,43,66,32,67,48,51,70,72,36,47,53,41,38,51,26,60,75,69,70,43,64,87,88,66,55,54,52,52,70,68,55,52,51,48,51,50,51,54,53,37,62,73,30,50,77,45,23,45,35,48,52,50,49,47,52,48,50,47,28,70,75,36,74,58,29,41,69,47,70,43,58,46,97,84,32,21,50,35,37,39,39,42,19,53,44,68,17,41,53,46,32,74,65,35,34,47,32,36,29,44,51,72,45,67,70,12,28,86,37,31,31,38,36,32,39,35,31,33,50,50,40,70,71,40,76,42,60,37,31,40,32,41,29,51,46,88,42,40,67,48,38,32,50,49,52,45,50,48,36,62,72,66,70,53,78,39,49,20,38,36,27,64,94,40,72,36,51,50,51,19,40,55,70,68,38,65,82,31,48,64,33,38,25,49,57,65,56,57,20,41,39,45,73,69,35,37,82,78,41,49,88,47,32,63,56,47,53,51,52,48,50,53,56,47,68,36,58,45,54,67,58,41,68,59,45,50,60,53,57,34,53,73,69,68,38,71,81,36,66,68,53,47,49,50,59,74,47,35,70,30,57,34,43,35,66,41,27,80,40,52,41,71,66,60,55,58,75,66,90,77,73,71,29,24,68,56,55,45,50,53,49,44,50,51,49,51,49,49,50,52,39,46,50,59,54,36,56,79,82,76,91,60,93,45,55,46,57,51,53,42,57,74,43,31,20,64,53,46,33,51,54,39,47,54,24,55,62,52,11,74,48,43,42,78,75,44,76,58,90,42,38,33,32,36,30,47,70,55,73,85,51,68,66,69,41,49,30,40,41,77,85,80,56,72,51,49,64,71,29,43,34,44,17,45,53,40,66,39,29,65,58,48,28,52,31,58,77,67,71,51,62,70,75,55,67,84,62,54,46,66,59,38,28,34,70,90,71,43,69,80,68,74,69,70,84,68,83,65,76,70,72,65,74,67,74,69,74,81,40,33,56,51,71,72,30,75,69,84,66,57,53,73,26,56,33,74,78,44,33,50,84,28,50,34,80,63,49,44,8,80,71,81,67,40,75,76,32,42,56,88,62,33,71,79,63,60,68,73,76,80,75,86,71,84,73,80,77,74,63,74,33,70,64,75,75,75,72,67,59,64,48,84,18,38,26,68

pLDDT: mean 75.09, std 23.24, range [19.02, 96.06]

Radius of gyration: 37.76 Å; Cα contacts (8 Å, |Δi|>4): 2176; chains: 2; bounding box: 96×100×98 Å

Nearest PDB structures (foldseek):
  6xg8-assembly1_A  TM=5.748E-01  e=7.421E-07  Acetivibrio thermocellus ATCC 27405
  6xg8-assembly1_B  TM=5.967E-01  e=1.687E-06  Acetivibrio thermocellus ATCC 27405
  6xgw-assembly1_B  TM=5.986E-01  e=1.985E-05  Acetivibrio thermocellus ATCC 27405
  6xgx-assembly1_B  TM=6.213E-01  e=3.829E-05  Acetivibrio thermocellus ATCC 27405
  8wwc-assembly1_C  TM=4.239E-01  e=1.968E-01  synthetic construct

Organism: Rhododendron simsii (NCBI:txid118357)

Foldseek 3Di:
DPPPPPFQFQADPPPPLQQQQPPPPPPPDDDPPPPPPPVPDVPPPDVLDPDDFFDWDADPVVVVVSVQVVQLQFAFGKDWDDFDDDPRDTFKTKIATQLADDDDPPDPPVVDPPDPDDRSHDNWPFMWMWGFDDPDPPDDTIIGTHDGDDDTPDDGHDNVGSLPDPRQADDDPVNVVQLVVVVSVRDDLVVSQVVVCVVVVHPRPPHSHDSVVSSSVVSSVCNVCVFCVLLVVVVVLVVQCVVPVQKDKDWDADPVLATAKIKTFHNVLLVQCVLWVQAWEKEWDFPSDPQRFIKMWIWTAFLQRDIATNIIMTHQADALVRLLVVLQRSCLSSVDAHQEYEYAPDPSNVVSCCVRPVNHHAAYQVCNLVLFLCVQPCVPQVVCSVVLVVVVVVLLLDQAPVVSVVCLVVSCVVRVCVPPPSSVVCVVVVCHQRCNNVLLAENLPDRHSPPPPDSTPVVVNVVVVVVVVVQLVCCVVVQEDDPDPALQLVVCSQWFTNNLSVVLNVQQVCLVQKDWDDDDQQWTWIDGPPVVRPDIKIWGHNPADIDISSSNCNHNLHDGSPVSNVCVVVVNRDDHVSSVDLRRTRPVSNPPPDPPPPPPPPPVPDPSPPRGHDHRHDYPDDPPVGDDRGNVVVDPPQPQAPPVSHGNDHVVPPVVVPDDPPPDPPPPCPPPPPPPDDDPPDDDPPDD/DPPPPPFFFQADPPPPPPPPPPPVPDDDDDDPPPPPPPVPDVPPPDVLDPDDFFDWDADPVVVVVSVQVVQLQFAFGKDWDDFDDDPRDTFKTKIATQLADDDDPPDPPVVDPPDPDDRSHDNWPFMWMWGFDDPDPVDDTIIGTHDGDDDTPDDGHDNVGSLPDPRQADDDPVNVVQLVVVVSVRDDLVVSQVVVCVVVVHPRPPHSHDSVVSVVVVVVVCVVVVFCPLLVVVVVLVVQCVVPVQKDKDWDADPVLATAKIKTFHNVLLVQCVLWVQAWEKEWDFPSDPQRFIKMWIWTAFLQRDIATNIIMTHQADALVRLLVVLQRSCLSSVDAHQEYEYAPDPSNVVSCCVRPVNHHAAYQVCNLVLFLCVQPCVPQVVCSVVLVVVVVVLLLDQAPVVSVVCLVVSCVVRVCVPPPSSVVCVVVVCHQRCNNVLLAENLPDRHSPPPPDSTPVVVNVVVVVVVVVLLVCCVVVQEDQPDPALQLVVCSQWFTNNLSVVLNVQQVCLVQWDWDDDDQQWTWIDGPPVVRPDIKIWGHNPADIDISSSNCNYNLHDGSPVSNVCVVVVNRDDHVSSVDLRRTRPVPNPPPPPPPPPPPRPVPDPSPPRGHDHRHDYPDDPPVGDDRTNVVVDDPQPQAPPVSHTNDHVVPPVVVPPDPPPDPDPPCPPPPPPPDDCPPPDPPPDD